Protein 9NV5 (pdb70)

Structure (mmCIF, N/CA/C/O backbone):
data_9NV5
#
_entry.id   9NV5
#
_cell.length_a   73.780
_cell.length_b   92.704
_cell.length_c   94.002
_cell.angle_alpha   90.00
_cell.angle_beta   94.09
_cell.angle_gamma   90.00
#
_symmetry.space_group_name_H-M   'P 1 21 1'
#
loop_
_entity.id
_entity.type
_entity.pdbx_description
1 polymer 'Phosphoglycerate mutase'
2 non-polymer 'SULFATE ION'
3 non-polymer GLYCEROL
4 non-polymer 3,6,9,12,15,18-HEXAOXAICOSANE-1,20-DIOL
5 non-polymer 'TETRAETHYLENE GLYCOL'
6 water water
#
loop_
_atom_site.group_PDB
_atom_site.id
_atom_site.type_symbol
_atom_site.label_atom_id
_atom_site.label_alt_id
_atom_site.label_comp_id
_atom_site.label_asym_id
_atom_site.label_entity_id
_atom_site.label_seq_id
_atom_site.pdbx_PDB_ins_code
_atom_site.Cartn_x
_atom_site.Cartn_y
_atom_site.Cartn_z
_atom_site.occupancy
_atom_site.B_iso_or_equiv
_atom_site.auth_seq_id
_atom_site.auth_comp_id
_atom_site.auth_asym_id
_atom_site.auth_atom_id
_atom_site.pdbx_PDB_model_num
ATOM 1 N N . ARG A 1 11 ? 39.937 -33.894 37.244 1.00 70.38 3 ARG A N 1
ATOM 2 C CA . ARG A 1 11 ? 38.996 -33.224 38.133 1.00 70.01 3 ARG A CA 1
ATOM 3 C C . ARG A 1 11 ? 38.455 -31.924 37.559 1.00 66.77 3 ARG A C 1
ATOM 4 O O . ARG A 1 11 ? 39.177 -30.940 37.421 1.00 74.09 3 ARG A O 1
ATOM 12 N N . LYS A 1 12 ? 37.163 -31.910 37.258 1.00 49.60 4 LYS A N 1
ATOM 13 C CA . LYS A 1 12 ? 36.489 -30.729 36.749 1.00 48.66 4 LYS A CA 1
ATOM 14 C C . LYS A 1 12 ? 35.488 -30.249 37.799 1.00 41.09 4 LYS A C 1
ATOM 15 O O . LYS A 1 12 ? 34.796 -31.048 38.425 1.00 36.95 4 LYS A O 1
ATOM 17 N N . LYS A 1 13 ? 35.422 -28.947 37.988 1.00 42.17 5 LYS A N 1
ATOM 18 C CA . LYS A 1 13 ? 34.490 -28.314 38.913 1.00 45.02 5 LYS A CA 1
ATOM 19 C C . LYS A 1 13 ? 33.286 -27.720 38.186 1.00 40.38 5 LYS A C 1
ATOM 20 O O . LYS A 1 13 ? 33.429 -27.086 37.137 1.00 38.02 5 LYS A O 1
ATOM 26 N N . ILE A 1 14 ? 32.097 -27.919 38.767 1.00 30.21 6 ILE A N 1
ATOM 27 C CA . ILE A 1 14 ? 30.876 -27.329 38.224 1.00 26.71 6 ILE A CA 1
ATOM 28 C C . ILE A 1 14 ? 31.002 -25.810 38.209 1.00 29.95 6 ILE A C 1
ATOM 29 O O . ILE A 1 14 ? 31.463 -25.210 39.179 1.00 27.88 6 ILE A O 1
ATOM 34 N N . GLU A 1 15 ? 30.658 -25.174 37.059 1.00 28.16 7 GLU A N 1
ATOM 35 C CA . GLU A 1 15 ? 30.796 -23.734 36.859 1.00 35.77 7 GLU A CA 1
ATOM 36 C C . GLU A 1 15 ? 29.604 -22.957 37.424 1.00 31.45 7 GLU A C 1
ATOM 37 O O . GLU A 1 15 ? 28.480 -23.452 37.455 1.00 29.77 7 GLU A O 1
ATOM 43 N N . PRO A 1 16 ? 29.812 -21.711 37.813 1.00 33.49 8 PRO A N 1
ATOM 44 C CA . PRO A 1 16 ? 28.688 -20.868 38.213 1.00 28.76 8 PRO A CA 1
ATOM 45 C C . PRO A 1 16 ? 27.910 -20.370 37.007 1.00 26.04 8 PRO A C 1
ATOM 46 O O . PRO A 1 16 ? 28.415 -20.317 35.889 1.00 27.80 8 PRO A O 1
ATOM 50 N N . PHE A 1 17 ? 26.681 -19.949 37.273 1.00 25.12 9 PHE A N 1
ATOM 51 C CA . PHE A 1 17 ? 25.866 -19.355 36.234 1.00 24.57 9 PHE A CA 1
ATOM 52 C C . PHE A 1 17 ? 26.524 -18.094 35.653 1.00 20.78 9 PHE A C 1
ATOM 53 O O . PHE A 1 17 ? 26.522 -17.895 34.430 1.00 19.07 9 PHE A O 1
ATOM 61 N N . SER A 1 18 ? 27.116 -17.256 36.500 1.00 21.58 10 SER A N 1
ATOM 62 C CA . SER A 1 18 ? 27.802 -16.067 36.027 1.00 21.33 10 SER A CA 1
ATOM 63 C C . SER A 1 18 ? 28.982 -15.787 36.960 1.00 20.78 10 SER A C 1
ATOM 64 O O . SER A 1 18 ? 29.049 -16.252 38.105 1.00 22.17 10 SER A O 1
ATOM 67 N N . THR A 1 19 ? 29.924 -15.003 36.461 1.00 17.59 11 THR A N 1
ATOM 68 C CA . THR A 1 19 ? 31.129 -14.667 37.214 1.00 18.62 11 THR A CA 1
ATOM 69 C C . THR A 1 19 ? 31.522 -13.215 36.990 1.00 19.99 11 THR A C 1
ATOM 70 O O . THR A 1 19 ? 31.515 -12.763 35.843 1.00 21.58 11 THR A O 1
ATOM 74 N N . LEU A 1 20 ? 31.910 -12.518 38.061 1.00 21.75 12 LEU A N 1
ATOM 75 C CA . LEU A 1 20 ? 32.490 -11.171 38.029 1.00 19.85 12 LEU A CA 1
ATOM 76 C C . LEU A 1 20 ? 33.907 -11.229 38.584 1.00 16.91 12 LEU A C 1
ATOM 77 O O . LEU A 1 20 ? 34.125 -11.680 39.715 1.00 20.54 12 LEU A O 1
ATOM 82 N N . VAL A 1 21 ? 34.866 -10.770 37.806 1.00 17.15 13 VAL A N 1
ATOM 83 C CA . VAL A 1 21 ? 36.232 -10.577 38.281 1.00 20.08 13 VAL A CA 1
ATOM 84 C C . VAL A 1 21 ? 36.512 -9.086 38.376 1.00 20.31 13 VAL A C 1
ATOM 85 O O . VAL A 1 21 ? 36.262 -8.333 37.422 1.00 19.45 13 VAL A O 1
ATOM 89 N N . ILE A 1 22 ? 37.077 -8.665 39.500 1.00 19.68 14 ILE A N 1
ATOM 90 C CA . ILE A 1 22 ? 37.470 -7.272 39.705 1.00 20.33 14 ILE A CA 1
ATOM 91 C C . ILE A 1 22 ? 38.975 -7.212 39.965 1.00 21.40 14 ILE A C 1
ATOM 92 O O . ILE A 1 22 ? 39.494 -7.866 40.886 1.00 23.95 14 ILE A O 1
ATOM 97 N N . LEU A 1 23 ? 39.682 -6.438 39.155 1.00 23.70 15 LEU A N 1
ATOM 98 C CA A LEU A 1 23 ? 41.110 -6.167 39.300 0.54 26.34 15 LEU A CA 1
ATOM 99 C CA B LEU A 1 23 ? 41.080 -6.183 39.467 0.46 26.32 15 LEU A CA 1
ATOM 100 C C . LEU A 1 23 ? 41.320 -4.683 39.600 1.00 26.27 15 LEU A C 1
ATOM 101 O O . LEU A 1 23 ? 40.553 -3.836 39.130 1.00 27.84 15 LEU A O 1
ATOM 110 N N . ARG A 1 24 ? 42.367 -4.353 40.333 1.00 25.15 16 ARG A N 1
ATOM 111 C CA . ARG A 1 24 ? 42.815 -2.980 40.534 1.00 28.50 16 ARG A CA 1
ATOM 112 C C . ARG A 1 24 ? 43.920 -2.614 39.542 1.00 27.35 16 ARG A C 1
ATOM 113 O O . ARG A 1 24 ? 44.704 -3.461 39.158 1.00 27.69 16 ARG A O 1
ATOM 121 N N . HIS A 1 25 ? 43.938 -1.386 39.047 1.00 25.77 17 HIS A N 1
ATOM 122 C CA . HIS A 1 25 ? 45.047 -0.981 38.207 1.00 29.03 17 HIS A CA 1
ATOM 123 C C . HIS A 1 25 ? 46.326 -0.904 39.049 1.00 27.02 17 HIS A C 1
ATOM 124 O O . HIS A 1 25 ? 46.304 -0.811 40.274 1.00 27.43 17 HIS A O 1
ATOM 131 N N . GLY A 1 26 ? 47.435 -0.987 38.394 1.00 32.88 18 GLY A N 1
ATOM 132 C CA . GLY A 1 26 ? 48.722 -0.868 39.044 1.00 32.81 18 GLY A CA 1
ATOM 133 C C . GLY A 1 26 ? 49.198 0.566 39.228 1.00 31.83 18 GLY A C 1
ATOM 134 O O . GLY A 1 26 ? 48.430 1.523 39.129 1.00 28.77 18 GLY A O 1
ATOM 135 N N . GLU A 1 27 ? 50.505 0.704 39.450 1.00 24.57 19 GLU A N 1
ATOM 136 C CA . GLU A 1 27 ? 51.086 1.969 39.856 1.00 25.51 19 GLU A CA 1
ATOM 137 C C . GLU A 1 27 ? 50.961 3.049 38.796 1.00 24.06 19 GLU A C 1
ATOM 138 O O . GLU A 1 27 ? 51.425 2.896 37.660 1.00 21.10 19 GLU A O 1
ATOM 144 N N . SER A 1 28 ? 50.439 4.189 39.230 1.00 22.93 20 SER A N 1
ATOM 145 C CA . SER A 1 28 ? 50.380 5.403 38.442 1.00 20.36 20 SER A CA 1
ATOM 146 C C . SER A 1 28 ? 51.526 6.332 38.834 1.00 21.83 20 SER A C 1
ATOM 147 O O . SER A 1 28 ? 52.150 6.194 39.904 1.00 22.22 20 SER A O 1
ATOM 150 N N . LEU A 1 29 ? 51.733 7.361 37.992 1.00 18.97 21 LEU A N 1
ATOM 151 C CA . LEU A 1 29 ? 52.805 8.318 38.270 1.00 27.59 21 LEU A CA 1
ATOM 152 C C . LEU A 1 29 ? 52.506 9.111 39.543 1.00 28.07 21 LEU A C 1
ATOM 153 O O . LEU A 1 29 ? 53.411 9.406 40.323 1.00 25.26 21 LEU A O 1
ATOM 158 N N . SER A 1 30 ? 51.243 9.479 39.775 1.00 22.21 22 SER A N 1
ATOM 159 C CA . SER A 1 30 ? 50.902 10.196 41.004 1.00 21.32 22 SER A CA 1
ATOM 160 C C . SER A 1 30 ? 51.153 9.318 42.223 1.00 20.91 22 SER A C 1
ATOM 161 O O . SER A 1 30 ? 51.582 9.780 43.282 1.00 24.69 22 SER A O 1
ATOM 164 N N . ASN A 1 31 ? 50.829 8.046 42.109 1.00 24.87 23 ASN A N 1
ATOM 165 C CA . ASN A 1 31 ? 51.105 7.105 43.187 1.00 26.08 23 ASN A CA 1
ATOM 166 C C . ASN A 1 31 ? 52.608 7.006 43.477 1.00 24.43 23 ASN A C 1
ATOM 167 O O . ASN A 1 31 ? 53.056 7.142 44.617 1.00 28.85 23 ASN A O 1
ATOM 172 N N . LEU A 1 32 ? 53.413 6.864 42.446 1.00 29.12 24 LEU A N 1
ATOM 173 C CA . LEU A 1 32 ? 54.850 6.861 42.658 1.00 25.14 24 LEU A CA 1
ATOM 174 C C . LEU A 1 32 ? 55.322 8.163 43.281 1.00 27.57 24 LEU A C 1
ATOM 175 O O . LEU A 1 32 ? 56.247 8.168 44.100 1.00 29.94 24 LEU A O 1
ATOM 180 N N . ASN A 1 33 ? 54.733 9.284 42.878 1.00 28.81 25 ASN A N 1
ATOM 181 C CA . ASN A 1 33 ? 55.120 10.579 43.435 1.00 34.39 25 ASN A CA 1
ATOM 182 C C . ASN A 1 33 ? 54.422 10.911 44.763 1.00 36.25 25 ASN A C 1
ATOM 183 O O . ASN A 1 33 ? 54.638 11.989 45.337 1.00 33.45 25 ASN A O 1
ATOM 188 N N . ARG A 1 34 ? 53.620 9.998 45.287 1.00 30.10 26 ARG A N 1
ATOM 189 C CA . ARG A 1 34 ? 53.017 10.148 46.612 1.00 30.32 26 ARG A CA 1
ATOM 190 C C . ARG A 1 34 ? 52.062 11.336 46.672 1.00 29.12 26 ARG A C 1
ATOM 191 O O . ARG A 1 34 ? 51.988 12.038 47.672 1.00 29.58 26 ARG A O 1
ATOM 199 N N . THR A 1 35 ? 51.307 11.557 45.603 1.00 29.70 27 THR A N 1
ATOM 200 C CA . THR A 1 35 ? 50.264 12.566 45.609 1.00 25.41 27 THR A CA 1
ATOM 201 C C . THR A 1 35 ? 48.935 11.936 45.265 1.00 28.15 27 THR A C 1
ATOM 202 O O . THR A 1 35 ? 48.894 10.952 44.538 1.00 26.39 27 THR A O 1
ATOM 206 N N . TYR A 1 36 ? 47.856 12.478 45.825 1.00 27.02 28 TYR A N 1
ATOM 207 C CA . TYR A 1 36 ? 46.532 11.954 45.521 1.00 31.79 28 TYR A CA 1
ATOM 208 C C . TYR A 1 36 ? 46.101 12.391 44.130 1.00 33.17 28 TYR A C 1
ATOM 209 O O . TYR A 1 36 ? 46.290 13.543 43.731 1.00 32.82 28 TYR A O 1
ATOM 218 N N . SER A 1 37 ? 45.516 11.471 43.388 1.00 22.72 29 SER A N 1
ATOM 219 C CA . SER A 1 37 ? 45.060 11.773 42.045 1.00 22.67 29 SER A CA 1
ATOM 220 C C . SER A 1 37 ? 43.551 11.973 41.952 1.00 23.57 29 SER A C 1
ATOM 221 O O . SER A 1 37 ? 43.101 12.978 41.413 1.00 21.51 29 SER A O 1
ATOM 224 N N . GLY A 1 38 ? 42.747 11.030 42.412 1.00 24.01 30 GLY A N 1
ATOM 225 C CA . GLY A 1 38 ? 41.302 11.135 42.161 1.00 24.01 30 GLY A CA 1
ATOM 226 C C . GLY A 1 38 ? 40.982 11.073 40.660 1.00 22.37 30 GLY A C 1
ATOM 227 O O . GLY A 1 38 ? 41.366 10.151 39.923 1.00 19.06 30 GLY A O 1
ATOM 228 N N . TRP A 1 39 ? 40.272 12.086 40.175 1.00 18.16 31 TRP A N 1
ATOM 229 C CA . TRP A 1 39 ? 40.006 12.171 38.742 1.00 17.35 31 TRP A CA 1
ATOM 230 C C . TRP A 1 39 ? 41.196 12.672 37.940 1.00 22.72 31 TRP A C 1
ATOM 231 O O . TRP A 1 39 ? 41.132 12.660 36.715 1.00 20.74 31 TRP A O 1
ATOM 242 N N . TYR A 1 40 ? 42.235 13.185 38.577 1.00 22.57 32 TYR A N 1
ATOM 243 C CA . TYR A 1 40 ? 43.423 13.601 37.846 1.00 18.16 32 TYR A CA 1
ATOM 244 C C . TYR A 1 40 ? 43.912 12.429 37.034 1.00 20.50 32 TYR A C 1
ATOM 245 O O . TYR A 1 40 ? 44.081 11.324 37.556 1.00 19.52 32 TYR A O 1
ATOM 254 N N . ASP A 1 41 ? 44.117 12.672 35.750 1.00 21.79 33 ASP A N 1
ATOM 255 C CA . ASP A 1 41 ? 44.186 11.585 34.794 1.00 17.55 33 ASP A CA 1
ATOM 256 C C . ASP A 1 41 ? 45.617 11.096 34.604 1.00 21.33 33 ASP A C 1
ATOM 257 O O . ASP A 1 41 ? 46.103 11.014 33.511 1.00 20.79 33 ASP A O 1
ATOM 262 N N . THR A 1 42 ? 46.220 10.661 35.704 1.00 19.33 34 THR A N 1
ATOM 263 C CA . THR A 1 42 ? 47.610 10.212 35.740 1.00 19.78 34 THR A CA 1
ATOM 264 C C . THR A 1 42 ? 47.707 8.850 35.064 1.00 21.10 34 THR A C 1
ATOM 265 O O . THR A 1 42 ? 46.838 7.981 35.238 1.00 21.60 34 THR A O 1
ATOM 269 N N . A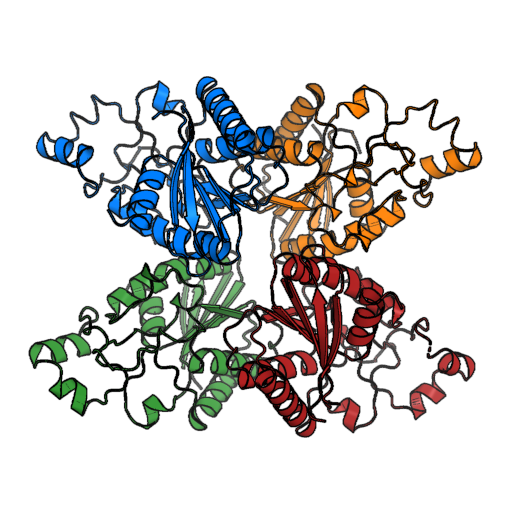SP A 1 43 ? 48.796 8.637 34.340 1.00 19.80 35 ASP A N 1
ATOM 270 C CA . ASP A 1 43 ? 48.973 7.403 33.586 1.00 19.02 35 ASP A CA 1
ATOM 271 C C . ASP A 1 43 ? 49.752 6.375 34.385 1.00 22.08 35 ASP A C 1
ATOM 272 O O . ASP A 1 43 ? 50.363 6.703 35.414 1.00 23.51 35 ASP A O 1
ATOM 277 N N . LEU A 1 44 ? 49.771 5.133 33.872 1.00 20.25 36 LEU A N 1
ATOM 278 C CA . LEU A 1 44 ? 50.633 4.131 34.452 1.00 18.06 36 LEU A CA 1
ATOM 279 C C . LEU A 1 44 ? 52.108 4.518 34.322 1.00 19.22 36 LEU A C 1
ATOM 280 O O . LEU A 1 44 ? 52.545 5.100 33.324 1.00 21.09 36 LEU A O 1
ATOM 285 N N . THR A 1 45 ? 52.902 4.127 35.331 1.00 21.43 37 THR A N 1
ATOM 286 C CA . THR A 1 45 ? 54.364 4.091 35.184 1.00 22.32 37 THR A CA 1
ATOM 287 C C . THR A 1 45 ? 54.781 2.798 34.474 1.00 25.47 37 THR A C 1
ATOM 288 O O . THR A 1 45 ? 53.960 1.915 34.209 1.00 21.96 37 THR A O 1
ATOM 292 N N . GLU A 1 46 ? 56.091 2.648 34.239 1.00 21.91 38 GLU A N 1
ATOM 293 C CA . GLU A 1 46 ? 56.574 1.415 33.628 1.00 25.27 38 GLU A CA 1
ATOM 294 C C . GLU A 1 46 ? 56.377 0.265 34.593 1.00 28.08 38 GLU A C 1
ATOM 295 O O . GLU A 1 46 ? 56.129 -0.865 34.172 1.00 23.62 38 GLU A O 1
ATOM 301 N N . LYS A 1 47 ? 56.393 0.557 35.892 1.00 26.53 39 LYS A N 1
ATOM 302 C CA . LYS A 1 47 ? 56.057 -0.455 36.876 1.00 26.58 39 LYS A CA 1
ATOM 303 C C . LYS A 1 47 ? 54.576 -0.807 36.827 1.00 24.70 39 LYS A C 1
ATOM 304 O O . LYS A 1 47 ? 54.214 -1.989 36.907 1.00 23.46 39 LYS A O 1
ATOM 310 N N . GLY A 1 48 ? 53.708 0.185 36.625 1.00 23.54 40 GLY A N 1
ATOM 311 C CA . GLY A 1 48 ? 52.286 -0.116 36.561 1.00 24.17 40 GLY A CA 1
ATOM 312 C C . GLY A 1 48 ? 51.922 -0.888 35.301 1.00 22.78 40 GLY A C 1
ATOM 313 O O . GLY A 1 48 ? 50.955 -1.641 35.289 1.00 22.46 40 GLY A O 1
ATOM 314 N N . ILE A 1 49 ? 52.669 -0.668 34.215 1.00 21.06 41 ILE A N 1
ATOM 315 C CA . ILE A 1 49 ? 52.523 -1.436 32.994 1.00 19.15 41 ILE A CA 1
ATOM 316 C C . ILE A 1 49 ? 52.897 -2.895 33.259 1.00 22.00 41 ILE A C 1
ATOM 317 O O . ILE A 1 49 ? 52.154 -3.807 32.905 1.00 19.00 41 ILE A O 1
ATOM 322 N N . GLU A 1 50 ? 54.008 -3.130 33.953 1.00 22.85 42 GLU A N 1
ATOM 323 C CA . GLU A 1 50 ? 54.362 -4.489 34.340 1.00 28.53 42 GLU A CA 1
ATOM 324 C C . GLU A 1 50 ? 53.331 -5.110 35.280 1.00 29.01 42 GLU A C 1
ATOM 325 O O . GLU A 1 50 ? 53.072 -6.321 35.195 1.00 23.92 42 GLU A O 1
ATOM 331 N N . ASP A 1 51 ? 52.811 -4.320 36.236 1.00 23.90 43 ASP A N 1
ATOM 332 C CA . ASP A 1 51 ? 51.710 -4.766 37.097 1.00 26.16 43 ASP A CA 1
ATOM 333 C C . ASP A 1 51 ? 50.547 -5.312 36.270 1.00 26.26 43 ASP A C 1
ATOM 334 O O . ASP A 1 51 ? 49.925 -6.319 36.637 1.00 20.79 43 ASP A O 1
ATOM 339 N N . ALA A 1 52 ? 50.204 -4.619 35.175 1.00 23.11 44 ALA A N 1
ATOM 340 C CA . ALA A 1 52 ? 49.079 -5.028 34.344 1.00 23.83 44 ALA A CA 1
ATOM 341 C C . ALA A 1 52 ? 49.396 -6.330 33.611 1.00 20.43 44 ALA A C 1
ATOM 342 O O . ALA A 1 52 ? 48.535 -7.217 33.501 1.00 21.14 44 ALA A O 1
ATOM 344 N N . TYR A 1 53 ? 50.625 -6.464 33.106 1.00 19.17 45 TYR A N 1
ATOM 345 C CA . TYR A 1 53 ? 51.017 -7.720 32.471 1.00 22.52 45 TYR A CA 1
ATOM 346 C C . TYR A 1 53 ? 50.906 -8.876 33.453 1.00 24.18 45 TYR A C 1
ATOM 347 O O . TYR A 1 53 ? 50.442 -9.948 33.085 1.00 23.23 45 TYR A O 1
ATOM 356 N N . ALA A 1 54 ? 51.339 -8.676 34.701 1.00 23.26 46 ALA A N 1
ATOM 357 C CA . ALA A 1 54 ? 51.267 -9.730 35.710 1.00 26.72 46 ALA A CA 1
ATOM 358 C C . ALA A 1 54 ? 49.823 -10.079 36.057 1.00 25.70 46 ALA A C 1
ATOM 359 O O . ALA A 1 54 ? 49.500 -11.263 36.284 1.00 26.22 46 ALA A O 1
ATOM 361 N N . ALA A 1 55 ? 48.961 -9.066 36.185 1.00 23.54 47 ALA A N 1
ATOM 362 C CA . ALA A 1 55 ? 47.541 -9.352 36.391 1.00 26.66 47 ALA A CA 1
ATOM 363 C C . ALA A 1 55 ? 46.941 -10.187 35.238 1.00 22.05 47 ALA A C 1
ATOM 364 O O . ALA A 1 55 ? 46.234 -11.197 35.465 1.00 23.49 47 ALA A O 1
ATOM 366 N N . GLY A 1 56 ? 47.274 -9.822 33.998 1.00 21.78 48 GLY A N 1
ATOM 367 C CA . GLY A 1 56 ? 46.877 -10.636 32.857 1.00 21.75 48 GLY A CA 1
ATOM 368 C C . GLY A 1 56 ? 47.363 -12.069 32.965 1.00 24.07 48 GLY A C 1
ATOM 369 O O . GLY A 1 56 ? 46.599 -13.020 32.738 1.00 25.31 48 GLY A O 1
ATOM 370 N N . ARG A 1 57 ? 48.643 -12.252 33.314 1.00 23.92 49 ARG A N 1
ATOM 371 C CA . ARG A 1 57 ? 49.164 -13.614 33.419 1.00 27.06 49 ARG A CA 1
ATOM 372 C C . ARG A 1 57 ? 48.463 -14.376 34.526 1.00 24.29 49 ARG A C 1
ATOM 373 O O . ARG A 1 57 ? 48.229 -15.578 34.401 1.00 25.00 49 ARG A O 1
ATOM 381 N N . LEU A 1 58 ? 48.162 -13.712 35.637 1.00 23.97 50 LEU A N 1
ATOM 382 C CA . LEU A 1 58 ? 47.418 -14.370 36.720 1.00 29.37 50 LEU A CA 1
ATOM 383 C C . LEU A 1 58 ? 46.047 -14.885 36.241 1.00 26.91 50 LEU A C 1
ATOM 384 O O . LEU A 1 58 ? 45.661 -16.036 36.480 1.00 29.32 50 LEU A O 1
ATOM 389 N N . LEU A 1 59 ? 45.282 -14.024 35.576 1.00 27.20 51 LEU A N 1
ATOM 390 C CA . LEU A 1 59 ? 43.969 -14.428 35.065 1.00 23.73 51 LEU A CA 1
ATOM 391 C C . LEU A 1 59 ? 44.099 -15.491 33.983 1.00 26.58 51 LEU A C 1
ATOM 392 O O . LEU A 1 59 ? 43.318 -16.462 33.958 1.00 28.91 51 LEU A O 1
ATOM 397 N N . LYS A 1 60 ? 45.127 -15.365 33.128 1.00 24.26 52 LYS A N 1
ATOM 398 C CA . LYS A 1 60 ? 45.368 -16.412 32.138 1.00 26.95 52 LYS A CA 1
ATOM 399 C C . LYS A 1 60 ? 45.598 -17.771 32.805 1.00 32.03 52 LYS A C 1
ATOM 400 O O . LYS A 1 60 ? 45.091 -18.796 32.331 1.00 32.28 52 LYS A O 1
ATOM 406 N N . SER A 1 61 ? 46.405 -17.807 33.878 1.00 34.09 53 SER A N 1
ATOM 407 C CA . SER A 1 61 ? 46.740 -19.071 34.522 1.00 37.18 53 SER A CA 1
ATOM 408 C C . SER A 1 61 ? 45.528 -19.699 35.199 1.00 34.87 53 SER A C 1
ATOM 409 O O . SER A 1 61 ? 45.513 -20.907 35.420 1.00 37.42 53 SER A O 1
ATOM 412 N N . HIS A 1 62 ? 44.508 -18.930 35.491 1.00 35.11 54 HIS A N 1
ATOM 413 C CA . HIS A 1 62 ? 43.280 -19.445 36.085 1.00 40.83 54 HIS A CA 1
ATOM 414 C C . HIS A 1 62 ? 42.213 -19.759 35.055 1.00 39.07 54 HIS A C 1
ATOM 415 O O . HIS A 1 62 ? 41.112 -20.135 35.433 1.00 41.62 54 HIS A O 1
ATOM 422 N N . GLY A 1 63 ? 42.512 -19.616 33.772 1.00 35.15 55 GLY A N 1
ATOM 423 C CA . GLY A 1 63 ? 41.594 -20.012 32.720 1.00 38.15 55 GLY A CA 1
ATOM 424 C C . GLY A 1 63 ? 40.443 -19.066 32.392 1.00 35.40 55 GLY A C 1
ATOM 425 O O . GLY A 1 63 ? 39.479 -19.504 31.751 1.00 35.99 55 GLY A O 1
ATOM 426 N N . PHE A 1 64 ? 40.501 -17.780 32.779 1.00 30.38 56 PHE A N 1
ATOM 427 C CA . PHE A 1 64 ? 39.344 -16.908 32.573 1.00 31.74 56 PHE A CA 1
ATOM 428 C C . PHE A 1 64 ? 39.170 -16.481 31.114 1.00 30.82 56 PHE A C 1
ATOM 429 O O . PHE A 1 64 ? 40.121 -16.059 30.452 1.00 30.79 56 PHE A O 1
ATOM 437 N N . HIS A 1 65 ? 37.944 -16.600 30.610 1.00 30.47 57 HIS A N 1
ATOM 438 C CA . HIS A 1 65 ? 37.545 -16.072 29.306 1.00 32.65 57 HIS A CA 1
ATOM 439 C C . HIS A 1 65 ? 36.344 -15.146 29.513 1.00 35.13 57 HIS A C 1
ATOM 440 O O . HIS A 1 65 ? 35.256 -15.597 29.905 1.00 31.52 57 HIS A O 1
ATOM 447 N N . PHE A 1 66 ? 36.502 -13.874 29.204 1.00 19.23 58 PHE A N 1
ATOM 448 C CA . PHE A 1 66 ? 35.451 -12.907 29.486 1.00 18.54 58 PHE A CA 1
ATOM 449 C C . PHE A 1 66 ? 34.613 -12.598 28.253 1.00 20.64 58 PHE A C 1
ATOM 450 O O . PHE A 1 66 ? 35.097 -12.654 27.113 1.00 20.46 58 PHE A O 1
ATOM 458 N N . ASP A 1 67 ? 33.348 -12.265 28.507 1.00 19.40 59 ASP A N 1
ATOM 459 C CA . ASP A 1 67 ? 32.433 -11.840 27.456 1.00 20.43 59 ASP A CA 1
ATOM 460 C C . ASP A 1 67 ? 32.430 -10.317 27.283 1.00 20.27 59 ASP A C 1
ATOM 461 O O . ASP A 1 67 ? 32.060 -9.806 26.220 1.00 20.44 59 ASP A O 1
ATOM 466 N N . VAL A 1 68 ? 32.889 -9.592 28.299 1.00 18.50 60 VAL A N 1
ATOM 467 C CA . VAL A 1 68 ? 32.813 -8.133 28.344 1.00 18.41 60 VAL A CA 1
ATOM 468 C C . VAL A 1 68 ? 33.751 -7.656 29.441 1.00 20.10 60 VAL A C 1
ATOM 469 O O . VAL A 1 68 ? 33.903 -8.308 30.479 1.00 19.78 60 VAL A O 1
ATOM 473 N N . CYS A 1 69 ? 34.323 -6.476 29.233 1.00 16.68 61 CYS A N 1
ATOM 474 C CA . CYS A 1 69 ? 35.200 -5.834 30.197 1.00 16.42 61 CYS A CA 1
ATOM 475 C C . CYS A 1 69 ? 34.776 -4.388 30.363 1.00 17.62 61 CYS A C 1
ATOM 476 O O . CYS A 1 69 ? 34.514 -3.702 29.367 1.00 17.14 61 CYS A O 1
ATOM 479 N N . PHE A 1 70 ? 34.778 -3.931 31.627 1.00 16.78 62 PHE A N 1
ATOM 480 C CA . PHE A 1 70 ? 34.475 -2.549 31.984 1.00 18.19 62 PHE A CA 1
ATOM 481 C C . PHE A 1 70 ? 35.703 -1.834 32.518 1.00 17.98 62 PHE A C 1
ATOM 482 O O . PHE A 1 70 ? 36.490 -2.420 33.260 1.00 19.82 62 PHE A O 1
ATOM 490 N N . SER A 1 71 ? 35.769 -0.522 32.280 1.00 17.07 63 SER A N 1
ATOM 491 C CA . SER A 1 71 ? 36.769 0.316 32.927 1.00 17.85 63 SER A CA 1
ATOM 492 C C . SER A 1 71 ? 36.132 1.637 33.305 1.00 19.02 63 SER A C 1
ATOM 493 O O . SER A 1 71 ? 35.012 1.933 32.885 1.00 15.75 63 SER A O 1
ATOM 496 N N . SER A 1 72 ? 36.886 2.456 34.051 1.00 17.29 64 SER A N 1
ATOM 497 C CA . SER A 1 72 ? 36.474 3.833 34.261 1.00 19.73 64 SER A CA 1
ATOM 498 C C . SER A 1 72 ? 36.863 4.671 33.034 1.00 19.65 64 SER A C 1
ATOM 499 O O . SER A 1 72 ? 37.364 4.164 32.027 1.00 16.96 64 SER A O 1
ATOM 502 N N . TYR A 1 73 ? 36.612 5.973 33.100 1.00 15.62 65 TYR A N 1
ATOM 503 C CA . TYR A 1 73 ? 37.090 6.885 32.084 1.00 17.97 65 TYR A CA 1
ATOM 504 C C . TYR A 1 73 ? 38.530 7.329 32.298 1.00 17.36 65 TYR A C 1
ATOM 505 O O . TYR A 1 73 ? 39.000 8.146 31.507 1.00 19.31 65 TYR A O 1
ATOM 514 N N . LEU A 1 74 ? 39.214 6.865 33.343 1.00 17.89 66 LEU A N 1
ATOM 515 C CA . LEU A 1 74 ? 40.582 7.276 33.654 1.00 17.66 66 LEU A CA 1
ATOM 516 C C . LEU A 1 74 ? 41.602 6.382 32.939 1.00 18.84 66 LEU A C 1
ATOM 517 O O . LEU A 1 74 ? 41.481 5.148 32.926 1.00 15.29 66 LEU A O 1
ATOM 522 N N . LYS A 1 75 ? 42.637 7.020 32.387 1.00 17.12 67 LYS A N 1
ATOM 523 C CA . LYS A 1 75 ? 43.600 6.329 31.529 1.00 21.21 67 LYS A CA 1
ATOM 524 C C . LYS A 1 75 ? 44.255 5.158 32.247 1.00 18.22 67 LYS A C 1
ATOM 525 O O . LYS A 1 75 ? 44.607 4.157 31.617 1.00 18.60 67 LYS A O 1
ATOM 531 N N . ARG A 1 76 ? 44.543 5.306 33.545 1.00 19.07 68 ARG A N 1
ATOM 532 C CA . ARG A 1 76 ? 45.266 4.248 34.242 1.00 18.44 68 ARG A CA 1
ATOM 533 C C . ARG A 1 76 ? 44.424 2.968 34.295 1.00 18.86 68 ARG A C 1
ATOM 534 O O . ARG A 1 76 ? 44.969 1.873 34.337 1.00 22.42 68 ARG A O 1
ATOM 542 N N . SER A 1 77 ? 43.095 3.085 34.296 1.00 18.89 69 SER A N 1
ATOM 543 C CA . SER A 1 77 ? 42.210 1.918 34.278 1.00 16.59 69 SER A CA 1
ATOM 544 C C . SER A 1 77 ? 42.073 1.379 32.865 1.00 14.89 69 SER A C 1
ATOM 545 O O . SER A 1 77 ? 42.207 0.179 32.635 1.00 16.44 69 SER A O 1
ATOM 548 N N . ILE A 1 78 ? 41.880 2.266 31.908 1.00 15.96 70 ILE A N 1
ATOM 549 C CA . ILE A 1 78 ? 41.717 1.835 30.524 1.00 16.19 70 ILE A CA 1
ATOM 550 C C . ILE A 1 78 ? 42.969 1.134 30.013 1.00 17.42 70 ILE A C 1
ATOM 551 O O . ILE A 1 78 ? 42.890 0.095 29.334 1.00 16.35 70 ILE A O 1
ATOM 556 N N . ARG A 1 79 ? 44.132 1.721 30.283 1.00 15.27 71 ARG A N 1
ATOM 557 C CA . ARG A 1 79 ? 45.355 1.097 29.823 1.00 17.00 71 ARG A CA 1
ATOM 558 C C . ARG A 1 79 ? 45.588 -0.266 30.479 1.00 19.19 71 ARG A C 1
ATOM 559 O O . ARG A 1 79 ? 46.117 -1.191 29.843 1.00 17.38 71 ARG A O 1
ATOM 567 N N . THR A 1 80 ? 45.255 -0.390 31.756 1.00 17.71 72 THR A N 1
ATOM 568 C CA . THR A 1 80 ? 45.360 -1.680 32.420 1.00 19.36 72 THR A CA 1
ATOM 569 C C . THR A 1 80 ? 44.452 -2.702 31.740 1.00 16.48 72 THR A C 1
ATOM 570 O O . THR A 1 80 ? 44.865 -3.830 31.479 1.00 18.83 72 THR A O 1
ATOM 574 N N . MET A 1 81 ? 43.226 -2.305 31.425 1.00 15.63 73 MET A N 1
ATOM 575 C CA . MET A 1 81 ? 42.309 -3.167 30.694 1.00 14.87 73 MET A CA 1
ATOM 576 C C . MET A 1 81 ? 42.912 -3.633 29.377 1.00 17.01 73 MET A C 1
ATOM 577 O O . MET A 1 81 ? 42.875 -4.832 29.051 1.00 17.18 73 MET A O 1
ATOM 582 N N . TRP A 1 82 ? 43.467 -2.704 28.601 1.00 17.65 74 TRP A N 1
ATOM 583 C CA . TRP A 1 82 ? 44.037 -3.085 27.307 1.00 16.28 74 TRP A CA 1
ATOM 584 C C . TRP A 1 82 ? 45.182 -4.098 27.446 1.00 18.72 74 TRP A C 1
ATOM 585 O O . TRP A 1 82 ? 45.229 -5.102 26.717 1.00 17.52 74 TRP A O 1
ATOM 596 N N . ILE A 1 83 ? 46.067 -3.884 28.412 1.00 18.80 75 ILE A N 1
ATOM 597 C CA . ILE A 1 83 ? 47.174 -4.816 28.643 1.00 16.76 75 ILE A CA 1
ATOM 598 C C . ILE A 1 83 ? 46.674 -6.196 29.081 1.00 20.65 75 ILE A C 1
ATOM 599 O O . ILE A 1 83 ? 47.115 -7.234 28.568 1.00 18.96 75 ILE A O 1
ATOM 604 N N . VAL A 1 84 ? 45.744 -6.226 30.017 1.00 17.39 76 VAL A N 1
ATOM 605 C CA . VAL A 1 84 ? 45.210 -7.496 30.501 1.00 16.99 76 VAL A CA 1
ATOM 606 C C . VAL A 1 84 ? 44.578 -8.300 29.369 1.00 17.57 76 VAL A C 1
ATOM 607 O O . VAL A 1 84 ? 44.821 -9.503 29.233 1.00 18.58 76 VAL A O 1
ATOM 611 N N . LEU A 1 85 ? 43.742 -7.657 28.566 1.00 19.40 77 LEU A N 1
ATOM 612 C CA . LEU A 1 85 ? 43.112 -8.332 27.435 1.00 21.57 77 LEU A CA 1
ATOM 613 C C . LEU A 1 85 ? 44.134 -8.828 26.398 1.00 21.33 77 LEU A C 1
ATOM 614 O O . LEU A 1 85 ? 43.906 -9.852 25.727 1.00 19.05 77 LEU A O 1
ATOM 619 N N . ASP A 1 86 ? 45.204 -8.050 26.173 1.00 16.94 78 ASP A N 1
ATOM 620 C CA . ASP A 1 86 ? 46.313 -8.491 25.320 1.00 19.16 78 ASP A CA 1
ATOM 621 C C . ASP A 1 86 ? 46.896 -9.800 25.836 1.00 21.56 78 ASP A C 1
ATOM 622 O O . ASP A 1 86 ? 47.070 -10.761 25.082 1.00 20.46 78 ASP A O 1
ATOM 627 N N . VAL A 1 87 ? 47.175 -9.869 27.140 1.00 20.84 79 VAL A N 1
ATOM 628 C CA . VAL A 1 87 ? 47.766 -11.083 27.702 1.00 22.38 79 VAL A CA 1
ATOM 629 C C . VAL A 1 87 ? 46.769 -12.231 27.596 1.00 23.43 79 VAL A C 1
ATOM 630 O O . VAL A 1 87 ? 47.131 -13.374 27.280 1.00 23.97 79 VAL A O 1
ATOM 634 N N . LEU A 1 88 ? 45.492 -11.937 27.849 1.00 20.52 80 LEU A N 1
ATOM 635 C CA . LEU A 1 88 ? 44.448 -12.950 27.750 1.00 21.43 80 LEU A CA 1
ATOM 636 C C . LEU A 1 88 ? 44.111 -13.390 26.317 1.00 25.44 80 LEU A C 1
ATOM 637 O O . LEU A 1 88 ? 43.211 -14.257 26.196 1.00 22.28 80 LEU A O 1
ATOM 642 N N . ASP A 1 89 ? 44.715 -12.795 25.274 1.00 22.59 81 ASP A N 1
ATOM 643 C CA . ASP A 1 89 ? 44.232 -12.965 23.888 1.00 25.72 81 ASP A CA 1
ATOM 644 C C . ASP A 1 89 ? 42.731 -12.695 23.708 1.00 23.29 81 ASP A C 1
ATOM 645 O O . ASP A 1 89 ? 42.002 -13.430 23.001 1.00 21.12 81 ASP A O 1
ATOM 650 N N . GLN A 1 90 ? 42.278 -11.625 24.339 1.00 20.61 82 GLN A N 1
ATOM 651 C CA . GLN A 1 90 ? 40.885 -11.224 24.332 1.00 18.81 82 GLN A CA 1
ATOM 652 C C . GLN A 1 90 ? 40.780 -9.749 23.944 1.00 17.34 82 GLN A C 1
ATOM 653 O O . GLN A 1 90 ? 39.825 -9.050 24.315 1.00 18.29 82 GLN A O 1
ATOM 659 N N . MET A 1 91 ? 41.690 -9.291 23.067 1.00 18.45 83 MET A N 1
ATOM 660 C CA . MET A 1 91 ? 41.640 -7.891 22.608 1.00 17.37 83 MET A CA 1
ATOM 661 C C . MET A 1 91 ? 40.371 -7.578 21.821 1.00 17.73 83 MET A C 1
ATOM 662 O O . MET A 1 91 ? 39.942 -6.411 21.768 1.00 17.89 83 MET A O 1
ATOM 667 N N . HIS A 1 92 ? 39.712 -8.606 21.301 1.00 17.62 84 HIS A N 1
ATOM 668 C CA . HIS A 1 92 ? 38.523 -8.417 20.476 1.00 20.09 84 HIS A CA 1
ATOM 669 C C . HIS A 1 92 ? 37.227 -8.243 21.260 1.00 18.30 84 HIS A C 1
ATOM 670 O O . HIS A 1 92 ? 36.195 -7.921 20.657 1.00 18.01 84 HIS A O 1
ATOM 677 N N . ILE A 1 93 ? 37.208 -8.575 22.545 1.00 15.77 85 ILE A N 1
ATOM 678 C CA . ILE A 1 93 ? 35.926 -8.608 23.248 1.00 17.26 85 ILE A CA 1
ATOM 679 C C . ILE A 1 93 ? 35.376 -7.198 23.480 1.00 18.70 85 ILE A C 1
ATOM 680 O O . ILE A 1 93 ? 36.055 -6.172 23.412 1.00 17.48 85 ILE A O 1
ATOM 685 N N . GLN A 1 94 ? 34.091 -7.150 23.728 1.00 19.52 86 GLN A N 1
ATOM 686 C CA . GLN A 1 94 ? 33.477 -5.865 24.015 1.00 18.86 86 GLN A CA 1
ATOM 687 C C . GLN A 1 94 ? 34.072 -5.215 25.274 1.00 19.13 86 GLN A C 1
ATOM 688 O O . GLN A 1 94 ? 34.172 -5.824 26.355 1.00 17.50 86 GLN A O 1
ATOM 694 N N . THR A 1 95 ? 34.365 -3.932 25.150 1.00 19.90 87 THR A N 1
ATOM 695 C CA . THR A 1 95 ? 34.908 -3.156 26.246 1.00 20.85 87 THR A CA 1
ATOM 696 C C . THR A 1 95 ? 34.040 -1.918 26.388 1.00 22.14 87 THR A C 1
ATOM 697 O O . THR A 1 95 ? 33.577 -1.361 25.388 1.00 20.18 87 THR A O 1
ATOM 701 N N . ILE A 1 96 ? 33.778 -1.529 27.633 1.00 20.93 88 ILE A N 1
ATOM 702 C CA . ILE A 1 96 ? 32.916 -0.399 27.973 1.00 20.97 88 ILE A CA 1
ATOM 703 C C . ILE A 1 96 ? 33.607 0.427 29.054 1.00 21.80 88 ILE A C 1
ATOM 704 O O . ILE A 1 96 ? 34.045 -0.126 30.069 1.00 18.21 88 ILE A O 1
ATOM 709 N N . SER A 1 97 ? 33.726 1.741 28.818 1.00 19.78 89 SER A N 1
ATOM 710 C CA . SER A 1 97 ? 34.271 2.705 29.763 1.00 20.45 89 SER A CA 1
ATOM 711 C C . SER A 1 97 ? 33.183 3.675 30.211 1.00 20.22 89 SER A C 1
ATOM 712 O O . SER A 1 97 ? 32.366 4.120 29.387 1.00 17.39 89 SER A O 1
ATOM 715 N N . ASN A 1 98 ? 33.194 4.028 31.507 1.00 17.48 90 ASN A N 1
ATOM 716 C CA . ASN A 1 98 ? 32.199 4.986 31.990 1.00 17.84 90 ASN A CA 1
ATOM 717 C C . ASN A 1 98 ? 32.662 5.747 33.221 1.00 16.83 90 ASN A C 1
ATOM 718 O O . ASN A 1 98 ? 33.361 5.204 34.073 1.00 16.23 90 ASN A O 1
ATOM 723 N N . TRP A 1 99 ? 32.276 7.026 33.275 1.00 16.76 91 TRP A N 1
ATOM 724 C CA . TRP A 1 99 ? 32.728 7.887 34.349 1.00 16.56 91 TRP A CA 1
ATOM 725 C C . TRP A 1 99 ? 32.205 7.443 35.690 1.00 17.71 91 TRP A C 1
ATOM 726 O O . TRP A 1 99 ? 32.838 7.742 36.686 1.00 16.64 91 TRP A O 1
ATOM 737 N N . ARG A 1 100 ? 31.089 6.718 35.731 1.00 18.06 92 ARG A N 1
ATOM 738 C CA . ARG A 1 100 ? 30.525 6.296 37.008 1.00 17.07 92 ARG A CA 1
ATOM 739 C C . ARG A 1 100 ? 31.422 5.299 37.741 1.00 15.66 92 ARG A C 1
ATOM 740 O O . ARG A 1 100 ? 31.231 5.109 38.942 1.00 18.56 92 ARG A O 1
ATOM 748 N N . LEU A 1 101 ? 32.376 4.663 37.064 1.00 16.79 93 LEU A N 1
ATOM 749 C CA . LEU A 1 101 ? 33.368 3.796 37.713 1.00 16.93 93 LEU A CA 1
ATOM 750 C C . LEU A 1 101 ? 34.658 4.547 38.070 1.00 16.52 93 LEU A C 1
ATOM 751 O O . LEU A 1 101 ? 35.557 3.966 38.662 1.00 17.32 93 LEU A O 1
ATOM 756 N N . ASN A 1 102 ? 34.705 5.857 37.861 1.00 17.17 94 ASN A N 1
ATOM 757 C CA . ASN A 1 102 ? 35.858 6.648 38.284 1.00 20.04 94 ASN A CA 1
ATOM 758 C C . ASN A 1 102 ? 36.106 6.586 39.801 1.00 20.37 94 ASN A C 1
ATOM 759 O O . ASN A 1 102 ? 35.202 6.416 40.638 1.00 18.09 94 ASN A O 1
ATOM 764 N N . GLU A 1 103 ? 37.388 6.669 40.138 1.00 19.92 95 GLU A N 1
ATOM 765 C CA . GLU A 1 103 ? 37.838 6.986 41.494 1.00 22.46 95 GLU A CA 1
ATOM 766 C C . GLU A 1 103 ? 37.051 8.169 42.082 1.00 17.95 95 GLU A C 1
ATOM 767 O O . GLU A 1 103 ? 36.525 8.988 41.315 1.00 17.64 95 GLU A O 1
ATOM 773 N N . CYS A 1 104 ? 37.047 8.336 43.414 1.00 18.96 96 CYS A N 1
ATOM 774 C CA . CYS A 1 104 ? 36.521 9.584 43.986 1.00 19.55 96 CYS A CA 1
ATOM 775 C C . CYS A 1 104 ? 37.138 10.797 43.295 1.00 18.89 96 CYS A C 1
ATOM 776 O O . CYS A 1 104 ? 38.342 10.854 43.077 1.00 19.21 96 CYS A O 1
ATOM 779 N N . HIS A 1 105 ? 36.349 11.831 43.070 1.00 21.24 97 HIS A N 1
ATOM 780 C CA . HIS A 1 105 ? 36.880 13.161 42.727 1.00 19.74 97 HIS A CA 1
ATOM 781 C C . HIS A 1 105 ? 37.314 13.849 44.023 1.00 22.89 97 HIS A C 1
ATOM 782 O O . HIS A 1 105 ? 36.503 14.124 44.912 1.00 21.55 97 HIS A O 1
ATOM 789 N N . PHE A 1 106 ? 38.592 14.111 44.152 1.00 19.71 98 PHE A N 1
ATOM 790 C CA . PHE A 1 106 ? 39.095 14.547 45.439 1.00 22.58 98 PHE A CA 1
ATOM 791 C C . PHE A 1 106 ? 39.020 16.060 45.633 1.00 22.29 98 PHE A C 1
ATOM 792 O O . PHE A 1 106 ? 39.533 16.554 46.648 1.00 19.58 98 PHE A O 1
ATOM 800 N N . GLY A 1 107 ? 38.434 16.794 44.681 1.00 21.66 99 GLY A N 1
ATOM 801 C CA . GLY A 1 107 ? 38.334 18.235 44.812 1.00 22.61 99 GLY A CA 1
ATOM 802 C C . GLY A 1 107 ? 39.648 18.933 45.136 1.00 20.79 99 GLY A C 1
ATOM 803 O O . GLY A 1 107 ? 40.710 18.744 44.479 1.00 21.08 99 GLY A O 1
ATOM 804 N N . LEU A 1 108 ? 39.561 19.754 46.185 1.00 20.71 100 LEU A N 1
ATOM 805 C CA . LEU A 1 108 ? 40.716 20.512 46.666 1.00 22.10 100 LEU A CA 1
ATOM 806 C C . LEU A 1 108 ? 41.943 19.634 46.916 1.00 24.50 100 LEU A C 1
ATOM 807 O O . LEU A 1 108 ? 43.083 20.098 46.758 1.00 22.41 100 LEU A O 1
ATOM 812 N N . LEU A 1 109 ? 41.728 18.407 47.411 1.00 21.81 101 LEU A N 1
ATOM 813 C CA . LEU A 1 109 ? 42.821 17.516 47.780 1.00 22.48 101 LEU A CA 1
ATOM 814 C C . LEU A 1 109 ? 43.510 16.892 46.581 1.00 24.44 101 LEU A C 1
ATOM 815 O O . LEU A 1 109 ? 44.577 16.296 46.742 1.00 26.58 101 LEU A O 1
ATOM 820 N N . THR A 1 110 ? 42.968 17.086 45.381 1.00 23.48 102 THR A N 1
ATOM 821 C CA . THR A 1 110 ? 43.620 16.625 44.164 1.00 22.71 102 THR A CA 1
ATOM 822 C C . THR A 1 110 ? 45.056 17.150 44.063 1.00 24.28 102 THR A C 1
ATOM 823 O O . THR A 1 110 ? 45.312 18.366 44.141 1.00 21.69 102 THR A O 1
ATOM 827 N N . GLY A 1 111 ? 46.004 16.227 43.856 1.00 27.12 103 GLY A N 1
ATOM 828 C CA . GLY A 1 111 ? 47.397 16.637 43.704 1.00 24.79 103 GLY A CA 1
ATOM 829 C C . GLY A 1 111 ? 48.182 16.863 44.987 1.00 29.51 103 GLY A C 1
ATOM 830 O O . GLY A 1 111 ? 49.395 17.123 44.921 1.00 27.37 103 GLY A O 1
ATOM 831 N N . MET A 1 112 ? 47.554 16.780 46.156 1.00 27.27 104 MET A N 1
ATOM 832 C CA . MET A 1 112 ? 48.269 17.009 47.413 1.00 28.40 104 MET A CA 1
ATOM 833 C C . MET A 1 112 ? 49.100 15.807 47.836 1.00 29.69 104 MET A C 1
ATOM 834 O O . MET A 1 112 ? 48.707 14.651 47.616 1.00 24.61 104 MET A O 1
ATOM 839 N N . ASN A 1 113 ? 50.200 16.085 48.545 1.00 29.17 105 ASN A N 1
ATOM 840 C CA . ASN A 1 113 ? 51.002 15.048 49.202 1.00 38.39 105 ASN A CA 1
ATOM 841 C C . ASN A 1 113 ? 50.584 14.908 50.678 1.00 42.58 105 ASN A C 1
ATOM 842 O O . ASN A 1 113 ? 49.733 15.642 51.167 1.00 36.96 105 ASN A O 1
ATOM 847 N N . LYS A 1 114 ? 51.189 13.952 51.401 1.00 42.91 106 LYS A N 1
ATOM 848 C CA . LYS A 1 114 ? 50.735 13.640 52.756 1.00 42.22 106 LYS A CA 1
ATOM 849 C C . LYS A 1 114 ? 50.890 14.850 53.681 1.00 43.79 106 LYS A C 1
ATOM 850 O O . LYS A 1 114 ? 50.070 15.072 54.570 1.00 40.79 106 LYS A O 1
ATOM 852 N N . GLU A 1 115 ? 51.954 15.626 53.500 1.00 45.31 107 GLU A N 1
ATOM 853 C CA . GLU A 1 115 ? 52.163 16.818 54.305 1.00 49.61 107 GLU A CA 1
ATOM 854 C C . GLU A 1 115 ? 51.038 17.830 54.091 1.00 46.76 107 GLU A C 1
ATOM 855 O O . GLU A 1 115 ? 50.510 18.411 55.051 1.00 43.57 107 GLU A O 1
ATOM 861 N N . GLN A 1 116 ? 50.647 18.045 52.841 1.00 39.61 108 GLN A N 1
ATOM 862 C CA . GLN A 1 116 ? 49.601 19.028 52.546 1.00 38.95 108 GLN A CA 1
ATOM 863 C C . GLN A 1 116 ? 48.247 18.564 53.057 1.00 35.32 108 GLN A C 1
ATOM 864 O O . GLN A 1 116 ? 47.448 19.371 53.542 1.00 32.21 108 GLN A O 1
ATOM 870 N N . ILE A 1 117 ? 47.987 17.260 52.975 1.00 33.94 109 ILE A N 1
ATOM 871 C CA . ILE A 1 117 ? 46.767 16.701 53.545 1.00 32.84 109 ILE A CA 1
ATOM 872 C C . ILE A 1 117 ? 46.731 16.907 55.054 1.00 33.80 109 ILE A C 1
ATOM 873 O O . ILE A 1 117 ? 45.679 17.206 55.639 1.00 35.90 109 ILE A O 1
ATOM 878 N N . CYS A 1 118 ? 47.863 16.681 55.714 1.00 36.87 110 CYS A N 1
ATOM 879 C CA A CYS A 1 118 ? 47.898 16.780 57.168 0.55 38.33 110 CYS A CA 1
ATOM 880 C CA B CYS A 1 118 ? 47.909 16.784 57.169 0.45 38.36 110 CYS A CA 1
ATOM 881 C C . CYS A 1 118 ? 47.656 18.216 57.625 1.00 40.14 110 CYS A C 1
ATOM 882 O O . CYS A 1 118 ? 46.993 18.448 58.647 1.00 38.74 110 CYS A O 1
ATOM 887 N N . THR A 1 119 ? 48.184 19.198 56.890 1.00 39.80 111 THR A N 1
ATOM 888 C CA . THR A 1 119 ? 47.918 20.581 57.278 1.00 39.96 111 THR A CA 1
ATOM 889 C C . THR A 1 119 ? 46.481 21.001 56.942 1.00 38.29 111 THR A C 1
ATOM 890 O O . THR A 1 119 ? 45.846 21.726 57.723 1.00 41.22 111 THR A O 1
ATOM 894 N N . THR A 1 120 ? 45.905 20.461 55.867 1.00 33.65 112 THR A N 1
ATOM 895 C CA . THR A 1 120 ? 44.546 20.842 55.454 1.00 31.77 112 THR A CA 1
ATOM 896 C C . THR A 1 120 ? 43.492 20.291 56.402 1.00 33.96 112 THR A C 1
ATOM 897 O O . THR A 1 120 ? 42.518 20.980 56.732 1.00 34.02 112 THR A O 1
ATOM 901 N N . LEU A 1 121 ? 43.680 19.060 56.880 1.00 33.04 113 LEU A N 1
ATOM 902 C CA . LEU A 1 121 ? 42.705 18.407 57.739 1.00 30.04 113 LEU A CA 1
ATOM 903 C C . LEU A 1 121 ? 43.119 18.549 59.191 1.00 37.61 113 LEU A C 1
ATOM 904 O O . LEU A 1 121 ? 44.308 18.544 59.511 1.00 36.56 113 LEU A O 1
ATOM 909 N N . THR A 1 122 ? 42.125 18.682 60.062 1.00 35.47 114 THR A N 1
ATOM 910 C CA . THR A 1 122 ? 42.365 18.547 61.484 1.00 41.02 114 THR A CA 1
ATOM 911 C C . THR A 1 122 ? 42.691 17.091 61.819 1.00 46.49 114 THR A C 1
ATOM 912 O O . THR A 1 122 ? 42.573 16.181 60.982 1.00 35.13 114 THR A O 1
ATOM 916 N N . GLU A 1 123 ? 43.088 16.875 63.080 1.00 42.95 115 GLU A N 1
ATOM 917 C CA . GLU A 1 123 ? 43.364 15.516 63.552 1.00 46.39 115 GLU A CA 1
ATOM 918 C C . GLU A 1 123 ? 42.104 14.643 63.547 1.00 42.43 115 GLU A C 1
ATOM 919 O O . GLU A 1 123 ? 42.150 13.484 63.125 1.00 45.02 115 GLU A O 1
ATOM 925 N N . GLU A 1 124 ? 40.974 15.171 64.020 1.00 41.91 116 GLU A N 1
ATOM 926 C CA . GLU A 1 124 ? 39.729 14.417 63.958 1.00 47.86 116 GLU A CA 1
ATOM 927 C C . GLU A 1 124 ? 39.347 14.121 62.509 1.00 45.48 116 GLU A C 1
ATOM 928 O O . GLU A 1 124 ? 38.976 12.987 62.184 1.00 41.45 116 GLU A O 1
ATOM 930 N N . GLU A 1 125 ? 39.451 15.120 61.620 1.00 38.44 117 GLU A N 1
ATOM 931 C CA . GLU A 1 125 ? 39.112 14.895 60.218 1.00 41.52 117 GLU A CA 1
ATOM 932 C C . GLU A 1 125 ? 39.993 13.816 59.626 1.00 39.43 117 GLU A C 1
ATOM 933 O O . GLU A 1 125 ? 39.510 12.956 58.887 1.00 32.85 117 GLU A O 1
ATOM 939 N N . LEU A 1 126 ? 41.294 13.853 59.932 1.00 35.93 118 LEU A N 1
ATOM 940 C CA . LEU A 1 126 ? 42.214 12.883 59.352 1.00 39.92 118 LEU A CA 1
ATOM 941 C C . LEU A 1 126 ? 41.859 11.474 59.790 1.00 44.19 118 LEU A C 1
ATOM 942 O O . LEU A 1 126 ? 41.898 10.540 58.979 1.00 45.21 118 LEU A O 1
ATOM 947 N N . ASN A 1 127 ? 41.509 11.306 61.072 1.00 43.50 119 ASN A N 1
ATOM 948 C CA . ASN A 1 127 ? 41.117 9.993 61.563 1.00 45.39 119 ASN A CA 1
ATOM 949 C C . ASN A 1 127 ? 39.886 9.469 60.829 1.00 44.00 119 ASN A C 1
ATOM 950 O O .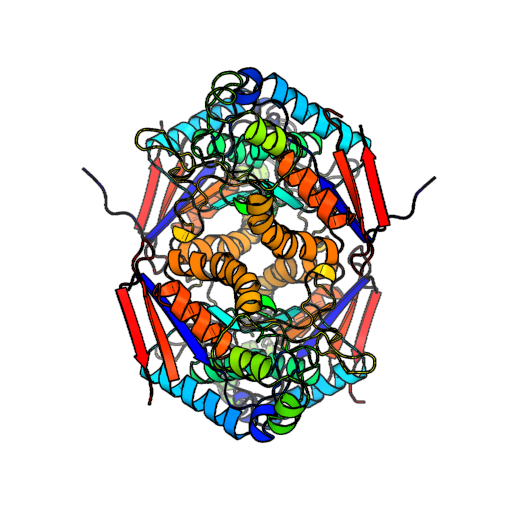 ASN A 1 127 ? 39.830 8.287 60.448 1.00 45.58 119 ASN A O 1
ATOM 955 N N . ILE A 1 128 ? 38.891 10.333 60.627 1.00 38.16 120 ILE A N 1
ATOM 956 C CA . ILE A 1 128 ? 37.695 9.934 59.896 1.00 43.07 120 ILE A CA 1
ATOM 957 C C . ILE A 1 128 ? 38.032 9.630 58.449 1.00 38.95 120 ILE A C 1
ATOM 958 O O . ILE A 1 128 ? 37.456 8.719 57.832 1.00 41.21 120 ILE A O 1
ATOM 963 N N . TRP A 1 129 ? 38.943 10.412 57.875 1.00 35.92 121 TRP A N 1
ATOM 964 C CA . TRP A 1 129 ? 39.337 10.196 56.481 1.00 39.54 121 TRP A CA 1
ATOM 965 C C . TRP A 1 129 ? 39.903 8.796 56.285 1.00 41.58 121 TRP A C 1
ATOM 966 O O . TRP A 1 129 ? 39.608 8.127 55.286 1.00 41.54 121 TRP A O 1
ATOM 977 N N . LYS A 1 130 ? 40.719 8.346 57.237 1.00 44.13 122 LYS A N 1
ATOM 978 C CA . LYS A 1 130 ? 41.383 7.049 57.149 1.00 51.89 122 LYS A CA 1
ATOM 979 C C . LYS A 1 130 ? 40.442 5.891 57.478 1.00 47.55 122 LYS A C 1
ATOM 980 O O . LYS A 1 130 ? 40.503 4.841 56.843 1.00 55.57 122 LYS A O 1
ATOM 986 N N . LYS A 1 131 ? 39.612 6.037 58.498 1.00 47.97 123 LYS A N 1
ATOM 987 C CA . LYS A 1 131 ? 38.903 4.909 59.077 1.00 49.61 123 LYS A CA 1
ATOM 988 C C . LYS A 1 131 ? 37.453 4.786 58.605 1.00 53.79 123 LYS A C 1
ATOM 989 O O . LYS A 1 131 ? 36.828 3.757 58.855 1.00 57.25 123 LYS A O 1
ATOM 991 N N . ASP A 1 132 ? 36.889 5.801 57.962 1.00 47.22 124 ASP A N 1
ATOM 992 C CA . ASP A 1 132 ? 35.482 5.809 57.580 1.00 43.49 124 ASP A CA 1
ATOM 993 C C . ASP A 1 132 ? 35.362 6.168 56.105 1.00 39.70 124 ASP A C 1
ATOM 994 O O . ASP A 1 132 ? 36.358 6.390 55.408 1.00 39.72 124 ASP A O 1
ATOM 999 N N . THR A 1 133 ? 34.115 6.256 55.631 1.00 36.48 125 THR A N 1
ATOM 1000 C CA . THR A 1 133 ? 33.849 6.567 54.227 1.00 32.99 125 THR A CA 1
ATOM 1001 C C . THR A 1 133 ? 32.939 7.788 54.016 1.00 33.20 125 THR A C 1
ATOM 1002 O O . THR A 1 133 ? 32.449 8.005 52.882 1.00 28.97 125 THR A O 1
ATOM 1006 N N . CYS A 1 134 ? 32.736 8.613 55.053 1.00 31.45 126 CYS A N 1
ATOM 1007 C CA . CYS A 1 134 ? 31.742 9.663 54.995 1.00 32.06 126 CYS A CA 1
ATOM 1008 C C . CYS A 1 134 ? 32.312 11.070 54.813 1.00 29.68 126 CYS A C 1
ATOM 1009 O O . CYS A 1 134 ? 31.542 11.997 54.531 1.00 36.01 126 CYS A O 1
ATOM 1012 N N . LEU A 1 135 ? 33.617 11.260 54.950 1.00 29.44 127 LEU A N 1
ATOM 1013 C CA . LEU A 1 135 ? 34.206 12.596 54.953 1.00 28.76 127 LEU A CA 1
ATOM 1014 C C . LEU A 1 135 ? 34.366 13.083 53.520 1.00 26.72 127 LEU A C 1
ATOM 1015 O O . LEU A 1 135 ? 34.989 12.404 52.697 1.00 25.86 127 LEU A O 1
ATOM 1020 N N . GLN A 1 136 ? 33.759 14.232 53.207 1.00 26.12 128 GLN A N 1
ATOM 1021 C CA . GLN A 1 136 ? 33.752 14.795 51.873 1.00 28.22 128 GLN A CA 1
ATOM 1022 C C . GLN A 1 136 ? 34.783 15.915 51.742 1.00 25.84 128 GLN A C 1
ATOM 1023 O O . GLN A 1 136 ? 34.794 16.857 52.560 1.00 27.26 128 GLN A O 1
ATOM 1029 N N . PRO A 1 137 ? 35.668 15.863 50.754 1.00 23.21 129 PRO A N 1
ATOM 1030 C CA . PRO A 1 137 ? 36.606 16.977 50.559 1.00 26.78 129 PRO A CA 1
ATOM 1031 C C . PRO A 1 137 ? 35.924 18.178 49.937 1.00 23.61 129 PRO A C 1
ATOM 1032 O O . PRO A 1 137 ? 34.880 18.036 49.264 1.00 22.89 129 PRO A O 1
ATOM 1036 N N . PRO A 1 138 ? 36.504 19.368 50.143 1.00 23.36 130 PRO A N 1
ATOM 1037 C CA . PRO A 1 138 ? 35.983 20.578 49.493 1.00 23.36 130 PRO A CA 1
ATOM 1038 C C . PRO A 1 138 ? 36.196 20.504 47.990 1.00 22.35 130 PRO A C 1
ATOM 1039 O O . PRO A 1 138 ? 36.990 19.683 47.497 1.00 21.96 130 PRO A O 1
ATOM 1043 N N . PRO A 1 139 ? 35.552 21.380 47.235 1.00 23.81 131 PRO A N 1
ATOM 1044 C CA . PRO A 1 139 ? 35.761 21.410 45.768 1.00 22.31 131 PRO A CA 1
ATOM 1045 C C . PRO A 1 139 ? 37.128 21.982 45.379 1.00 23.59 131 PRO A C 1
ATOM 1046 O O . PRO A 1 139 ? 37.863 22.581 46.187 1.00 22.99 131 PRO A O 1
ATOM 1050 N N . CYS A 1 140 ? 37.428 21.867 44.070 1.00 23.29 132 CYS A N 1
ATOM 1051 C CA . CYS A 1 140 ? 38.644 22.473 43.535 1.00 27.19 132 CYS A CA 1
ATOM 1052 C C . CYS A 1 140 ? 38.579 23.979 43.746 1.00 27.67 132 CYS A C 1
ATOM 1053 O O . CYS A 1 140 ? 37.517 24.590 43.652 1.00 26.48 132 CYS A O 1
ATOM 1056 N N . ALA A 1 141 ? 39.697 24.562 44.080 1.00 24.70 133 ALA A N 1
ATOM 1057 C CA . ALA A 1 141 ? 39.799 25.991 44.275 1.00 26.24 133 ALA A CA 1
ATOM 1058 C C . ALA A 1 141 ? 39.861 26.709 42.928 1.00 27.03 133 ALA A C 1
ATOM 1059 O O . ALA A 1 141 ? 40.315 26.137 41.913 1.00 27.47 133 ALA A O 1
ATOM 1061 N N . PRO A 1 142 ? 39.496 27.994 42.916 1.00 28.50 134 PRO A N 1
ATOM 1062 C CA . PRO A 1 142 ? 39.814 28.839 41.748 1.00 33.75 134 PRO A CA 1
ATOM 1063 C C . PRO A 1 142 ? 41.313 28.830 41.457 1.00 35.90 134 PRO A C 1
ATOM 1064 O O . PRO A 1 142 ? 42.165 29.017 42.335 1.00 35.46 134 PRO A O 1
ATOM 1068 N N . GLY A 1 143 ? 41.650 28.669 40.204 1.00 38.68 135 GLY A N 1
ATOM 1069 C CA . GLY A 1 143 ? 43.070 28.581 39.865 1.00 43.92 135 GLY A CA 1
ATOM 1070 C C . GLY A 1 143 ? 43.670 27.189 39.990 1.00 39.47 135 GLY A C 1
ATOM 1071 O O . GLY A 1 143 ? 44.775 26.955 39.501 1.00 40.54 135 GLY A O 1
ATOM 1072 N N . GLN A 1 144 ? 43.000 26.264 40.658 1.00 28.57 136 GLN A N 1
ATOM 1073 C CA . GLN A 1 144 ? 43.403 24.862 40.637 1.00 27.76 136 GLN A CA 1
ATOM 1074 C C . GLN A 1 144 ? 42.816 24.184 39.392 1.00 29.85 136 GLN A C 1
ATOM 1075 O O . GLN A 1 144 ? 41.638 24.328 39.098 1.00 30.70 136 GLN A O 1
ATOM 1081 N N . GLU A 1 145 ? 43.621 23.418 38.677 1.00 27.87 137 GLU A N 1
ATOM 1082 C CA . GLU A 1 145 ? 43.114 22.691 37.524 1.00 28.57 137 GLU A CA 1
ATOM 1083 C C . GLU A 1 145 ? 42.166 21.607 38.016 1.00 29.23 137 GLU A C 1
ATOM 1084 O O . GLU A 1 145 ? 42.551 20.738 38.807 1.00 24.65 137 GLU A O 1
ATOM 1090 N N . ASN A 1 146 ? 40.924 21.652 37.540 1.00 27.92 138 ASN A N 1
ATOM 1091 C CA . ASN A 1 146 ? 39.925 20.667 37.918 1.00 25.85 138 ASN A CA 1
ATOM 1092 C C . ASN A 1 146 ? 39.870 19.601 36.837 1.00 24.37 138 ASN A C 1
ATOM 1093 O O . ASN A 1 146 ? 39.599 19.938 35.669 1.00 22.21 138 ASN A O 1
ATOM 1098 N N . PRO A 1 147 ? 40.168 18.337 37.167 1.00 20.85 139 PRO A N 1
ATOM 1099 C CA . PRO A 1 147 ? 40.189 17.286 36.132 1.00 23.69 139 PRO A CA 1
ATOM 1100 C C . PRO A 1 147 ? 38.852 17.101 35.417 1.00 20.84 139 PRO A C 1
ATOM 1101 O O . PRO A 1 147 ? 38.834 16.571 34.307 1.00 23.37 139 PRO A O 1
ATOM 1105 N N . SER A 1 148 ? 37.735 17.536 35.975 1.00 21.77 140 SER A N 1
ATOM 1106 C CA . SER A 1 148 ? 36.472 17.361 35.250 1.00 25.93 140 SER A CA 1
ATOM 1107 C C . SER A 1 148 ? 36.262 18.363 34.117 1.00 24.62 140 SER A C 1
ATOM 1108 O O . SER A 1 148 ? 35.351 18.163 33.296 1.00 27.91 140 SER A O 1
ATOM 1111 N N . ASP A 1 149 ? 37.114 19.386 34.002 1.00 24.06 141 ASP A N 1
ATOM 1112 C CA . ASP A 1 149 ? 37.101 20.272 32.844 1.00 27.20 141 ASP A CA 1
ATOM 1113 C C . ASP A 1 149 ? 37.703 19.628 31.573 1.00 30.63 141 ASP A C 1
ATOM 1114 O O . ASP A 1 149 ? 37.819 20.274 30.556 1.00 38.06 141 ASP A O 1
ATOM 1119 N N . ASP A 1 150 ? 38.034 18.369 31.608 1.00 31.95 142 ASP A N 1
ATOM 1120 C CA . ASP A 1 150 ? 38.567 17.647 30.477 1.00 23.97 142 ASP A CA 1
ATOM 1121 C C . ASP A 1 150 ? 37.486 17.507 29.408 1.00 25.60 142 ASP A C 1
ATOM 1122 O O . ASP A 1 150 ? 36.335 17.228 29.725 1.00 24.12 142 ASP A O 1
ATOM 1127 N N . PRO A 1 151 ? 37.829 17.633 28.127 1.00 28.30 143 PRO A N 1
ATOM 1128 C CA . PRO A 1 151 ? 36.791 17.426 27.101 1.00 31.42 143 PRO A CA 1
ATOM 1129 C C . PRO A 1 151 ? 36.169 16.018 27.135 1.00 31.45 143 PRO A C 1
ATOM 1130 O O . PRO A 1 151 ? 35.057 15.827 26.615 1.00 26.83 143 PRO A O 1
ATOM 1134 N N . LYS A 1 152 ? 36.817 15.025 27.752 1.00 25.26 144 LYS A N 1
ATOM 1135 C CA . LYS A 1 152 ? 36.166 13.710 27.789 1.00 25.18 144 LYS A CA 1
ATOM 1136 C C . LYS A 1 152 ? 34.843 13.742 28.542 1.00 25.56 144 LYS A C 1
ATOM 1137 O O . LYS A 1 152 ? 34.002 12.856 28.343 1.00 23.83 144 LYS A O 1
ATOM 1143 N N . TYR A 1 153 ? 34.620 14.752 29.378 1.00 23.32 145 TYR A N 1
ATOM 1144 C CA . TYR A 1 153 ? 33.362 14.866 30.121 1.00 24.47 145 TYR A CA 1
ATOM 1145 C C . TYR A 1 153 ? 32.347 15.873 29.541 1.00 25.93 145 TYR A C 1
ATOM 1146 O O . TYR A 1 153 ? 31.334 16.187 30.204 1.00 24.64 145 TYR A O 1
ATOM 1155 N N . LYS A 1 154 ? 32.548 16.320 28.310 1.00 25.97 146 LYS A N 1
ATOM 1156 C CA . LYS A 1 154 ? 31.761 17.430 27.787 1.00 30.92 146 LYS A CA 1
ATOM 1157 C C . LYS A 1 154 ? 30.296 17.083 27.544 1.00 31.78 146 LYS A C 1
ATOM 1158 O O . LYS A 1 154 ? 29.465 17.985 27.444 1.00 35.32 146 LYS A O 1
ATOM 1164 N N . ASP A 1 155 ? 29.953 15.819 27.434 1.00 38.99 147 ASP A N 1
ATOM 1165 C CA . ASP A 1 155 ? 28.580 15.436 27.141 1.00 43.07 147 ASP A CA 1
ATOM 1166 C C . ASP A 1 155 ? 27.778 15.161 28.407 1.00 43.58 147 ASP A C 1
ATOM 1167 O O . ASP A 1 155 ? 26.568 14.968 28.325 1.00 50.47 147 ASP A O 1
ATOM 1172 N N . LEU A 1 156 ? 28.407 15.191 29.572 1.00 31.71 148 LEU A N 1
ATOM 1173 C CA . LEU A 1 156 ? 27.700 14.915 30.813 1.00 36.71 148 LEU A CA 1
ATOM 1174 C C . LEU A 1 156 ? 26.785 16.072 31.223 1.00 37.68 148 LEU A C 1
ATOM 1175 O O . LEU A 1 156 ? 27.104 17.249 31.038 1.00 34.54 148 LEU A O 1
ATOM 1180 N N . ASP A 1 157 ? 25.647 15.728 31.830 1.00 40.14 149 ASP A N 1
ATOM 1181 C CA . ASP A 1 157 ? 24.853 16.739 32.520 1.00 44.02 149 ASP A CA 1
ATOM 1182 C C . ASP A 1 157 ? 25.752 17.518 33.480 1.00 41.81 149 ASP A C 1
ATOM 1183 O O . ASP A 1 157 ? 26.343 16.915 34.377 1.00 37.03 149 ASP A O 1
ATOM 1188 N N . PRO A 1 158 ? 25.921 18.828 33.299 1.00 46.74 150 PRO A N 1
ATOM 1189 C CA . PRO A 1 158 ? 26.850 19.573 34.172 1.00 38.63 150 PRO A CA 1
ATOM 1190 C C . PRO A 1 158 ? 26.520 19.476 35.647 1.00 43.44 150 PRO A C 1
ATOM 1191 O O . PRO A 1 158 ? 27.408 19.600 36.500 1.00 43.20 150 PRO A O 1
ATOM 1195 N N . ARG A 1 159 ? 25.257 19.278 35.988 1.00 39.88 151 ARG A N 1
ATOM 1196 C CA . ARG A 1 159 ? 24.888 19.180 37.387 1.00 40.75 151 ARG A CA 1
ATOM 1197 C C . ARG A 1 159 ? 25.246 17.853 38.025 1.00 34.93 151 ARG A C 1
ATOM 1198 O O . ARG A 1 159 ? 25.278 17.781 39.249 1.00 34.92 151 ARG A O 1
ATOM 1206 N N . VAL A 1 160 ? 25.533 16.811 37.251 1.00 34.89 152 VAL A N 1
ATOM 1207 C CA . VAL A 1 160 ? 25.898 15.536 37.855 1.00 30.74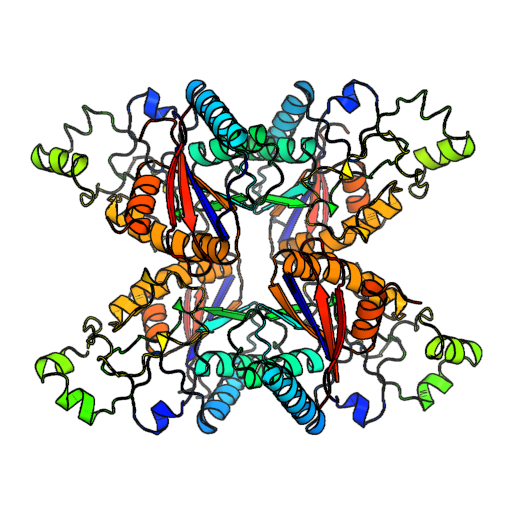 152 VAL A CA 1
ATOM 1208 C C . VAL A 1 160 ? 27.386 15.450 38.173 1.00 30.55 152 VAL A C 1
ATOM 1209 O O . VAL A 1 160 ? 27.792 14.554 38.913 1.00 24.22 152 VAL A O 1
ATOM 1213 N N . ILE A 1 161 ? 28.214 16.317 37.599 1.00 24.81 153 ILE A N 1
ATOM 1214 C CA . ILE A 1 161 ? 29.660 16.165 37.659 1.00 23.30 153 ILE A CA 1
ATOM 1215 C C . ILE A 1 161 ? 30.142 16.450 39.072 1.00 23.87 153 ILE A C 1
ATOM 1216 O O . ILE A 1 161 ? 29.845 17.512 39.596 1.00 23.62 153 ILE A O 1
ATOM 1221 N N . PRO A 1 162 ? 30.793 15.520 39.744 1.00 25.85 154 PRO A N 1
ATOM 1222 C CA . PRO A 1 162 ? 31.216 15.768 41.124 1.00 26.93 154 PRO A CA 1
ATOM 1223 C C . PRO A 1 162 ? 32.384 16.742 41.228 1.00 24.37 154 PRO A C 1
ATOM 1224 O O . PRO A 1 162 ? 33.169 16.957 40.297 1.00 23.15 154 PRO A O 1
ATOM 1228 N N . ASN A 1 163 ? 32.483 17.346 42.408 1.00 25.75 155 ASN A N 1
ATOM 1229 C CA . ASN A 1 163 ? 33.598 18.229 42.718 1.00 22.04 155 ASN A CA 1
ATOM 1230 C C . ASN A 1 163 ? 33.878 18.085 44.214 1.00 23.67 155 ASN A C 1
ATOM 1231 O O . ASN A 1 163 ? 33.356 18.860 45.040 1.00 23.34 155 ASN A O 1
ATOM 1236 N N . GLY A 1 164 ? 34.665 17.057 44.551 1.00 21.95 156 GLY A N 1
ATOM 1237 C CA . GLY A 1 164 ? 34.898 16.673 45.944 1.00 22.56 156 GLY A CA 1
ATOM 1238 C C . GLY A 1 164 ? 33.882 15.651 46.386 1.00 25.15 156 GLY A C 1
ATOM 1239 O O . GLY A 1 164 ? 32.728 16.008 46.618 1.00 24.14 156 GLY A O 1
ATOM 1240 N N . GLU A 1 165 ? 34.295 14.392 46.497 1.00 22.67 157 GLU A N 1
ATOM 1241 C CA . GLU A 1 165 ? 33.403 13.293 46.834 1.00 23.37 157 GLU A CA 1
ATOM 1242 C C . GLU A 1 165 ? 33.978 12.523 47.994 1.00 22.87 157 GLU A C 1
ATOM 1243 O O . GLU A 1 165 ? 35.172 12.224 47.988 1.00 22.28 157 GLU A O 1
ATOM 1249 N N . SER A 1 166 ? 33.153 12.217 48.986 1.00 23.11 158 SER A N 1
ATOM 1250 C CA . SER A 1 166 ? 33.538 11.156 49.894 1.00 23.51 158 SER A CA 1
ATOM 1251 C C . SER A 1 166 ? 33.488 9.803 49.174 1.00 23.42 158 SER A C 1
ATOM 1252 O O . SER A 1 166 ? 32.869 9.640 48.116 1.00 22.73 158 SER A O 1
ATOM 1255 N N . ILE A 1 167 ? 33.969 8.772 49.858 1.00 23.08 159 ILE A N 1
ATOM 1256 C CA . ILE A 1 167 ? 33.760 7.410 49.347 1.00 22.61 159 ILE A CA 1
ATOM 1257 C C . ILE A 1 167 ? 32.267 7.047 49.292 1.00 24.84 159 ILE A C 1
ATOM 1258 O O . ILE A 1 167 ? 31.790 6.507 48.292 1.00 21.90 159 ILE A O 1
ATOM 1263 N N . ASP A 1 168 ? 31.482 7.428 50.301 1.00 24.31 160 ASP A N 1
ATOM 1264 C CA . ASP A 1 168 ? 30.030 7.177 50.238 1.00 25.02 160 ASP A CA 1
ATOM 1265 C C . ASP A 1 168 ? 29.372 7.812 48.998 1.00 22.96 160 ASP A C 1
ATOM 1266 O O . ASP A 1 168 ? 28.513 7.190 48.345 1.00 22.47 160 ASP A O 1
ATOM 1271 N N . MET A 1 169 ? 29.727 9.069 48.684 1.00 22.40 161 MET A N 1
ATOM 1272 C CA . MET A 1 169 ? 29.185 9.741 47.499 1.00 22.78 161 MET A CA 1
ATOM 1273 C C . MET A 1 169 ? 29.656 9.079 46.201 1.00 21.71 161 MET A C 1
ATOM 1274 O O . MET A 1 169 ? 28.901 9.010 45.232 1.00 22.24 161 MET A O 1
ATOM 1279 N N . MET A 1 170 ? 30.919 8.678 46.155 1.00 19.20 162 MET A N 1
ATOM 1280 C CA . MET A 1 170 ? 31.444 7.954 44.980 1.00 18.43 162 MET A CA 1
ATOM 1281 C C . MET A 1 170 ? 30.547 6.736 44.768 1.00 23.48 162 MET A C 1
ATOM 1282 O O . MET A 1 170 ? 30.186 6.517 43.643 1.00 23.70 162 MET A O 1
ATOM 1287 N N . TRP A 1 171 ? 30.257 5.971 45.820 1.00 22.75 163 TRP A N 1
ATOM 1288 C CA . TRP A 1 171 ? 29.465 4.765 45.652 1.00 21.30 163 TRP A CA 1
ATOM 1289 C C . TRP A 1 171 ? 28.043 5.121 45.248 1.00 22.41 163 TRP A C 1
ATOM 1290 O O . TRP A 1 171 ? 27.439 4.401 44.455 1.00 21.50 163 TRP A O 1
ATOM 1301 N N . GLU A 1 172 ? 27.492 6.225 45.746 1.00 21.42 164 GLU A N 1
ATOM 1302 C CA . GLU A 1 172 ? 26.122 6.544 45.384 1.00 25.24 164 GLU A CA 1
ATOM 1303 C C . GLU A 1 172 ? 25.984 6.823 43.887 1.00 24.15 164 GLU A C 1
ATOM 1304 O O . GLU A 1 172 ? 24.896 6.650 43.313 1.00 23.95 164 GLU A O 1
ATOM 1310 N N . ARG A 1 173 ? 27.035 7.298 43.244 1.00 20.97 165 ARG A N 1
ATOM 1311 C CA . ARG A 1 173 ? 26.935 7.470 41.802 1.00 21.27 165 ARG A CA 1
ATOM 1312 C C . ARG A 1 173 ? 27.442 6.264 41.030 1.00 22.08 165 ARG A C 1
ATOM 1313 O O . ARG A 1 173 ? 27.075 6.111 39.864 1.00 18.56 165 ARG A O 1
ATOM 1321 N N . ALA A 1 174 ? 28.287 5.419 41.631 1.00 19.69 166 ALA A N 1
ATOM 1322 C CA . ALA A 1 174 ? 28.732 4.218 40.934 1.00 19.03 166 ALA A CA 1
ATOM 1323 C C . ALA A 1 174 ? 27.687 3.097 40.991 1.00 17.46 166 ALA A C 1
ATOM 1324 O O . ALA A 1 174 ? 27.540 2.319 40.034 1.00 16.99 166 ALA A O 1
ATOM 1326 N N . LYS A 1 175 ? 26.980 2.976 42.119 1.00 20.97 167 LYS A N 1
ATOM 1327 C CA . LYS A 1 175 ? 26.031 1.882 42.317 1.00 22.91 167 LYS A CA 1
ATOM 1328 C C . LYS A 1 175 ? 25.024 1.775 41.183 1.00 21.46 167 LYS A C 1
ATOM 1329 O O . LYS A 1 175 ? 24.807 0.658 40.685 1.00 22.64 167 LYS A O 1
ATOM 1335 N N . PRO A 1 176 ? 24.353 2.848 40.762 1.00 21.84 168 PRO A N 1
ATOM 1336 C CA . PRO A 1 176 ? 23.392 2.715 39.656 1.00 20.03 168 PRO A CA 1
ATOM 1337 C C . PRO A 1 176 ? 24.034 2.125 38.410 1.00 19.84 168 PRO A C 1
ATOM 1338 O O . PRO A 1 176 ? 23.397 1.335 37.704 1.00 22.76 168 PRO A O 1
ATOM 1342 N N . TYR A 1 177 ? 25.289 2.465 38.123 1.00 21.33 169 TYR A N 1
ATOM 1343 C CA . TYR A 1 177 ? 25.925 1.885 36.952 1.00 19.01 169 TYR A CA 1
ATOM 1344 C C . TYR A 1 177 ? 26.120 0.395 37.153 1.00 18.61 169 TYR A C 1
ATOM 1345 O O . TYR A 1 177 ? 25.932 -0.392 36.220 1.00 21.12 169 TYR A O 1
ATOM 1354 N N . PHE A 1 178 ? 26.545 -0.026 38.359 1.00 17.68 170 PHE A N 1
ATOM 1355 C CA . PHE A 1 178 ? 26.726 -1.456 38.616 1.00 20.30 170 PHE A CA 1
ATOM 1356 C C . PHE A 1 178 ? 25.405 -2.214 38.428 1.00 18.26 170 PHE A C 1
ATOM 1357 O O . PHE A 1 178 ? 25.329 -3.230 37.724 1.00 17.96 170 PHE A O 1
ATOM 1365 N N . ILE A 1 179 ? 24.330 -1.651 38.974 1.00 18.35 171 ILE A N 1
ATOM 1366 C CA . ILE A 1 179 ? 23.005 -2.255 38.934 1.00 19.97 171 ILE A CA 1
ATOM 1367 C C . ILE A 1 179 ? 22.451 -2.275 37.504 1.00 21.95 171 ILE A C 1
ATOM 1368 O O . ILE A 1 179 ? 21.766 -3.215 37.093 1.00 20.58 171 ILE A O 1
ATOM 1373 N N . ASP A 1 180 ? 22.679 -1.234 36.744 1.00 20.43 172 ASP A N 1
ATOM 1374 C CA . ASP A 1 180 ? 22.018 -1.080 35.450 1.00 18.44 172 ASP A CA 1
ATOM 1375 C C . ASP A 1 180 ? 22.812 -1.652 34.284 1.00 23.64 172 ASP A C 1
ATOM 1376 O O . ASP A 1 180 ? 22.231 -1.901 33.233 1.00 20.83 172 ASP A O 1
ATOM 1381 N N . GLN A 1 181 ? 24.124 -1.866 34.429 1.00 16.71 173 GLN A N 1
ATOM 1382 C CA . GLN A 1 181 ? 25.011 -2.313 33.337 1.00 18.62 173 GLN A CA 1
ATOM 1383 C C . GLN A 1 181 ? 25.742 -3.618 33.627 1.00 19.20 173 GLN A C 1
ATOM 1384 O O . GLN A 1 181 ? 25.896 -4.488 32.742 1.00 19.56 173 GLN A O 1
ATOM 1390 N N . ILE A 1 182 ? 26.172 -3.814 34.858 1.00 20.04 174 ILE A N 1
ATOM 1391 C CA . ILE A 1 182 ? 26.917 -5.016 35.181 1.00 21.62 174 ILE A CA 1
ATOM 1392 C C . ILE A 1 182 ? 25.983 -6.141 35.614 1.00 23.71 174 ILE A C 1
ATOM 1393 O O . ILE A 1 182 ? 26.058 -7.227 35.035 1.00 21.85 174 ILE A O 1
ATOM 1398 N N . VAL A 1 183 ? 25.002 -5.880 36.501 1.00 20.91 175 VAL A N 1
ATOM 1399 C CA . VAL A 1 183 ? 24.090 -6.949 36.899 1.00 19.32 175 VAL A CA 1
ATOM 1400 C C . VAL A 1 183 ? 23.315 -7.556 35.715 1.00 23.39 175 VAL A C 1
ATOM 1401 O O . VAL A 1 183 ? 23.164 -8.772 35.681 1.00 21.39 175 VAL A O 1
ATOM 1405 N N . PRO A 1 184 ? 22.773 -6.744 34.793 1.00 20.67 176 PRO A N 1
ATOM 1406 C CA . PRO A 1 184 ? 21.988 -7.351 33.696 1.00 24.72 176 PRO A CA 1
ATOM 1407 C C . PRO A 1 184 ? 22.805 -8.343 32.878 1.00 24.95 176 PRO A C 1
ATOM 1408 O O . PRO A 1 184 ? 22.297 -9.403 32.472 1.00 22.88 176 PRO A O 1
ATOM 1412 N N . ARG A 1 185 ? 24.098 -8.081 32.717 1.00 24.05 177 ARG A N 1
ATOM 1413 C CA . ARG A 1 185 ? 24.967 -9.020 32.007 1.00 24.47 177 ARG A CA 1
ATOM 1414 C C . ARG A 1 185 ? 25.247 -10.304 32.790 1.00 23.00 177 ARG A C 1
ATOM 1415 O O . ARG A 1 185 ? 25.315 -11.402 32.201 1.00 23.18 177 ARG A O 1
ATOM 1423 N N . LEU A 1 186 ? 25.489 -10.174 34.093 1.00 22.15 178 LEU A N 1
ATOM 1424 C CA . LEU A 1 186 ? 25.593 -11.357 34.953 1.00 20.74 178 LEU A CA 1
ATOM 1425 C C . LEU A 1 186 ? 24.316 -12.204 34.904 1.00 22.01 178 LEU A C 1
ATOM 1426 O O . LEU A 1 186 ? 24.366 -13.448 34.926 1.00 25.44 178 LEU A O 1
ATOM 1431 N N . MET A 1 187 ? 23.159 -11.550 34.864 1.00 22.65 179 MET A N 1
ATOM 1432 C CA . MET A 1 187 ? 21.845 -12.240 34.867 1.00 26.30 179 MET A CA 1
ATOM 1433 C C . MET A 1 187 ? 21.650 -12.934 33.514 1.00 27.04 179 MET A C 1
ATOM 1434 O O . MET A 1 187 ? 20.784 -13.799 33.445 1.00 26.22 179 MET A O 1
ATOM 1439 N N . GLU A 1 188 ? 22.398 -12.553 32.485 1.00 24.92 180 GLU A N 1
ATOM 1440 C CA . GLU A 1 188 ? 22.433 -13.265 31.218 1.00 26.85 180 GLU A CA 1
ATOM 1441 C C . GLU A 1 188 ? 23.416 -14.438 31.229 1.00 27.27 180 GLU A C 1
ATOM 1442 O O . GLU A 1 188 ? 23.542 -15.123 30.226 1.00 26.46 180 GLU A O 1
ATOM 1448 N N . GLY A 1 189 ? 24.147 -14.674 32.300 1.00 23.47 181 GLY A N 1
ATOM 1449 C CA . GLY A 1 189 ? 25.101 -15.760 32.304 1.00 27.41 181 GLY A CA 1
ATOM 1450 C C . GLY A 1 189 ? 26.476 -15.412 31.781 1.00 23.40 181 GLY A C 1
ATOM 1451 O O . GLY A 1 189 ? 27.227 -16.310 31.388 1.00 25.45 181 GLY A O 1
ATOM 1452 N N . LYS A 1 190 ? 26.823 -14.138 31.720 1.00 23.80 182 LYS A N 1
ATOM 1453 C CA . LYS A 1 190 ? 28.117 -13.714 31.199 1.00 23.55 182 LYS A CA 1
ATOM 1454 C C . LYS A 1 190 ? 29.219 -13.716 32.246 1.00 20.82 182 LYS A C 1
ATOM 1455 O O . LYS A 1 190 ? 28.967 -13.701 33.450 1.00 21.25 182 LYS A O 1
ATOM 1461 N N . LYS A 1 191 ? 30.453 -13.837 31.764 1.00 19.83 183 LYS A N 1
ATOM 1462 C CA . LYS A 1 191 ? 31.633 -13.600 32.567 1.00 19.24 183 LYS A CA 1
ATOM 1463 C C . LYS A 1 191 ? 32.079 -12.154 32.316 1.00 18.45 183 LYS A C 1
ATOM 1464 O O . LYS A 1 191 ? 32.354 -11.771 31.167 1.00 19.04 183 LYS A O 1
ATOM 1470 N N . VAL A 1 192 ? 32.201 -11.367 33.386 1.00 18.18 184 VAL A N 1
ATOM 1471 C CA . VAL A 1 192 ? 32.440 -9.930 33.302 1.00 17.22 184 VAL A CA 1
ATOM 1472 C C . VAL A 1 192 ? 33.724 -9.600 34.056 1.00 18.92 184 VAL A C 1
ATOM 1473 O O . VAL A 1 192 ? 33.914 -10.092 35.168 1.00 17.28 184 VAL A O 1
ATOM 1477 N N . LEU A 1 193 ? 34.631 -8.860 33.415 1.00 17.53 185 LEU A N 1
ATOM 1478 C CA . LEU A 1 193 ? 35.813 -8.297 34.036 1.00 16.68 185 LEU A CA 1
ATOM 1479 C C . LEU A 1 193 ? 35.547 -6.817 34.299 1.00 17.53 185 LEU A C 1
ATOM 1480 O O . LEU A 1 193 ? 35.023 -6.103 33.431 1.00 17.11 185 LEU A O 1
ATOM 1485 N N . ILE A 1 194 ? 35.927 -6.338 35.491 1.00 17.48 186 ILE A N 1
ATOM 1486 C CA . ILE A 1 194 ? 36.050 -4.908 35.771 1.00 17.11 186 ILE A CA 1
ATOM 1487 C C . ILE A 1 194 ? 37.494 -4.575 36.155 1.00 16.11 186 ILE A C 1
ATOM 1488 O O . ILE A 1 194 ? 38.070 -5.186 37.061 1.00 19.37 186 ILE A O 1
ATOM 1493 N N . VAL A 1 195 ? 38.073 -3.584 35.496 1.00 18.11 187 VAL A N 1
ATOM 1494 C CA . VAL A 1 195 ? 39.379 -3.056 35.892 1.00 24.02 187 VAL A CA 1
ATOM 1495 C C . VAL A 1 195 ? 39.089 -1.739 36.591 1.00 26.83 187 VAL A C 1
ATOM 1496 O O . VAL A 1 195 ? 38.621 -0.790 35.962 1.00 21.86 187 VAL A O 1
ATOM 1500 N N . ALA A 1 196 ? 39.369 -1.697 37.884 1.00 24.22 188 ALA A N 1
ATOM 1501 C CA . ALA A 1 196 ? 38.792 -0.720 38.780 1.00 34.63 188 ALA A CA 1
ATOM 1502 C C . ALA A 1 196 ? 39.858 -0.029 39.628 1.00 31.14 188 ALA A C 1
ATOM 1503 O O . ALA A 1 196 ? 41.053 -0.364 39.623 1.00 32.41 188 ALA A O 1
ATOM 1505 N N . HIS A 1 197 ? 39.402 0.978 40.333 1.00 19.03 189 HIS A N 1
ATOM 1506 C CA . HIS A 1 197 ? 40.160 1.658 41.375 1.00 20.72 189 HIS A CA 1
ATOM 1507 C C . HIS A 1 197 ? 39.872 0.994 42.716 1.00 21.57 189 HIS A C 1
ATOM 1508 O O . HIS A 1 197 ? 38.800 0.443 42.943 1.00 21.84 189 HIS A O 1
ATOM 1515 N N . GLY A 1 198 ? 40.830 1.099 43.618 1.00 22.77 190 GLY A N 1
ATOM 1516 C CA . GLY A 1 198 ? 40.741 0.381 44.876 1.00 27.62 190 GLY A CA 1
ATOM 1517 C C . GLY A 1 198 ? 39.501 0.733 45.672 1.00 26.66 190 GLY A C 1
ATOM 1518 O O . GLY A 1 198 ? 38.815 -0.164 46.161 1.00 22.99 190 GLY A O 1
ATOM 1519 N N . ASN A 1 199 ? 39.143 2.031 45.748 1.00 21.32 191 ASN A N 1
ATOM 1520 C CA . ASN A 1 199 ? 37.950 2.378 46.542 1.00 27.43 191 ASN A CA 1
ATOM 1521 C C . ASN A 1 199 ? 36.670 1.826 45.925 1.00 24.20 191 ASN A C 1
ATOM 1522 O O . ASN A 1 199 ? 35.707 1.472 46.626 1.00 21.63 191 ASN A O 1
ATOM 1527 N N . VAL A 1 200 ? 36.625 1.824 44.603 1.00 22.86 192 VAL A N 1
ATOM 1528 C CA . VAL A 1 200 ? 35.464 1.318 43.890 1.00 22.00 192 VAL A CA 1
ATOM 1529 C C . VAL A 1 200 ? 35.345 -0.190 44.081 1.00 24.89 192 VAL A C 1
ATOM 1530 O O . VAL A 1 200 ? 34.264 -0.716 44.363 1.00 21.32 192 VAL A O 1
ATOM 1534 N N . MET A 1 201 ? 36.470 -0.891 43.952 1.00 21.90 193 MET A N 1
ATOM 1535 C CA . MET A 1 201 ? 36.522 -2.355 44.147 1.00 24.34 193 MET A CA 1
ATOM 1536 C C . MET A 1 201 ? 36.039 -2.680 45.565 1.00 21.21 193 MET A C 1
ATOM 1537 O O . MET A 1 201 ? 35.244 -3.578 45.686 1.00 24.87 193 MET A O 1
ATOM 1542 N N . ARG A 1 202 ? 36.555 -1.993 46.584 1.00 23.58 194 ARG A N 1
ATOM 1543 C CA . ARG A 1 202 ? 36.141 -2.264 47.957 1.00 26.07 194 ARG A CA 1
ATOM 1544 C C . ARG A 1 202 ? 34.654 -1.997 48.168 1.00 25.83 194 ARG A C 1
ATOM 1545 O O . ARG A 1 202 ? 33.996 -2.719 48.918 1.00 22.19 194 ARG A O 1
ATOM 1553 N N . ALA A 1 203 ? 34.108 -0.944 47.559 1.00 28.08 195 ALA A N 1
ATOM 1554 C CA . ALA A 1 203 ? 32.678 -0.649 47.745 1.00 23.85 195 ALA A CA 1
ATOM 1555 C C . ALA A 1 203 ? 31.803 -1.725 47.108 1.00 23.81 195 ALA A C 1
ATOM 1556 O O . ALA A 1 203 ? 30.752 -2.102 47.645 1.00 26.14 195 ALA A O 1
ATOM 1558 N N . MET A 1 204 ? 32.216 -2.228 45.950 1.00 22.06 196 MET A N 1
ATOM 1559 C CA . MET A 1 204 ? 31.476 -3.305 45.299 1.00 24.02 196 MET A CA 1
ATOM 1560 C C . MET A 1 204 ? 31.503 -4.581 46.146 1.00 26.44 196 MET A C 1
ATOM 1561 O O . MET A 1 204 ? 30.492 -5.270 46.287 1.00 26.32 196 MET A O 1
ATOM 1566 N N . LYS A 1 205 ? 32.655 -4.900 46.720 1.00 23.15 197 LYS A N 1
ATOM 1567 C CA . LYS A 1 205 ? 32.761 -6.075 47.562 1.00 24.49 197 LYS A CA 1
ATOM 1568 C C . LYS A 1 205 ? 31.858 -5.951 48.781 1.00 26.33 197 LYS A C 1
ATOM 1569 O O . LYS A 1 205 ? 31.146 -6.891 49.153 1.00 27.61 197 LYS A O 1
ATOM 1575 N N . LYS A 1 206 ? 31.893 -4.797 49.420 1.00 25.76 198 LYS A N 1
ATOM 1576 C CA . LYS A 1 206 ? 31.009 -4.566 50.544 1.00 32.34 198 LYS A CA 1
ATOM 1577 C C . LYS A 1 206 ? 29.548 -4.702 50.136 1.00 33.12 198 LYS A C 1
ATOM 1578 O O . LYS A 1 206 ? 28.736 -5.302 50.864 1.00 29.87 198 LYS A O 1
ATOM 1584 N N . TYR A 1 207 ? 29.189 -4.121 48.989 1.00 26.75 199 TYR A N 1
ATOM 1585 C CA . TYR A 1 207 ? 27.808 -4.214 48.528 1.00 27.93 199 TYR A CA 1
ATOM 1586 C C . TYR A 1 207 ? 27.411 -5.671 48.285 1.00 27.74 199 TYR A C 1
ATOM 1587 O O . TYR A 1 207 ? 26.332 -6.123 48.699 1.00 32.91 199 TYR A O 1
ATOM 1596 N N . LEU A 1 208 ? 28.255 -6.410 47.577 1.00 24.88 200 LEU A N 1
ATOM 1597 C CA . LEU A 1 208 ? 27.883 -7.765 47.191 1.00 24.29 200 LEU A CA 1
ATOM 1598 C C . LEU A 1 208 ? 27.836 -8.703 48.392 1.00 33.67 200 LEU A C 1
ATOM 1599 O O . LEU A 1 208 ? 26.942 -9.550 48.491 1.00 29.97 200 LEU A O 1
ATOM 1604 N N . GLN A 1 209 ? 28.776 -8.571 49.309 1.00 27.15 201 GLN A N 1
ATOM 1605 C CA . GLN A 1 209 ? 28.834 -9.465 50.457 1.00 34.00 201 GLN A CA 1
ATOM 1606 C C . GLN A 1 209 ? 27.953 -9.060 51.644 1.00 39.00 201 GLN A C 1
ATOM 1607 O O . GLN A 1 209 ? 27.790 -9.865 52.569 1.00 38.27 201 GLN A O 1
ATOM 1613 N N . LYS A 1 210 ? 27.411 -7.842 51.656 1.00 41.89 202 LYS A N 1
ATOM 1614 C CA . LYS A 1 210 ? 26.653 -7.285 52.779 1.00 51.84 202 LYS A CA 1
ATOM 1615 C C . LYS A 1 210 ? 27.494 -7.234 54.057 1.00 64.01 202 LYS A C 1
ATOM 1616 O O . LYS A 1 210 ? 27.220 -7.940 55.040 1.00 63.77 202 LYS A O 1
ATOM 1622 N N . MET A 1 211 ? 28.526 -6.385 54.017 1.00 81.96 203 MET A N 1
ATOM 1623 C CA . MET A 1 211 ? 29.361 -6.130 55.199 1.00 91.25 203 MET A CA 1
ATOM 1624 C C . MET A 1 211 ? 29.059 -4.764 55.827 1.00 97.30 203 MET A C 1
ATOM 1625 O O . MET A 1 211 ? 28.323 -3.965 55.257 1.00 97.76 203 MET A O 1
ATOM 1630 N N . SER A 1 223 ? 45.832 -7.762 49.151 1.00 57.22 215 SER A N 1
ATOM 1631 C CA . SER A 1 223 ? 47.241 -7.845 48.748 1.00 68.42 215 SER A CA 1
ATOM 1632 C C . SER A 1 223 ? 47.430 -7.161 47.404 1.00 68.54 215 SER A C 1
ATOM 1633 O O . SER A 1 223 ? 46.471 -6.950 46.678 1.00 64.58 215 SER A O 1
ATOM 1635 N N . ASN A 1 224 ? 48.676 -6.827 47.081 1.00 69.14 216 ASN A N 1
ATOM 1636 C CA . ASN A 1 224 ? 48.986 -6.155 45.830 1.00 68.67 216 ASN A CA 1
ATOM 1637 C C . ASN A 1 224 ? 48.960 -7.178 44.708 1.00 68.47 216 ASN A C 1
ATOM 1638 O O . ASN A 1 224 ? 49.571 -8.248 44.811 1.00 69.05 216 ASN A O 1
ATOM 1640 N N . GLY A 1 225 ? 48.256 -6.843 43.633 1.00 58.81 217 GLY A N 1
ATOM 1641 C CA . GLY A 1 225 ? 48.132 -7.733 42.500 1.00 59.30 217 GLY A CA 1
ATOM 1642 C C . GLY A 1 225 ? 47.050 -8.789 42.626 1.00 52.88 217 GLY A C 1
ATOM 1643 O O . GLY A 1 225 ? 46.831 -9.537 41.662 1.00 50.84 217 GLY A O 1
ATOM 1644 N N . SER A 1 226 ? 46.379 -8.888 43.774 1.00 48.99 218 SER A N 1
ATOM 1645 C CA . SER A 1 226 ? 45.311 -9.866 43.930 1.00 43.55 218 SER A CA 1
ATOM 1646 C C . SER A 1 226 ? 44.070 -9.456 43.132 1.00 44.15 218 SER A C 1
ATOM 1647 O O . SER A 1 226 ? 43.850 -8.286 42.839 1.00 47.45 218 SER A O 1
ATOM 1650 N N . ALA A 1 227 ? 43.284 -10.442 42.719 1.00 33.18 219 ALA A N 1
ATOM 1651 C CA . ALA A 1 227 ? 42.002 -10.201 42.074 1.00 29.94 219 ALA A CA 1
ATOM 1652 C C . ALA A 1 227 ? 40.896 -10.830 42.928 1.00 29.25 219 ALA A C 1
ATOM 1653 O O . ALA A 1 227 ? 41.114 -11.805 43.671 1.00 29.38 219 ALA A O 1
ATOM 1655 N N . LEU A 1 228 ? 39.689 -10.309 42.767 1.00 24.90 220 LEU A N 1
ATOM 1656 C CA . LEU A 1 228 ? 38.507 -10.789 43.460 1.00 27.03 220 LEU A CA 1
ATOM 1657 C C . LEU A 1 228 ? 37.612 -11.461 42.446 1.00 25.13 220 LEU A C 1
ATOM 1658 O O . LEU A 1 228 ? 37.472 -10.953 41.337 1.00 23.23 220 LEU A O 1
ATOM 1663 N N . VAL A 1 229 ? 37.084 -12.629 42.775 1.00 23.15 221 VAL A N 1
ATOM 1664 C CA . VAL A 1 229 ? 36.231 -13.377 41.861 1.00 24.41 221 VAL A CA 1
ATOM 1665 C C . VAL A 1 229 ? 34.915 -13.622 42.585 1.00 25.62 221 VAL A C 1
ATOM 1666 O O . VAL A 1 229 ? 34.911 -14.245 43.652 1.00 24.06 221 VAL A O 1
ATOM 1670 N N . PHE A 1 230 ? 33.809 -13.151 42.035 1.00 21.53 222 PHE A N 1
ATOM 1671 C CA . PHE A 1 230 ? 32.484 -13.362 42.616 1.00 20.81 222 PHE A CA 1
ATOM 1672 C C . PHE A 1 230 ? 31.712 -14.277 41.682 1.00 21.39 222 PHE A C 1
ATOM 1673 O O . PHE A 1 230 ? 31.762 -14.074 40.470 1.00 23.62 222 PHE A O 1
ATOM 1681 N N . LYS A 1 231 ? 31.038 -15.287 42.214 1.00 23.05 223 LYS A N 1
ATOM 1682 C CA . LYS A 1 231 ? 30.300 -16.271 41.419 1.00 23.95 223 LYS A CA 1
ATOM 1683 C C . LYS A 1 231 ? 28.838 -16.213 41.856 1.00 24.46 223 LYS A C 1
ATOM 1684 O O . LYS A 1 231 ? 28.565 -16.095 43.055 1.00 21.23 223 LYS A O 1
ATOM 1690 N N . PHE A 1 232 ? 27.908 -16.312 40.893 1.00 24.06 224 PHE A N 1
ATOM 1691 C CA . PHE A 1 232 ? 26.476 -16.115 41.126 1.00 25.34 224 PHE A CA 1
ATOM 1692 C C . PHE A 1 232 ? 25.665 -17.238 40.490 1.00 27.35 224 PHE A C 1
ATOM 1693 O O . PHE A 1 232 ? 26.108 -17.879 39.521 1.00 25.55 224 PHE A O 1
ATOM 1701 N N . ASP A 1 233 ? 24.433 -17.427 41.012 1.00 23.76 225 ASP A N 1
ATOM 1702 C CA . ASP A 1 233 ? 23.472 -18.316 40.384 1.00 27.08 225 ASP A CA 1
ATOM 1703 C C . ASP A 1 233 ? 22.510 -17.485 39.545 1.00 26.05 225 ASP A C 1
ATOM 1704 O O . ASP A 1 233 ? 22.643 -16.261 39.452 1.00 25.34 225 ASP A O 1
ATOM 1709 N N . ASN A 1 234 ? 21.494 -18.141 38.954 1.00 27.21 226 ASN A N 1
ATOM 1710 C CA . ASN A 1 234 ? 20.624 -17.404 38.025 1.00 29.06 226 ASN A CA 1
ATOM 1711 C C . ASN A 1 234 ? 19.613 -16.501 38.732 1.00 30.87 226 ASN A C 1
ATOM 1712 O O . ASN A 1 234 ? 18.848 -15.799 38.059 1.00 29.87 226 ASN A O 1
ATOM 1717 N N . LYS A 1 235 ? 19.640 -16.433 40.058 1.00 30.40 227 LYS A N 1
ATOM 1718 C CA . LYS A 1 235 ? 18.804 -15.490 40.802 1.00 29.60 227 LYS A CA 1
ATOM 1719 C C . LYS A 1 235 ? 19.640 -14.365 41.413 1.00 30.42 227 LYS A C 1
ATOM 1720 O O . LYS A 1 235 ? 19.151 -13.613 42.255 1.00 33.17 227 LYS A O 1
ATOM 1726 N N . PHE A 1 236 ? 20.902 -14.265 41.013 1.00 28.69 228 PHE A N 1
ATOM 1727 C CA . PHE A 1 236 ? 21.861 -13.326 41.549 1.00 27.54 228 PHE A CA 1
ATOM 1728 C C . PHE A 1 236 ? 22.120 -13.538 43.051 1.00 26.64 228 PHE A C 1
ATOM 1729 O O . PHE A 1 236 ? 22.466 -12.588 43.763 1.00 28.98 228 PHE A O 1
ATOM 1737 N N . ASN A 1 237 ? 22.032 -14.774 43.544 1.00 29.48 229 ASN A N 1
ATOM 1738 C CA . ASN A 1 237 ? 22.599 -15.088 44.854 1.00 27.72 229 ASN A CA 1
ATOM 1739 C C . ASN A 1 237 ? 24.116 -15.147 44.695 1.00 26.57 229 ASN A C 1
ATOM 1740 O O . ASN A 1 237 ? 24.624 -15.789 43.766 1.00 25.58 229 ASN A O 1
ATOM 1745 N N . LEU A 1 238 ? 24.844 -14.495 45.598 1.00 27.00 230 LEU A N 1
ATOM 1746 C CA . LEU A 1 238 ? 26.288 -14.700 45.676 1.00 28.46 230 LEU A CA 1
ATOM 1747 C C . LEU A 1 238 ? 26.576 -16.117 46.193 1.00 25.46 230 LEU A C 1
ATOM 1748 O O . LEU A 1 238 ? 26.096 -16.515 47.268 1.00 27.04 230 LEU A O 1
ATOM 1753 N N . LEU A 1 239 ? 27.322 -16.893 45.405 1.00 24.23 231 LEU A N 1
ATOM 1754 C CA . LEU A 1 239 ? 27.687 -18.268 45.740 1.00 25.84 231 LEU A CA 1
ATOM 1755 C C . LEU A 1 239 ? 29.073 -18.414 46.351 1.00 26.23 231 LEU A C 1
ATOM 1756 O O . LEU A 1 239 ? 29.316 -19.359 47.122 1.00 28.45 231 LEU A O 1
ATOM 1761 N N . GLU A 1 240 ? 29.980 -17.485 46.049 1.00 24.65 232 GLU A N 1
ATOM 1762 C CA . GLU A 1 240 ? 31.367 -17.604 46.478 1.00 30.25 232 GLU A CA 1
ATOM 1763 C C . GLU A 1 240 ? 32.107 -16.305 46.169 1.00 26.19 232 GLU A C 1
ATOM 1764 O O . GLU A 1 240 ? 31.885 -15.705 45.133 1.00 22.52 232 GLU A O 1
ATOM 1770 N N . THR A 1 241 ? 32.994 -15.882 47.049 1.00 25.57 233 THR A N 1
ATOM 1771 C CA . THR A 1 241 ? 33.966 -14.829 46.753 1.00 26.46 233 THR A CA 1
ATOM 1772 C C . THR A 1 241 ? 35.329 -15.493 46.900 1.00 27.70 233 THR A C 1
ATOM 1773 O O . THR A 1 241 ? 35.653 -16.004 47.976 1.00 29.76 233 THR A O 1
ATOM 1777 N N . GLU A 1 242 ? 36.137 -15.465 45.874 1.00 30.61 234 GLU A N 1
ATOM 1778 C CA . GLU A 1 242 ? 37.468 -16.052 45.908 1.00 37.11 234 GLU A CA 1
ATOM 1779 C C . GLU A 1 242 ? 38.513 -14.966 45.692 1.00 37.01 234 GLU A C 1
ATOM 1780 O O . GLU A 1 242 ? 38.343 -14.087 44.852 1.00 31.12 234 GLU A O 1
ATOM 1786 N N . ILE A 1 243 ? 39.587 -14.997 46.458 1.00 34.04 235 ILE A N 1
ATOM 1787 C CA . ILE A 1 243 ? 40.725 -14.108 46.214 1.00 37.82 235 ILE A CA 1
ATOM 1788 C C . ILE A 1 243 ? 41.810 -14.913 45.510 1.00 40.93 235 ILE A C 1
ATOM 1789 O O . ILE A 1 243 ? 42.201 -15.981 45.995 1.00 43.19 235 ILE A O 1
ATOM 1794 N N . ILE A 1 244 ? 42.287 -14.427 44.371 1.00 32.85 236 ILE A N 1
ATOM 1795 C CA . ILE A 1 244 ? 43.335 -15.104 43.621 1.00 37.22 236 ILE A CA 1
ATOM 1796 C C . ILE A 1 244 ? 44.565 -14.221 43.565 1.00 39.95 236 ILE A C 1
ATOM 1797 O O . ILE A 1 244 ? 44.454 -12.988 43.549 1.00 35.18 236 ILE A O 1
ATOM 1802 N N . SER A 1 245 ? 45.735 -14.861 43.611 1.00 45.35 237 SER A N 1
ATOM 1803 C CA . SER A 1 245 ? 47.021 -14.160 43.551 1.00 50.85 237 SER A CA 1
ATOM 1804 C C . SER A 1 245 ? 48.160 -15.056 43.049 1.00 50.21 237 SER A C 1
ATOM 1805 O O . SER A 1 245 ? 47.984 -16.270 42.949 1.00 56.26 237 SER A O 1
ATOM 1808 N N . ARG B 1 11 ? 41.374 31.718 10.678 1.00 62.31 3 ARG B N 1
ATOM 1809 C CA . ARG B 1 11 ? 40.632 30.964 9.671 1.00 67.57 3 ARG B CA 1
ATOM 1810 C C . ARG B 1 11 ? 40.036 29.664 10.219 1.00 66.79 3 ARG B C 1
ATOM 1811 O O . ARG B 1 11 ? 40.728 28.876 10.867 1.00 70.53 3 ARG B O 1
ATOM 1819 N N . LYS B 1 12 ? 38.753 29.435 9.921 1.00 59.01 4 LYS B N 1
ATOM 1820 C CA . LYS B 1 12 ? 38.055 28.217 10.305 1.00 60.15 4 LYS B CA 1
ATOM 1821 C C . LYS B 1 12 ? 37.142 27.793 9.157 1.00 48.56 4 LYS B C 1
ATOM 1822 O O . LYS B 1 12 ? 36.682 28.625 8.369 1.00 43.79 4 LYS B O 1
ATOM 1828 N N . LYS B 1 13 ? 36.922 26.487 9.052 1.00 45.12 5 LYS B N 1
ATOM 1829 C CA . LYS B 1 13 ? 36.112 25.898 7.999 1.00 45.14 5 LYS B CA 1
ATOM 1830 C C . LYS B 1 13 ? 34.792 25.381 8.570 1.00 36.23 5 LYS B C 1
ATOM 1831 O O . LYS B 1 13 ? 34.729 24.911 9.689 1.00 36.94 5 LYS B O 1
ATOM 1837 N N . ILE B 1 14 ? 33.705 25.614 7.857 1.00 30.87 6 ILE B N 1
ATOM 1838 C CA . ILE B 1 14 ? 32.420 25.054 8.230 1.00 30.66 6 ILE B CA 1
ATOM 1839 C C . ILE B 1 14 ? 32.494 23.536 8.247 1.00 32.01 6 ILE B C 1
ATOM 1840 O O . ILE B 1 14 ? 32.987 22.909 7.304 1.00 32.96 6 ILE B O 1
ATOM 1845 N N . GLU B 1 15 ? 32.052 22.954 9.318 1.00 30.61 7 GLU B N 1
ATOM 1846 C CA . GLU B 1 15 ? 32.077 21.505 9.532 1.00 33.87 7 GLU B CA 1
ATOM 1847 C C . GLU B 1 15 ? 30.958 20.777 8.774 1.00 30.37 7 GLU B C 1
ATOM 1848 O O . GLU B 1 15 ? 29.865 21.319 8.561 1.00 34.34 7 GLU B O 1
ATOM 1854 N N . PRO B 1 16 ? 31.183 19.522 8.428 1.00 33.65 8 PRO B N 1
ATOM 1855 C CA . PRO B 1 16 ? 30.115 18.712 7.845 1.00 29.82 8 PRO B CA 1
ATOM 1856 C C . PRO B 1 16 ? 29.183 18.189 8.932 1.00 25.15 8 PRO B C 1
ATOM 1857 O O . PRO B 1 16 ? 29.527 18.104 10.110 1.00 24.70 8 PRO B O 1
ATOM 1861 N N . PHE B 1 17 ? 28.009 17.752 8.500 1.00 24.65 9 PHE B N 1
ATOM 1862 C CA . PHE B 1 17 ? 27.076 17.131 9.441 1.00 24.50 9 PHE B CA 1
ATOM 1863 C C . PHE B 1 17 ? 27.666 15.869 10.094 1.00 21.85 9 PHE B C 1
ATOM 1864 O O . PHE B 1 17 ? 27.460 15.608 11.302 1.00 21.93 9 PHE B O 1
ATOM 1872 N N . SER B 1 18 ? 28.340 15.038 9.299 1.00 22.32 10 SER B N 1
ATOM 1873 C CA . SER B 1 18 ? 28.964 13.840 9.844 1.00 21.52 10 SER B CA 1
ATOM 1874 C C . SER B 1 18 ? 30.262 13.590 9.087 1.00 22.07 10 SER B C 1
ATOM 1875 O O . SER B 1 18 ? 30.448 14.084 7.971 1.00 18.38 10 SER B O 1
ATOM 1878 N N . THR B 1 19 ? 31.164 12.808 9.704 1.00 18.86 11 THR B N 1
ATOM 1879 C CA . THR B 1 19 ? 32.469 12.491 9.120 1.00 19.09 11 THR B CA 1
ATOM 1880 C C . THR B 1 19 ? 32.856 11.033 9.362 1.00 15.53 11 THR B C 1
ATOM 1881 O O . THR B 1 19 ? 32.649 10.532 10.465 1.00 18.82 11 THR B O 1
ATOM 1885 N N . LEU B 1 20 ? 33.394 10.363 8.338 1.00 17.40 12 LEU B N 1
ATOM 1886 C CA . LEU B 1 20 ? 33.996 9.033 8.431 1.00 17.08 12 LEU B CA 1
ATOM 1887 C C . LEU B 1 20 ? 35.460 9.137 8.035 1.00 17.24 12 LEU B C 1
ATOM 1888 O O . LEU B 1 20 ? 35.785 9.614 6.930 1.00 18.92 12 LEU B O 1
ATOM 1893 N N . VAL B 1 21 ? 36.340 8.702 8.924 1.00 16.09 13 VAL B N 1
ATOM 1894 C CA . VAL B 1 21 ? 37.770 8.644 8.634 1.00 17.08 13 VAL B CA 1
ATOM 1895 C C . VAL B 1 21 ? 38.142 7.158 8.614 1.00 19.00 13 VAL B C 1
ATOM 1896 O O . VAL B 1 21 ? 37.763 6.389 9.515 1.00 18.56 13 VAL B O 1
ATOM 1900 N N . ILE B 1 22 ? 38.849 6.745 7.584 1.00 18.19 14 ILE B N 1
ATOM 1901 C CA . ILE B 1 22 ? 39.346 5.380 7.484 1.00 19.10 14 ILE B CA 1
ATOM 1902 C C . ILE B 1 22 ? 40.857 5.427 7.403 1.00 21.16 14 ILE B C 1
ATOM 1903 O O . ILE B 1 22 ? 41.413 6.104 6.522 1.00 21.21 14 ILE B O 1
ATOM 1908 N N . LEU B 1 23 ? 41.512 4.666 8.298 1.00 21.77 15 LEU B N 1
ATOM 1909 C CA . LEU B 1 23 ? 42.958 4.466 8.317 1.00 24.35 15 LEU B CA 1
ATOM 1910 C C . LEU B 1 23 ? 43.271 2.998 8.054 1.00 25.09 15 LEU B C 1
ATOM 1911 O O . LEU B 1 23 ? 42.517 2.132 8.459 1.00 23.73 15 LEU B O 1
ATOM 1916 N N . ARG B 1 24 ? 44.386 2.708 7.417 1.00 24.60 16 ARG B N 1
ATOM 1917 C CA . ARG B 1 24 ? 44.890 1.357 7.244 1.00 28.77 16 ARG B CA 1
ATOM 1918 C C . ARG B 1 24 ? 45.776 1.036 8.428 1.00 26.37 16 ARG B C 1
ATOM 1919 O O . ARG B 1 24 ? 46.507 1.888 8.892 1.00 29.14 16 ARG B O 1
ATOM 1927 N N . HIS B 1 25 ? 45.776 -0.197 8.882 1.00 22.78 17 HIS B N 1
ATOM 1928 C CA . HIS B 1 25 ? 46.763 -0.551 9.898 1.00 27.96 17 HIS B CA 1
ATOM 1929 C C . HIS B 1 25 ? 48.180 -0.602 9.294 1.00 24.63 17 HIS B C 1
ATOM 1930 O O . HIS B 1 25 ? 48.398 -0.629 8.075 1.00 22.83 17 HIS B O 1
ATOM 1937 N N . GLY B 1 26 ? 49.153 -0.590 10.166 1.00 31.30 18 GLY B N 1
ATOM 1938 C CA . GLY B 1 26 ? 50.533 -0.582 9.749 1.00 32.79 18 GLY B CA 1
ATOM 1939 C C . GLY B 1 26 ? 51.094 -1.979 9.548 1.00 36.96 18 GLY B C 1
ATOM 1940 O O . GLY B 1 26 ? 50.386 -2.987 9.594 1.00 28.61 18 GLY B O 1
ATOM 1941 N N . GLU B 1 27 ? 52.412 -2.027 9.350 1.00 28.57 19 GLU B N 1
ATOM 1942 C CA . GLU B 1 27 ? 53.085 -3.278 9.062 1.00 26.54 19 GLU B CA 1
ATOM 1943 C C . GLU B 1 27 ? 52.852 -4.350 10.130 1.00 21.93 19 GLU B C 1
ATOM 1944 O O . GLU B 1 27 ? 53.037 -4.134 11.338 1.00 23.03 19 GLU B O 1
ATOM 1950 N N . SER B 1 28 ? 52.505 -5.541 9.660 1.00 20.41 20 SER B N 1
ATOM 1951 C CA . SER B 1 28 ? 52.374 -6.734 10.480 1.00 20.53 20 SER B CA 1
ATOM 1952 C C . SER B 1 28 ? 53.566 -7.673 10.265 1.00 21.87 20 SER B C 1
ATOM 1953 O O . SER B 1 28 ? 54.343 -7.537 9.299 1.00 21.61 20 SER B O 1
ATOM 1956 N N . LEU B 1 29 ? 53.667 -8.676 11.153 1.00 23.76 21 LEU B N 1
ATOM 1957 C CA . LEU B 1 29 ? 54.797 -9.614 11.086 1.00 28.61 21 LEU B CA 1
ATOM 1958 C C . LEU B 1 29 ? 54.780 -10.440 9.794 1.00 30.19 21 LEU B C 1
ATOM 1959 O O . LEU B 1 29 ? 55.824 -10.728 9.204 1.00 28.64 21 LEU B O 1
ATOM 1964 N N . SER B 1 30 ? 53.600 -10.826 9.327 1.00 23.80 22 SER B N 1
ATOM 1965 C CA . SER B 1 30 ? 53.540 -11.532 8.054 1.00 27.96 22 SER B CA 1
ATOM 1966 C C . SER B 1 30 ? 54.042 -10.656 6.912 1.00 29.67 22 SER B C 1
ATOM 1967 O O . SER B 1 30 ? 54.657 -11.137 5.946 1.00 28.22 22 SER B O 1
ATOM 1970 N N . ASN B 1 31 ? 53.683 -9.371 6.968 1.00 28.45 23 ASN B N 1
ATOM 1971 C CA . ASN B 1 31 ? 53.983 -8.460 5.878 1.00 32.59 23 ASN B CA 1
ATOM 1972 C C . ASN B 1 31 ? 55.486 -8.336 5.768 1.00 33.31 23 ASN B C 1
ATOM 1973 O O . ASN B 1 31 ? 56.061 -8.389 4.672 1.00 37.15 23 ASN B O 1
ATOM 1978 N N . LEU B 1 32 ? 56.152 -8.293 6.917 1.00 34.81 24 LEU B N 1
ATOM 1979 C CA . LEU B 1 32 ? 57.609 -8.252 6.917 1.00 41.38 24 LEU B CA 1
ATOM 1980 C C . LEU B 1 32 ? 58.201 -9.574 6.444 1.00 37.15 24 LEU B C 1
ATOM 1981 O O . LEU B 1 32 ? 59.234 -9.592 5.764 1.00 43.42 24 LEU B O 1
ATOM 1986 N N . ASN B 1 33 ? 57.581 -10.693 6.818 1.00 40.97 25 ASN B N 1
ATOM 1987 C CA . ASN B 1 33 ? 58.007 -12.020 6.383 1.00 38.73 25 ASN B CA 1
ATOM 1988 C C . ASN B 1 33 ? 57.619 -12.344 4.929 1.00 38.24 25 ASN B C 1
ATOM 1989 O O . ASN B 1 33 ? 58.009 -13.397 4.398 1.00 35.78 25 ASN B O 1
ATOM 1994 N N . ARG B 1 34 ? 56.851 -11.462 4.299 1.00 31.62 26 ARG B N 1
ATOM 1995 C CA . ARG B 1 34 ? 56.420 -11.570 2.920 1.00 30.62 26 ARG B CA 1
ATOM 1996 C C . ARG B 1 34 ? 55.554 -12.809 2.691 1.00 30.37 26 ARG B C 1
ATOM 1997 O O . ARG B 1 34 ? 55.724 -13.513 1.692 1.00 32.09 26 ARG B O 1
ATOM 2005 N N . THR B 1 35 ? 54.643 -13.088 3.621 1.00 30.39 27 THR B N 1
ATOM 2006 C CA . THR B 1 35 ? 53.617 -14.111 3.448 1.00 29.86 27 THR B CA 1
ATOM 2007 C C . THR B 1 35 ? 52.227 -13.500 3.621 1.00 27.82 27 THR B C 1
ATOM 2008 O O . THR B 1 35 ? 52.079 -12.441 4.205 1.00 26.76 27 THR B O 1
ATOM 2012 N N . TYR B 1 36 ? 51.218 -14.113 3.005 1.00 28.11 28 TYR B N 1
ATOM 2013 C CA . TYR B 1 36 ? 49.852 -13.618 3.095 1.00 30.47 28 TYR B CA 1
ATOM 2014 C C . TYR B 1 36 ? 49.219 -14.058 4.405 1.00 30.73 28 TYR B C 1
ATOM 2015 O O . TYR B 1 36 ? 49.392 -15.194 4.847 1.00 31.15 28 TYR B O 1
ATOM 2024 N N . SER B 1 37 ? 48.565 -13.131 5.087 1.00 21.80 29 SER B N 1
ATOM 2025 C CA . SER B 1 37 ? 47.953 -13.485 6.346 1.00 22.01 29 SER B CA 1
ATOM 2026 C C . SER B 1 37 ? 46.456 -13.720 6.191 1.00 21.72 29 SER B C 1
ATOM 2027 O O . SER B 1 37 ? 45.999 -14.798 6.568 1.00 23.64 29 SER B O 1
ATOM 2030 N N . GLY B 1 38 ? 45.688 -12.741 5.674 1.00 22.31 30 GLY B N 1
ATOM 2031 C CA . GLY B 1 38 ? 44.221 -12.866 5.646 1.00 22.25 30 GLY B CA 1
ATOM 2032 C C . GLY B 1 38 ? 43.689 -12.847 7.081 1.00 20.88 30 GLY B C 1
ATOM 2033 O O . GLY B 1 38 ? 43.948 -11.906 7.838 1.00 18.29 30 GLY B O 1
ATOM 2034 N N . TRP B 1 39 ? 42.981 -13.908 7.504 1.00 16.97 31 TRP B N 1
ATOM 2035 C CA . TRP B 1 39 ? 42.514 -14.012 8.884 1.00 18.81 31 TRP B CA 1
ATOM 2036 C C . TRP B 1 39 ? 43.604 -14.473 9.848 1.00 20.36 31 TRP B C 1
ATOM 2037 O O . TRP B 1 39 ? 43.400 -14.447 11.068 1.00 18.90 31 TRP B O 1
ATOM 2048 N N . TYR B 1 40 ? 44.741 -14.931 9.348 1.00 21.69 32 TYR B N 1
ATOM 2049 C CA . TYR B 1 40 ? 45.809 -15.299 10.254 1.00 20.11 32 TYR B CA 1
ATOM 2050 C C . TYR B 1 40 ? 46.181 -14.077 11.069 1.00 20.82 32 TYR B C 1
ATOM 2051 O O . TYR B 1 40 ? 46.372 -12.980 10.526 1.00 19.53 32 TYR B O 1
ATOM 2060 N N . ASP B 1 41 ? 46.250 -14.270 12.384 1.00 20.78 33 ASP B N 1
ATOM 2061 C CA . ASP B 1 41 ? 46.132 -13.151 13.322 1.00 22.19 33 ASP B CA 1
ATOM 2062 C C . ASP B 1 41 ? 47.507 -12.590 13.697 1.00 21.70 33 ASP B C 1
ATOM 2063 O O . ASP B 1 41 ? 47.867 -12.461 14.847 1.00 21.38 33 ASP B O 1
ATOM 2068 N N . THR B 1 42 ? 48.236 -12.169 12.674 1.00 20.03 34 THR B N 1
ATOM 2069 C CA . THR B 1 42 ? 49.595 -11.655 12.833 1.00 21.52 34 THR B CA 1
ATOM 2070 C C . THR B 1 42 ? 49.553 -10.266 13.488 1.00 26.07 34 THR B C 1
ATOM 2071 O O . THR B 1 42 ? 48.709 -9.421 13.161 1.00 22.02 34 THR B O 1
ATOM 2075 N N . ASP B 1 43 ? 50.466 -10.037 14.410 1.00 19.39 35 ASP B N 1
ATOM 2076 C CA . ASP B 1 43 ? 50.498 -8.785 15.136 1.00 21.53 35 ASP B CA 1
ATOM 2077 C C . ASP B 1 43 ? 51.359 -7.736 14.413 1.00 21.02 35 ASP B C 1
ATOM 2078 O O . ASP B 1 43 ? 52.075 -8.026 13.438 1.00 21.34 35 ASP B O 1
ATOM 2083 N N . LEU B 1 44 ? 51.329 -6.509 14.954 1.00 20.22 36 LEU B N 1
ATOM 2084 C CA . LEU B 1 44 ? 52.184 -5.443 14.449 1.00 21.29 36 LEU B CA 1
ATOM 2085 C C . LEU B 1 44 ? 53.664 -5.712 14.737 1.00 22.81 36 LEU B C 1
ATOM 2086 O O . LEU B 1 44 ? 54.040 -6.218 15.795 1.00 20.35 36 LEU B O 1
ATOM 2091 N N . THR B 1 45 ? 54.518 -5.293 13.804 1.00 21.80 37 THR B N 1
ATOM 2092 C CA . THR B 1 45 ? 55.952 -5.188 14.057 1.00 22.09 37 THR B CA 1
ATOM 2093 C C . THR B 1 45 ? 56.245 -3.879 14.805 1.00 22.82 37 THR B C 1
ATOM 2094 O O . THR B 1 45 ? 55.371 -3.026 14.977 1.00 22.40 37 THR B O 1
ATOM 2098 N N . GLU B 1 46 ? 57.514 -3.662 15.150 1.00 20.38 38 GLU B N 1
ATOM 2099 C CA . GLU B 1 46 ? 57.899 -2.395 15.756 1.00 25.90 38 GLU B CA 1
ATOM 2100 C C . GLU B 1 46 ? 57.669 -1.241 14.790 1.00 25.14 38 GLU B C 1
ATOM 2101 O O . GLU B 1 46 ? 57.231 -0.161 15.189 1.00 24.98 38 GLU B O 1
ATOM 2107 N N . LYS B 1 47 ? 57.922 -1.462 13.508 1.00 24.65 39 LYS B N 1
ATOM 2108 C CA . LYS B 1 47 ? 57.582 -0.451 12.513 1.00 27.44 39 LYS B CA 1
ATOM 2109 C C . LYS B 1 47 ? 56.079 -0.200 12.452 1.00 22.92 39 LYS B C 1
ATOM 2110 O O . LYS B 1 47 ? 55.627 0.950 12.346 1.00 23.71 39 LYS B O 1
ATOM 2116 N N . GLY B 1 48 ? 55.297 -1.266 12.503 1.00 21.44 40 GLY B N 1
ATOM 2117 C CA . GLY B 1 48 ? 53.848 -1.145 12.483 1.00 21.57 40 GLY B CA 1
ATOM 2118 C C . GLY B 1 48 ? 53.295 -0.392 13.692 1.00 21.93 40 GLY B C 1
ATOM 2119 O O . GLY B 1 48 ? 52.342 0.391 13.567 1.00 21.09 40 GLY B O 1
ATOM 2120 N N . ILE B 1 49 ? 53.930 -0.545 14.856 1.00 19.51 41 ILE B N 1
ATOM 2121 C CA . ILE B 1 49 ? 53.582 0.279 16.025 1.00 21.55 41 ILE B CA 1
ATOM 2122 C C . ILE B 1 49 ? 53.924 1.774 15.799 1.00 21.31 41 ILE B C 1
ATOM 2123 O O . ILE B 1 49 ? 53.137 2.677 16.117 1.00 20.14 41 ILE B O 1
ATOM 2128 N N . GLU B 1 50 ? 55.084 2.041 15.212 1.00 22.62 42 GLU B N 1
ATOM 2129 C CA . GLU B 1 50 ? 55.457 3.439 14.863 1.00 28.27 42 GLU B CA 1
ATOM 2130 C C . GLU B 1 50 ? 54.479 3.990 13.810 1.00 24.22 42 GLU B C 1
ATOM 2131 O O . GLU B 1 50 ? 54.127 5.163 13.890 1.00 25.73 42 GLU B O 1
ATOM 2137 N N . ASP B 1 51 ? 54.072 3.146 12.866 1.00 24.20 43 ASP B N 1
ATOM 2138 C CA . ASP B 1 51 ? 53.093 3.567 11.856 1.00 25.74 43 ASP B CA 1
ATOM 2139 C C . ASP B 1 51 ? 51.797 4.046 12.532 1.00 24.30 43 ASP B C 1
ATOM 2140 O O . ASP B 1 51 ? 51.172 5.034 12.130 1.00 23.18 43 ASP B O 1
ATOM 2145 N N . ALA B 1 52 ? 51.350 3.307 13.537 1.00 20.48 44 ALA B N 1
ATOM 2146 C CA . ALA B 1 52 ? 50.150 3.679 14.257 1.00 19.81 44 ALA B CA 1
ATOM 2147 C C . ALA B 1 52 ? 50.329 4.970 15.028 1.00 20.51 44 ALA B C 1
ATOM 2148 O O . ALA B 1 52 ? 49.405 5.787 15.031 1.00 20.36 44 ALA B O 1
ATOM 2150 N N . TYR B 1 53 ? 51.486 5.179 15.686 1.00 18.24 45 TYR B N 1
ATOM 2151 C CA . TYR B 1 53 ? 51.728 6.462 16.336 1.00 20.86 45 TYR B CA 1
ATOM 2152 C C . TYR B 1 53 ? 51.717 7.600 15.308 1.00 25.44 45 TYR B C 1
ATOM 2153 O O . TYR B 1 53 ? 51.180 8.687 15.568 1.00 20.58 45 TYR B O 1
ATOM 2162 N N . ALA B 1 54 ? 52.322 7.380 14.136 1.00 24.19 46 ALA B N 1
ATOM 2163 C CA . ALA B 1 54 ? 52.354 8.449 13.129 1.00 29.24 46 ALA B CA 1
ATOM 2164 C C . ALA B 1 54 ? 50.929 8.759 12.650 1.00 20.95 46 ALA B C 1
ATOM 2165 O O . ALA B 1 54 ? 50.588 9.915 12.418 1.00 24.14 46 ALA B O 1
ATOM 2167 N N . ALA B 1 55 ? 50.097 7.735 12.456 1.00 23.14 47 ALA B N 1
ATOM 2168 C CA . ALA B 1 55 ? 48.722 7.981 12.036 1.00 24.21 47 ALA B CA 1
ATOM 2169 C C . ALA B 1 55 ? 47.927 8.732 13.107 1.00 22.58 47 ALA B C 1
ATOM 2170 O O . ALA B 1 55 ? 47.107 9.606 12.789 1.00 26.79 47 ALA B O 1
ATOM 2172 N N . GLY B 1 56 ? 48.128 8.393 14.382 1.00 19.96 48 GLY B N 1
ATOM 2173 C CA . GLY B 1 56 ? 47.517 9.177 15.451 1.00 23.07 48 GLY B CA 1
ATOM 2174 C C . GLY B 1 56 ? 47.953 10.629 15.417 1.00 23.74 48 GLY B C 1
ATOM 2175 O O . GLY B 1 56 ? 47.150 11.544 15.630 1.00 22.26 48 GLY B O 1
ATOM 2176 N N . ARG B 1 57 ? 49.243 10.864 15.175 1.00 21.61 49 ARG B N 1
ATOM 2177 C CA . ARG B 1 57 ? 49.722 12.240 15.156 1.00 24.00 49 ARG B CA 1
ATOM 2178 C C . ARG B 1 57 ? 49.159 12.984 13.943 1.00 24.62 49 ARG B C 1
ATOM 2179 O O . ARG B 1 57 ? 48.884 14.186 14.008 1.00 26.09 49 ARG B O 1
ATOM 2187 N N . LEU B 1 58 ? 48.967 12.274 12.837 1.00 23.64 50 LEU B N 1
ATOM 2188 C CA . LEU B 1 58 ? 48.361 12.873 11.658 1.00 27.60 50 LEU B CA 1
ATOM 2189 C C . LEU B 1 58 ? 46.936 13.299 11.955 1.00 27.80 50 LEU B C 1
ATOM 2190 O O . LEU B 1 58 ? 46.532 14.420 11.640 1.00 27.15 50 LEU B O 1
ATOM 2195 N N . LEU B 1 59 ? 46.172 12.437 12.627 1.00 23.75 51 LEU B N 1
ATOM 2196 C CA . LEU B 1 59 ? 44.791 12.807 12.943 1.00 26.96 51 LEU B CA 1
ATOM 2197 C C . LEU B 1 59 ? 44.720 13.911 13.996 1.00 23.64 51 LEU B C 1
ATOM 2198 O O . LEU B 1 59 ? 43.886 14.823 13.903 1.00 26.56 51 LEU B O 1
ATOM 2203 N N . LYS B 1 60 ? 45.625 13.873 14.966 1.00 23.56 52 LYS B N 1
ATOM 2204 C CA . LYS B 1 60 ? 45.674 14.920 15.977 1.00 24.68 52 LYS B CA 1
ATOM 2205 C C . LYS B 1 60 ? 45.960 16.290 15.357 1.00 27.45 52 LYS B C 1
ATOM 2206 O O . LYS B 1 60 ? 45.314 17.285 15.698 1.00 30.17 52 LYS B O 1
ATOM 2212 N N . SER B 1 61 ? 46.870 16.354 14.393 1.00 28.54 53 SER B N 1
ATOM 2213 C CA . SER B 1 61 ? 47.204 17.631 13.793 1.00 30.99 53 SER B CA 1
ATOM 2214 C C . SER B 1 61 ? 46.041 18.183 12.993 1.00 34.21 53 SER B C 1
ATOM 2215 O O . SER B 1 61 ? 45.983 19.385 12.785 1.00 35.87 53 SER B O 1
ATOM 2218 N N . HIS B 1 62 ? 45.124 17.353 12.529 1.00 29.04 54 HIS B N 1
ATOM 2219 C CA . HIS B 1 62 ? 43.926 17.837 11.862 1.00 34.05 54 HIS B CA 1
ATOM 2220 C C . HIS B 1 62 ? 42.761 18.068 12.811 1.00 35.16 54 HIS B C 1
ATOM 2221 O O . HIS B 1 62 ? 41.678 18.385 12.335 1.00 36.84 54 HIS B O 1
ATOM 2228 N N . GLY B 1 63 ? 42.940 17.885 14.120 1.00 30.76 55 GLY B N 1
ATOM 2229 C CA . GLY B 1 63 ? 41.910 18.224 15.086 1.00 36.81 55 GLY B CA 1
ATOM 2230 C C . GLY B 1 63 ? 40.715 17.265 15.153 1.00 35.17 55 GLY B C 1
ATOM 2231 O O . GLY B 1 63 ? 39.625 17.682 15.544 1.00 34.96 55 GLY B O 1
ATOM 2232 N N . PHE B 1 64 ? 40.868 15.995 14.771 1.00 27.19 56 PHE B N 1
ATOM 2233 C CA . PHE B 1 64 ? 39.730 15.080 14.791 1.00 29.53 56 PHE B CA 1
ATOM 2234 C C . PHE B 1 64 ? 39.384 14.678 16.228 1.00 27.38 56 PHE B C 1
ATOM 2235 O O . PHE B 1 64 ? 40.272 14.380 17.034 1.00 29.82 56 PHE B O 1
ATOM 2243 N N . HIS B 1 65 ? 38.097 14.730 16.563 1.00 29.52 57 HIS B N 1
ATOM 2244 C CA . HIS B 1 65 ? 37.557 14.194 17.813 1.00 29.61 57 HIS B CA 1
ATOM 2245 C C . HIS B 1 65 ? 36.462 13.198 17.454 1.00 26.71 57 HIS B C 1
ATOM 2246 O O . HIS B 1 65 ? 35.435 13.586 16.893 1.00 26.51 57 HIS B O 1
ATOM 2253 N N . PHE B 1 66 ? 36.662 11.923 17.736 1.00 18.45 58 PHE B N 1
ATOM 2254 C CA . PHE B 1 66 ? 35.715 10.907 17.288 1.00 19.14 58 PHE B CA 1
ATOM 2255 C C . PHE B 1 66 ? 34.717 10.540 18.395 1.00 21.97 58 PHE B C 1
ATOM 2256 O O . PHE B 1 66 ? 35.046 10.557 19.585 1.00 19.88 58 PHE B O 1
ATOM 2264 N N . ASP B 1 67 ? 33.520 10.152 17.975 1.00 17.49 59 ASP B N 1
ATOM 2265 C CA . ASP B 1 67 ? 32.491 9.681 18.873 1.00 20.96 59 ASP B CA 1
ATOM 2266 C C . ASP B 1 67 ? 32.522 8.181 19.038 1.00 20.56 59 ASP B C 1
ATOM 2267 O O . ASP B 1 67 ? 32.071 7.686 20.073 1.00 20.60 59 ASP B O 1
ATOM 2272 N N . VAL B 1 68 ? 33.093 7.468 18.070 1.00 16.76 60 VAL B N 1
ATOM 2273 C CA . VAL B 1 68 ? 33.148 6.017 18.096 1.00 19.54 60 VAL B CA 1
ATOM 2274 C C . VAL B 1 68 ? 34.234 5.571 17.111 1.00 18.90 60 VAL B C 1
ATOM 2275 O O . VAL B 1 68 ? 34.551 6.285 16.140 1.00 17.86 60 VAL B O 1
ATOM 2279 N N . CYS B 1 69 ? 34.881 4.427 17.418 1.00 18.07 61 CYS B N 1
ATOM 2280 C CA . CYS B 1 69 ? 35.894 3.826 16.557 1.00 16.35 61 CYS B CA 1
ATOM 2281 C C . CYS B 1 69 ? 35.581 2.344 16.366 1.00 16.83 61 CYS B C 1
ATOM 2282 O O . CYS B 1 69 ? 35.234 1.645 17.330 1.00 17.10 61 CYS B O 1
ATOM 2285 N N . PHE B 1 70 ? 35.742 1.878 15.133 1.00 15.38 62 PHE B N 1
ATOM 2286 C CA . PHE B 1 70 ? 35.471 0.506 14.733 1.00 14.60 62 PHE B CA 1
ATOM 2287 C C . PHE B 1 70 ? 36.785 -0.152 14.349 1.00 18.79 62 PHE B C 1
ATOM 2288 O O . PHE B 1 70 ? 37.641 0.498 13.738 1.00 17.58 62 PHE B O 1
ATOM 2296 N N . SER B 1 71 ? 36.928 -1.458 14.645 1.00 16.29 63 SER B N 1
ATOM 2297 C CA . SER B 1 71 ? 38.033 -2.246 14.111 1.00 19.05 63 SER B CA 1
ATOM 2298 C C . SER B 1 71 ? 37.495 -3.593 13.656 1.00 17.83 63 SER B C 1
ATOM 2299 O O . SER B 1 71 ? 36.372 -3.973 13.977 1.00 16.00 63 SER B O 1
ATOM 2302 N N . SER B 1 72 ? 38.352 -4.372 13.013 1.00 16.95 64 SER B N 1
ATOM 2303 C CA . SER B 1 72 ? 38.049 -5.781 12.762 1.00 15.70 64 SER B CA 1
ATOM 2304 C C . SER B 1 72 ? 38.312 -6.630 14.028 1.00 20.10 64 SER B C 1
ATOM 2305 O O . SER B 1 72 ? 38.669 -6.128 15.101 1.00 18.32 64 SER B O 1
ATOM 2308 N N . TYR B 1 73 ? 38.142 -7.944 13.892 1.00 14.57 65 TYR B N 1
ATOM 2309 C CA . TYR B 1 73 ? 38.533 -8.831 14.959 1.00 17.13 65 TYR B CA 1
ATOM 2310 C C . TYR B 1 73 ? 40.018 -9.165 14.955 1.00 15.04 65 TYR B C 1
ATOM 2311 O O . TYR B 1 73 ? 40.451 -9.979 15.764 1.00 16.66 65 TYR B O 1
ATOM 2320 N N . LEU B 1 74 ? 40.801 -8.635 14.042 1.00 16.75 66 LEU B N 1
ATOM 2321 C CA . LEU B 1 74 ? 42.216 -8.993 13.943 1.00 16.15 66 LEU B CA 1
ATOM 2322 C C . LEU B 1 74 ? 43.098 -8.051 14.762 1.00 18.01 66 LEU B C 1
ATOM 2323 O O . LEU B 1 74 ? 42.921 -6.826 14.773 1.00 17.73 66 LEU B O 1
ATOM 2328 N N . LYS B 1 75 ? 44.072 -8.653 15.446 1.00 17.02 67 LYS B N 1
ATOM 2329 C CA . LYS B 1 75 ? 44.892 -7.921 16.412 1.00 17.79 67 LYS B CA 1
ATOM 2330 C C . LYS B 1 75 ? 45.609 -6.750 15.769 1.00 20.56 67 LYS B C 1
ATOM 2331 O O . LYS B 1 75 ? 45.793 -5.716 16.408 1.00 18.51 67 LYS B O 1
ATOM 2337 N N . ARG B 1 76 ? 46.053 -6.879 14.525 1.00 19.54 68 ARG B N 1
ATOM 2338 C CA . ARG B 1 76 ? 46.801 -5.784 13.848 1.00 18.77 68 ARG B CA 1
ATOM 2339 C C . ARG B 1 76 ? 45.921 -4.516 13.763 1.00 18.90 68 ARG B C 1
ATOM 2340 O O . ARG B 1 76 ? 46.457 -3.420 13.867 1.00 17.96 68 ARG B O 1
ATOM 2348 N N . SER B 1 77 ? 44.630 -4.686 13.542 1.00 16.04 69 SER B N 1
ATOM 2349 C CA . SER B 1 77 ? 43.695 -3.574 13.503 1.00 17.17 69 SER B CA 1
ATOM 2350 C C . SER B 1 77 ? 43.349 -3.064 14.895 1.00 15.85 69 SER B C 1
ATOM 2351 O O . SER B 1 77 ? 43.371 -1.856 15.144 1.00 15.39 69 SER B O 1
ATOM 2354 N N . ILE B 1 78 ? 43.080 -3.979 15.823 1.00 15.29 70 ILE B N 1
ATOM 2355 C CA . ILE B 1 78 ? 42.701 -3.567 17.165 1.00 16.68 70 ILE B CA 1
ATOM 2356 C C . ILE B 1 78 ? 43.850 -2.811 17.825 1.00 17.18 70 ILE B C 1
ATOM 2357 O O . ILE B 1 78 ? 43.643 -1.744 18.434 1.00 16.95 70 ILE B O 1
ATOM 2362 N N . ARG B 1 79 ? 45.085 -3.310 17.671 1.00 14.28 71 ARG B N 1
ATOM 2363 C CA . ARG B 1 79 ? 46.192 -2.638 18.325 1.00 15.32 71 ARG B CA 1
ATOM 2364 C C . ARG B 1 79 ? 46.441 -1.262 17.729 1.00 17.73 71 ARG B C 1
ATOM 2365 O O . ARG B 1 79 ? 46.813 -0.322 18.455 1.00 19.57 71 ARG B O 1
ATOM 2373 N N . THR B 1 80 ? 46.256 -1.142 16.404 1.00 16.50 72 THR B N 1
ATOM 2374 C CA . THR B 1 80 ? 46.396 0.146 15.750 1.00 16.99 72 THR B CA 1
ATOM 2375 C C . THR B 1 80 ? 45.392 1.124 16.315 1.00 16.79 72 THR B C 1
ATOM 2376 O O . THR B 1 80 ? 45.744 2.273 16.619 1.00 17.37 72 THR B O 1
ATOM 2380 N N . MET B 1 81 ? 44.142 0.676 16.446 1.00 16.55 73 MET B N 1
ATOM 2381 C CA . MET B 1 81 ? 43.111 1.513 17.018 1.00 16.84 73 MET B CA 1
ATOM 2382 C C . MET B 1 81 ? 43.508 1.987 18.406 1.00 17.78 73 MET B C 1
ATOM 2383 O O . MET B 1 81 ? 43.384 3.178 18.714 1.00 16.37 73 MET B O 1
ATOM 2388 N N . TRP B 1 82 ? 43.960 1.070 19.269 1.00 16.62 74 TRP B N 1
ATOM 2389 C CA . TRP B 1 82 ? 44.345 1.479 20.612 1.00 19.33 74 TRP B CA 1
ATOM 2390 C C . TRP B 1 82 ? 45.448 2.536 20.588 1.00 20.31 74 TRP B C 1
ATOM 2391 O O . TRP B 1 82 ? 45.364 3.550 21.310 1.00 18.14 74 TRP B O 1
ATOM 2402 N N . ILE B 1 83 ? 46.482 2.328 19.761 1.00 19.34 75 ILE B N 1
ATOM 2403 C CA . ILE B 1 83 ? 47.563 3.304 19.713 1.00 15.60 75 ILE B CA 1
ATOM 2404 C C . ILE B 1 83 ? 47.051 4.669 19.232 1.00 17.95 75 ILE B C 1
ATOM 2405 O O . ILE B 1 83 ? 47.380 5.719 19.799 1.00 19.88 75 ILE B O 1
ATOM 2410 N N . VAL B 1 84 ? 46.260 4.677 18.167 1.00 16.51 76 VAL B N 1
ATOM 2411 C CA . VAL B 1 84 ? 45.755 5.933 17.613 1.00 17.03 76 VAL B CA 1
ATOM 2412 C C . VAL B 1 84 ? 44.919 6.673 18.655 1.00 16.68 76 VAL B C 1
ATOM 2413 O O . VAL B 1 84 ? 45.018 7.894 18.817 1.00 17.06 76 VAL B O 1
ATOM 2417 N N . LEU B 1 85 ? 44.078 5.952 19.378 1.00 18.12 77 LEU B N 1
ATOM 2418 C CA . LEU B 1 85 ? 43.253 6.622 20.382 1.00 17.69 77 LEU B CA 1
ATOM 2419 C C . LEU B 1 85 ? 44.111 7.148 21.527 1.00 18.60 77 LEU B C 1
ATOM 2420 O O . LEU B 1 85 ? 43.812 8.185 22.119 1.00 18.15 77 LEU B O 1
ATOM 2425 N N . ASP B 1 86 ? 45.178 6.427 21.875 1.00 17.78 78 ASP B N 1
ATOM 2426 C CA . ASP B 1 86 ? 46.137 6.942 22.870 1.00 19.83 78 ASP B CA 1
ATOM 2427 C C . ASP B 1 86 ? 46.718 8.311 22.437 1.00 21.23 78 ASP B C 1
ATOM 2428 O O . ASP B 1 86 ? 46.721 9.289 23.203 1.00 20.16 78 ASP B O 1
ATOM 2433 N N . VAL B 1 87 ? 47.187 8.399 21.193 1.00 17.93 79 VAL B N 1
ATOM 2434 C CA . VAL B 1 87 ? 47.760 9.648 20.684 1.00 17.09 79 VAL B CA 1
ATOM 2435 C C . VAL B 1 87 ? 46.714 10.751 20.695 1.00 20.88 79 VAL B C 1
ATOM 2436 O O . VAL B 1 87 ? 46.996 11.898 21.048 1.00 21.05 79 VAL B O 1
ATOM 2440 N N . LEU B 1 88 ? 45.503 10.427 20.307 1.00 18.99 80 LEU B N 1
ATOM 2441 C CA . LEU B 1 88 ? 44.443 11.396 20.244 1.00 20.85 80 LEU B CA 1
ATOM 2442 C C . LEU B 1 88 ? 43.885 11.803 21.609 1.00 22.45 80 LEU B C 1
ATOM 2443 O O . LEU B 1 88 ? 42.901 12.544 21.630 1.00 21.03 80 LEU B O 1
ATOM 2448 N N . ASP B 1 89 ? 44.336 11.217 22.715 1.00 22.93 81 ASP B N 1
ATOM 2449 C CA . ASP B 1 89 ? 43.681 11.376 24.021 1.00 21.47 81 ASP B CA 1
ATOM 2450 C C . ASP B 1 89 ? 42.204 11.020 23.987 1.00 24.93 81 ASP B C 1
ATOM 2451 O O . ASP B 1 89 ? 41.370 11.690 24.588 1.00 20.76 81 ASP B O 1
ATOM 2456 N N . GLN B 1 90 ? 41.891 9.922 23.328 1.00 20.74 82 GLN B N 1
ATOM 2457 C CA . GLN B 1 90 ? 40.529 9.449 23.173 1.00 20.00 82 GLN B CA 1
ATOM 2458 C C . GLN B 1 90 ? 40.424 7.972 23.535 1.00 19.42 82 GLN B C 1
ATOM 2459 O O . GLN B 1 90 ? 39.541 7.264 23.051 1.00 16.55 82 GLN B O 1
ATOM 2465 N N . MET B 1 91 ? 41.223 7.531 24.507 1.00 15.99 83 MET B N 1
ATOM 2466 C CA . MET B 1 91 ? 41.143 6.137 24.959 1.00 19.28 83 MET B CA 1
ATOM 2467 C C . MET B 1 91 ? 39.800 5.769 25.584 1.00 16.89 83 MET B C 1
ATOM 2468 O O . MET B 1 91 ? 39.450 4.601 25.605 1.00 16.61 83 MET B O 1
ATOM 2473 N N . HIS B 1 92 ? 39.050 6.728 26.065 1.00 17.26 84 HIS B N 1
ATOM 2474 C CA . HIS B 1 92 ? 37.746 6.523 26.676 1.00 17.81 84 HIS B CA 1
ATOM 2475 C C . HIS B 1 92 ? 36.595 6.308 25.695 1.00 17.78 84 HIS B C 1
ATOM 2476 O O . HIS B 1 92 ? 35.481 6.014 26.161 1.00 18.98 84 HIS B O 1
ATOM 2483 N N . ILE B 1 93 ? 36.747 6.673 24.407 1.00 17.41 85 ILE B N 1
ATOM 2484 C CA . ILE B 1 93 ? 35.551 6.644 23.532 1.00 17.88 85 ILE B CA 1
ATOM 2485 C C . ILE B 1 93 ? 35.095 5.207 23.239 1.00 17.84 85 ILE B C 1
ATOM 2486 O O . ILE B 1 93 ? 35.799 4.226 23.432 1.00 17.87 85 ILE B O 1
ATOM 2491 N N . GLN B 1 94 ? 33.864 5.090 22.781 1.00 18.90 86 GLN B N 1
ATOM 2492 C CA . GLN B 1 94 ? 33.306 3.786 22.471 1.00 18.69 86 GLN B CA 1
ATOM 2493 C C . GLN B 1 94 ? 34.058 3.171 21.307 1.00 22.37 86 GLN B C 1
ATOM 2494 O O . GLN B 1 94 ? 34.284 3.823 20.279 1.00 15.50 86 GLN B O 1
ATOM 2500 N N . THR B 1 95 ? 34.511 1.940 21.507 1.00 19.61 87 THR B N 1
ATOM 2501 C CA . THR B 1 95 ? 35.143 1.155 20.450 1.00 22.95 87 THR B CA 1
ATOM 2502 C C . THR B 1 95 ? 34.335 -0.112 20.189 1.00 21.41 87 THR B C 1
ATOM 2503 O O . THR B 1 95 ? 33.804 -0.728 21.134 1.00 16.95 87 THR B O 1
ATOM 2507 N N . ILE B 1 96 ? 34.286 -0.526 18.915 1.00 17.29 88 ILE B N 1
ATOM 2508 C CA . ILE B 1 96 ? 33.493 -1.664 18.489 1.00 17.51 88 ILE B CA 1
ATOM 2509 C C . ILE B 1 96 ? 34.348 -2.483 17.516 1.00 18.19 88 ILE B C 1
ATOM 2510 O O . ILE B 1 96 ? 34.909 -1.933 16.554 1.00 16.88 88 ILE B O 1
ATOM 2515 N N . SER B 1 97 ? 34.486 -3.784 17.790 1.00 16.23 89 SER B N 1
ATOM 2516 C CA . SER B 1 97 ? 35.241 -4.692 16.918 1.00 20.04 89 SER B CA 1
ATOM 2517 C C . SER B 1 97 ? 34.289 -5.726 16.329 1.00 16.69 89 SER B C 1
ATOM 2518 O O . SER B 1 97 ? 33.394 -6.216 17.026 1.00 18.70 89 SER B O 1
ATOM 2521 N N . ASN B 1 98 ? 34.452 -6.073 15.050 1.00 16.77 90 ASN B N 1
ATOM 2522 C CA . ASN B 1 98 ? 33.581 -7.095 14.480 1.00 17.39 90 ASN B CA 1
ATOM 2523 C C . ASN B 1 98 ? 34.268 -7.845 13.345 1.00 16.32 90 ASN B C 1
ATOM 2524 O O . ASN B 1 98 ? 35.013 -7.240 12.548 1.00 18.48 90 ASN B O 1
ATOM 2529 N N . TRP B 1 99 ? 33.959 -9.151 13.257 1.00 16.75 91 TRP B N 1
ATOM 2530 C CA . TRP B 1 99 ? 34.561 -9.981 12.224 1.00 15.58 91 TRP B CA 1
ATOM 2531 C C . TRP B 1 99 ? 34.176 -9.555 10.826 1.00 17.00 91 TRP B C 1
ATOM 2532 O O . TRP B 1 99 ? 34.943 -9.836 9.902 1.00 16.64 91 TRP B O 1
ATOM 2543 N N . ARG B 1 100 ? 33.028 -8.880 10.634 1.00 16.83 92 ARG B N 1
ATOM 2544 C CA . ARG B 1 100 ? 32.677 -8.506 9.276 1.00 18.59 92 ARG B CA 1
ATOM 2545 C C . ARG B 1 100 ? 33.652 -7.507 8.684 1.00 17.71 92 ARG B C 1
ATOM 2546 O O . ARG B 1 100 ? 33.619 -7.328 7.491 1.00 17.10 92 ARG B O 1
ATOM 2554 N N . LEU B 1 101 ? 34.444 -6.798 9.464 1.00 17.51 93 LEU B N 1
ATOM 2555 C CA . LEU B 1 101 ? 35.450 -5.913 8.937 1.00 15.99 93 LEU B CA 1
ATOM 2556 C C . LEU B 1 101 ? 36.784 -6.633 8.720 1.00 19.68 93 LEU B C 1
ATOM 2557 O O . LEU B 1 101 ? 37.750 -5.978 8.344 1.00 15.80 93 LEU B O 1
ATOM 2562 N N . ASN B 1 102 ? 36.887 -7.941 8.960 1.00 19.98 94 ASN B N 1
ATOM 2563 C CA . ASN B 1 102 ? 38.151 -8.648 8.726 1.00 19.25 94 ASN B CA 1
ATOM 2564 C C . ASN B 1 102 ? 38.579 -8.551 7.257 1.00 14.81 94 ASN B C 1
ATOM 2565 O O . ASN B 1 102 ? 37.752 -8.515 6.313 1.00 16.30 94 ASN B O 1
ATOM 2570 N N . GLU B 1 103 ? 39.892 -8.609 7.069 1.00 19.44 95 GLU B N 1
ATOM 2571 C CA . GLU B 1 103 ? 40.506 -8.891 5.767 1.00 18.08 95 GLU B CA 1
ATOM 2572 C C . GLU B 1 103 ? 39.886 -10.163 5.164 1.00 16.34 95 GLU B C 1
ATOM 2573 O O . GLU B 1 103 ? 39.282 -10.980 5.885 1.00 16.13 95 GLU B O 1
ATOM 2579 N N . CYS B 1 104 ? 40.003 -10.337 3.842 1.00 17.23 96 CYS B N 1
ATOM 2580 C CA . CYS B 1 104 ? 39.663 -11.614 3.215 1.00 19.60 96 CYS B CA 1
ATOM 2581 C C . CYS B 1 104 ? 40.287 -12.785 3.970 1.00 18.36 96 CYS B C 1
ATOM 2582 O O . CYS B 1 104 ? 41.434 -12.737 4.413 1.00 17.20 96 CYS B O 1
ATOM 2585 N N . HIS B 1 105 ? 39.531 -13.853 4.091 1.00 17.68 97 HIS B N 1
ATOM 2586 C CA . HIS B 1 105 ? 40.031 -15.155 4.522 1.00 17.17 97 HIS B CA 1
ATOM 2587 C C . HIS B 1 105 ? 40.653 -15.834 3.298 1.00 19.41 97 HIS B C 1
ATOM 2588 O O . HIS B 1 105 ? 39.963 -16.100 2.315 1.00 20.07 97 HIS B O 1
ATOM 2595 N N . PHE B 1 106 ? 41.969 -16.021 3.302 1.00 18.07 98 PHE B N 1
ATOM 2596 C CA . PHE B 1 106 ? 42.675 -16.519 2.123 1.00 18.84 98 PHE B CA 1
ATOM 2597 C C . PHE B 1 106 ? 42.682 -18.050 1.995 1.00 19.44 98 PHE B C 1
ATOM 2598 O O . PHE B 1 106 ? 43.274 -18.566 1.041 1.00 20.18 98 PHE B O 1
ATOM 2606 N N . GLY B 1 107 ? 42.019 -18.778 2.896 1.00 19.27 99 GLY B N 1
ATOM 2607 C CA . GLY B 1 107 ? 41.881 -20.233 2.729 1.00 19.97 99 GLY B CA 1
ATOM 2608 C C . GLY B 1 107 ? 43.244 -20.924 2.612 1.00 20.57 99 GLY B C 1
ATOM 2609 O O . GLY B 1 107 ? 44.169 -20.723 3.415 1.00 20.40 99 GLY B O 1
ATOM 2610 N N . LEU B 1 108 ? 43.366 -21.707 1.542 1.00 21.39 100 LEU B N 1
ATOM 2611 C CA . LEU B 1 108 ? 44.585 -22.456 1.262 1.00 22.19 100 LEU B CA 1
ATOM 2612 C C . LEU B 1 108 ? 45.804 -21.550 1.178 1.00 22.37 100 LEU B C 1
ATOM 2613 O O . LEU B 1 108 ? 46.931 -21.977 1.526 1.00 22.75 100 LEU B O 1
ATOM 2618 N N . LEU B 1 109 ? 45.614 -20.332 0.647 1.00 21.72 101 LEU B N 1
ATOM 2619 C CA . LEU B 1 109 ? 46.745 -19.412 0.443 1.00 26.71 101 LEU B CA 1
ATOM 2620 C C . LEU B 1 109 ? 47.261 -18.775 1.744 1.00 26.00 101 LEU B C 1
ATOM 2621 O O . LEU B 1 109 ? 48.356 -18.180 1.748 1.00 24.30 101 LEU B O 1
ATOM 2626 N N . THR B 1 110 ? 46.517 -18.907 2.837 1.00 20.82 102 THR B N 1
ATOM 2627 C CA . THR B 1 110 ? 46.972 -18.404 4.134 1.00 20.01 102 THR B CA 1
ATOM 2628 C C . THR B 1 110 ? 48.390 -18.891 4.424 1.00 22.56 102 THR B C 1
ATOM 2629 O O . THR B 1 110 ? 48.671 -20.099 4.376 1.00 23.45 102 THR B O 1
ATOM 2633 N N . GLY B 1 111 ? 49.281 -17.929 4.718 1.00 23.21 103 GLY B N 1
ATOM 2634 C CA . GLY B 1 111 ? 50.662 -18.211 5.064 1.00 27.43 103 GLY B CA 1
ATOM 2635 C C . GLY B 1 111 ? 51.602 -18.448 3.905 1.00 30.15 103 GLY B C 1
ATOM 2636 O O . GLY B 1 111 ? 52.785 -18.710 4.151 1.00 29.88 103 GLY B O 1
ATOM 2637 N N . MET B 1 112 ? 51.128 -18.393 2.654 1.00 27.18 104 MET B N 1
ATOM 2638 C CA . MET B 1 112 ? 52.022 -18.611 1.507 1.00 29.36 104 MET B CA 1
ATOM 2639 C C . MET B 1 112 ? 52.866 -17.371 1.170 1.00 31.92 104 MET B C 1
ATOM 2640 O O . MET B 1 112 ? 52.415 -16.226 1.328 1.00 27.20 104 MET B O 1
ATOM 2645 N N . ASN B 1 113 ? 54.079 -17.615 0.629 1.00 36.23 105 ASN B N 1
ATOM 2646 C CA . ASN B 1 113 ? 54.910 -16.576 0.034 1.00 39.61 105 ASN B CA 1
ATOM 2647 C C . ASN B 1 113 ? 54.702 -16.542 -1.486 1.00 42.95 105 ASN B C 1
ATOM 2648 O O . ASN B 1 113 ? 53.859 -17.247 -2.030 1.00 33.88 105 ASN B O 1
ATOM 2653 N N . LYS B 1 114 ? 55.494 -15.701 -2.169 1.00 40.06 106 LYS B N 1
ATOM 2654 C CA . LYS B 1 114 ? 55.334 -15.466 -3.606 1.00 41.38 106 LYS B CA 1
ATOM 2655 C C . LYS B 1 114 ? 55.560 -16.741 -4.398 1.00 41.14 106 LYS B C 1
ATOM 2656 O O . LYS B 1 114 ? 54.788 -17.048 -5.312 1.00 40.49 106 LYS B O 1
ATOM 2658 N N . GLU B 1 115 ? 56.627 -17.487 -4.077 1.00 36.15 107 GLU B N 1
ATOM 2659 C CA . GLU B 1 115 ? 56.908 -18.710 -4.820 1.00 43.10 107 GLU B CA 1
ATOM 2660 C C . GLU B 1 115 ? 55.744 -19.687 -4.714 1.00 42.71 107 GLU B C 1
ATOM 2661 O O . GLU B 1 115 ? 55.343 -20.299 -5.711 1.00 39.69 107 GLU B O 1
ATOM 2663 N N . GLN B 1 116 ? 55.202 -19.868 -3.504 1.00 36.26 108 GLN B N 1
ATOM 2664 C CA . GLN B 1 116 ? 54.117 -20.835 -3.299 1.00 35.98 108 GLN B CA 1
ATOM 2665 C C . GLN B 1 116 ? 52.850 -20.408 -4.046 1.00 30.96 108 GLN B C 1
ATOM 2666 O O . GLN B 1 116 ? 52.179 -21.227 -4.675 1.00 33.12 108 GLN B O 1
ATOM 2672 N N . ILE B 1 117 ? 52.517 -19.120 -3.994 1.00 31.66 109 ILE B N 1
ATOM 2673 C CA . ILE B 1 117 ? 51.401 -18.586 -4.771 1.00 33.55 109 ILE B CA 1
ATOM 2674 C C . ILE B 1 117 ? 51.601 -18.853 -6.248 1.00 35.46 109 ILE B C 1
ATOM 2675 O O . ILE B 1 117 ? 50.685 -19.339 -6.929 1.00 34.01 109 ILE B O 1
ATOM 2680 N N . CYS B 1 118 ? 52.822 -18.577 -6.752 1.00 37.46 110 CYS B N 1
ATOM 2681 C CA A CYS B 1 118 ? 53.114 -18.803 -8.162 0.53 39.94 110 CYS B CA 1
ATOM 2682 C CA B CYS B 1 118 ? 53.121 -18.805 -8.161 0.47 39.94 110 CYS B CA 1
ATOM 2683 C C . CYS B 1 118 ? 53.019 -20.285 -8.534 1.00 40.37 110 CYS B C 1
ATOM 2684 O O . CYS B 1 118 ? 52.655 -20.623 -9.669 1.00 39.33 110 CYS B O 1
ATOM 2689 N N . THR B 1 119 ? 53.398 -21.187 -7.632 1.00 36.17 111 THR B N 1
ATOM 2690 C CA . THR B 1 119 ? 53.221 -22.602 -7.942 1.00 37.85 111 THR B CA 1
ATOM 2691 C C . THR B 1 119 ? 51.740 -22.996 -7.962 1.00 34.08 111 THR B C 1
ATOM 2692 O O . THR B 1 119 ? 51.312 -23.778 -8.807 1.00 33.72 111 THR B O 1
ATOM 2696 N N . THR B 1 120 ? 50.946 -22.461 -7.036 1.00 31.95 112 THR B N 1
ATOM 2697 C CA . THR B 1 120 ? 49.553 -22.885 -6.864 1.00 32.40 112 THR B CA 1
ATOM 2698 C C . THR B 1 120 ? 48.652 -22.351 -7.970 1.00 30.10 112 THR B C 1
ATOM 2699 O O . THR B 1 120 ? 47.777 -23.064 -8.465 1.00 32.16 112 THR B O 1
ATOM 2703 N N . LEU B 1 121 ? 48.813 -21.101 -8.345 1.00 27.99 113 LEU B N 1
ATOM 2704 C CA . LEU B 1 121 ? 47.970 -20.511 -9.368 1.00 27.54 113 LEU B CA 1
ATOM 2705 C C . LEU B 1 121 ? 48.585 -20.647 -10.753 1.00 33.35 113 LEU B C 1
ATOM 2706 O O . LEU B 1 121 ? 49.799 -20.618 -10.909 1.00 36.34 113 LEU B O 1
ATOM 2711 N N . THR B 1 122 ? 47.740 -20.788 -11.766 1.00 34.12 114 THR B N 1
ATOM 2712 C CA . THR B 1 122 ? 48.235 -20.685 -13.143 1.00 41.57 114 THR B CA 1
ATOM 2713 C C . THR B 1 122 ? 48.594 -19.242 -13.464 1.00 42.67 114 THR B C 1
ATOM 2714 O O . THR B 1 122 ? 48.329 -18.327 -12.682 1.00 38.16 114 THR B O 1
ATOM 2718 N N . GLU B 1 123 ? 49.232 -19.036 -14.624 1.00 46.28 115 GLU B N 1
ATOM 2719 C CA . GLU B 1 123 ? 49.585 -17.673 -15.013 1.00 45.64 115 GLU B CA 1
ATOM 2720 C C . GLU B 1 123 ? 48.339 -16.802 -15.168 1.00 42.81 115 GLU B C 1
ATOM 2721 O O . GLU B 1 123 ? 48.322 -15.647 -14.727 1.00 48.44 115 GLU B O 1
ATOM 2727 N N . GLU B 1 124 ? 47.275 -17.337 -15.772 1.00 39.38 116 GLU B N 1
ATOM 2728 C CA . GLU B 1 124 ? 46.071 -16.532 -15.945 1.00 49.83 116 GLU B CA 1
ATOM 2729 C C . GLU B 1 124 ? 45.397 -16.256 -14.603 1.00 45.02 116 GLU B C 1
ATOM 2730 O O . GLU B 1 124 ? 44.895 -15.156 -14.389 1.00 42.46 116 GLU B O 1
ATOM 2736 N N . GLU B 1 125 ? 45.358 -17.244 -13.694 1.00 38.40 117 GLU B N 1
ATOM 2737 C CA . GLU B 1 125 ? 44.769 -17.025 -12.372 1.00 37.43 117 GLU B CA 1
ATOM 2738 C C . GLU B 1 125 ? 45.513 -15.935 -11.618 1.00 38.15 117 GLU B C 1
ATOM 2739 O O . GLU B 1 125 ? 44.900 -15.068 -10.971 1.00 33.49 117 GLU B O 1
ATOM 2745 N N . LEU B 1 126 ? 46.847 -15.969 -11.682 1.00 39.74 118 LEU B N 1
ATOM 2746 C CA . LEU B 1 126 ? 47.634 -14.986 -10.943 1.00 42.37 118 LEU B CA 1
ATOM 2747 C C . LEU B 1 126 ? 47.406 -13.586 -11.500 1.00 45.02 118 LEU B C 1
ATOM 2748 O O . LEU B 1 126 ? 47.363 -12.603 -10.745 1.00 42.44 118 LEU B O 1
ATOM 2753 N N . ASN B 1 127 ? 47.245 -13.474 -12.820 1.00 43.63 119 ASN B N 1
ATOM 2754 C CA . ASN B 1 127 ? 46.889 -12.180 -13.395 1.00 46.14 119 ASN B CA 1
ATOM 2755 C C . ASN B 1 127 ? 45.548 -11.684 -12.853 1.00 45.62 119 ASN B C 1
ATOM 2756 O O . ASN B 1 127 ? 45.403 -10.517 -12.475 1.00 44.28 119 ASN B O 1
ATOM 2761 N N . ILE B 1 128 ? 44.547 -12.560 -12.822 1.00 37.48 120 ILE B N 1
ATOM 2762 C CA . ILE B 1 128 ? 43.231 -12.168 -12.325 1.00 39.71 120 ILE B CA 1
ATOM 2763 C C . ILE B 1 128 ? 43.270 -11.822 -10.842 1.00 35.36 120 ILE B C 1
ATOM 2764 O O . ILE B 1 128 ? 42.623 -10.862 -10.395 1.00 36.48 120 ILE B O 1
ATOM 2769 N N . TRP B 1 129 ? 44.036 -12.567 -10.064 1.00 33.18 121 TRP B N 1
ATOM 2770 C CA . TRP B 1 129 ? 44.121 -12.296 -8.630 1.00 39.84 121 TRP B CA 1
ATOM 2771 C C . TRP B 1 129 ? 44.758 -10.934 -8.355 1.00 40.74 121 TRP B C 1
ATOM 2772 O O . TRP B 1 129 ? 44.410 -10.244 -7.380 1.00 39.35 121 TRP B O 1
ATOM 2783 N N . LYS B 1 130 ? 45.674 -10.516 -9.218 1.00 44.55 122 LYS B N 1
ATOM 2784 C CA . LYS B 1 130 ? 46.292 -9.207 -9.033 1.00 49.11 122 LYS B CA 1
ATOM 2785 C C . LYS B 1 130 ? 45.417 -8.066 -9.539 1.00 46.32 122 LYS B C 1
ATOM 2786 O O . LYS B 1 130 ? 45.392 -6.983 -8.935 1.00 47.69 122 LYS B O 1
ATOM 2792 N N . LYS B 1 131 ? 44.708 -8.271 -10.645 1.00 43.85 123 LYS B N 1
ATOM 2793 C CA . LYS B 1 131 ? 44.061 -7.154 -11.331 1.00 49.10 123 LYS B CA 1
ATOM 2794 C C . LYS B 1 131 ? 42.564 -7.031 -11.066 1.00 47.44 123 LYS B C 1
ATOM 2795 O O . LYS B 1 131 ? 42.002 -5.957 -11.317 1.00 49.35 123 LYS B O 1
ATOM 2801 N N . ASP B 1 132 ? 41.923 -8.073 -10.540 1.00 37.96 124 ASP B N 1
ATOM 2802 C CA . ASP B 1 132 ? 40.484 -8.109 -10.380 1.00 39.38 124 ASP B CA 1
ATOM 2803 C C . ASP B 1 132 ? 40.163 -8.409 -8.927 1.00 32.63 124 ASP B C 1
ATOM 2804 O O . ASP B 1 132 ? 41.046 -8.471 -8.051 1.00 36.09 124 ASP B O 1
ATOM 2809 N N . THR B 1 133 ? 38.873 -8.594 -8.663 1.00 31.73 125 THR B N 1
ATOM 2810 C CA . THR B 1 133 ? 38.437 -8.859 -7.303 1.00 28.86 125 THR B CA 1
ATOM 2811 C C . THR B 1 133 ? 37.554 -10.094 -7.194 1.00 28.16 125 THR B C 1
ATOM 2812 O O . THR B 1 133 ? 36.954 -10.314 -6.129 1.00 27.77 125 THR B O 1
ATOM 2816 N N . CYS B 1 134 ? 37.493 -10.917 -8.246 1.00 29.19 126 CYS B N 1
ATOM 2817 C CA . CYS B 1 134 ? 36.513 -11.969 -8.337 1.00 29.11 126 CYS B CA 1
ATOM 2818 C C . CYS B 1 134 ? 37.087 -13.348 -8.081 1.00 28.11 126 CYS B C 1
ATOM 2819 O O . CYS B 1 134 ? 36.314 -14.297 -7.988 1.00 31.17 126 CYS B O 1
ATOM 2822 N N . LEU B 1 135 ? 38.404 -13.493 -7.968 1.00 28.48 127 LEU B N 1
ATOM 2823 C CA . LEU B 1 135 ? 39.025 -14.821 -7.881 1.00 29.04 127 LEU B CA 1
ATOM 2824 C C . LEU B 1 135 ? 38.998 -15.302 -6.426 1.00 26.02 127 LEU B C 1
ATOM 2825 O O . LEU B 1 135 ? 39.518 -14.622 -5.526 1.00 24.74 127 LEU B O 1
ATOM 2830 N N . GLN B 1 136 ? 38.412 -16.498 -6.202 1.00 24.85 128 GLN B N 1
ATOM 2831 C CA . GLN B 1 136 ? 38.236 -17.044 -4.876 1.00 24.37 128 GLN B CA 1
ATOM 2832 C C . GLN B 1 136 ? 39.272 -18.116 -4.611 1.00 23.79 128 GLN B C 1
ATOM 2833 O O . GLN B 1 136 ? 39.395 -19.062 -5.402 1.00 24.31 128 GLN B O 1
ATOM 2839 N N . PRO B 1 137 ? 39.983 -18.045 -3.499 1.00 22.16 129 PRO B N 1
ATOM 2840 C CA . PRO B 1 137 ? 40.942 -19.082 -3.178 1.00 23.57 129 PRO B CA 1
ATOM 2841 C C . PRO B 1 137 ? 40.247 -20.330 -2.672 1.00 21.56 129 PRO B C 1
ATOM 2842 O O . PRO B 1 137 ? 39.104 -20.265 -2.196 1.00 22.41 129 PRO B O 1
ATOM 2846 N N . PRO B 1 138 ? 40.893 -21.491 -2.759 1.00 23.50 130 PRO B N 1
ATOM 2847 C CA . PRO B 1 138 ? 40.307 -22.715 -2.157 1.00 22.05 130 PRO B CA 1
ATOM 2848 C C . PRO B 1 138 ? 40.286 -22.603 -0.644 1.00 20.90 130 PRO B C 1
ATOM 2849 O O . PRO B 1 138 ? 40.994 -21.751 -0.082 1.00 20.22 130 PRO B O 1
ATOM 2853 N N . PRO B 1 139 ? 39.532 -23.479 0.036 1.00 20.93 131 PRO B N 1
ATOM 2854 C CA . PRO B 1 139 ? 39.535 -23.506 1.509 1.00 22.29 131 PRO B CA 1
ATOM 2855 C C . PRO B 1 139 ? 40.856 -24.040 2.066 1.00 22.61 131 PRO B C 1
ATOM 2856 O O . PRO B 1 139 ? 41.721 -24.563 1.343 1.00 21.07 131 PRO B O 1
ATOM 2860 N N . CYS B 1 140 ? 41.033 -23.844 3.382 1.00 21.44 132 CYS B N 1
ATOM 2861 C CA . CYS B 1 140 ? 42.190 -24.416 4.071 1.00 20.51 132 CYS B CA 1
ATOM 2862 C C . CYS B 1 140 ? 42.214 -25.933 3.915 1.00 22.67 132 CYS B C 1
ATOM 2863 O O . CYS B 1 140 ? 41.168 -26.592 3.912 1.00 22.95 132 CYS B O 1
ATOM 2866 N N . ALA B 1 141 ? 43.417 -26.481 3.755 1.00 22.16 133 ALA B N 1
ATOM 2867 C CA . ALA B 1 141 ? 43.574 -27.920 3.577 1.00 24.82 133 ALA B CA 1
ATOM 2868 C C . ALA B 1 141 ? 43.414 -28.660 4.915 1.00 28.44 133 ALA B C 1
ATOM 2869 O O . ALA B 1 141 ? 43.669 -28.106 5.995 1.00 27.58 133 ALA B O 1
ATOM 2871 N N . PRO B 1 142 ? 43.011 -29.924 4.886 1.00 26.98 134 PRO B N 1
ATOM 2872 C CA . PRO B 1 142 ? 43.199 -30.763 6.081 1.00 35.64 134 PRO B CA 1
ATOM 2873 C C . PRO B 1 142 ? 44.662 -30.701 6.540 1.00 38.80 134 PRO B C 1
ATOM 2874 O O . PRO B 1 142 ? 45.614 -30.871 5.753 1.00 36.73 134 PRO B O 1
ATOM 2878 N N . GLY B 1 143 ? 44.853 -30.515 7.829 1.00 35.06 135 GLY B N 1
ATOM 2879 C CA . GLY B 1 143 ? 46.187 -30.417 8.386 1.00 38.17 135 GLY B CA 1
ATOM 2880 C C . GLY B 1 143 ? 46.744 -29.010 8.388 1.00 36.15 135 GLY B C 1
ATOM 2881 O O . GLY B 1 143 ? 47.713 -28.737 9.098 1.00 36.53 135 GLY B O 1
ATOM 2882 N N . GLN B 1 144 ? 46.154 -28.111 7.616 1.00 26.63 136 GLN B N 1
ATOM 2883 C CA . GLN B 1 144 ? 46.533 -26.709 7.668 1.00 26.92 136 GLN B CA 1
ATOM 2884 C C . GLN B 1 144 ? 45.795 -26.013 8.816 1.00 26.96 136 GLN B C 1
ATOM 2885 O O . GLN B 1 144 ? 44.588 -26.158 8.952 1.00 25.59 136 GLN B O 1
ATOM 2891 N N . GLU B 1 145 ? 46.502 -25.176 9.571 1.00 23.26 137 GLU B N 1
ATOM 2892 C CA . GLU B 1 145 ? 45.879 -24.404 10.643 1.00 25.72 137 GLU B CA 1
ATOM 2893 C C . GLU B 1 145 ? 44.963 -23.334 10.033 1.00 26.11 137 GLU B C 1
ATOM 2894 O O . GLU B 1 145 ? 45.405 -22.498 9.248 1.00 24.28 137 GLU B O 1
ATOM 2900 N N . ASN B 1 146 ? 43.695 -23.399 10.329 1.00 23.33 138 ASN B N 1
ATOM 2901 C CA . ASN B 1 146 ? 42.713 -22.479 9.787 1.00 22.60 138 ASN B CA 1
ATOM 2902 C C . ASN B 1 146 ? 42.452 -21.398 10.829 1.00 21.64 138 ASN B C 1
ATOM 2903 O O . ASN B 1 146 ? 41.979 -21.710 11.942 1.00 19.69 138 ASN B O 1
ATOM 2908 N N . PRO B 1 147 ? 42.747 -20.135 10.529 1.00 22.26 139 PRO B N 1
ATOM 2909 C CA . PRO B 1 147 ? 42.558 -19.047 11.531 1.00 22.39 139 PRO B CA 1
ATOM 2910 C C . PRO B 1 147 ? 41.160 -18.944 12.110 1.00 20.34 139 PRO B C 1
ATOM 2911 O O . PRO B 1 147 ? 40.988 -18.366 13.198 1.00 22.20 139 PRO B O 1
ATOM 2915 N N . SER B 1 148 ? 40.135 -19.378 11.379 1.00 20.07 140 SER B N 1
ATOM 2916 C CA . SER B 1 148 ? 38.777 -19.299 11.922 1.00 23.31 140 SER B CA 1
ATOM 2917 C C . SER B 1 148 ? 38.501 -20.300 13.064 1.00 24.43 140 SER B C 1
ATOM 2918 O O . SER B 1 148 ? 37.455 -20.191 13.740 1.00 25.10 140 SER B O 1
ATOM 2921 N N . ASP B 1 149 ? 39.371 -21.281 13.275 1.00 21.31 141 ASP B N 1
ATOM 2922 C CA . ASP B 1 149 ? 39.224 -22.176 14.412 1.00 22.82 141 ASP B CA 1
ATOM 2923 C C . ASP B 1 149 ? 39.593 -21.508 15.769 1.00 27.19 141 ASP B C 1
ATOM 2924 O O . ASP B 1 149 ? 39.537 -22.117 16.802 1.00 37.30 141 ASP B O 1
ATOM 2929 N N . ASP B 1 150 ? 39.851 -20.242 15.754 1.00 31.44 142 ASP B N 1
ATOM 2930 C CA . ASP B 1 150 ? 40.201 -19.488 16.925 1.00 25.81 142 ASP B CA 1
ATOM 2931 C C . ASP B 1 150 ? 38.983 -19.358 17.833 1.00 26.10 142 ASP B C 1
ATOM 2932 O O . ASP B 1 150 ? 37.876 -19.150 17.354 1.00 24.63 142 ASP B O 1
ATOM 2937 N N . PRO B 1 151 ? 39.156 -19.474 19.140 1.00 29.33 143 PRO B N 1
ATOM 2938 C CA . PRO B 1 151 ? 38.024 -19.251 20.057 1.00 29.17 143 PRO B CA 1
ATOM 2939 C C . PRO B 1 151 ? 37.296 -17.912 19.910 1.00 26.01 143 PRO B C 1
ATOM 2940 O O . PRO B 1 151 ? 36.093 -17.799 20.242 1.00 24.94 143 PRO B O 1
ATOM 2944 N N . LYS B 1 152 ? 37.960 -16.868 19.417 1.00 23.35 144 LYS B N 1
ATOM 2945 C CA . LYS B 1 152 ? 37.243 -15.604 19.257 1.00 22.98 144 LY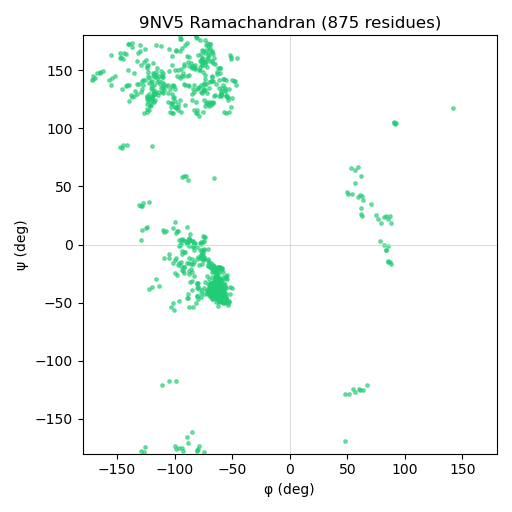S B CA 1
ATOM 2946 C C . LYS B 1 152 ? 36.058 -15.728 18.299 1.00 24.37 144 LYS B C 1
ATOM 2947 O O . LYS B 1 152 ? 35.141 -14.901 18.382 1.00 22.52 144 LYS B O 1
ATOM 2953 N N . TYR B 1 153 ? 36.020 -16.755 17.427 1.00 21.66 145 TYR B N 1
ATOM 2954 C CA . TYR B 1 153 ? 34.883 -16.937 16.536 1.00 23.54 145 TYR B CA 1
ATOM 2955 C C . TYR B 1 153 ? 33.855 -17.962 17.030 1.00 25.64 145 TYR B C 1
ATOM 2956 O O . TYR B 1 153 ? 32.974 -18.323 16.257 1.00 22.62 145 TYR B O 1
ATOM 2965 N N . LYS B 1 154 ? 33.923 -18.417 18.294 1.00 27.15 146 LYS B N 1
ATOM 2966 C CA . LYS B 1 154 ? 33.139 -19.587 18.715 1.00 33.75 146 LYS B CA 1
ATOM 2967 C C . LYS B 1 154 ? 31.637 -19.317 18.737 1.00 34.46 146 LYS B C 1
ATOM 2968 O O . LYS B 1 154 ? 30.847 -20.263 18.697 1.00 36.83 146 LYS B O 1
ATOM 2974 N N . ASP B 1 155 ? 31.228 -18.054 18.805 1.00 32.96 147 ASP B N 1
ATOM 2975 C CA . ASP B 1 155 ? 29.816 -17.700 18.867 1.00 43.79 147 ASP B CA 1
ATOM 2976 C C . ASP B 1 155 ? 29.159 -17.447 17.504 1.00 45.18 147 ASP B C 1
ATOM 2977 O O . ASP B 1 155 ? 27.929 -17.243 17.457 1.00 44.52 147 ASP B O 1
ATOM 2982 N N . LEU B 1 156 ? 29.927 -17.434 16.411 1.00 30.49 148 LEU B N 1
ATOM 2983 C CA . LEU B 1 156 ? 29.375 -17.138 15.093 1.00 32.72 148 LEU B CA 1
ATOM 2984 C C . LEU B 1 156 ? 28.589 -18.336 14.553 1.00 37.31 148 LEU B C 1
ATOM 2985 O O . LEU B 1 156 ? 28.902 -19.501 14.839 1.00 31.28 148 LEU B O 1
ATOM 2990 N N . ASP B 1 157 ? 27.536 -18.042 13.756 1.00 38.28 149 ASP B N 1
ATOM 2991 C CA . ASP B 1 157 ? 26.867 -19.099 12.987 1.00 34.17 149 ASP B CA 1
ATOM 2992 C C . ASP B 1 157 ? 27.939 -19.852 12.190 1.00 35.77 149 ASP B C 1
ATOM 2993 O O . ASP B 1 157 ? 28.577 -19.276 11.295 1.00 32.64 149 ASP B O 1
ATOM 2998 N N . PRO B 1 158 ? 28.189 -21.122 12.480 1.00 35.05 150 PRO B N 1
ATOM 2999 C CA . PRO B 1 158 ? 29.247 -21.824 11.738 1.00 35.86 150 PRO B CA 1
ATOM 3000 C C . PRO B 1 158 ? 29.065 -21.778 10.228 1.00 38.69 150 PRO B C 1
ATOM 3001 O O . PRO B 1 158 ? 30.053 -21.836 9.489 1.00 39.07 150 PRO B O 1
ATOM 3005 N N . ARG B 1 159 ? 27.824 -21.704 9.744 1.00 36.95 151 ARG B N 1
ATOM 3006 C CA . ARG B 1 159 ? 27.580 -21.602 8.315 1.00 38.51 151 ARG B CA 1
ATOM 3007 C C . ARG B 1 159 ? 28.041 -20.297 7.699 1.00 33.19 151 ARG B C 1
ATOM 3008 O O . ARG B 1 159 ? 28.273 -20.280 6.489 1.00 39.97 151 ARG B O 1
ATOM 3016 N N . VAL B 1 160 ? 28.225 -19.229 8.482 1.00 28.52 152 VAL B N 1
ATOM 3017 C CA . VAL B 1 160 ? 28.583 -17.939 7.896 1.00 28.84 152 VAL B CA 1
ATOM 3018 C C . VAL B 1 160 ? 30.099 -17.784 7.777 1.00 25.67 152 VAL B C 1
ATOM 3019 O O . VAL B 1 160 ? 30.564 -16.913 7.042 1.00 24.61 152 VAL B O 1
ATOM 3023 N N . ILE B 1 161 ? 30.880 -18.607 8.463 1.00 23.82 153 ILE B N 1
ATOM 3024 C CA . ILE B 1 161 ? 32.311 -18.371 8.623 1.00 21.39 153 ILE B CA 1
ATOM 3025 C C . ILE B 1 161 ? 32.979 -18.644 7.292 1.00 21.53 153 ILE B C 1
ATOM 3026 O O . ILE B 1 161 ? 32.768 -19.707 6.703 1.00 21.73 153 ILE B O 1
ATOM 3031 N N . PRO B 1 162 ? 33.686 -17.686 6.724 1.00 20.59 154 PRO B N 1
ATOM 3032 C CA . PRO B 1 162 ? 34.290 -17.931 5.419 1.00 24.36 154 PRO B CA 1
ATOM 3033 C C . PRO B 1 162 ? 35.491 -18.848 5.483 1.00 21.37 154 PRO B C 1
ATOM 3034 O O . PRO B 1 162 ? 36.162 -18.999 6.507 1.00 22.63 154 PRO B O 1
ATOM 3038 N N . ASN B 1 163 ? 35.761 -19.474 4.340 1.00 21.85 155 ASN B N 1
ATOM 3039 C CA . ASN B 1 163 ? 36.927 -20.384 4.198 1.00 22.27 155 ASN B CA 1
ATOM 3040 C C . ASN B 1 163 ? 37.414 -20.216 2.755 1.00 18.73 155 ASN B C 1
ATOM 3041 O O . ASN B 1 163 ? 37.037 -21.022 1.907 1.00 20.31 155 ASN B O 1
ATOM 3046 N N . GLY B 1 164 ? 38.223 -19.193 2.508 1.00 20.94 156 GLY B N 1
ATOM 3047 C CA . GLY B 1 164 ? 38.616 -18.887 1.130 1.00 19.90 156 GLY B CA 1
ATOM 3048 C C . GLY B 1 164 ? 37.638 -17.890 0.551 1.00 22.90 156 GLY B C 1
ATOM 3049 O O . GLY B 1 164 ? 36.533 -18.299 0.175 1.00 22.76 156 GLY B O 1
ATOM 3050 N N . GLU B 1 165 ? 38.054 -16.622 0.467 1.00 20.73 157 GLU B N 1
ATOM 3051 C CA . GLU B 1 165 ? 37.122 -15.552 0.043 1.00 21.43 157 GLU B CA 1
ATOM 3052 C C . GLU B 1 165 ? 37.746 -14.614 -0.989 1.00 22.79 157 GLU B C 1
ATOM 3053 O O . GLU B 1 165 ? 38.883 -14.151 -0.749 1.00 19.67 157 GLU B O 1
ATOM 3059 N N . SER B 1 166 ? 37.035 -14.329 -2.084 1.00 21.24 158 SER B N 1
ATOM 3060 C CA . SER B 1 166 ? 37.506 -13.319 -3.046 1.00 21.88 158 SER B CA 1
ATOM 3061 C C . SER B 1 166 ? 37.286 -11.950 -2.396 1.00 23.48 158 SER B C 1
ATOM 3062 O O . SER B 1 166 ? 36.529 -11.865 -1.425 1.00 21.03 158 SER B O 1
ATOM 3065 N N . ILE B 1 167 ? 37.908 -10.922 -2.943 1.00 21.89 159 ILE B N 1
ATOM 3066 C CA . ILE B 1 167 ? 37.604 -9.573 -2.470 1.00 21.29 159 ILE B CA 1
ATOM 3067 C C . ILE B 1 167 ? 36.107 -9.271 -2.584 1.00 21.35 159 ILE B C 1
ATOM 3068 O O . ILE B 1 167 ? 35.501 -8.674 -1.670 1.00 21.98 159 ILE B O 1
ATOM 3073 N N . ASP B 1 168 ? 35.487 -9.682 -3.692 1.00 22.65 160 ASP B N 1
ATOM 3074 C CA . ASP B 1 168 ? 34.043 -9.481 -3.863 1.00 28.07 160 ASP B CA 1
ATOM 3075 C C . ASP B 1 168 ? 33.241 -10.167 -2.757 1.00 25.67 160 ASP B C 1
ATOM 3076 O O . ASP B 1 168 ? 32.326 -9.560 -2.159 1.00 23.25 160 ASP B O 1
ATOM 3081 N N . MET B 1 169 ? 33.624 -11.412 -2.410 1.00 22.10 161 MET B N 1
ATOM 3082 C CA . MET B 1 169 ? 32.938 -12.084 -1.309 1.00 22.17 161 MET B CA 1
ATOM 3083 C C . MET B 1 169 ? 33.175 -11.369 0.021 1.00 22.21 161 MET B C 1
ATOM 3084 O O . MET B 1 169 ? 32.261 -11.249 0.856 1.00 20.63 161 MET B O 1
ATOM 3089 N N . MET B 1 170 ? 34.404 -10.903 0.254 1.00 20.31 162 MET B N 1
ATOM 3090 C CA . MET B 1 170 ? 34.657 -10.166 1.483 1.00 19.97 162 MET B CA 1
ATOM 3091 C C . MET B 1 170 ? 33.745 -8.949 1.575 1.00 21.56 162 MET B C 1
ATOM 3092 O O . MET B 1 170 ? 33.137 -8.679 2.623 1.00 19.37 162 MET B O 1
ATOM 3097 N N . TRP B 1 171 ? 33.601 -8.219 0.481 1.00 21.90 163 TRP B N 1
ATOM 3098 C CA . TRP B 1 171 ? 32.761 -7.027 0.544 1.00 22.50 163 TRP B CA 1
ATOM 3099 C C . TRP B 1 171 ? 31.287 -7.393 0.702 1.00 22.48 163 TRP B C 1
ATOM 3100 O O . TRP B 1 171 ? 30.543 -6.690 1.371 1.00 19.41 163 TRP B O 1
ATOM 3111 N N . GLU B 1 172 ? 30.839 -8.502 0.132 1.00 20.53 164 GLU B N 1
ATOM 3112 C CA . GLU B 1 172 ? 29.446 -8.882 0.348 1.00 25.15 164 GLU B CA 1
ATOM 3113 C C . GLU B 1 172 ? 29.142 -9.173 1.830 1.00 25.02 164 GLU B C 1
ATOM 3114 O O . GLU B 1 172 ? 27.979 -9.054 2.254 1.00 22.52 164 GLU B O 1
ATOM 3120 N N . ARG B 1 173 ? 30.126 -9.620 2.626 1.00 20.40 165 ARG B N 1
ATOM 3121 C CA . ARG B 1 173 ? 29.802 -9.780 4.035 1.00 19.70 165 ARG B CA 1
ATOM 3122 C C . ARG B 1 173 ? 30.209 -8.589 4.900 1.00 19.23 165 ARG B C 1
ATOM 3123 O O . ARG B 1 173 ? 29.710 -8.483 6.019 1.00 18.73 165 ARG B O 1
ATOM 3131 N N . ALA B 1 174 ? 31.079 -7.693 4.420 1.00 19.22 166 ALA B N 1
ATOM 3132 C CA . ALA B 1 174 ? 31.362 -6.445 5.128 1.00 18.54 166 ALA B CA 1
ATOM 3133 C C . ALA B 1 174 ? 30.269 -5.391 4.909 1.00 18.06 166 ALA B C 1
ATOM 3134 O O . ALA B 1 174 ? 29.940 -4.604 5.821 1.00 17.77 166 ALA B O 1
ATOM 3136 N N . LYS B 1 175 ? 29.733 -5.331 3.688 1.00 19.79 167 LYS B N 1
ATOM 3137 C CA . LYS B 1 175 ? 28.778 -4.291 3.334 1.00 18.42 167 LYS B CA 1
ATOM 3138 C C . LYS B 1 175 ? 27.608 -4.210 4.307 1.00 19.04 167 LYS B C 1
ATOM 3139 O O . LYS B 1 175 ? 27.276 -3.096 4.732 1.00 17.92 167 LYS B O 1
ATOM 3145 N N . PRO B 1 176 ? 26.929 -5.299 4.689 1.00 20.37 168 PRO B N 1
ATOM 3146 C CA . PRO B 1 176 ? 25.787 -5.155 5.647 1.00 20.79 168 PRO B CA 1
ATOM 3147 C C . PRO B 1 176 ? 26.187 -4.593 7.002 1.00 22.41 168 PRO B C 1
ATOM 3148 O O . PRO B 1 176 ? 25.396 -3.863 7.629 1.00 19.70 168 PRO B O 1
ATOM 3152 N N . TYR B 1 177 ? 27.439 -4.841 7.435 1.00 17.83 169 TYR B N 1
ATOM 3153 C CA . TYR B 1 177 ? 27.945 -4.214 8.664 1.00 19.75 169 TYR B CA 1
ATOM 3154 C C . TYR B 1 177 ? 28.111 -2.694 8.486 1.00 17.79 169 TYR B C 1
ATOM 3155 O O . TYR B 1 177 ? 27.707 -1.892 9.336 1.00 19.22 169 TYR B O 1
ATOM 3164 N N . PHE B 1 178 ? 28.679 -2.272 7.358 1.00 19.73 170 PHE B N 1
ATOM 3165 C CA . PHE B 1 178 ? 28.782 -0.843 7.088 1.00 17.99 170 PHE B CA 1
ATOM 3166 C C . PHE B 1 178 ? 27.393 -0.183 7.089 1.00 22.40 170 PHE B C 1
ATOM 3167 O O . PHE B 1 178 ? 27.164 0.858 7.733 1.00 20.25 170 PHE B O 1
ATOM 3175 N N . ILE B 1 179 ? 26.451 -0.787 6.374 1.00 17.02 171 ILE B N 1
ATOM 3176 C CA . ILE B 1 179 ? 25.102 -0.231 6.254 1.00 19.03 171 ILE B CA 1
ATOM 3177 C C . ILE B 1 179 ? 24.356 -0.214 7.603 1.00 20.88 171 ILE B C 1
ATOM 3178 O O . ILE B 1 179 ? 23.622 0.718 7.904 1.00 20.51 171 ILE B O 1
ATOM 3183 N N . ASP B 1 180 ? 24.450 -1.267 8.385 1.00 18.08 172 ASP B N 1
ATOM 3184 C CA . ASP B 1 180 ? 23.700 -1.407 9.629 1.00 19.77 172 ASP B CA 1
ATOM 3185 C C . ASP B 1 180 ? 24.346 -0.762 10.850 1.00 19.19 172 ASP B C 1
ATOM 3186 O O . ASP B 1 180 ? 23.644 -0.447 11.799 1.00 20.53 172 ASP B O 1
ATOM 3191 N N . GLN B 1 181 ? 25.626 -0.552 10.878 1.00 17.23 173 GLN B N 1
ATOM 3192 C CA . GLN B 1 181 ? 26.313 -0.007 12.050 1.00 18.61 173 GLN B CA 1
ATOM 3193 C C . GLN B 1 181 ? 27.024 1.318 11.797 1.00 20.24 173 GLN B C 1
ATOM 3194 O O . GLN B 1 181 ? 27.093 2.176 12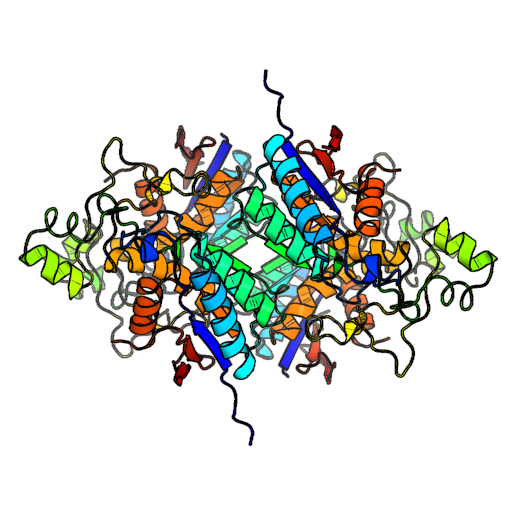.672 1.00 22.35 173 GLN B O 1
ATOM 3200 N N . ILE B 1 182 ? 27.610 1.512 10.638 1.00 20.34 174 ILE B N 1
ATOM 3201 C CA . ILE B 1 182 ? 28.353 2.749 10.434 1.00 22.42 174 ILE B CA 1
ATOM 3202 C C . ILE B 1 182 ? 27.421 3.833 9.903 1.00 21.58 174 ILE B C 1
ATOM 3203 O O . ILE B 1 182 ? 27.415 4.961 10.432 1.00 21.08 174 ILE B O 1
ATOM 3208 N N . VAL B 1 183 ? 26.585 3.500 8.893 1.00 18.22 175 VAL B N 1
ATOM 3209 C CA . VAL B 1 183 ? 25.693 4.501 8.321 1.00 20.12 175 VAL B CA 1
ATOM 3210 C C . VAL B 1 183 ? 24.768 5.113 9.385 1.00 21.44 175 VAL B C 1
ATOM 3211 O O . VAL B 1 183 ? 24.568 6.320 9.361 1.00 21.51 175 VAL B O 1
ATOM 3215 N N . PRO B 1 184 ? 24.124 4.316 10.250 1.00 20.13 176 PRO B N 1
ATOM 3216 C CA . PRO B 1 184 ? 23.159 4.938 11.195 1.00 21.35 176 PRO B CA 1
ATOM 3217 C C . PRO B 1 184 ? 23.828 5.942 12.109 1.00 24.39 176 PRO B C 1
ATOM 3218 O O . PRO B 1 184 ? 23.215 6.938 12.507 1.00 24.00 176 PRO B O 1
ATOM 3222 N N . ARG B 1 185 ? 25.089 5.695 12.450 1.00 20.99 177 ARG B N 1
ATOM 3223 C CA . ARG B 1 185 ? 25.836 6.626 13.292 1.00 19.00 177 ARG B CA 1
ATOM 3224 C C . ARG B 1 185 ? 26.193 7.925 12.556 1.00 21.54 177 ARG B C 1
ATOM 3225 O O . ARG B 1 185 ? 26.107 9.026 13.136 1.00 22.82 177 ARG B O 1
ATOM 3233 N N . LEU B 1 186 ? 26.568 7.812 11.275 1.00 20.68 178 LEU B N 1
ATOM 3234 C CA . LEU B 1 186 ? 26.760 8.993 10.441 1.00 20.80 178 LEU B CA 1
ATOM 3235 C C . LEU B 1 186 ? 25.456 9.756 10.293 1.00 24.90 178 LEU B C 1
ATOM 3236 O O . LEU B 1 186 ? 25.448 10.996 10.333 1.00 24.72 178 LEU B O 1
ATOM 3241 N N . MET B 1 187 ? 24.324 9.040 10.223 1.00 21.70 179 MET B N 1
ATOM 3242 C CA . MET B 1 187 ? 23.050 9.748 10.105 1.00 21.85 179 MET B CA 1
ATOM 3243 C C . MET B 1 187 ? 22.643 10.466 11.401 1.00 23.89 179 MET B C 1
ATOM 3244 O O . MET B 1 187 ? 21.780 11.330 11.379 1.00 22.76 179 MET B O 1
ATOM 3249 N N . GLU B 1 188 ? 23.225 10.116 12.524 1.00 25.11 180 GLU B N 1
ATOM 3250 C CA . GLU B 1 188 ? 23.055 10.799 13.803 1.00 26.79 180 GLU B CA 1
ATOM 3251 C C . GLU B 1 188 ? 23.980 12.017 13.929 1.00 28.17 180 GLU B C 1
ATOM 3252 O O . GLU B 1 188 ? 23.888 12.732 14.932 1.00 29.44 180 GLU B O 1
ATOM 3258 N N . GLY B 1 189 ? 24.869 12.265 12.960 1.00 22.64 181 GLY B N 1
ATOM 3259 C CA . GLY B 1 189 ? 25.779 13.403 13.050 1.00 23.93 181 GLY B CA 1
ATOM 3260 C C . GLY B 1 189 ? 27.070 13.106 13.799 1.00 21.94 181 GLY B C 1
ATOM 3261 O O . GLY B 1 189 ? 27.703 14.018 14.338 1.00 24.94 181 GLY B O 1
ATOM 3262 N N . LYS B 1 190 ? 27.483 11.861 13.854 1.00 23.66 182 LYS B N 1
ATOM 3263 C CA . LYS B 1 190 ? 28.680 11.475 14.578 1.00 21.26 182 LYS B CA 1
ATOM 3264 C C . LYS B 1 190 ? 29.898 11.575 13.667 1.00 23.67 182 LYS B C 1
ATOM 3265 O O . LYS B 1 190 ? 29.775 11.547 12.444 1.00 20.92 182 LYS B O 1
ATOM 3271 N N . LYS B 1 191 ? 31.077 11.718 14.292 1.00 18.43 183 LYS B N 1
ATOM 3272 C CA . LYS B 1 191 ? 32.369 11.468 13.667 1.00 19.14 183 LYS B CA 1
ATOM 3273 C C . LYS B 1 191 ? 32.852 10.063 14.009 1.00 20.24 183 LYS B C 1
ATOM 3274 O O . LYS B 1 191 ? 32.997 9.736 15.187 1.00 19.36 183 LYS B O 1
ATOM 3280 N N . VAL B 1 192 ? 33.072 9.252 12.979 1.00 16.71 184 VAL B N 1
ATOM 3281 C CA . VAL B 1 192 ? 33.375 7.836 13.080 1.00 16.78 184 VAL B CA 1
ATOM 3282 C C . VAL B 1 192 ? 34.766 7.574 12.533 1.00 16.84 184 VAL B C 1
ATOM 3283 O O . VAL B 1 192 ? 35.106 8.044 11.451 1.00 17.09 184 VAL B O 1
ATOM 3287 N N . LEU B 1 193 ? 35.560 6.842 13.288 1.00 17.99 185 LEU B N 1
ATOM 3288 C CA . LEU B 1 193 ? 36.841 6.327 12.854 1.00 14.86 185 LEU B CA 1
ATOM 3289 C C . LEU B 1 193 ? 36.726 4.830 12.598 1.00 16.13 185 LEU B C 1
ATOM 3290 O O . LEU B 1 193 ? 36.142 4.102 13.396 1.00 16.27 185 LEU B O 1
ATOM 3295 N N . ILE B 1 194 ? 37.321 4.365 11.503 1.00 16.00 186 ILE B N 1
ATOM 3296 C CA . ILE B 1 194 ? 37.487 2.941 11.210 1.00 16.34 186 ILE B CA 1
ATOM 3297 C C . ILE B 1 194 ? 38.967 2.669 10.993 1.00 16.43 186 ILE B C 1
ATOM 3298 O O . ILE B 1 194 ? 39.598 3.320 10.151 1.00 17.41 186 ILE B O 1
ATOM 3303 N N . VAL B 1 195 ? 39.520 1.695 11.725 1.00 17.01 187 VAL B N 1
ATOM 3304 C CA . VAL B 1 195 ? 40.883 1.237 11.466 1.00 17.65 187 VAL B CA 1
ATOM 3305 C C . VAL B 1 195 ? 40.747 -0.052 10.694 1.00 19.31 187 VAL B C 1
ATOM 3306 O O . VAL B 1 195 ? 40.282 -1.040 11.262 1.00 22.22 187 VAL B O 1
ATOM 3310 N N . ALA B 1 196 ? 41.172 -0.049 9.423 1.00 22.46 188 ALA B N 1
ATOM 3311 C CA . ALA B 1 196 ? 40.753 -1.067 8.461 1.00 30.18 188 ALA B CA 1
ATOM 3312 C C . ALA B 1 196 ? 41.943 -1.756 7.804 1.00 22.72 188 ALA B C 1
ATOM 3313 O O . ALA B 1 196 ? 43.065 -1.274 7.859 1.00 27.30 188 ALA B O 1
ATOM 3315 N N . HIS B 1 197 ? 41.650 -2.848 7.107 1.00 19.34 189 HIS B N 1
ATOM 3316 C CA . HIS B 1 197 ? 42.540 -3.499 6.166 1.00 20.01 189 HIS B CA 1
ATOM 3317 C C . HIS B 1 197 ? 42.406 -2.825 4.813 1.00 24.25 189 HIS B C 1
ATOM 3318 O O . HIS B 1 197 ? 41.352 -2.302 4.435 1.00 19.73 189 HIS B O 1
ATOM 3325 N N . GLY B 1 198 ? 43.488 -2.882 4.062 1.00 23.61 190 GLY B N 1
ATOM 3326 C CA . GLY B 1 198 ? 43.524 -2.175 2.783 1.00 25.54 190 GLY B CA 1
ATOM 3327 C C . GLY B 1 198 ? 42.400 -2.553 1.827 1.00 24.01 190 GLY B C 1
ATOM 3328 O O . GLY B 1 198 ? 41.757 -1.684 1.274 1.00 21.14 190 GLY B O 1
ATOM 3329 N N . ASN B 1 199 ? 42.106 -3.855 1.665 1.00 22.05 191 ASN B N 1
ATOM 3330 C CA . ASN B 1 199 ? 41.064 -4.275 0.730 1.00 21.54 191 ASN B CA 1
ATOM 3331 C C . ASN B 1 199 ? 39.695 -3.780 1.192 1.00 20.71 191 ASN B C 1
ATOM 3332 O O . ASN B 1 199 ? 38.821 -3.450 0.383 1.00 20.23 191 ASN B O 1
ATOM 3337 N N . VAL B 1 200 ? 39.474 -3.767 2.505 1.00 21.83 192 VAL B N 1
ATOM 3338 C CA . VAL B 1 200 ? 38.204 -3.284 3.075 1.00 19.84 192 VAL B CA 1
ATOM 3339 C C . VAL B 1 200 ? 38.046 -1.789 2.842 1.00 23.50 192 VAL B C 1
ATOM 3340 O O . VAL B 1 200 ? 36.978 -1.317 2.429 1.00 18.20 192 VAL B O 1
ATOM 3344 N N . MET B 1 201 ? 39.131 -1.049 3.077 1.00 21.71 193 MET B N 1
ATOM 3345 C CA . MET B 1 201 ? 39.149 0.415 2.901 1.00 23.17 193 MET B CA 1
ATOM 3346 C C . MET B 1 201 ? 38.857 0.728 1.428 1.00 23.90 193 MET B C 1
ATOM 3347 O O . MET B 1 201 ? 38.059 1.594 1.195 1.00 22.03 193 MET B O 1
ATOM 3352 N N . ARG B 1 202 ? 39.534 0.066 0.493 1.00 22.63 194 ARG B N 1
ATOM 3353 C CA . ARG B 1 202 ? 39.292 0.358 -0.917 1.00 19.88 194 ARG B CA 1
ATOM 3354 C C . ARG B 1 202 ? 37.851 0.041 -1.308 1.00 20.60 194 ARG B C 1
ATOM 3355 O O . ARG B 1 202 ? 37.239 0.755 -2.124 1.00 23.19 194 ARG B O 1
ATOM 3363 N N . ALA B 1 203 ? 37.312 -1.076 -0.794 1.00 21.02 195 ALA B N 1
ATOM 3364 C CA . ALA B 1 203 ? 35.920 -1.441 -1.112 1.00 26.89 195 ALA B CA 1
ATOM 3365 C C . ALA B 1 203 ? 34.941 -0.383 -0.594 1.00 22.93 195 ALA B C 1
ATOM 3366 O O . ALA B 1 203 ? 33.967 -0.013 -1.276 1.00 20.96 195 ALA B O 1
ATOM 3368 N N . MET B 1 204 ? 35.175 0.102 0.628 1.00 22.15 196 MET B N 1
ATOM 3369 C CA . MET B 1 204 ? 34.313 1.154 1.180 1.00 23.05 196 MET B CA 1
ATOM 3370 C C . MET B 1 204 ? 34.381 2.435 0.361 1.00 21.64 196 MET B C 1
ATOM 3371 O O . MET B 1 204 ? 33.367 3.093 0.123 1.00 20.81 196 MET B O 1
ATOM 3376 N N . LYS B 1 205 ? 35.575 2.810 -0.064 1.00 19.46 197 LYS B N 1
ATOM 3377 C CA . LYS B 1 205 ? 35.747 4.014 -0.867 1.00 21.22 197 LYS B CA 1
ATOM 3378 C C . LYS B 1 205 ? 34.993 3.894 -2.190 1.00 25.53 197 LYS B C 1
ATOM 3379 O O . LYS B 1 205 ? 34.323 4.839 -2.629 1.00 26.35 197 LYS B O 1
ATOM 3385 N N . LYS B 1 206 ? 35.091 2.730 -2.832 1.00 21.94 198 LYS B N 1
ATOM 3386 C CA . LYS B 1 206 ? 34.414 2.521 -4.099 1.00 25.70 198 LYS B CA 1
ATOM 3387 C C . LYS B 1 206 ? 32.916 2.573 -3.912 1.00 25.24 198 LYS B C 1
ATOM 3388 O O . LYS B 1 206 ? 32.200 3.144 -4.740 1.00 25.87 198 LYS B O 1
ATOM 3394 N N . TYR B 1 207 ? 32.424 1.933 -2.846 1.00 23.70 199 TYR B N 1
ATOM 3395 C CA . TYR B 1 207 ? 30.999 1.990 -2.521 1.00 24.60 199 TYR B CA 1
ATOM 3396 C C . TYR B 1 207 ? 30.502 3.422 -2.315 1.00 28.74 199 TYR B C 1
ATOM 3397 O O . TYR B 1 207 ? 29.460 3.816 -2.862 1.00 30.56 199 TYR B O 1
ATOM 3406 N N . LEU B 1 208 ? 31.210 4.204 -1.484 1.00 25.97 200 LEU B N 1
ATOM 3407 C CA . LEU B 1 208 ? 30.757 5.564 -1.162 1.00 25.12 200 LEU B CA 1
ATOM 3408 C C . LEU B 1 208 ? 30.813 6.495 -2.376 1.00 30.59 200 LEU B C 1
ATOM 3409 O O . LEU B 1 208 ? 29.927 7.341 -2.556 1.00 29.51 200 LEU B O 1
ATOM 3414 N N . GLN B 1 209 ? 31.845 6.368 -3.219 1.00 26.17 201 GLN B N 1
ATOM 3415 C CA . GLN B 1 209 ? 32.015 7.297 -4.321 1.00 30.73 201 GLN B CA 1
ATOM 3416 C C . GLN B 1 209 ? 31.193 6.915 -5.518 1.00 38.24 201 GLN B C 1
ATOM 3417 O O . GLN B 1 209 ? 30.981 7.766 -6.370 1.00 42.55 201 GLN B O 1
ATOM 3423 N N . LYS B 1 210 ? 30.714 5.681 -5.588 1.00 44.69 202 LYS B N 1
ATOM 3424 C CA . LYS B 1 210 ? 30.047 5.150 -6.771 1.00 49.78 202 LYS B CA 1
ATOM 3425 C C . LYS B 1 210 ? 31.015 5.139 -7.951 1.00 61.65 202 LYS B C 1
ATOM 3426 O O . LYS B 1 210 ? 30.782 5.767 -8.988 1.00 61.31 202 LYS B O 1
ATOM 3432 N N . MET B 1 211 ? 32.123 4.415 -7.750 1.00 70.06 203 MET B N 1
ATOM 3433 C CA . MET B 1 211 ? 33.163 4.256 -8.760 1.00 80.11 203 MET B CA 1
ATOM 3434 C C . MET B 1 211 ? 33.193 2.828 -9.287 1.00 82.49 203 MET B C 1
ATOM 3435 O O . MET B 1 211 ? 32.675 1.917 -8.648 1.00 78.73 203 MET B O 1
ATOM 3437 N N . LEU B 1 222 ? 46.849 6.569 -3.120 1.00 80.91 214 LEU B N 1
ATOM 3438 C CA . LEU B 1 222 ? 46.802 6.445 -1.665 1.00 80.14 214 LEU B CA 1
ATOM 3439 C C . LEU B 1 222 ? 48.113 5.884 -1.124 1.00 90.98 214 LEU B C 1
ATOM 3440 O O . LEU B 1 222 ? 48.493 4.757 -1.435 1.00 91.10 214 LEU B O 1
ATOM 3445 N N . SER B 1 223 ? 48.803 6.678 -0.311 1.00 93.51 215 SER B N 1
ATOM 3446 C CA . SER B 1 223 ? 50.071 6.274 0.273 1.00 90.60 215 SER B CA 1
ATOM 3447 C C . SER B 1 223 ? 49.837 5.292 1.414 1.00 90.01 215 SER B C 1
ATOM 3448 O O . SER B 1 223 ? 48.719 5.116 1.895 1.00 90.81 215 SER B O 1
ATOM 3451 N N . ASN B 1 224 ? 50.922 4.656 1.857 1.00 94.80 216 ASN B N 1
ATOM 3452 C CA . ASN B 1 224 ? 50.817 3.686 2.941 1.00 97.42 216 ASN B CA 1
ATOM 3453 C C . ASN B 1 224 ? 50.297 4.342 4.216 1.00 95.84 216 ASN B C 1
ATOM 3454 O O . ASN B 1 224 ? 49.481 3.750 4.939 1.00 94.63 216 ASN B O 1
ATOM 3456 N N . GLY B 1 225 ? 50.751 5.565 4.505 1.00 74.94 217 GLY B N 1
ATOM 3457 C CA . GLY B 1 225 ? 50.354 6.246 5.722 1.00 65.98 217 GLY B CA 1
ATOM 3458 C C . GLY B 1 225 ? 49.244 7.286 5.568 1.00 61.84 217 GLY B C 1
ATOM 3459 O O . GLY B 1 225 ? 49.055 8.159 6.431 1.00 50.72 217 GLY B O 1
ATOM 3460 N N . SER B 1 226 ? 48.479 7.212 4.490 1.00 52.95 218 SER B N 1
ATOM 3461 C CA . SER B 1 226 ? 47.456 8.216 4.280 1.00 49.37 218 SER B CA 1
ATOM 3462 C C . SER B 1 226 ? 46.123 7.772 4.881 1.00 48.26 218 SER B C 1
ATOM 3463 O O . SER B 1 226 ? 45.849 6.588 5.067 1.00 48.23 218 SER B O 1
ATOM 3466 N N . ALA B 1 227 ? 45.293 8.750 5.195 1.00 32.01 219 ALA B N 1
ATOM 3467 C CA . ALA B 1 227 ? 43.965 8.503 5.702 1.00 30.72 219 ALA B CA 1
ATOM 3468 C C . ALA B 1 227 ? 42.960 9.086 4.725 1.00 25.39 219 ALA B C 1
ATOM 3469 O O . ALA B 1 227 ? 43.207 10.108 4.063 1.00 29.46 219 ALA B O 1
ATOM 3471 N N . LEU B 1 228 ? 41.829 8.423 4.632 1.00 21.49 220 LEU B N 1
ATOM 3472 C CA . LEU B 1 228 ? 40.698 8.908 3.847 1.00 25.05 220 LEU B CA 1
ATOM 3473 C C . LEU B 1 228 ? 39.669 9.579 4.758 1.00 23.19 220 LEU B C 1
ATOM 3474 O O . LEU B 1 228 ? 39.333 9.024 5.811 1.00 21.52 220 LEU B O 1
ATOM 3479 N N . VAL B 1 229 ? 39.170 10.753 4.369 1.00 20.27 221 VAL B N 1
ATOM 3480 C CA . VAL B 1 229 ? 38.173 11.506 5.134 1.00 21.55 221 VAL B CA 1
ATOM 3481 C C . VAL B 1 229 ? 36.965 11.700 4.234 1.00 24.83 221 VAL B C 1
ATOM 3482 O O . VAL B 1 229 ? 37.065 12.335 3.183 1.00 25.15 221 VAL B O 1
ATOM 3486 N N . PHE B 1 230 ? 35.834 11.188 4.644 1.00 17.91 222 PHE B N 1
ATOM 3487 C CA . PHE B 1 230 ? 34.581 11.332 3.912 1.00 19.57 222 PHE B CA 1
ATOM 3488 C C . PHE B 1 230 ? 33.650 12.235 4.708 1.00 20.75 222 PHE B C 1
ATOM 3489 O O . PHE B 1 230 ? 33.513 12.043 5.913 1.00 19.88 222 PHE B O 1
ATOM 3497 N N . LYS B 1 231 ? 33.044 13.241 4.060 1.00 22.44 223 LYS B N 1
ATOM 3498 C CA . LYS B 1 231 ? 32.178 14.195 4.746 1.00 19.94 223 LYS B CA 1
ATOM 3499 C C . LYS B 1 231 ? 30.785 14.126 4.146 1.00 21.93 223 LYS B C 1
ATOM 3500 O O . LYS B 1 231 ? 30.661 14.044 2.924 1.00 20.69 223 LYS B O 1
ATOM 3506 N N . PHE B 1 232 ? 29.744 14.137 5.005 1.00 19.55 224 PHE B N 1
ATOM 3507 C CA . PHE B 1 232 ? 28.354 13.949 4.587 1.00 21.94 224 PHE B CA 1
ATOM 3508 C C . PHE B 1 232 ? 27.442 15.037 5.131 1.00 23.88 224 PHE B C 1
ATOM 3509 O O . PHE B 1 232 ? 27.742 15.643 6.163 1.00 21.89 224 PHE B O 1
ATOM 3517 N N . ASP B 1 233 ? 26.316 15.283 4.412 1.00 22.27 225 ASP B N 1
ATOM 3518 C CA . ASP B 1 233 ? 25.261 16.154 4.929 1.00 26.02 225 ASP B CA 1
ATOM 3519 C C . ASP B 1 233 ? 24.205 15.306 5.646 1.00 25.88 225 ASP B C 1
ATOM 3520 O O . ASP B 1 233 ? 24.369 14.094 5.848 1.00 24.00 225 ASP B O 1
ATOM 3525 N N . ASN B 1 234 ? 23.120 15.940 6.088 1.00 27.28 226 ASN B N 1
ATOM 3526 C CA . ASN B 1 234 ? 22.180 15.224 6.950 1.00 28.57 226 ASN B CA 1
ATOM 3527 C C . ASN B 1 234 ? 21.280 14.271 6.174 1.00 31.51 226 ASN B C 1
ATOM 3528 O O . ASN B 1 234 ? 20.423 13.603 6.773 1.00 33.31 226 ASN B O 1
ATOM 3533 N N . LYS B 1 235 ? 21.454 14.185 4.861 1.00 33.19 227 LYS B N 1
ATOM 3534 C CA . LYS B 1 235 ? 20.738 13.224 4.028 1.00 38.85 227 LYS B CA 1
ATOM 3535 C C . LYS B 1 235 ? 21.665 12.130 3.505 1.00 34.35 227 LYS B C 1
ATOM 3536 O O . LYS B 1 235 ? 21.248 11.316 2.686 1.00 31.74 227 LYS B O 1
ATOM 3542 N N . PHE B 1 236 ? 22.871 12.037 4.059 1.00 26.92 228 PHE B N 1
ATOM 3543 C CA . PHE B 1 236 ? 23.899 11.102 3.637 1.00 28.02 228 PHE B CA 1
ATOM 3544 C C . PHE B 1 236 ? 24.341 11.329 2.191 1.00 28.29 228 PHE B C 1
ATOM 3545 O O . PHE B 1 236 ? 24.842 10.410 1.551 1.00 24.96 228 PHE B O 1
ATOM 3553 N N . ASN B 1 237 ? 24.214 12.545 1.669 1.00 25.69 229 ASN B N 1
ATOM 3554 C CA . ASN B 1 237 ? 24.954 12.892 0.458 1.00 29.50 229 ASN B CA 1
ATOM 3555 C C . ASN B 1 237 ? 26.445 13.038 0.789 1.00 25.69 229 ASN B C 1
ATOM 3556 O O . ASN B 1 237 ? 26.813 13.731 1.735 1.00 23.52 229 ASN B O 1
ATOM 3561 N N . LEU B 1 238 ? 27.297 12.398 0.010 1.00 23.53 230 LEU B N 1
ATOM 3562 C CA . LEU B 1 238 ? 28.737 12.587 0.110 1.00 26.85 230 LEU B CA 1
ATOM 3563 C C . LEU B 1 238 ? 29.109 14.010 -0.344 1.00 23.83 230 LEU B C 1
ATOM 3564 O O . LEU B 1 238 ? 28.838 14.424 -1.474 1.00 23.36 230 LEU B O 1
ATOM 3569 N N . LEU B 1 239 ? 29.734 14.774 0.526 1.00 20.47 231 LEU B N 1
ATOM 3570 C CA . LEU B 1 239 ? 30.113 16.144 0.187 1.00 21.69 231 LEU B CA 1
ATOM 3571 C C . LEU B 1 239 ? 31.562 16.303 -0.220 1.00 22.62 231 LEU B C 1
ATOM 3572 O O . LEU B 1 239 ? 31.895 17.261 -0.924 1.00 24.44 231 LEU B O 1
ATOM 3577 N N . GLU B 1 240 ? 32.421 15.390 0.226 1.00 24.28 232 GLU B N 1
ATOM 3578 C CA . GLU B 1 240 ? 33.851 15.507 -0.009 1.00 25.95 232 GLU B CA 1
ATOM 3579 C C . GLU B 1 240 ? 34.526 14.203 0.385 1.00 24.07 232 GLU B C 1
ATOM 3580 O O . GLU B 1 240 ? 34.187 13.562 1.401 1.00 22.99 232 GLU B O 1
ATOM 3586 N N . THR B 1 241 ? 35.533 13.861 -0.393 1.00 24.21 233 THR B N 1
ATOM 3587 C CA . THR B 1 241 ? 36.518 12.839 -0.025 1.00 26.81 233 THR B CA 1
ATOM 3588 C C . THR B 1 241 ? 37.879 13.516 -0.026 1.00 31.13 233 THR B C 1
ATOM 3589 O O . THR B 1 241 ? 38.284 14.081 -1.060 1.00 29.17 233 THR B O 1
ATOM 3593 N N . GLU B 1 242 ? 38.558 13.519 1.117 1.00 30.99 234 GLU B N 1
ATOM 3594 C CA . GLU B 1 242 ? 39.851 14.183 1.252 1.00 31.30 234 GLU B CA 1
ATOM 3595 C C . GLU B 1 242 ? 40.880 13.141 1.664 1.00 32.65 234 GLU B C 1
ATOM 3596 O O . GLU B 1 242 ? 40.604 12.289 2.519 1.00 28.52 234 GLU B O 1
ATOM 3602 N N . ILE B 1 243 ? 42.039 13.156 1.023 1.00 27.41 235 ILE B N 1
ATOM 3603 C CA . ILE B 1 243 ? 43.143 12.303 1.433 1.00 34.67 235 ILE B CA 1
ATOM 3604 C C . ILE B 1 243 ? 44.089 13.162 2.248 1.00 36.77 235 ILE B C 1
ATOM 3605 O O . ILE B 1 243 ? 44.548 14.197 1.757 1.00 34.43 235 ILE B O 1
ATOM 3610 N N . ILE B 1 244 ? 44.378 12.768 3.488 1.00 30.54 236 ILE B N 1
ATOM 3611 C CA . ILE B 1 244 ? 45.312 13.514 4.322 1.00 33.43 236 ILE B CA 1
ATOM 3612 C C . ILE B 1 244 ? 46.580 12.697 4.492 1.00 38.55 236 ILE B C 1
ATOM 3613 O O . ILE B 1 244 ? 46.512 11.464 4.586 1.00 33.61 236 ILE B O 1
ATOM 3618 N N . SER B 1 245 ? 47.736 13.392 4.527 1.00 45.39 237 SER B N 1
ATOM 3619 C CA . SER B 1 245 ? 49.063 12.777 4.616 1.00 49.23 237 SER B CA 1
ATOM 3620 C C . SER B 1 245 ? 49.973 13.634 5.484 1.00 49.88 237 SER B C 1
ATOM 3621 O O . SER B 1 245 ? 49.689 14.804 5.750 1.00 51.95 237 SER B O 1
ATOM 3624 N N . GLU B 1 246 ? 51.089 13.044 5.906 1.00 68.03 238 GLU B N 1
ATOM 3625 C CA . GLU B 1 246 ? 52.076 13.762 6.731 1.00 79.83 238 GLU B CA 1
ATOM 3626 C C . GLU B 1 246 ? 52.688 14.934 5.959 1.00 87.24 238 GLU B C 1
ATOM 3627 O O . GLU B 1 246 ? 52.561 16.093 6.356 1.00 91.11 238 GLU B O 1
ATOM 3629 N N . PRO C 1 16 ? 15.041 24.658 18.270 1.00 49.80 8 PRO C N 1
ATOM 3630 C CA . PRO C 1 16 ? 15.806 24.045 19.367 1.00 41.14 8 PRO C CA 1
ATOM 3631 C C . PRO C 1 16 ? 16.737 22.933 18.909 1.00 39.06 8 PRO C C 1
ATOM 3632 O O . PRO C 1 16 ? 16.412 22.149 18.017 1.00 45.28 8 PRO C O 1
ATOM 3636 N N . PHE C 1 17 ? 17.895 22.850 19.556 1.00 34.98 9 PHE C N 1
ATOM 3637 C CA . PHE C 1 17 ? 18.827 21.759 19.265 1.00 34.47 9 PHE C CA 1
ATOM 3638 C C . PHE C 1 17 ? 18.214 20.388 19.624 1.00 36.81 9 PHE C C 1
ATOM 3639 O O . PHE C 1 17 ? 18.431 19.374 18.921 1.00 29.84 9 PHE C O 1
ATOM 3647 N N . SER C 1 18 ? 17.493 20.323 20.744 1.00 31.51 10 SER C N 1
ATOM 3648 C CA . SER C 1 18 ? 16.874 19.070 21.160 1.00 31.37 10 SER C CA 1
ATOM 3649 C C . SER C 1 18 ? 15.557 19.390 21.869 1.00 28.02 10 SER C C 1
ATOM 3650 O O . SER C 1 18 ? 15.297 20.529 22.287 1.00 29.01 10 SER C O 1
ATOM 3653 N N . THR C 1 19 ? 14.711 18.369 21.964 1.00 25.77 11 THR C N 1
ATOM 3654 C CA . THR C 1 19 ? 13.380 18.523 22.525 1.00 24.66 11 THR C CA 1
ATOM 3655 C C . THR C 1 19 ? 13.024 17.291 23.342 1.00 23.05 11 THR C C 1
ATOM 3656 O O . THR C 1 19 ? 13.171 16.174 22.848 1.00 23.24 11 THR C O 1
ATOM 3660 N N . LEU C 1 20 ? 12.445 17.508 24.519 1.00 25.33 12 LEU C N 1
ATOM 3661 C CA . LEU C 1 20 ? 11.943 16.463 25.407 1.00 26.31 12 LEU C CA 1
ATOM 3662 C C . LEU C 1 20 ? 10.463 16.724 25.642 1.00 21.75 12 LEU C C 1
ATOM 3663 O O . LEU C 1 20 ? 10.077 17.844 26.021 1.00 25.86 12 LEU C O 1
ATOM 3668 N N . VAL C 1 21 ? 9.630 15.712 25.393 1.00 21.41 13 VAL C N 1
ATOM 3669 C CA . VAL C 1 21 ? 8.194 15.809 25.653 1.00 23.88 13 VAL C CA 1
ATOM 3670 C C . VAL C 1 21 ? 7.843 14.759 26.688 1.00 22.70 13 VAL C C 1
ATOM 3671 O O . VAL C 1 21 ? 8.276 13.602 26.578 1.00 24.05 13 VAL C O 1
ATOM 3675 N N . ILE C 1 22 ? 7.148 15.210 27.729 1.00 24.25 14 ILE C N 1
ATOM 3676 C CA . ILE C 1 22 ? 6.713 14.297 28.817 1.00 28.62 14 ILE C CA 1
ATOM 3677 C C . ILE C 1 22 ? 5.182 14.307 28.847 1.00 29.39 14 ILE C C 1
ATOM 3678 O O . ILE C 1 22 ? 4.590 15.390 28.821 1.00 27.67 14 ILE C O 1
ATOM 3683 N N . LEU C 1 23 ? 4.599 13.124 28.851 1.00 28.28 15 LEU C N 1
ATOM 3684 C CA . LEU C 1 23 ? 3.134 12.985 28.832 1.00 35.87 15 LEU C CA 1
ATOM 3685 C C . LEU C 1 23 ? 2.740 12.074 29.991 1.00 33.81 15 LEU C C 1
ATOM 3686 O O . LEU C 1 23 ? 3.474 11.127 30.266 1.00 29.87 15 LEU C O 1
ATOM 3691 N N . ARG C 1 24 ? 1.629 12.379 30.649 1.00 30.90 16 ARG C N 1
ATOM 3692 C CA . ARG C 1 24 ? 1.145 11.469 31.707 1.00 33.23 16 ARG C CA 1
ATOM 3693 C C . ARG C 1 24 ? 0.257 10.398 31.052 1.00 33.20 16 ARG C C 1
ATOM 3694 O O . ARG C 1 24 ? -0.413 10.700 30.065 1.00 34.79 16 ARG C O 1
ATOM 3702 N N . HIS C 1 25 ? 0.296 9.185 31.582 1.00 28.98 17 HIS C N 1
ATOM 3703 C CA . HIS C 1 25 ? -0.555 8.117 31.080 1.00 32.98 17 HIS C CA 1
ATOM 3704 C C . HIS C 1 25 ? -2.010 8.387 31.419 1.00 32.56 17 HIS C C 1
ATOM 3705 O O . HIS C 1 25 ? -2.321 9.174 32.294 1.00 30.05 17 HIS C O 1
ATOM 3712 N N . GLY C 1 26 ? -2.906 7.767 30.668 1.00 39.55 18 GLY C N 1
ATOM 3713 C CA . GLY C 1 26 ? -4.320 7.947 30.886 1.00 38.01 18 GLY C CA 1
ATOM 3714 C C . GLY C 1 26 ? -4.845 7.223 32.120 1.00 39.05 18 GLY C C 1
ATOM 3715 O O . GLY C 1 26 ? -4.127 6.533 32.835 1.00 37.09 18 GLY C O 1
ATOM 3716 N N . GLU C 1 27 ? -6.152 7.346 32.325 1.00 31.22 19 GLU C N 1
ATOM 3717 C CA . GLU C 1 27 ? -6.804 6.752 33.485 1.00 31.23 19 GLU C CA 1
ATOM 3718 C C . GLU C 1 27 ? -6.585 5.242 33.539 1.00 31.07 19 GLU C C 1
ATOM 3719 O O . GLU C 1 27 ? -6.752 4.543 32.532 1.00 31.15 19 GLU C O 1
ATOM 3725 N N . SER C 1 28 ? -6.296 4.737 34.746 1.00 31.56 20 SER C N 1
ATOM 3726 C CA . SER C 1 28 ? -6.204 3.302 35.004 1.00 31.34 20 SER C CA 1
ATOM 3727 C C . SER C 1 28 ? -7.345 2.834 35.903 1.00 34.74 20 SER C C 1
ATOM 3728 O O . SER C 1 28 ? -8.072 3.646 36.489 1.00 35.08 20 SER C O 1
ATOM 3731 N N . LEU C 1 29 ? -7.458 1.499 36.037 1.00 34.20 21 LEU C N 1
ATOM 3732 C CA . LEU C 1 29 ? -8.582 0.905 36.778 1.00 41.46 21 LEU C CA 1
ATOM 3733 C C . LEU C 1 29 ? -8.576 1.310 38.246 1.00 44.61 21 LEU C C 1
ATOM 3734 O O . LEU C 1 29 ? -9.635 1.438 38.885 1.00 41.66 21 LEU C O 1
ATOM 3739 N N . SER C 1 30 ? -7.386 1.450 38.810 1.00 39.17 22 SER C N 1
ATOM 3740 C CA . SER C 1 30 ? -7.260 1.841 40.203 1.00 47.04 22 SER C CA 1
ATOM 3741 C C . SER C 1 30 ? -7.679 3.286 40.411 1.00 50.72 22 SER C C 1
ATOM 3742 O O . SER C 1 30 ? -8.273 3.624 41.432 1.00 52.27 22 SER C O 1
ATOM 3745 N N . ASN C 1 31 ? -7.374 4.156 39.465 1.00 61.72 23 ASN C N 1
ATOM 3746 C CA . ASN C 1 31 ? -7.803 5.537 39.586 1.00 67.17 23 ASN C CA 1
ATOM 3747 C C . ASN C 1 31 ? -9.317 5.634 39.521 1.00 72.83 23 ASN C C 1
ATOM 3748 O O . ASN C 1 31 ? -9.918 6.501 40.161 1.00 81.96 23 ASN C O 1
ATOM 3753 N N . LEU C 1 32 ? -9.955 4.719 38.797 1.00 70.98 24 LEU C N 1
ATOM 3754 C CA . LEU C 1 32 ? -11.407 4.748 38.687 1.00 73.51 24 LEU C CA 1
ATOM 3755 C C . LEU C 1 32 ? -12.083 4.233 39.955 1.00 74.36 24 LEU C C 1
ATOM 3756 O O . LEU C 1 32 ? -13.128 4.762 40.361 1.00 76.12 24 LEU C O 1
ATOM 3761 N N . ASN C 1 33 ? -11.534 3.181 40.573 1.00 60.31 25 ASN C N 1
ATOM 3762 C CA . ASN C 1 33 ? -12.044 2.676 41.844 1.00 54.90 25 ASN C CA 1
ATOM 3763 C C . ASN C 1 33 ? -11.422 3.394 43.054 1.00 54.33 25 ASN C C 1
ATOM 3764 O O . ASN C 1 33 ? -11.633 2.971 44.204 1.00 49.96 25 ASN C O 1
ATOM 3769 N N . ARG C 1 34 ? -10.670 4.469 42.800 1.00 48.03 26 ARG C N 1
ATOM 3770 C CA . ARG C 1 34 ? -10.134 5.382 43.814 1.00 50.17 26 ARG C CA 1
ATOM 3771 C C . ARG C 1 34 ? -9.275 4.669 44.869 1.00 50.81 26 ARG C C 1
ATOM 3772 O O . ARG C 1 34 ? -9.486 4.804 46.078 1.00 48.76 26 ARG C O 1
ATOM 3780 N N . THR C 1 35 ? -8.286 3.909 44.395 1.00 52.59 27 THR C N 1
ATOM 3781 C CA . THR C 1 35 ? -7.249 3.300 45.220 1.00 51.47 27 THR C CA 1
ATOM 3782 C C . THR C 1 35 ? -5.890 3.694 44.653 1.00 53.13 27 THR C C 1
ATOM 3783 O O . THR C 1 35 ? -5.763 4.038 43.466 1.00 49.69 27 THR C O 1
ATOM 3787 N N . TYR C 1 36 ? -4.873 3.639 45.519 1.00 45.49 28 TYR C N 1
ATOM 3788 C CA . TYR C 1 36 ? -3.513 4.000 45.146 1.00 47.90 28 TYR C CA 1
ATOM 3789 C C . TYR C 1 36 ? -2.771 2.764 44.654 1.00 44.09 28 TYR C C 1
ATOM 3790 O O . TYR C 1 36 ? -2.620 1.785 45.386 1.00 43.54 28 TYR C O 1
ATOM 3799 N N . SER C 1 37 ? -2.308 2.815 43.417 1.00 35.44 29 SER C N 1
ATOM 3800 C CA . SER C 1 37 ? -1.683 1.672 42.760 1.00 39.09 29 SER C CA 1
ATOM 3801 C C . SER C 1 37 ? -0.191 1.517 43.087 1.00 37.73 29 SER C C 1
ATOM 3802 O O . SER C 1 37 ? 0.269 0.434 43.501 1.00 31.26 29 SER C O 1
ATOM 3805 N N . GLY C 1 38 ? 0.580 2.587 42.870 1.00 29.30 30 GLY C N 1
ATOM 3806 C CA . GLY C 1 38 ? 2.029 2.451 42.955 1.00 29.20 30 GLY C CA 1
ATOM 3807 C C . GLY C 1 38 ? 2.514 1.436 41.913 1.00 29.30 30 GLY C C 1
ATOM 3808 O O . GLY C 1 38 ? 2.215 1.538 40.716 1.00 27.37 30 GLY C O 1
ATOM 3809 N N . TRP C 1 39 ? 3.247 0.407 42.366 1.00 29.51 31 TRP C N 1
ATOM 3810 C CA . TRP C 1 39 ? 3.684 -0.630 41.437 1.00 29.22 31 TRP C CA 1
ATOM 3811 C C . TRP C 1 39 ? 2.594 -1.627 41.053 1.00 28.12 31 TRP C C 1
ATOM 3812 O O . TRP C 1 39 ? 2.801 -2.435 40.140 1.00 26.23 31 TRP C O 1
ATOM 3823 N N . TYR C 1 40 ? 1.437 -1.599 41.692 1.00 31.00 32 TYR C N 1
ATOM 3824 C CA . TYR C 1 40 ? 0.366 -2.506 41.290 1.00 29.16 32 TYR C CA 1
ATOM 3825 C C . TYR C 1 40 ? 0.001 -2.235 39.839 1.00 27.78 32 TYR C C 1
ATOM 3826 O O . TYR C 1 40 ? -0.254 -1.093 39.450 1.00 29.82 32 TYR C O 1
ATOM 3835 N N . ASP C 1 41 ? -0.025 -3.287 39.039 1.00 28.80 33 ASP C N 1
ATOM 3836 C CA . ASP C 1 41 ? 0.057 -3.154 37.589 1.00 26.25 33 ASP C CA 1
ATOM 3837 C C . ASP C 1 41 ? -1.328 -3.025 36.960 1.00 31.04 33 ASP C C 1
ATOM 3838 O O . ASP C 1 41 ? -1.717 -3.816 36.101 1.00 30.09 33 ASP C O 1
ATOM 3843 N N . THR C 1 42 ? -2.051 -1.989 37.382 1.00 26.71 34 THR C N 1
ATOM 3844 C CA . THR C 1 42 ? -3.406 -1.751 36.891 1.00 33.67 34 THR C CA 1
ATOM 3845 C C . THR C 1 42 ? -3.344 -1.211 35.455 1.00 33.27 34 THR C C 1
ATOM 3846 O O . THR C 1 42 ? -2.497 -0.387 35.111 1.00 29.01 34 THR C O 1
ATOM 3850 N N . ASP C 1 43 ? -4.237 -1.689 34.614 1.00 30.08 35 ASP C N 1
ATOM 3851 C CA . ASP C 1 43 ? -4.257 -1.341 33.207 1.00 33.18 35 ASP C CA 1
ATOM 3852 C C . ASP C 1 43 ? -5.143 -0.131 32.960 1.00 28.46 35 ASP C C 1
ATOM 3853 O O . ASP C 1 43 ? -5.835 0.354 33.852 1.00 29.66 35 ASP C O 1
ATOM 3858 N N . LEU C 1 44 ? -5.097 0.375 31.734 1.00 29.62 36 LEU C N 1
ATOM 3859 C CA . LEU C 1 44 ? -5.949 1.495 31.324 1.00 28.01 36 LEU C CA 1
ATOM 3860 C C . LEU C 1 44 ? -7.429 1.094 31.282 1.00 28.47 36 LEU C C 1
ATOM 3861 O O . LEU C 1 44 ? -7.769 0.001 30.842 1.00 29.73 36 LEU C O 1
ATOM 3866 N N . THR C 1 45 ? -8.307 2.023 31.661 1.00 27.65 37 THR C N 1
ATOM 3867 C CA . THR C 1 45 ? -9.727 1.899 31.398 1.00 29.72 37 THR C CA 1
ATOM 3868 C C . THR C 1 45 ? -10.032 2.245 29.938 1.00 26.98 37 THR C C 1
ATOM 3869 O O . THR C 1 45 ? -9.172 2.712 29.198 1.00 28.76 37 THR C O 1
ATOM 3873 N N . GLU C 1 46 ? -11.298 2.099 29.540 1.00 28.37 38 GLU C N 1
ATOM 3874 C CA . GLU C 1 46 ? -11.674 2.551 28.212 1.00 30.83 38 GLU C CA 1
ATOM 3875 C C . GLU C 1 46 ? -11.452 4.053 28.095 1.00 32.22 38 GLU C C 1
ATOM 3876 O O . GLU C 1 46 ? -10.974 4.544 27.064 1.00 31.55 38 GLU C O 1
ATOM 3882 N N . LYS C 1 47 ? -11.767 4.796 29.157 1.00 29.41 39 LYS C N 1
ATOM 3883 C CA . LYS C 1 47 ? -11.466 6.226 29.177 1.00 31.06 39 LYS C CA 1
ATOM 3884 C C . LYS C 1 47 ? -9.959 6.477 29.069 1.00 27.68 39 LYS C C 1
ATOM 3885 O O . LYS C 1 47 ? -9.515 7.389 28.359 1.00 29.16 39 LYS C O 1
ATOM 3891 N N . GLY C 1 48 ? -9.158 5.677 29.770 1.00 28.17 40 GLY C N 1
ATOM 3892 C CA . GLY C 1 48 ? -7.716 5.803 29.646 1.00 25.98 40 GLY C CA 1
ATOM 3893 C C . GLY C 1 48 ? -7.198 5.559 28.232 1.00 27.86 40 GLY C C 1
ATOM 3894 O O . GLY C 1 48 ? -6.229 6.198 27.789 1.00 24.63 40 GLY C O 1
ATOM 3895 N N . ILE C 1 49 ? -7.798 4.593 27.527 1.00 29.59 41 ILE C N 1
ATOM 3896 C CA . ILE C 1 49 ? -7.474 4.369 26.115 1.00 29.10 41 ILE C CA 1
ATOM 3897 C C . ILE C 1 49 ? -7.804 5.605 25.279 1.00 27.49 41 ILE C C 1
ATOM 3898 O O . ILE C 1 49 ? -6.982 6.079 24.475 1.00 28.14 41 ILE C O 1
ATOM 3903 N N . GLU C 1 50 ? -8.993 6.165 25.467 1.00 27.10 42 GLU C N 1
ATOM 3904 C CA . GLU C 1 50 ? -9.333 7.416 24.779 1.00 32.88 42 GLU C CA 1
ATOM 3905 C C . GLU C 1 50 ? -8.406 8.566 25.177 1.00 31.87 42 GLU C C 1
ATOM 3906 O O . GLU C 1 50 ? -8.095 9.427 24.348 1.00 31.82 42 GLU C O 1
ATOM 3912 N N . ASP C 1 51 ? -8.016 8.642 26.451 1.00 27.42 43 ASP C N 1
ATOM 3913 C CA . ASP C 1 51 ? -7.033 9.640 26.868 1.00 32.48 43 ASP C CA 1
ATOM 3914 C C . ASP C 1 51 ? -5.732 9.529 26.046 1.00 26.80 43 ASP C C 1
ATOM 3915 O O . ASP C 1 51 ? -5.147 10.528 25.618 1.00 28.17 43 ASP C O 1
ATOM 3920 N N . ALA C 1 52 ? -5.241 8.317 25.865 1.00 24.58 44 ALA C N 1
ATOM 3921 C CA . ALA C 1 52 ? -4.037 8.096 25.077 1.00 24.86 44 ALA C CA 1
ATOM 3922 C C . ALA C 1 52 ? -4.232 8.479 23.601 1.00 28.96 44 ALA C C 1
ATOM 3923 O O . ALA C 1 52 ? -3.347 9.097 23.005 1.00 23.79 44 ALA C O 1
ATOM 3925 N N . TYR C 1 53 ? -5.382 8.145 22.986 1.00 27.83 45 TYR C N 1
ATOM 3926 C CA . TYR C 1 53 ? -5.630 8.593 21.605 1.00 27.81 45 TYR C CA 1
ATOM 3927 C C . TYR C 1 53 ? -5.659 10.120 21.525 1.00 32.16 45 TYR C C 1
ATOM 3928 O O . TYR C 1 53 ? -5.099 10.723 20.593 1.00 28.65 45 TYR C O 1
ATOM 3937 N N . ALA C 1 54 ? -6.284 10.775 22.512 1.00 30.78 46 ALA C N 1
ATOM 3938 C CA . ALA C 1 54 ? -6.313 12.242 22.486 1.00 27.00 46 ALA C CA 1
ATOM 3939 C C . ALA C 1 54 ? -4.913 12.840 22.658 1.00 30.66 46 ALA C C 1
ATOM 3940 O O . ALA C 1 54 ? -4.563 13.848 22.019 1.00 26.99 46 ALA C O 1
ATOM 3942 N N . ALA C 1 55 ? -4.106 12.267 23.547 1.00 31.26 47 ALA C N 1
ATOM 3943 C CA . ALA C 1 55 ? -2.732 12.751 23.670 1.00 31.75 47 ALA C CA 1
ATOM 3944 C C . ALA C 1 55 ? -1.966 12.612 22.338 1.00 30.42 47 ALA C C 1
ATOM 3945 O O . ALA C 1 55 ? -1.231 13.524 21.925 1.00 29.45 47 ALA C O 1
ATOM 3947 N N . GLY C 1 56 ? -2.127 11.475 21.651 1.00 31.04 48 GLY C N 1
ATOM 3948 C CA . GLY C 1 56 ? -1.450 11.297 20.372 1.00 33.35 48 GLY C CA 1
ATOM 3949 C C . GLY C 1 56 ? -1.912 12.315 19.343 1.00 32.62 48 GLY C C 1
ATOM 3950 O O . GLY C 1 56 ? -1.098 12.875 18.596 1.00 27.87 48 GLY C O 1
ATOM 3951 N N . ARG C 1 57 ? -3.233 12.558 19.279 1.00 27.24 49 ARG C N 1
ATOM 3952 C CA . ARG C 1 57 ? -3.768 13.558 18.353 1.00 30.96 49 ARG C CA 1
ATOM 3953 C C . ARG C 1 57 ? -3.228 14.946 18.664 1.00 29.79 49 ARG C C 1
ATOM 3954 O O . ARG C 1 57 ? -2.959 15.741 17.755 1.00 34.75 49 ARG C O 1
ATOM 3962 N N . LEU C 1 58 ? -3.046 15.255 19.936 1.00 29.69 50 LEU C N 1
ATOM 3963 C CA . LEU C 1 58 ? -2.443 16.532 20.323 1.00 36.66 50 LEU C CA 1
ATOM 3964 C C . LEU C 1 58 ? -0.983 16.652 19.852 1.00 35.01 50 LEU C C 1
ATOM 3965 O O . LEU C 1 58 ? -0.553 17.694 19.332 1.00 32.66 50 LEU C O 1
ATOM 3970 N N . LEU C 1 59 ? -0.183 15.607 20.066 1.00 30.08 51 LEU C N 1
ATOM 3971 C CA . LEU C 1 59 ? 1.215 15.685 19.639 1.00 33.44 51 LEU C CA 1
ATOM 3972 C C . LEU C 1 59 ? 1.319 15.732 18.112 1.00 30.44 51 LEU C C 1
ATOM 3973 O O . LEU C 1 59 ? 2.160 16.445 17.554 1.00 34.59 51 LEU C O 1
ATOM 3978 N N . LYS C 1 60 ? 0.452 14.994 17.423 1.00 33.72 52 LYS C N 1
ATOM 3979 C CA . LYS C 1 60 ? 0.416 15.023 15.962 1.00 35.75 52 LYS C CA 1
ATOM 3980 C C . LYS C 1 60 ? 0.072 16.422 15.442 1.00 40.73 52 LYS C C 1
ATOM 3981 O O . LYS C 1 60 ? 0.726 16.944 14.527 1.00 41.23 52 LYS C O 1
ATOM 3987 N N . SER C 1 61 ? -0.932 17.065 16.038 1.00 33.04 53 SER C N 1
ATOM 3988 C CA . SER C 1 61 ? -1.323 18.399 15.578 1.00 39.98 53 SER C CA 1
ATOM 3989 C C . SER C 1 61 ? -0.214 19.424 15.812 1.00 40.55 53 SER C C 1
ATOM 3990 O O . SER C 1 61 ? -0.189 20.468 15.142 1.00 41.40 53 SER C O 1
ATOM 3993 N N . HIS C 1 62 ? 0.725 19.137 16.715 1.00 38.78 54 HIS C N 1
ATOM 3994 C CA . HIS C 1 62 ? 1.875 20.010 16.915 1.00 40.76 54 HIS C CA 1
ATOM 3995 C C . HIS C 1 62 ? 3.098 19.564 16.124 1.00 42.91 54 HIS C C 1
ATOM 3996 O O . HIS C 1 62 ? 4.140 20.206 16.227 1.00 43.63 54 HIS C O 1
ATOM 4003 N N . GLY C 1 63 ? 3.010 18.472 15.370 1.00 42.67 55 GLY C N 1
ATOM 4004 C CA . GLY C 1 63 ? 4.040 18.125 14.423 1.00 41.68 55 GLY C CA 1
ATOM 4005 C C . GLY C 1 63 ? 5.236 17.418 14.992 1.00 42.47 55 GLY C C 1
ATOM 4006 O O . GLY C 1 63 ? 6.331 17.477 14.406 1.00 43.17 55 GLY C O 1
ATOM 4007 N N . PHE C 1 64 ? 5.076 16.753 16.121 1.00 35.78 56 PHE C N 1
ATOM 4008 C CA . PHE C 1 64 ? 6.202 16.057 16.730 1.00 34.20 56 PHE C CA 1
ATOM 4009 C C . PHE C 1 64 ? 6.565 14.753 16.016 1.00 32.54 56 PHE C C 1
ATOM 4010 O O . PHE C 1 64 ? 5.696 13.949 15.688 1.00 34.56 56 PHE C O 1
ATOM 4018 N N . HIS C 1 65 ? 7.866 14.558 15.775 1.00 40.76 57 HIS C N 1
ATOM 4019 C CA . HIS C 1 65 ? 8.443 13.314 15.257 1.00 41.64 57 HIS C CA 1
ATOM 4020 C C . HIS C 1 65 ? 9.555 12.909 16.221 1.00 34.46 57 HIS C C 1
ATOM 4021 O O . HIS C 1 65 ? 10.545 13.630 16.377 1.00 34.71 57 HIS C O 1
ATOM 4028 N N . PHE C 1 66 ? 9.381 11.808 16.931 1.00 28.73 58 PHE C N 1
ATOM 4029 C CA . PHE C 1 66 ? 10.369 11.406 17.934 1.00 27.53 58 PHE C CA 1
ATOM 4030 C C . PHE C 1 66 ? 11.375 10.425 17.382 1.00 27.07 58 PHE C C 1
ATOM 4031 O O . PHE C 1 66 ? 11.042 9.653 16.507 1.00 26.98 58 PHE C O 1
ATOM 4039 N N . ASP C 1 67 ? 12.589 10.443 17.924 1.00 24.59 59 ASP C N 1
ATOM 4040 C CA . ASP C 1 67 ? 13.618 9.457 17.638 1.00 25.79 59 ASP C CA 1
ATOM 4041 C C . ASP C 1 67 ? 13.528 8.239 18.540 1.00 26.94 59 ASP C C 1
ATOM 4042 O O . ASP C 1 67 ? 14.054 7.175 18.197 1.00 24.73 59 ASP C O 1
ATOM 4047 N N . VAL C 1 68 ? 12.901 8.388 19.703 1.00 21.40 60 VAL C N 1
ATOM 4048 C CA . VAL C 1 68 ? 12.851 7.315 20.699 1.00 23.60 60 VAL C CA 1
ATOM 4049 C C . VAL C 1 68 ? 11.763 7.664 21.699 1.00 22.17 60 VAL C C 1
ATOM 4050 O O . VAL C 1 68 ? 11.468 8.853 21.926 1.00 25.31 60 VAL C O 1
ATOM 4054 N N . CYS C 1 69 ? 11.115 6.636 22.252 1.00 20.91 61 CYS C N 1
ATOM 4055 C CA . CYS C 1 69 ? 10.154 6.829 23.331 1.00 19.74 61 CYS C CA 1
ATOM 4056 C C . CYS C 1 69 ? 10.526 5.950 24.521 1.00 21.04 61 CYS C C 1
ATOM 4057 O O . CYS C 1 69 ? 10.935 4.782 24.343 1.00 23.70 61 CYS C O 1
ATOM 4060 N N . PHE C 1 70 ? 10.339 6.516 25.726 1.00 19.09 62 PHE C N 1
ATOM 4061 C CA . PHE C 1 70 ? 10.543 5.823 26.995 1.00 19.39 62 PHE C CA 1
ATOM 4062 C C . PHE C 1 70 ? 9.237 5.586 27.735 1.00 23.16 62 PHE C C 1
ATOM 4063 O O . PHE C 1 70 ? 8.367 6.446 27.735 1.00 20.81 62 PHE C O 1
ATOM 4071 N N . SER C 1 71 ? 9.127 4.436 28.415 1.00 24.17 63 SER C N 1
ATOM 4072 C CA . SER C 1 71 ? 8.043 4.200 29.359 1.00 26.64 63 SER C CA 1
ATOM 4073 C C . SER C 1 71 ? 8.606 3.526 30.609 1.00 22.61 63 SER C C 1
ATOM 4074 O O . SER C 1 71 ? 9.775 3.100 30.658 1.00 20.08 63 SER C O 1
ATOM 4077 N N . SER C 1 72 ? 7.753 3.442 31.633 1.00 21.17 64 SER C N 1
ATOM 4078 C CA . SER C 1 72 ? 8.055 2.610 32.790 1.00 21.48 64 SER C CA 1
ATOM 4079 C C . SER C 1 72 ? 7.776 1.133 32.475 1.00 22.62 64 SER C C 1
ATOM 4080 O O . SER C 1 72 ? 7.416 0.742 31.354 1.00 20.60 64 SER C O 1
ATOM 4083 N N . TYR C 1 73 ? 7.878 0.274 33.490 1.00 22.60 65 TYR C N 1
ATOM 4084 C CA . TYR C 1 73 ? 7.584 -1.145 33.286 1.00 21.51 65 TYR C CA 1
ATOM 4085 C C . TYR C 1 73 ? 6.121 -1.465 33.513 1.00 22.39 65 TYR C C 1
ATOM 4086 O O . TYR C 1 73 ? 5.727 -2.627 33.423 1.00 24.25 65 TYR C O 1
ATOM 4095 N N . LEU C 1 74 ? 5.339 -0.469 33.846 1.00 24.21 66 LEU C N 1
ATOM 4096 C CA . LEU C 1 74 ? 3.951 -0.667 34.230 1.00 24.51 66 LEU C CA 1
ATOM 4097 C C . LEU C 1 74 ? 3.041 -0.576 32.999 1.00 25.37 66 LEU C C 1
ATOM 4098 O O . LEU C 1 74 ? 3.211 0.310 32.147 1.00 23.77 66 LEU C O 1
ATOM 4103 N N . LYS C 1 75 ? 2.059 -1.496 32.918 1.00 24.09 67 LYS C N 1
ATOM 4104 C CA . LYS C 1 75 ? 1.234 -1.607 31.713 1.00 22.80 67 LYS C CA 1
ATOM 4105 C C . LYS C 1 75 ? 0.567 -0.290 31.346 1.00 25.29 67 LYS C C 1
ATOM 4106 O O . LYS C 1 75 ? 0.472 0.049 30.168 1.00 28.45 67 LYS C O 1
ATOM 4112 N N . ARG C 1 76 ? 0.038 0.444 32.321 1.00 28.11 68 ARG C N 1
ATOM 4113 C CA . ARG C 1 76 ? -0.677 1.674 31.973 1.00 26.66 68 ARG C CA 1
ATOM 4114 C C . ARG C 1 76 ? 0.199 2.675 31.208 1.00 26.60 68 ARG C C 1
ATOM 4115 O O . ARG C 1 76 ? -0.310 3.452 30.391 1.00 27.64 68 ARG C O 1
ATOM 4123 N N . SER C 1 77 ? 1.509 2.675 31.466 1.00 25.17 69 SER C N 1
ATOM 4124 C CA . SER C 1 77 ? 2.469 3.512 30.755 1.00 22.21 69 SER C CA 1
ATOM 4125 C C . SER C 1 77 ? 2.841 2.903 29.407 1.00 23.40 69 SER C C 1
ATOM 4126 O O . SER C 1 77 ? 2.814 3.601 28.392 1.00 21.67 69 SER C O 1
ATOM 4129 N N . ILE C 1 78 ? 3.092 1.595 29.349 1.00 22.71 70 ILE C N 1
ATOM 4130 C CA . ILE C 1 78 ? 3.457 0.962 28.081 1.00 23.30 70 ILE C CA 1
ATOM 4131 C C . ILE C 1 78 ? 2.318 1.064 27.065 1.00 24.95 70 ILE C C 1
ATOM 4132 O O . ILE C 1 78 ? 2.535 1.385 25.881 1.00 19.72 70 ILE C O 1
ATOM 4137 N N . ARG C 1 79 ? 1.090 0.752 27.501 1.00 21.83 71 ARG C N 1
ATOM 4138 C CA . ARG C 1 79 ? -0.031 0.789 26.587 1.00 23.07 71 ARG C CA 1
ATOM 4139 C C . ARG C 1 79 ? -0.296 2.207 26.089 1.00 24.28 71 ARG C C 1
ATOM 4140 O O . ARG C 1 79 ? -0.708 2.376 24.936 1.00 23.27 71 ARG C O 1
ATOM 4148 N N . THR C 1 80 ? -0.154 3.226 26.957 1.00 24.77 72 THR C N 1
ATOM 4149 C CA . THR C 1 80 ? -0.269 4.608 26.491 1.00 23.55 72 THR C CA 1
ATOM 4150 C C . THR C 1 80 ? 0.766 4.924 25.412 1.00 23.04 72 THR C C 1
ATOM 4151 O O . THR C 1 80 ? 0.432 5.518 24.387 1.00 22.02 72 THR C O 1
ATOM 4155 N N . MET C 1 81 ? 2.025 4.551 25.640 1.00 19.24 73 MET C N 1
ATOM 4156 C CA . MET C 1 81 ? 3.073 4.726 24.643 1.00 22.32 73 MET C CA 1
ATOM 4157 C C . MET C 1 81 ? 2.694 4.099 23.305 1.00 24.78 73 MET C C 1
ATOM 4158 O O . MET C 1 81 ? 2.742 4.763 22.263 1.00 22.98 73 MET C O 1
ATOM 4163 N N . TRP C 1 82 ? 2.289 2.823 23.308 1.00 24.78 74 TRP C N 1
ATOM 4164 C CA . TRP C 1 82 ? 1.887 2.179 22.055 1.00 26.02 74 TRP C CA 1
ATOM 4165 C C . TRP C 1 82 ? 0.751 2.914 21.341 1.00 23.67 74 TRP C C 1
ATOM 4166 O O . TRP C 1 82 ? 0.805 3.086 20.124 1.00 21.87 74 TRP C O 1
ATOM 4177 N N . ILE C 1 83 ? -0.288 3.350 22.056 1.00 24.82 75 ILE C N 1
ATOM 4178 C CA . ILE C 1 83 ? -1.378 4.069 21.397 1.00 22.72 75 ILE C CA 1
ATOM 4179 C C . ILE C 1 83 ? -0.887 5.400 20.809 1.00 22.80 75 ILE C C 1
ATOM 4180 O O . ILE C 1 83 ? -1.257 5.804 19.697 1.00 24.82 75 ILE C O 1
ATOM 4185 N N . VAL C 1 84 ? -0.114 6.144 21.581 1.00 22.60 76 VAL C N 1
ATOM 4186 C CA . VAL C 1 84 ? 0.400 7.434 21.103 1.00 25.74 76 VAL C CA 1
ATOM 4187 C C . VAL C 1 84 ? 1.199 7.245 19.819 1.00 27.32 76 VAL C C 1
ATOM 4188 O O . VAL C 1 84 ? 1.025 7.991 18.841 1.00 23.87 76 VAL C O 1
ATOM 4192 N N . LEU C 1 85 ? 2.103 6.245 19.813 1.00 21.86 77 LEU C N 1
ATOM 4193 C CA . LEU C 1 85 ? 2.923 5.991 18.625 1.00 28.21 77 LEU C CA 1
ATOM 4194 C C . LEU C 1 85 ? 2.074 5.566 17.425 1.00 24.59 77 LEU C C 1
ATOM 4195 O O . LEU C 1 85 ? 2.381 5.921 16.283 1.00 27.23 77 LEU C O 1
ATOM 4200 N N . ASP C 1 86 ? 1.025 4.787 17.662 1.00 24.22 78 ASP C N 1
ATOM 4201 C CA . ASP C 1 86 ? 0.070 4.449 16.610 1.00 27.61 78 ASP C CA 1
ATOM 4202 C C . ASP C 1 86 ? -0.521 5.714 15.974 1.00 32.02 78 ASP C C 1
ATOM 4203 O O . ASP C 1 86 ? -0.490 5.888 14.739 1.00 26.14 78 ASP C O 1
ATOM 4208 N N . VAL C 1 87 ? -1.018 6.638 16.814 1.00 28.79 79 VAL C N 1
ATOM 4209 C CA . VAL C 1 87 ? -1.613 7.864 16.289 1.00 30.34 79 VAL C CA 1
ATOM 4210 C C . VAL C 1 87 ? -0.571 8.678 15.528 1.00 29.77 79 VAL C C 1
ATOM 4211 O O . VAL C 1 87 ? -0.871 9.263 14.473 1.00 27.85 79 VAL C O 1
ATOM 4215 N N . LEU C 1 88 ? 0.677 8.693 16.024 1.00 25.00 80 LEU C N 1
ATOM 4216 C CA . LEU C 1 88 ? 1.736 9.465 15.399 1.00 28.11 80 LEU C CA 1
ATOM 4217 C C . LEU C 1 88 ? 2.309 8.811 14.155 1.00 27.40 80 LEU C C 1
ATOM 4218 O O . LEU C 1 88 ? 3.231 9.383 13.576 1.00 28.19 80 LEU C O 1
ATOM 4223 N N . ASP C 1 89 ? 1.889 7.599 13.801 1.00 28.18 81 ASP C N 1
ATOM 4224 C CA . ASP C 1 89 ? 2.503 6.864 12.697 1.00 33.75 81 ASP C CA 1
ATOM 4225 C C . ASP C 1 89 ? 3.982 6.648 12.949 1.00 28.92 81 ASP C C 1
ATOM 4226 O O . ASP C 1 89 ? 4.793 6.771 12.031 1.00 28.17 81 ASP C O 1
ATOM 4231 N N . GLN C 1 90 ? 4.330 6.329 14.198 1.00 25.45 82 GLN C N 1
ATOM 4232 C CA . GLN C 1 90 ? 5.711 6.099 14.609 1.00 24.36 82 GLN C CA 1
ATOM 4233 C C . GLN C 1 90 ? 5.848 4.775 15.342 1.00 23.01 82 GLN C C 1
ATOM 4234 O O . GLN C 1 90 ? 6.654 4.646 16.256 1.00 22.37 82 GLN C O 1
ATOM 4240 N N . MET C 1 91 ? 5.043 3.779 14.955 1.00 24.04 83 MET C N 1
ATOM 4241 C CA . MET C 1 91 ? 5.082 2.478 15.628 1.00 25.76 83 MET C CA 1
ATOM 4242 C C . MET C 1 91 ? 6.411 1.785 15.449 1.00 23.20 83 MET C C 1
ATOM 4243 O O . MET C 1 91 ? 6.742 0.895 16.234 1.00 20.09 83 MET C O 1
ATOM 4248 N N . HIS C 1 92 ? 7.165 2.157 14.432 1.00 21.50 84 HIS C N 1
ATOM 4249 C CA . HIS C 1 92 ? 8.460 1.542 14.181 1.00 22.04 84 HIS C CA 1
ATOM 4250 C C . HIS C 1 92 ? 9.594 2.090 15.044 1.00 24.84 84 HIS C C 1
ATOM 4251 O O . HIS C 1 92 ? 10.699 1.567 14.931 1.00 22.10 84 HIS C O 1
ATOM 4258 N N . ILE C 1 93 ? 9.432 3.216 15.769 1.00 22.64 85 ILE C N 1
ATOM 4259 C CA . ILE C 1 93 ? 10.615 3.825 16.373 1.00 26.46 85 ILE C CA 1
ATOM 4260 C C . ILE C 1 93 ? 11.045 3.023 17.600 1.00 25.35 85 ILE C C 1
ATOM 4261 O O . ILE C 1 93 ? 10.297 2.256 18.187 1.00 21.13 85 ILE C O 1
ATOM 4266 N N . GLN C 1 94 ? 12.295 3.221 17.991 1.00 22.23 86 GLN C N 1
ATOM 4267 C CA . GLN C 1 94 ? 12.815 2.598 19.196 1.00 25.18 86 GLN C CA 1
ATOM 4268 C C . GLN C 1 94 ? 12.024 3.012 20.434 1.00 27.53 86 GLN C C 1
ATOM 4269 O O . GLN C 1 94 ? 11.762 4.199 20.660 1.00 22.73 86 GLN C O 1
ATOM 4275 N N . THR C 1 95 ? 11.573 2.013 21.182 1.00 23.36 87 THR C N 1
ATOM 4276 C CA . THR C 1 95 ? 10.973 2.210 22.483 1.00 23.31 87 THR C CA 1
ATOM 4277 C C . THR C 1 95 ? 11.812 1.477 23.528 1.00 26.85 87 THR C C 1
ATOM 4278 O O . THR C 1 95 ? 12.400 0.416 23.271 1.00 24.49 87 THR C O 1
ATOM 4282 N N . ILE C 1 96 ? 11.853 2.044 24.723 1.00 22.26 88 ILE C N 1
ATOM 4283 C CA . ILE C 1 96 ? 12.646 1.537 25.833 1.00 20.59 88 ILE C CA 1
ATOM 4284 C C . ILE C 1 96 ? 11.750 1.647 27.056 1.00 25.30 88 ILE C C 1
ATOM 4285 O O . ILE C 1 96 ? 11.209 2.723 27.321 1.00 22.41 88 ILE C O 1
ATOM 4290 N N . SER C 1 97 ? 11.608 0.565 27.811 1.00 22.16 89 SER C N 1
ATOM 4291 C CA . SER C 1 97 ? 10.826 0.544 29.039 1.00 24.28 89 SER C CA 1
ATOM 4292 C C . SER C 1 97 ? 11.763 0.176 30.171 1.00 22.66 89 SER C C 1
ATOM 4293 O O . SER C 1 97 ? 12.612 -0.703 29.993 1.00 21.49 89 SER C O 1
ATOM 4296 N N . ASN C 1 98 ? 11.603 0.798 31.336 1.00 19.60 90 ASN C N 1
ATOM 4297 C CA . ASN C 1 98 ? 12.540 0.508 32.414 1.00 22.23 90 ASN C CA 1
ATOM 4298 C C . ASN C 1 98 ? 11.908 0.775 33.772 1.00 19.37 90 ASN C C 1
ATOM 4299 O O . ASN C 1 98 ? 11.122 1.706 33.908 1.00 19.10 90 ASN C O 1
ATOM 4304 N N . TRP C 1 99 ? 12.156 -0.142 34.722 1.00 20.51 91 TRP C N 1
ATOM 4305 C CA . TRP C 1 99 ? 11.587 -0.046 36.068 1.00 20.81 91 TRP C CA 1
ATOM 4306 C C . TRP C 1 99 ? 11.953 1.250 36.781 1.00 22.75 91 TRP C C 1
ATOM 4307 O O . TRP C 1 99 ? 11.186 1.672 37.683 1.00 22.65 91 TRP C O 1
ATOM 4318 N N . ARG C 1 100 ? 13.072 1.903 36.396 1.00 21.75 92 ARG C N 1
ATOM 4319 C CA . ARG C 1 100 ? 13.454 3.104 37.137 1.00 21.54 92 ARG C CA 1
ATOM 4320 C C . ARG C 1 100 ? 12.490 4.270 36.915 1.00 21.67 92 ARG C C 1
ATOM 4321 O O . ARG C 1 100 ? 12.517 5.241 37.686 1.00 23.14 92 ARG C O 1
ATOM 4329 N N . LEU C 1 101 ? 11.649 4.206 35.884 1.00 20.06 93 LEU C N 1
ATOM 4330 C CA . LEU C 1 101 ? 10.613 5.211 35.639 1.00 22.81 93 LEU C CA 1
ATOM 4331 C C . LEU C 1 101 ? 9.265 4.860 36.272 1.00 23.54 93 LEU C C 1
ATOM 4332 O O . LEU C 1 101 ? 8.296 5.598 36.078 1.00 20.18 93 LEU C O 1
ATOM 4337 N N . ASN C 1 102 ? 9.195 3.761 37.023 1.00 21.34 94 ASN C N 1
ATOM 4338 C CA . ASN C 1 102 ? 7.959 3.359 37.687 1.00 22.91 94 ASN C CA 1
ATOM 4339 C C . ASN C 1 102 ? 7.511 4.411 38.702 1.00 24.71 94 ASN C C 1
ATOM 4340 O O . ASN C 1 102 ? 8.327 5.107 39.304 1.00 21.74 94 ASN C O 1
ATOM 4345 N N . GLU C 1 103 ? 6.195 4.477 38.935 1.00 24.55 95 GLU C N 1
ATOM 4346 C CA . GLU C 1 103 ? 5.609 5.194 40.060 1.00 28.19 95 GLU C CA 1
ATOM 4347 C C . GLU C 1 103 ? 6.287 4.756 41.355 1.00 28.38 95 GLU C C 1
ATOM 4348 O O . GLU C 1 103 ? 6.889 3.667 41.390 1.00 24.74 95 GLU C O 1
ATOM 4354 N N . CYS C 1 104 ? 6.151 5.566 42.426 1.00 26.67 96 CYS C N 1
ATOM 4355 C CA . CYS C 1 104 ? 6.461 5.095 43.779 1.00 30.18 96 CYS C CA 1
ATOM 4356 C C . CYS C 1 104 ? 5.854 3.724 44.056 1.00 28.21 96 CYS C C 1
ATOM 4357 O O . CYS C 1 104 ? 4.689 3.452 43.748 1.00 27.35 96 CYS C O 1
ATOM 4360 N N . HIS C 1 105 ? 6.650 2.876 44.689 1.00 26.02 97 HIS C N 1
ATOM 4361 C CA . HIS C 1 105 ? 6.162 1.648 45.308 1.00 29.76 97 HIS C CA 1
ATOM 4362 C C . HIS C 1 105 ? 5.548 2.006 46.667 1.00 30.13 97 HIS C C 1
ATOM 4363 O O . HIS C 1 105 ? 6.241 2.449 47.580 1.00 31.69 97 HIS C O 1
ATOM 4370 N N . PHE C 1 106 ? 4.243 1.858 46.817 1.00 33.03 98 PHE C N 1
ATOM 4371 C CA . PHE C 1 106 ? 3.577 2.383 48.013 1.00 38.77 98 PHE C CA 1
ATOM 4372 C C . PHE C 1 106 ? 3.593 1.420 49.189 1.00 37.57 98 PHE C C 1
ATOM 4373 O O . PHE C 1 106 ? 2.984 1.722 50.219 1.00 38.17 98 PHE C O 1
ATOM 4381 N N . GLY C 1 107 ? 4.249 0.272 49.047 1.00 36.49 99 GLY C N 1
ATOM 4382 C CA . GLY C 1 107 ? 4.375 -0.675 50.154 1.00 37.63 99 GLY C CA 1
ATOM 4383 C C . GLY C 1 107 ? 3.044 -1.098 50.763 1.00 37.57 99 GLY C C 1
ATOM 4384 O O . GLY C 1 107 ? 2.158 -1.625 50.088 1.00 39.63 99 GLY C O 1
ATOM 4385 N N . LEU C 1 108 ? 2.936 -0.896 52.076 1.00 40.70 100 LEU C N 1
ATOM 4386 C CA . LEU C 1 108 ? 1.721 -1.224 52.807 1.00 42.91 100 LEU C CA 1
ATOM 4387 C C . LEU C 1 108 ? 0.497 -0.538 52.214 1.00 41.42 100 LEU C C 1
ATOM 4388 O O . LEU C 1 108 ? -0.596 -1.101 52.220 1.00 46.96 100 LEU C O 1
ATOM 4393 N N . LEU C 1 109 ? 0.641 0.692 51.751 1.00 40.34 101 LEU C N 1
ATOM 4394 C CA . LEU C 1 109 ? -0.499 1.456 51.263 1.00 45.13 101 LEU C CA 1
ATOM 4395 C C . LEU C 1 109 ? -0.950 1.016 49.881 1.00 42.83 101 LEU C C 1
ATOM 4396 O O . LEU C 1 109 ? -1.997 1.476 49.412 1.00 45.99 101 LEU C O 1
ATOM 4401 N N . THR C 1 110 ? -0.228 0.097 49.255 1.00 37.95 102 THR C N 1
ATOM 4402 C CA . THR C 1 110 ? -0.602 -0.384 47.933 1.00 41.89 102 THR C CA 1
ATOM 4403 C C . THR C 1 110 ? -2.041 -0.920 47.913 1.00 42.98 102 THR C C 1
ATOM 4404 O O . THR C 1 110 ? -2.412 -1.784 48.705 1.00 40.50 102 THR C O 1
ATOM 4408 N N . GLY C 1 111 ? -2.855 -0.423 46.975 1.00 39.14 103 GLY C N 1
ATOM 4409 C CA . GLY C 1 111 ? -4.222 -0.888 46.856 1.00 45.05 103 GLY C CA 1
ATOM 4410 C C . GLY C 1 111 ? -5.187 -0.316 47.856 1.00 51.66 103 GLY C C 1
ATOM 4411 O O . GLY C 1 111 ? -6.362 -0.723 47.857 1.00 55.66 103 GLY C O 1
ATOM 4412 N N . MET C 1 112 ? -4.743 0.595 48.718 1.00 52.65 104 MET C N 1
ATOM 4413 C CA . MET C 1 112 ? -5.654 1.219 49.673 1.00 56.56 104 MET C CA 1
ATOM 4414 C C . MET C 1 112 ? -6.388 2.388 49.023 1.00 57.28 104 MET C C 1
ATOM 4415 O O . MET C 1 112 ? -5.890 3.020 48.090 1.00 54.63 104 MET C O 1
ATOM 4420 N N . ASN C 1 113 ? -7.571 2.684 49.537 1.00 63.19 105 ASN C N 1
ATOM 4421 C CA . ASN C 1 113 ? -8.284 3.894 49.166 1.00 63.84 105 ASN C CA 1
ATOM 4422 C C . ASN C 1 113 ? -7.976 4.986 50.192 1.00 66.32 105 ASN C C 1
ATOM 4423 O O . ASN C 1 113 ? -7.255 4.760 51.166 1.00 62.80 105 ASN C O 1
ATOM 4428 N N . LYS C 1 114 ? -8.547 6.180 49.985 1.00 73.02 106 LYS C N 1
ATOM 4429 C CA . LYS C 1 114 ? -8.240 7.315 50.856 1.00 72.12 106 LYS C CA 1
ATOM 4430 C C . LYS C 1 114 ? -8.706 7.055 52.293 1.00 76.43 106 LYS C C 1
ATOM 4431 O O . LYS C 1 114 ? -8.039 7.449 53.259 1.00 67.62 106 LYS C O 1
ATOM 4433 N N . GLU C 1 115 ? -9.845 6.382 52.456 1.00 77.04 107 GLU C N 1
ATOM 4434 C CA . GLU C 1 115 ? -10.330 6.082 53.800 1.00 77.17 107 GLU C CA 1
ATOM 4435 C C . GLU C 1 115 ? -9.367 5.172 54.549 1.00 74.97 107 GLU C C 1
ATOM 4436 O O . GLU C 1 115 ? -9.112 5.367 55.739 1.00 78.67 107 GLU C O 1
ATOM 4438 N N . GLN C 1 116 ? -8.840 4.157 53.882 1.00 78.70 108 GLN C N 1
ATOM 4439 C CA . GLN C 1 116 ? -7.950 3.211 54.549 1.00 80.26 108 GLN C CA 1
ATOM 4440 C C . GLN C 1 116 ? -6.613 3.846 54.928 1.00 76.10 108 GLN C C 1
ATOM 4441 O O . GLN C 1 116 ? -6.071 3.568 56.005 1.00 73.12 108 GLN C O 1
ATOM 4447 N N . ILE C 1 117 ? -6.050 4.679 54.049 1.00 67.45 109 ILE C N 1
ATOM 4448 C CA . ILE C 1 117 ? -4.792 5.348 54.384 1.00 69.29 109 ILE C CA 1
ATOM 4449 C C . ILE C 1 117 ? -4.978 6.283 55.580 1.00 69.66 109 ILE C C 1
ATOM 4450 O O . ILE C 1 117 ? -4.079 6.422 56.420 1.00 64.68 109 ILE C O 1
ATOM 4455 N N . CYS C 1 118 ? -6.123 6.969 55.651 1.00 77.09 110 CYS C N 1
ATOM 4456 C CA . CYS C 1 118 ? -6.411 7.801 56.812 1.00 76.24 110 CYS C CA 1
ATOM 4457 C C . CYS C 1 118 ? -6.451 6.956 58.083 1.00 82.63 110 CYS C C 1
ATOM 4458 O O . CYS C 1 118 ? -6.108 7.439 59.168 1.00 81.43 110 CYS C O 1
ATOM 4460 N N . THR C 1 119 ? -6.852 5.688 57.957 1.00 78.73 111 THR C N 1
ATOM 4461 C CA . THR C 1 119 ? -6.904 4.774 59.090 1.00 77.11 111 THR C CA 1
ATOM 4462 C C . THR C 1 119 ? -5.553 4.141 59.401 1.00 76.09 111 THR C C 1
ATOM 4463 O O . THR C 1 119 ? -5.293 3.776 60.550 1.00 78.90 111 THR C O 1
ATOM 4467 N N . THR C 1 120 ? -4.684 3.998 58.413 1.00 76.28 112 THR C N 1
ATOM 4468 C CA . THR C 1 120 ? -3.397 3.351 58.631 1.00 76.26 112 THR C CA 1
ATOM 4469 C C . THR C 1 120 ? -2.318 4.315 59.126 1.00 77.22 112 THR C C 1
ATOM 4470 O O . THR C 1 120 ? -1.444 3.903 59.901 1.00 72.26 112 THR C O 1
ATOM 4474 N N . LEU C 1 121 ? -2.370 5.582 58.712 1.00 69.50 113 LEU C N 1
ATOM 4475 C CA . LEU C 1 121 ? -1.377 6.582 59.072 1.00 68.57 113 LEU C CA 1
ATOM 4476 C C . LEU C 1 121 ? -1.923 7.494 60.167 1.00 80.04 113 LEU C C 1
ATOM 4477 O O . LEU C 1 121 ? -3.143 7.680 60.307 1.00 74.94 113 LEU C O 1
ATOM 4482 N N . THR C 1 122 ? -0.999 8.067 60.943 1.00 91.48 114 THR C N 1
ATOM 4483 C CA . THR C 1 122 ? -1.384 8.996 61.994 1.00 96.45 114 THR C CA 1
ATOM 4484 C C . THR C 1 122 ? -1.821 10.322 61.372 1.00 94.47 114 THR C C 1
ATOM 4485 O O . THR C 1 122 ? -1.752 10.532 60.152 1.00 87.44 114 THR C O 1
ATOM 4489 N N . GLU C 1 123 ? -2.284 11.231 62.235 1.00 79.15 115 GLU C N 1
ATOM 4490 C CA . GLU C 1 123 ? -2.682 12.555 61.768 1.00 80.54 115 GLU C CA 1
ATOM 4491 C C . GLU C 1 123 ? -1.487 13.305 61.191 1.00 82.60 115 GLU C C 1
ATOM 4492 O O . GLU C 1 123 ? -1.591 13.936 60.128 1.00 77.61 115 GLU C O 1
ATOM 4494 N N . GLU C 1 124 ? -0.344 13.248 61.889 1.00 86.32 116 GLU C N 1
ATOM 4495 C CA . GLU C 1 124 ? 0.860 13.923 61.426 1.00 85.00 116 GLU C CA 1
ATOM 4496 C C . GLU C 1 124 ? 1.386 13.262 60.160 1.00 82.36 116 GLU C C 1
ATOM 4497 O O . GLU C 1 124 ? 1.700 13.945 59.181 1.00 84.45 116 GLU C O 1
ATOM 4499 N N . GLU C 1 125 ? 1.462 11.928 60.158 1.00 85.67 117 GLU C N 1
ATOM 4500 C CA . GLU C 1 125 ? 1.987 11.204 59.007 1.00 86.89 117 GLU C CA 1
ATOM 4501 C C . GLU C 1 125 ? 1.146 11.438 57.759 1.00 85.54 117 GLU C C 1
ATOM 4502 O O . GLU C 1 125 ? 1.694 11.658 56.669 1.00 80.70 117 GLU C O 1
ATOM 4508 N N . LEU C 1 126 ? -0.188 11.383 57.893 1.00 84.69 118 LEU C N 1
ATOM 4509 C CA . LEU C 1 126 ? -1.062 11.657 56.756 1.00 82.38 118 LEU C CA 1
ATOM 4510 C C . LEU C 1 126 ? -0.856 13.072 56.224 1.00 84.24 118 LEU C C 1
ATOM 4511 O O . LEU C 1 126 ? -0.982 13.302 55.015 1.00 79.45 118 LEU C O 1
ATOM 4513 N N . ASN C 1 127 ? -0.541 14.030 57.107 1.00 87.26 119 ASN C N 1
ATOM 4514 C CA . ASN C 1 127 ? -0.296 15.401 56.671 1.00 84.29 119 ASN C CA 1
ATOM 4515 C C . ASN C 1 127 ? 0.998 15.516 55.869 1.00 87.20 119 ASN C C 1
ATOM 4516 O O . ASN C 1 127 ? 1.026 16.184 54.829 1.00 87.04 119 ASN C O 1
ATOM 4521 N N . ILE C 1 128 ? 2.078 14.877 56.338 1.00 89.24 120 ILE C N 1
ATOM 4522 C CA . ILE C 1 128 ? 3.359 14.959 55.646 1.00 76.68 120 ILE C CA 1
ATOM 4523 C C . ILE C 1 128 ? 3.289 14.260 54.298 1.00 79.20 120 ILE C C 1
ATOM 4524 O O . ILE C 1 128 ? 3.949 14.673 53.343 1.00 80.33 120 ILE C O 1
ATOM 4526 N N . TRP C 1 129 ? 2.500 13.192 54.198 1.00 75.16 121 TRP C N 1
ATOM 4527 C CA . TRP C 1 129 ? 2.379 12.458 52.942 1.00 71.39 121 TRP C CA 1
ATOM 4528 C C . TRP C 1 129 ? 1.699 13.293 51.865 1.00 75.53 121 TRP C C 1
ATOM 4529 O O . TRP C 1 129 ? 2.042 13.180 50.680 1.00 67.98 121 TRP C O 1
ATOM 4540 N N . LYS C 1 130 ? 0.745 14.144 52.259 1.00 83.07 122 LYS C N 1
ATOM 4541 C CA . LYS C 1 130 ? 0.018 14.959 51.288 1.00 85.65 122 LYS C CA 1
ATOM 4542 C C . LYS C 1 130 ? 0.766 16.245 50.939 1.00 87.48 122 LYS C C 1
ATOM 4543 O O . LYS C 1 130 ? 0.774 16.659 49.771 1.00 87.08 122 LYS C O 1
ATOM 4545 N N . LYS C 1 131 ? 1.405 16.884 51.929 1.00 91.21 123 LYS C N 1
ATOM 4546 C CA . LYS C 1 131 ? 2.058 18.172 51.729 1.00 91.34 123 LYS C CA 1
ATOM 4547 C C . LYS C 1 131 ? 3.545 18.075 51.404 1.00 90.60 123 LYS C C 1
ATOM 4548 O O . LYS C 1 131 ? 4.114 19.069 50.942 1.00 93.29 123 LYS C O 1
ATOM 4550 N N . ASP C 1 132 ? 4.183 16.924 51.617 1.00 69.99 124 ASP C N 1
ATOM 4551 C CA . ASP C 1 132 ? 5.622 16.795 51.485 1.00 62.27 124 ASP C CA 1
ATOM 4552 C C . ASP C 1 132 ? 5.940 15.643 50.526 1.00 59.76 124 ASP C C 1
ATOM 4553 O O . ASP C 1 132 ? 5.064 14.997 49.938 1.00 60.09 124 ASP C O 1
ATOM 4555 N N . THR C 1 133 ? 7.224 15.398 50.336 1.00 59.72 125 THR C N 1
ATOM 4556 C CA . THR C 1 133 ? 7.669 14.319 49.462 1.00 51.04 125 THR C CA 1
ATOM 4557 C C . THR C 1 133 ? 8.601 13.353 50.183 1.00 49.18 125 THR C C 1
ATOM 4558 O O . THR C 1 133 ? 9.236 12.520 49.530 1.00 43.46 125 THR C O 1
ATOM 4562 N N . CYS C 1 134 ? 8.667 13.422 51.511 1.00 51.34 126 CYS C N 1
ATOM 4563 C CA . CYS C 1 134 ? 9.658 12.711 52.307 1.00 51.03 126 CYS C CA 1
ATOM 4564 C C . CYS C 1 134 ? 9.108 11.548 53.124 1.00 49.34 126 CYS C C 1
ATOM 4565 O O . CYS C 1 134 ? 9.90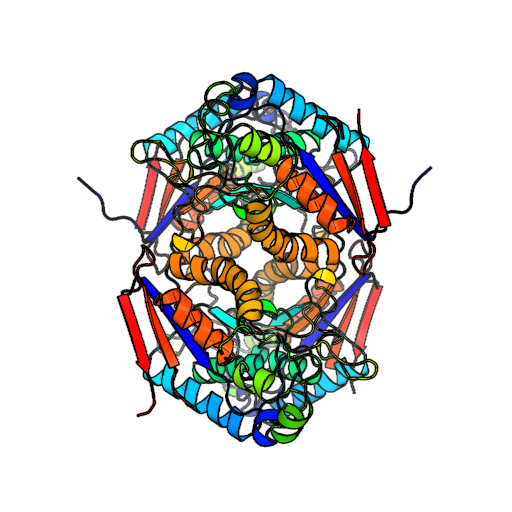8 10.741 53.628 1.00 47.84 126 CYS C O 1
ATOM 4568 N N . LEU C 1 135 ? 7.784 11.408 53.251 1.00 51.17 127 LEU C N 1
ATOM 4569 C CA . LEU C 1 135 ? 7.239 10.311 54.045 1.00 47.14 127 LEU C CA 1
ATOM 4570 C C . LEU C 1 135 ? 7.370 8.995 53.292 1.00 48.80 127 LEU C C 1
ATOM 4571 O O . LEU C 1 135 ? 6.876 8.858 52.161 1.00 46.20 127 LEU C O 1
ATOM 4576 N N . GLN C 1 136 ? 8.014 8.019 53.942 1.00 44.65 128 GLN C N 1
ATOM 4577 C CA . GLN C 1 136 ? 8.217 6.708 53.362 1.00 45.96 128 GLN C CA 1
ATOM 4578 C C . GLN C 1 136 ? 7.158 5.759 53.902 1.00 47.02 128 GLN C C 1
ATOM 4579 O O . GLN C 1 136 ? 7.092 5.548 55.127 1.00 45.07 128 GLN C O 1
ATOM 4585 N N . PRO C 1 137 ? 6.301 5.181 53.070 1.00 46.93 129 PRO C N 1
ATOM 4586 C CA . PRO C 1 137 ? 5.289 4.248 53.605 1.00 45.65 129 PRO C CA 1
ATOM 4587 C C . PRO C 1 137 ? 5.973 3.011 54.147 1.00 43.55 129 PRO C C 1
ATOM 4588 O O . PRO C 1 137 ? 7.101 2.686 53.724 1.00 44.63 129 PRO C O 1
ATOM 4592 N N . PRO C 1 138 ? 5.335 2.302 55.072 1.00 41.21 130 PRO C N 1
ATOM 4593 C CA . PRO C 1 138 ? 5.896 1.035 55.536 1.00 41.69 130 PRO C CA 1
ATOM 4594 C C . PRO C 1 138 ? 5.909 0.009 54.418 1.00 42.48 130 PRO C C 1
ATOM 4595 O O . PRO C 1 138 ? 5.198 0.160 53.415 1.00 40.76 130 PRO C O 1
ATOM 4599 N N . PRO C 1 139 ? 6.717 -1.037 54.539 1.00 41.80 131 PRO C N 1
ATOM 4600 C CA . PRO C 1 139 ? 6.721 -2.091 53.519 1.00 39.83 131 PRO C CA 1
ATOM 4601 C C . PRO C 1 139 ? 5.430 -2.896 53.543 1.00 47.16 131 PRO C C 1
ATOM 4602 O O . PRO C 1 139 ? 4.614 -2.867 54.487 1.00 41.25 131 PRO C O 1
ATOM 4606 N N . CYS C 1 140 ? 5.292 -3.702 52.502 1.00 44.59 132 CYS C N 1
ATOM 4607 C CA . CYS C 1 140 ? 4.111 -4.548 52.399 1.00 40.83 132 CYS C CA 1
ATOM 4608 C C . CYS C 1 140 ? 3.990 -5.436 53.637 1.00 48.67 132 CYS C C 1
ATOM 4609 O O . CYS C 1 140 ? 4.994 -5.899 54.201 1.00 42.10 132 CYS C O 1
ATOM 4612 N N . ALA C 1 141 ? 2.749 -5.636 54.079 1.00 50.40 133 ALA C N 1
ATOM 4613 C CA . ALA C 1 141 ? 2.497 -6.460 55.241 1.00 49.76 133 ALA C CA 1
ATOM 4614 C C . ALA C 1 141 ? 2.690 -7.927 54.875 1.00 57.85 133 ALA C C 1
ATOM 4615 O O . ALA C 1 141 ? 2.534 -8.303 53.707 1.00 53.59 133 ALA C O 1
ATOM 4617 N N . PRO C 1 142 ? 3.018 -8.779 55.853 1.00 66.88 134 PRO C N 1
ATOM 4618 C CA . PRO C 1 142 ? 3.053 -10.224 55.579 1.00 63.05 134 PRO C CA 1
ATOM 4619 C C . PRO C 1 142 ? 1.692 -10.706 55.095 1.00 66.04 134 PRO C C 1
ATOM 4620 O O . PRO C 1 142 ? 0.644 -10.353 55.647 1.00 62.66 134 PRO C O 1
ATOM 4624 N N . GLY C 1 143 ? 1.706 -11.513 54.044 1.00 66.00 135 GLY C N 1
ATOM 4625 C CA . GLY C 1 143 ? 0.472 -11.951 53.422 1.00 64.21 135 GLY C CA 1
ATOM 4626 C C . GLY C 1 143 ? -0.084 -10.998 52.386 1.00 63.16 135 GLY C C 1
ATOM 4627 O O . GLY C 1 143 ? -0.977 -11.389 51.617 1.00 60.19 135 GLY C O 1
ATOM 4628 N N . GLN C 1 144 ? 0.410 -9.763 52.338 1.00 56.14 136 GLN C N 1
ATOM 4629 C CA . GLN C 1 144 ? -0.044 -8.808 51.339 1.00 55.16 136 GLN C CA 1
ATOM 4630 C C . GLN C 1 144 ? 0.632 -9.094 50.013 1.00 50.27 136 GLN C C 1
ATOM 4631 O O . GLN C 1 144 ? 1.843 -9.324 49.965 1.00 45.35 136 GLN C O 1
ATOM 4637 N N . GLU C 1 145 ? -0.151 -9.071 48.936 1.00 43.22 137 GLU C N 1
ATOM 4638 C CA . GLU C 1 145 ? 0.428 -9.262 47.613 1.00 49.03 137 GLU C CA 1
ATOM 4639 C C . GLU C 1 145 ? 1.327 -8.078 47.268 1.00 43.59 137 GLU C C 1
ATOM 4640 O O . GLU C 1 145 ? 0.877 -6.931 47.270 1.00 45.17 137 GLU C O 1
ATOM 4646 N N . ASN C 1 146 ? 2.591 -8.357 46.969 1.00 41.11 138 ASN C N 1
ATOM 4647 C CA . ASN C 1 146 ? 3.562 -7.317 46.716 1.00 37.02 138 ASN C CA 1
ATOM 4648 C C . ASN C 1 146 ? 3.776 -7.227 45.216 1.00 34.89 138 ASN C C 1
ATOM 4649 O O . ASN C 1 146 ? 4.214 -8.214 44.619 1.00 33.27 138 ASN C O 1
ATOM 4654 N N . PRO C 1 147 ? 3.477 -6.103 44.563 1.00 36.50 139 PRO C N 1
ATOM 4655 C CA . PRO C 1 147 ? 3.609 -6.046 43.085 1.00 33.73 139 PRO C CA 1
ATOM 4656 C C . PRO C 1 147 ? 5.004 -6.342 42.558 1.00 33.79 139 PRO C C 1
ATOM 4657 O O . PRO C 1 147 ? 5.146 -6.700 41.370 1.00 34.20 139 PRO C O 1
ATOM 4661 N N . SER C 1 148 ? 6.045 -6.212 43.385 1.00 30.95 140 SER C N 1
ATOM 4662 C CA . SER C 1 148 ? 7.412 -6.500 42.922 1.00 35.47 140 SER C CA 1
ATOM 4663 C C . SER C 1 148 ? 7.736 -8.001 42.776 1.00 37.33 140 SER C C 1
ATOM 4664 O O . SER C 1 148 ? 8.760 -8.355 42.165 1.00 33.92 140 SER C O 1
ATOM 4667 N N . ASP C 1 149 ? 6.919 -8.900 43.313 1.00 34.23 141 ASP C N 1
ATOM 4668 C CA . ASP C 1 149 ? 7.108 -10.335 43.074 1.00 34.86 141 ASP C CA 1
ATOM 4669 C C . ASP C 1 149 ? 6.676 -10.792 41.673 1.00 39.48 141 ASP C C 1
ATOM 4670 O O . ASP C 1 149 ? 6.689 -11.975 41.378 1.00 51.75 141 ASP C O 1
ATOM 4675 N N . ASP C 1 150 ? 6.340 -9.877 40.803 1.00 42.10 142 ASP C N 1
ATOM 4676 C CA . ASP C 1 150 ? 5.983 -10.167 39.430 1.00 38.74 142 ASP C CA 1
ATOM 4677 C C . ASP C 1 150 ? 7.201 -10.706 38.680 1.00 36.40 142 ASP C C 1
ATOM 4678 O O . ASP C 1 150 ? 8.301 -10.183 38.830 1.00 33.35 142 ASP C O 1
ATOM 4683 N N . PRO C 1 151 ? 7.026 -11.702 37.817 1.00 35.89 143 PRO C N 1
ATOM 4684 C CA . PRO C 1 151 ? 8.187 -12.217 37.060 1.00 34.89 143 PRO C CA 1
ATOM 4685 C C . PRO C 1 151 ? 8.832 -11.192 36.161 1.00 33.82 143 PRO C C 1
ATOM 4686 O O . PRO C 1 151 ? 10.010 -11.374 35.800 1.00 29.31 143 PRO C O 1
ATOM 4690 N N . LYS C 1 152 ? 8.126 -10.105 35.821 1.00 29.52 144 LYS C N 1
ATOM 4691 C CA . LYS C 1 152 ? 8.744 -9.085 34.995 1.00 29.11 144 LYS C CA 1
ATOM 4692 C C . LYS C 1 152 ? 9.947 -8.448 35.678 1.00 28.89 144 LYS C C 1
ATOM 4693 O O . LYS C 1 152 ? 10.764 -7.829 34.976 1.00 25.41 144 LYS C O 1
ATOM 4699 N N . TYR C 1 153 ? 10.065 -8.557 37.012 1.00 25.98 145 TYR C N 1
ATOM 4700 C CA . TYR C 1 153 ? 11.221 -8.032 37.745 1.00 25.37 145 TYR C CA 1
ATOM 4701 C C . TYR C 1 153 ? 12.271 -9.099 38.074 1.00 26.72 145 TYR C C 1
ATOM 4702 O O . TYR C 1 153 ? 13.176 -8.824 38.874 1.00 26.99 145 TYR C O 1
ATOM 4711 N N . LYS C 1 154 ? 12.155 -10.308 37.504 1.00 27.91 146 LYS C N 1
ATOM 4712 C CA . LYS C 1 154 ? 12.998 -11.420 37.921 1.00 36.02 146 LYS C CA 1
ATOM 4713 C C . LYS C 1 154 ? 14.474 -11.186 37.630 1.00 36.72 146 LYS C C 1
ATOM 4714 O O . LYS C 1 154 ? 15.310 -11.837 38.237 1.00 35.69 146 LYS C O 1
ATOM 4720 N N . ASP C 1 155 ? 14.826 -10.310 36.702 1.00 33.76 147 ASP C N 1
ATOM 4721 C CA . ASP C 1 155 ? 16.223 -10.088 36.317 1.00 37.27 147 ASP C CA 1
ATOM 4722 C C . ASP C 1 155 ? 16.903 -8.925 37.050 1.00 37.85 147 ASP C C 1
ATOM 4723 O O . ASP C 1 155 ? 18.082 -8.652 36.795 1.00 35.52 147 ASP C O 1
ATOM 4728 N N . LEU C 1 156 ? 16.201 -8.249 37.946 1.00 31.52 148 LEU C N 1
ATOM 4729 C CA . LEU C 1 156 ? 16.760 -7.138 38.694 1.00 28.22 148 LEU C CA 1
ATOM 4730 C C . LEU C 1 156 ? 17.568 -7.635 39.890 1.00 31.59 148 LEU C C 1
ATOM 4731 O O . LEU C 1 156 ? 17.350 -8.737 40.406 1.00 35.04 148 LEU C O 1
ATOM 4736 N N . ASP C 1 157 ? 18.568 -6.845 40.277 1.00 30.09 149 ASP C N 1
ATOM 4737 C CA . ASP C 1 157 ? 19.277 -7.034 41.539 1.00 33.88 149 ASP C CA 1
ATOM 4738 C C . ASP C 1 157 ? 18.193 -7.022 42.613 1.00 28.44 149 ASP C C 1
ATOM 4739 O O . ASP C 1 157 ? 17.562 -5.980 42.812 1.00 31.65 149 ASP C O 1
ATOM 4744 N N . PRO C 1 158 ? 17.931 -8.137 43.311 1.00 37.47 150 PRO C N 1
ATOM 4745 C CA . PRO C 1 158 ? 16.895 -8.115 44.367 1.00 33.68 150 PRO C CA 1
ATOM 4746 C C . PRO C 1 158 ? 17.144 -7.054 45.428 1.00 37.00 150 PRO C C 1
ATOM 4747 O O . PRO C 1 158 ? 16.170 -6.501 45.947 1.00 36.76 150 PRO C O 1
ATOM 4751 N N . ARG C 1 159 ? 18.406 -6.681 45.694 1.00 39.08 151 ARG C N 1
ATOM 4752 C CA . ARG C 1 159 ? 18.675 -5.671 46.711 1.00 41.13 151 ARG C CA 1
ATOM 4753 C C . ARG C 1 159 ? 18.093 -4.298 46.337 1.00 37.93 151 ARG C C 1
ATOM 4754 O O . ARG C 1 159 ? 17.864 -3.464 47.219 1.00 39.56 151 ARG C O 1
ATOM 4762 N N . VAL C 1 160 ? 17.927 -3.998 45.040 1.00 29.52 152 VAL C N 1
ATOM 4763 C CA . VAL C 1 160 ? 17.557 -2.638 44.643 1.00 29.74 152 VAL C CA 1
ATOM 4764 C C . VAL C 1 160 ? 16.052 -2.433 44.643 1.00 29.96 152 VAL C C 1
ATOM 4765 O O . VAL C 1 160 ? 15.586 -1.284 44.543 1.00 28.68 152 VAL C O 1
ATOM 4769 N N . ILE C 1 161 ? 15.277 -3.514 44.668 1.00 29.89 153 ILE C N 1
ATOM 4770 C CA . ILE C 1 161 ? 13.833 -3.433 44.497 1.00 30.13 153 ILE C CA 1
ATOM 4771 C C . ILE C 1 161 ? 13.203 -2.713 45.688 1.00 31.15 153 ILE C C 1
ATOM 4772 O O . ILE C 1 161 ? 13.350 -3.177 46.816 1.0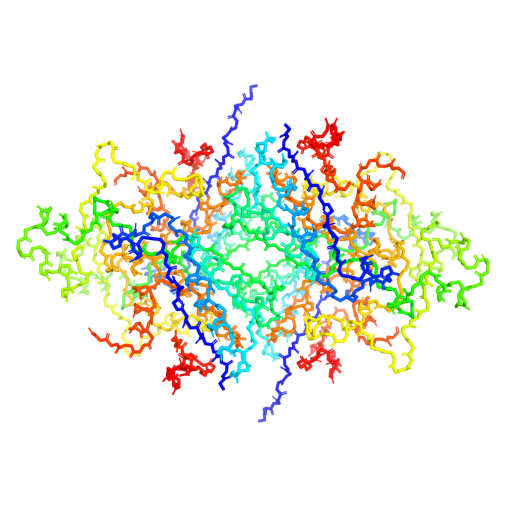0 29.17 153 ILE C O 1
ATOM 4777 N N . PRO C 1 162 ? 12.481 -1.609 45.508 1.00 28.54 154 PRO C N 1
ATOM 4778 C CA . PRO C 1 162 ? 11.922 -0.901 46.684 1.00 29.76 154 PRO C CA 1
ATOM 4779 C C . PRO C 1 162 ? 10.723 -1.630 47.301 1.00 32.67 154 PRO C C 1
ATOM 4780 O O . PRO C 1 162 ? 10.027 -2.466 46.694 1.00 32.24 154 PRO C O 1
ATOM 4784 N N . ASN C 1 163 ? 10.493 -1.303 48.560 1.00 30.70 155 ASN C N 1
ATOM 4785 C CA . ASN C 1 163 ? 9.319 -1.799 49.278 1.00 33.37 155 ASN C CA 1
ATOM 4786 C C . ASN C 1 163 ? 8.886 -0.658 50.205 1.00 37.45 155 ASN C C 1
ATOM 4787 O O . ASN C 1 163 ? 9.283 -0.611 51.372 1.00 35.36 155 ASN C O 1
ATOM 4792 N N . GLY C 1 164 ? 8.082 0.272 49.674 1.00 38.47 156 GLY C N 1
ATOM 4793 C CA . GLY C 1 164 ? 7.696 1.459 50.422 1.00 39.60 156 GLY C CA 1
ATOM 4794 C C . GLY C 1 164 ? 8.673 2.568 50.107 1.00 40.04 156 GLY C C 1
ATOM 4795 O O . GLY C 1 164 ? 9.806 2.557 50.611 1.00 35.84 156 GLY C O 1
ATOM 4796 N N . GLU C 1 165 ? 8.226 3.521 49.282 1.00 36.23 157 GLU C N 1
ATOM 4797 C CA . GLU C 1 165 ? 9.056 4.585 48.734 1.00 37.64 157 GLU C CA 1
ATOM 4798 C C . GLU C 1 165 ? 8.365 5.924 48.886 1.00 37.96 157 GLU C C 1
ATOM 4799 O O . GLU C 1 165 ? 7.204 6.065 48.492 1.00 36.89 157 GLU C O 1
ATOM 4805 N N . SER C 1 166 ? 9.077 6.899 49.440 1.00 34.75 158 SER C N 1
ATOM 4806 C CA . SER C 1 166 ? 8.617 8.269 49.372 1.00 35.51 158 SER C CA 1
ATOM 4807 C C . SER C 1 166 ? 8.871 8.791 47.961 1.00 37.46 158 SER C C 1
ATOM 4808 O O . SER C 1 166 ? 9.649 8.213 47.180 1.00 30.96 158 SER C O 1
ATOM 4811 N N . ILE C 1 167 ? 8.254 9.930 47.647 1.00 36.88 159 ILE C N 1
ATOM 4812 C CA . ILE C 1 167 ? 8.518 10.560 46.357 1.00 38.97 159 ILE C CA 1
ATOM 4813 C C . ILE C 1 167 ? 9.999 10.883 46.220 1.00 36.67 159 ILE C C 1
ATOM 4814 O O . ILE C 1 167 ? 10.583 10.717 45.139 1.00 32.42 159 ILE C O 1
ATOM 4819 N N . ASP C 1 168 ? 10.634 11.335 47.314 1.00 33.70 160 ASP C N 1
ATOM 4820 C CA . ASP C 1 168 ? 12.062 11.638 47.263 1.00 35.24 160 ASP C CA 1
ATOM 4821 C C . ASP C 1 168 ? 12.859 10.396 46.924 1.00 32.76 160 ASP C C 1
ATOM 4822 O O . ASP C 1 168 ? 13.791 10.454 46.118 1.00 31.27 160 ASP C O 1
ATOM 4827 N N . MET C 1 169 ? 12.532 9.261 47.557 1.00 30.33 161 MET C N 1
ATOM 4828 C CA . MET C 1 169 ? 13.228 8.006 47.235 1.00 31.81 161 MET C CA 1
ATOM 4829 C C . MET C 1 169 ? 13.016 7.569 45.786 1.00 28.83 161 MET C C 1
ATOM 4830 O O . MET C 1 169 ? 13.947 7.040 45.139 1.00 28.13 161 MET C O 1
ATOM 4835 N N . MET C 1 170 ? 11.802 7.782 45.253 1.00 29.00 162 MET C N 1
ATOM 4836 C CA . MET C 1 170 ? 11.535 7.447 43.850 1.00 27.68 162 MET C CA 1
ATOM 4837 C C . MET C 1 170 ? 12.450 8.249 42.933 1.00 30.23 162 MET C C 1
ATOM 4838 O O . MET C 1 170 ? 13.054 7.714 42.006 1.00 25.95 162 MET C O 1
ATOM 4843 N N . TRP C 1 171 ? 12.549 9.547 43.176 1.00 26.37 163 TRP C N 1
ATOM 4844 C CA . TRP C 1 171 ? 13.397 10.382 42.343 1.00 28.57 163 TRP C CA 1
ATOM 4845 C C . TRP C 1 171 ? 14.858 9.960 42.454 1.00 26.92 163 TRP C C 1
ATOM 4846 O O . TRP C 1 171 ? 15.578 9.960 41.462 1.00 25.53 163 TRP C O 1
ATOM 4857 N N . GLU C 1 172 ? 15.317 9.588 43.646 1.00 29.95 164 GLU C N 1
ATOM 4858 C CA . GLU C 1 172 ? 16.716 9.182 43.792 1.00 30.63 164 GLU C CA 1
ATOM 4859 C C . GLU C 1 172 ? 17.032 7.946 42.938 1.00 29.89 164 GLU C C 1
ATOM 4860 O O . GLU C 1 172 ? 18.169 7.762 42.497 1.00 27.40 164 GLU C O 1
ATOM 4866 N N . ARG C 1 173 ? 16.061 7.074 42.695 1.00 23.17 165 ARG C N 1
ATOM 4867 C CA . ARG C 1 173 ? 16.345 5.955 41.789 1.00 28.98 165 ARG C CA 1
ATOM 4868 C C . ARG C 1 173 ? 15.942 6.212 40.341 1.00 21.34 165 ARG C C 1
ATOM 4869 O O . ARG C 1 173 ? 16.463 5.532 39.457 1.00 23.41 165 ARG C O 1
ATOM 4877 N N . ALA C 1 174 ? 15.069 7.190 40.071 1.00 23.86 166 ALA C N 1
ATOM 4878 C CA . ALA C 1 174 ? 14.765 7.548 38.697 1.00 22.37 166 ALA C CA 1
ATOM 4879 C C . ALA C 1 174 ? 15.846 8.462 38.130 1.00 23.51 166 ALA C C 1
ATOM 4880 O O . ALA C 1 174 ? 16.106 8.440 36.929 1.00 22.31 166 ALA C O 1
ATOM 4882 N N . LYS C 1 175 ? 16.436 9.305 38.966 1.00 24.31 167 LYS C N 1
ATOM 4883 C CA . LYS C 1 175 ? 17.363 10.323 38.478 1.00 29.48 167 LYS C CA 1
ATOM 4884 C C . LYS C 1 175 ? 18.561 9.754 37.717 1.00 23.86 167 LYS C C 1
ATOM 4885 O O . LYS C 1 175 ? 18.928 10.327 36.675 1.00 23.80 167 LYS C O 1
ATOM 4891 N N . PRO C 1 176 ? 19.245 8.693 38.180 1.00 24.83 168 PRO C N 1
ATOM 4892 C CA . PRO C 1 176 ? 20.380 8.166 37.373 1.00 25.98 168 PRO C CA 1
ATOM 4893 C C . PRO C 1 176 ? 19.948 7.689 35.990 1.00 22.30 168 PRO C C 1
ATOM 4894 O O . PRO C 1 176 ? 20.707 7.833 35.020 1.00 21.66 168 PRO C O 1
ATOM 4898 N N . TYR C 1 177 ? 18.715 7.166 35.878 1.00 24.20 169 TYR C N 1
ATOM 4899 C CA . TYR C 1 177 ? 18.201 6.740 34.585 1.00 21.06 169 TYR C CA 1
ATOM 4900 C C . TYR C 1 177 ? 18.002 7.939 33.641 1.00 22.88 169 TYR C C 1
ATOM 4901 O O . TYR C 1 177 ? 18.420 7.903 32.468 1.00 20.84 169 TYR C O 1
ATOM 4910 N N . PHE C 1 178 ? 17.371 9.013 34.151 1.00 21.65 170 PHE C N 1
ATOM 4911 C CA . PHE C 1 178 ? 17.238 10.272 33.407 1.00 21.71 170 PHE C CA 1
ATOM 4912 C C . PHE C 1 178 ? 18.599 10.767 32.921 1.00 20.08 170 PHE C C 1
ATOM 4913 O O . PHE C 1 178 ? 18.800 11.038 31.729 1.00 22.05 170 PHE C O 1
ATOM 4921 N N . ILE C 1 179 ? 19.563 10.832 33.834 1.00 20.39 171 ILE C N 1
ATOM 4922 C CA . ILE C 1 179 ? 20.902 11.353 33.522 1.00 21.10 171 ILE C CA 1
ATOM 4923 C C . ILE C 1 179 ? 21.639 10.460 32.506 1.00 21.08 171 ILE C C 1
ATOM 4924 O O . ILE C 1 179 ? 22.414 10.930 31.658 1.00 26.21 171 ILE C O 1
ATOM 4929 N N . ASP C 1 180 ? 21.479 9.170 32.618 1.00 23.61 172 ASP C N 1
ATOM 4930 C CA . ASP C 1 180 ? 22.295 8.242 31.841 1.00 24.26 172 ASP C CA 1
ATOM 4931 C C . ASP C 1 180 ? 21.660 7.849 30.510 1.00 25.62 172 ASP C C 1
ATOM 4932 O O . ASP C 1 180 ? 22.376 7.540 29.573 1.00 23.50 172 ASP C O 1
ATOM 4937 N N . GLN C 1 181 ? 20.347 7.915 30.375 1.00 23.72 173 GLN C N 1
ATOM 4938 C CA . GLN C 1 181 ? 19.670 7.508 29.158 1.00 24.15 173 GLN C CA 1
ATOM 4939 C C . GLN C 1 181 ? 18.946 8.626 28.433 1.00 25.90 173 GLN C C 1
ATOM 4940 O O . GLN C 1 181 ? 18.845 8.582 27.214 1.00 25.79 173 GLN C O 1
ATOM 4946 N N . ILE C 1 182 ? 18.465 9.646 29.125 1.00 23.95 174 ILE C N 1
ATOM 4947 C CA . ILE C 1 182 ? 17.700 10.697 28.442 1.00 28.20 174 ILE C CA 1
ATOM 4948 C C . ILE C 1 182 ? 18.598 11.886 28.097 1.00 29.32 174 ILE C C 1
ATOM 4949 O O . ILE C 1 182 ? 18.718 12.280 26.935 1.00 28.08 174 ILE C O 1
ATOM 4954 N N . VAL C 1 183 ? 19.381 12.371 29.044 1.00 29.10 175 VAL C N 1
ATOM 4955 C CA . VAL C 1 183 ? 20.246 13.513 28.755 1.00 30.83 175 VAL C CA 1
ATOM 4956 C C . VAL C 1 183 ? 21.216 13.255 27.605 1.00 30.24 175 VAL C C 1
ATOM 4957 O O . VAL C 1 183 ? 21.418 14.169 26.786 1.00 31.07 175 VAL C O 1
ATOM 4961 N N . PRO C 1 184 ? 21.923 12.125 27.531 1.00 29.69 176 PRO C N 1
ATOM 4962 C CA . PRO C 1 184 ? 22.862 11.944 26.397 1.00 31.71 176 PRO C CA 1
ATOM 4963 C C . PRO C 1 184 ? 22.157 11.959 25.049 1.00 33.91 176 PRO C C 1
ATOM 4964 O O . PRO C 1 184 ? 22.740 12.389 24.043 1.00 32.37 176 PRO C O 1
ATOM 4968 N N . ARG C 1 185 ? 20.902 11.513 24.975 1.00 27.09 177 ARG C N 1
ATOM 4969 C CA . ARG C 1 185 ? 20.189 11.599 23.686 1.00 30.45 177 ARG C CA 1
ATOM 4970 C C . ARG C 1 185 ? 19.820 13.041 23.331 1.00 32.94 177 ARG C C 1
ATOM 4971 O O . ARG C 1 185 ? 19.911 13.449 22.162 1.00 28.78 177 ARG C O 1
ATOM 4979 N N . LEU C 1 186 ? 19.399 13.832 24.323 1.00 26.03 178 LEU C N 1
ATOM 4980 C CA . LEU C 1 186 ? 19.176 15.257 24.076 1.00 31.08 178 LEU C CA 1
ATOM 4981 C C . LEU C 1 186 ? 20.471 15.974 23.692 1.00 30.48 178 LEU C C 1
ATOM 4982 O O . LEU C 1 186 ? 20.454 16.908 22.884 1.00 31.29 178 LEU C O 1
ATOM 4987 N N . MET C 1 187 ? 21.602 15.580 24.281 1.00 31.23 179 MET C N 1
ATOM 4988 C CA . MET C 1 187 ? 22.859 16.203 23.877 1.00 34.63 179 MET C CA 1
ATOM 4989 C C . MET C 1 187 ? 23.312 15.797 22.482 1.00 36.93 179 MET C C 1
ATOM 4990 O O . MET C 1 187 ? 24.188 16.466 21.926 1.00 32.73 179 MET C O 1
ATOM 4995 N N . GLU C 1 188 ? 22.727 14.750 21.915 1.00 32.50 180 GLU C N 1
ATOM 4996 C CA . GLU C 1 188 ? 22.945 14.328 20.539 1.00 39.77 180 GLU C CA 1
ATOM 4997 C C . GLU C 1 188 ? 22.009 15.026 19.562 1.00 37.18 180 GLU C C 1
ATOM 4998 O O . GLU C 1 188 ? 22.070 14.743 18.349 1.00 32.88 180 GLU C O 1
ATOM 5004 N N . GLY C 1 189 ? 21.118 15.882 20.064 1.00 29.58 181 GLY C N 1
ATOM 5005 C CA . GLY C 1 189 ? 20.159 16.561 19.220 1.00 30.81 181 GLY C CA 1
ATOM 5006 C C . GLY C 1 189 ? 18.900 15.783 18.898 1.00 30.88 181 GLY C C 1
ATOM 5007 O O . GLY C 1 189 ? 18.211 16.103 17.925 1.00 31.10 181 GLY C O 1
ATOM 5008 N N . LYS C 1 190 ? 18.520 14.826 19.727 1.00 30.18 182 LYS C N 1
ATOM 5009 C CA . LYS C 1 190 ? 17.328 14.042 19.449 1.00 29.22 182 LYS C CA 1
ATOM 5010 C C . LYS C 1 190 ? 16.064 14.662 20.036 1.00 28.06 182 LYS C C 1
ATOM 5011 O O . LYS C 1 190 ? 16.106 15.516 20.924 1.00 27.96 182 LYS C O 1
ATOM 5017 N N . LYS C 1 191 ? 14.931 14.210 19.508 1.00 24.22 183 LYS C N 1
ATOM 5018 C CA . LYS C 1 191 ? 13.625 14.485 20.069 1.00 23.74 183 LYS C CA 1
ATOM 5019 C C . LYS C 1 191 ? 13.157 13.240 20.834 1.00 25.50 183 LYS C C 1
ATOM 5020 O O . LYS C 1 191 ? 13.035 12.147 20.271 1.00 24.50 183 LYS C O 1
ATOM 5026 N N . VAL C 1 192 ? 12.885 13.409 22.114 1.00 21.86 184 VAL C N 1
ATOM 5027 C CA . VAL C 1 192 ? 12.635 12.305 23.035 1.00 22.06 184 VAL C CA 1
ATOM 5028 C C . VAL C 1 192 ? 11.237 12.462 23.608 1.00 22.48 184 VAL C C 1
ATOM 5029 O O . VAL C 1 192 ? 10.852 13.565 24.011 1.00 21.58 184 VAL C O 1
ATOM 5033 N N . LEU C 1 193 ? 10.477 11.370 23.615 1.00 22.72 185 LEU C N 1
ATOM 5034 C CA . LEU C 1 193 ? 9.182 11.295 24.277 1.00 23.15 185 LEU C CA 1
ATOM 5035 C C . LEU C 1 193 ? 9.301 10.384 25.500 1.00 23.18 185 LEU C C 1
ATOM 5036 O O . LEU C 1 193 ? 9.961 9.346 25.444 1.00 19.21 185 LEU C O 1
ATOM 5041 N N . ILE C 1 194 ? 8.712 10.794 26.618 1.00 23.20 186 ILE C N 1
ATOM 5042 C CA . ILE C 1 194 ? 8.581 9.966 27.816 1.00 19.45 186 ILE C CA 1
ATOM 5043 C C . ILE C 1 194 ? 7.100 9.916 28.149 1.00 22.74 186 ILE C C 1
ATOM 5044 O O . ILE C 1 194 ? 6.489 10.968 28.353 1.00 24.84 186 ILE C O 1
ATOM 5049 N N . VAL C 1 195 ? 6.539 8.704 28.262 1.00 23.06 187 VAL C N 1
ATOM 5050 C CA . VAL C 1 195 ? 5.197 8.489 28.799 1.00 25.15 187 VAL C CA 1
ATOM 5051 C C . VAL C 1 195 ? 5.366 8.109 30.253 1.00 28.30 187 VAL C C 1
ATOM 5052 O O . VAL C 1 195 ? 5.889 7.034 30.550 1.00 30.33 187 VAL C O 1
ATOM 5056 N N . ALA C 1 196 ? 4.865 8.940 31.149 1.00 27.70 188 ALA C N 1
ATOM 5057 C CA . ALA C 1 196 ? 5.286 8.912 32.533 1.00 30.16 188 ALA C CA 1
ATOM 5058 C C . ALA C 1 196 ? 4.124 8.912 33.510 1.00 28.69 188 ALA C C 1
ATOM 5059 O O . ALA C 1 196 ? 2.994 9.263 33.177 1.00 31.91 188 ALA C O 1
ATOM 5061 N N . HIS C 1 197 ? 4.447 8.568 34.745 1.00 24.61 189 HIS C N 1
ATOM 5062 C CA . HIS C 1 197 ? 3.533 8.733 35.865 1.00 28.55 189 HIS C CA 1
ATOM 5063 C C . HIS C 1 197 ? 3.679 10.124 36.453 1.00 31.14 189 HIS C C 1
ATOM 5064 O O . HIS C 1 197 ? 4.764 10.706 36.412 1.00 26.97 189 HIS C O 1
ATOM 5071 N N . GLY C 1 198 ? 2.599 10.612 37.069 1.00 29.63 190 GLY C N 1
ATOM 5072 C CA . GLY C 1 198 ? 2.543 12.017 37.467 1.00 32.02 190 GLY C CA 1
ATOM 5073 C C . GLY C 1 198 ? 3.696 12.431 38.373 1.00 29.77 190 GLY C C 1
ATOM 5074 O O . GLY C 1 198 ? 4.327 13.467 38.164 1.00 28.65 190 GLY C O 1
ATOM 5075 N N . ASN C 1 199 ? 4.004 11.622 39.391 1.00 30.62 191 ASN C N 1
ATOM 5076 C CA . ASN C 1 199 ? 5.036 12.028 40.341 1.00 29.61 191 ASN C CA 1
ATOM 5077 C C . ASN C 1 199 ? 6.386 12.107 39.660 1.00 27.80 191 ASN C C 1
ATOM 5078 O O . ASN C 1 199 ? 7.216 12.956 40.030 1.00 27.77 191 ASN C O 1
ATOM 5083 N N . VAL C 1 200 ? 6.608 11.224 38.671 1.00 29.29 192 VAL C N 1
ATOM 5084 C CA . VAL C 1 200 ? 7.874 11.152 37.938 1.00 25.28 192 VAL C CA 1
ATOM 5085 C C . VAL C 1 200 ? 8.010 12.358 37.023 1.00 27.83 192 VAL C C 1
ATOM 5086 O O . VAL C 1 200 ? 9.034 13.051 37.022 1.00 27.76 192 VAL C O 1
ATOM 5090 N N . MET C 1 201 ? 6.912 12.703 36.354 1.00 28.80 193 MET C N 1
ATOM 5091 C CA . MET C 1 201 ? 6.848 13.888 35.474 1.00 31.71 193 MET C CA 1
ATOM 5092 C C . MET C 1 201 ? 7.104 15.152 36.303 1.00 33.87 193 MET C C 1
ATOM 5093 O O . MET C 1 201 ? 7.789 16.007 35.797 1.00 29.78 193 MET C O 1
ATOM 5098 N N . ARG C 1 202 ? 6.518 15.267 37.494 1.00 27.38 194 ARG C N 1
ATOM 5099 C CA . ARG C 1 202 ? 6.763 16.421 38.350 1.00 30.52 194 ARG C CA 1
ATOM 5100 C C . ARG C 1 202 ? 8.221 16.490 38.813 1.00 30.76 194 ARG C C 1
ATOM 5101 O O . ARG C 1 202 ? 8.822 17.575 38.879 1.00 29.88 194 ARG C O 1
ATOM 5109 N N . ALA C 1 203 ? 8.803 15.352 39.154 1.00 29.80 195 ALA C N 1
ATOM 5110 C CA . ALA C 1 203 ? 10.179 15.370 39.629 1.00 30.73 195 ALA C CA 1
ATOM 5111 C C . ALA C 1 203 ? 11.135 15.798 38.519 1.00 31.01 195 ALA C C 1
ATOM 5112 O O . ALA C 1 203 ? 12.102 16.532 38.758 1.00 31.67 195 ALA C O 1
ATOM 5114 N N . MET C 1 204 ? 10.889 15.325 37.296 1.00 25.34 196 MET C N 1
ATOM 5115 C CA . MET C 1 204 ? 11.719 15.713 36.170 1.00 25.72 196 MET C CA 1
ATOM 5116 C C . MET C 1 204 ? 11.571 17.189 35.858 1.00 31.36 196 MET C C 1
ATOM 5117 O O . MET C 1 204 ? 12.572 17.860 35.578 1.00 30.29 196 MET C O 1
ATOM 5122 N N . LYS C 1 205 ? 10.334 17.707 35.902 1.00 29.25 197 LYS C N 1
ATOM 5123 C CA . LYS C 1 205 ? 10.130 19.133 35.700 1.00 27.21 197 LYS C CA 1
ATOM 5124 C C . LYS C 1 205 ? 10.911 19.935 36.725 1.00 33.11 197 LYS C C 1
ATOM 5125 O O . LYS C 1 205 ? 11.502 20.962 36.383 1.00 34.39 197 LYS C O 1
ATOM 5131 N N . LYS C 1 206 ? 10.837 19.538 38.005 1.00 31.74 198 LYS C N 1
ATOM 5132 C CA . LYS C 1 206 ? 11.510 20.288 39.059 1.00 32.17 198 LYS C CA 1
ATOM 5133 C C . LYS C 1 206 ? 13.027 20.236 38.886 1.00 32.63 198 LYS C C 1
ATOM 5134 O O . LYS C 1 206 ? 13.731 21.227 39.130 1.00 34.90 198 LYS C O 1
ATOM 5140 N N . TYR C 1 207 ? 13.553 19.072 38.494 1.00 28.97 199 TYR C N 1
ATOM 5141 C CA . TYR C 1 207 ? 14.984 18.944 38.248 1.00 35.35 199 TYR C CA 1
ATOM 5142 C C . TYR C 1 207 ? 15.425 19.868 37.111 1.00 36.34 199 TYR C C 1
ATOM 5143 O O . TYR C 1 207 ? 16.408 20.591 37.226 1.00 37.75 199 TYR C O 1
ATOM 5152 N N . LEU C 1 208 ? 14.696 19.869 36.005 1.00 31.77 200 LEU C N 1
ATOM 5153 C CA . LEU C 1 208 ? 15.142 20.611 34.833 1.00 32.80 200 LEU C CA 1
ATOM 5154 C C . LEU C 1 208 ? 15.029 22.110 35.031 1.00 38.99 200 LEU C C 1
ATOM 5155 O O . LEU C 1 208 ? 15.843 22.871 34.496 1.00 38.82 200 LEU C O 1
ATOM 5160 N N . GLN C 1 209 ? 14.019 22.552 35.768 1.00 39.08 201 GLN C N 1
ATOM 5161 C CA . GLN C 1 209 ? 13.783 23.973 35.956 1.00 45.00 201 GLN C CA 1
ATOM 5162 C C . GLN C 1 209 ? 14.430 24.525 37.220 1.00 51.91 201 GLN C C 1
ATOM 5163 O O . GLN C 1 209 ? 14.404 25.746 37.428 1.00 51.97 201 GLN C O 1
ATOM 5169 N N . LYS C 1 210 ? 14.976 23.665 38.081 1.00 55.93 202 LYS C N 1
ATOM 5170 C CA . LYS C 1 210 ? 15.494 24.090 39.383 1.00 69.54 202 LYS C CA 1
ATOM 5171 C C . LYS C 1 210 ? 14.447 24.880 40.178 1.00 72.83 202 LYS C C 1
ATOM 5172 O O . LYS C 1 210 ? 14.584 26.085 40.425 1.00 81.15 202 LYS C O 1
ATOM 5178 N N . MET C 1 211 ? 13.370 24.187 40.545 1.00 71.69 203 MET C N 1
ATOM 5179 C CA . MET C 1 211 ? 12.327 24.756 41.402 1.00 78.53 203 MET C CA 1
ATOM 5180 C C . MET C 1 211 ? 12.263 23.987 42.718 1.00 79.09 203 MET C C 1
ATOM 5181 O O . MET C 1 211 ? 12.912 22.948 42.875 1.00 70.75 203 MET C O 1
ATOM 5186 N N . THR C 1 212 ? 11.476 24.513 43.670 1.00 83.49 204 THR C N 1
ATOM 5187 C CA . THR C 1 212 ? 11.300 23.870 44.970 1.00 78.54 204 THR C CA 1
ATOM 5188 C C . THR C 1 212 ? 9.827 23.572 45.249 1.00 83.00 204 THR C C 1
ATOM 5189 O O . THR C 1 212 ? 9.489 22.875 46.216 1.00 82.92 204 THR C O 1
ATOM 5191 N N . SER C 1 226 ? -2.481 17.266 27.844 1.00 62.54 218 SER C N 1
ATOM 5192 C CA . SER C 1 226 ? -1.660 17.590 29.001 1.00 62.65 218 SER C CA 1
ATOM 5193 C C . SER C 1 226 ? -0.222 17.062 28.834 1.00 55.06 218 SER C C 1
ATOM 5194 O O . SER C 1 226 ? 0.123 15.946 29.290 1.00 55.79 218 SER C O 1
ATOM 5197 N N . ALA C 1 227 ? 0.619 17.850 28.159 1.00 45.25 219 ALA C N 1
ATOM 5198 C CA . ALA C 1 227 ? 2.014 17.466 27.953 1.00 40.39 219 ALA C CA 1
ATOM 5199 C C . ALA C 1 227 ? 2.951 18.638 28.223 1.00 36.55 219 ALA C C 1
ATOM 5200 O O . ALA C 1 227 ? 2.609 19.798 27.979 1.00 39.54 219 ALA C O 1
ATOM 5202 N N . LEU C 1 228 ? 4.146 18.317 28.713 1.00 34.83 220 LEU C N 1
ATOM 5203 C CA . LEU C 1 228 ? 5.223 19.276 28.907 1.00 39.67 220 LEU C CA 1
ATOM 5204 C C . LEU C 1 228 ? 6.206 19.157 27.758 1.00 37.22 220 LEU C C 1
ATOM 5205 O O . LEU C 1 228 ? 6.571 18.051 27.378 1.00 29.63 220 LEU C O 1
ATOM 5210 N N . VAL C 1 229 ? 6.652 20.291 27.231 1.00 29.69 221 VAL C N 1
ATOM 5211 C CA . VAL C 1 229 ? 7.643 20.360 26.164 1.00 29.75 221 VAL C CA 1
ATOM 5212 C C . VAL C 1 229 ? 8.832 21.185 26.675 1.00 35.27 221 VAL C C 1
ATOM 5213 O O . VAL C 1 229 ? 8.678 22.374 26.981 1.00 36.76 221 VAL C O 1
ATOM 5217 N N . PHE C 1 230 ? 10.017 20.579 26.706 1.00 29.79 222 PHE C N 1
ATOM 5218 C CA . PHE C 1 230 ? 11.264 21.236 27.070 1.00 28.76 222 PHE C CA 1
ATOM 5219 C C . PHE C 1 230 ? 12.140 21.359 25.828 1.00 31.14 222 PHE C C 1
ATOM 5220 O O . PHE C 1 230 ? 12.407 20.364 25.145 1.00 28.51 222 PHE C O 1
ATOM 5228 N N . LYS C 1 231 ? 12.655 22.555 25.588 1.00 30.25 223 LYS C N 1
ATOM 5229 C CA . LYS C 1 231 ? 13.504 22.863 24.439 1.00 33.54 223 LYS C CA 1
ATOM 5230 C C . LYS C 1 231 ? 14.885 23.292 24.915 1.00 33.98 223 LYS C C 1
ATOM 5231 O O . LYS C 1 231 ? 14.999 24.168 25.777 1.00 35.04 223 LYS C O 1
ATOM 5237 N N . PHE C 1 232 ? 15.921 22.683 24.343 1.00 32.19 224 PHE C N 1
ATOM 5238 C CA . PHE C 1 232 ? 17.299 22.889 24.762 1.00 32.16 224 PHE C CA 1
ATOM 5239 C C . PHE C 1 232 ? 18.202 23.333 23.614 1.00 34.10 224 PHE C C 1
ATOM 5240 O O . PHE C 1 232 ? 17.914 23.091 22.444 1.00 34.51 224 PHE C O 1
ATOM 5248 N N . ASP C 1 233 ? 19.341 23.965 23.974 1.00 36.26 225 ASP C N 1
ATOM 5249 C CA . ASP C 1 233 ? 20.381 24.292 23.014 1.00 39.55 225 ASP C CA 1
ATOM 5250 C C . ASP C 1 233 ? 21.488 23.236 23.119 1.00 46.47 225 ASP C C 1
ATOM 5251 O O . ASP C 1 233 ? 21.398 22.274 23.902 1.00 42.64 225 ASP C O 1
ATOM 5256 N N . ASN C 1 234 ? 22.594 23.456 22.404 1.00 48.55 226 ASN C N 1
ATOM 5257 C CA . ASN C 1 234 ? 23.583 22.400 22.250 1.00 46.08 226 ASN C CA 1
ATOM 5258 C C . ASN C 1 234 ? 24.519 22.258 23.445 1.00 52.88 226 ASN C C 1
ATOM 5259 O O . ASN C 1 234 ? 25.351 21.343 23.447 1.00 56.93 226 ASN C O 1
ATOM 5264 N N . LYS C 1 235 ? 24.396 23.100 24.469 1.00 53.08 227 LYS C N 1
ATOM 5265 C CA . LYS C 1 235 ? 25.070 22.860 25.742 1.00 62.25 227 LYS C CA 1
ATOM 5266 C C . LYS C 1 235 ? 24.104 22.425 26.847 1.00 58.41 227 LYS C C 1
ATOM 5267 O O . LYS C 1 235 ? 24.486 22.363 28.019 1.00 59.97 227 LYS C O 1
ATOM 5273 N N . PHE C 1 236 ? 22.870 22.091 26.492 1.00 45.85 228 PHE C N 1
ATOM 5274 C CA . PHE C 1 236 ? 21.865 21.591 27.425 1.00 40.24 228 PHE C CA 1
ATOM 5275 C C . PHE C 1 236 ? 21.388 22.697 28.370 1.00 44.02 228 PHE C C 1
ATOM 5276 O O . PHE C 1 236 ? 21.046 22.431 29.531 1.00 41.01 228 PHE C O 1
ATOM 5284 N N . ASN C 1 237 ? 21.312 23.930 27.853 1.00 47.25 229 ASN C N 1
ATOM 5285 C CA . ASN C 1 237 ? 20.587 25.020 28.504 1.00 46.95 229 ASN C CA 1
ATOM 5286 C C . ASN C 1 237 ? 19.111 24.918 28.139 1.00 43.74 229 ASN C C 1
ATOM 5287 O O . ASN C 1 237 ? 18.760 24.755 26.964 1.00 41.15 229 ASN C O 1
ATOM 5292 N N . LEU C 1 238 ? 18.248 24.992 29.140 1.00 36.73 230 LEU C N 1
ATOM 5293 C CA . LEU C 1 238 ? 16.803 24.996 28.908 1.00 39.41 230 LEU C CA 1
ATOM 5294 C C . LEU C 1 238 ? 16.371 26.357 28.374 1.00 41.45 230 LEU C C 1
ATOM 5295 O O . LEU C 1 238 ? 16.463 27.359 29.067 1.00 43.03 230 LEU C O 1
ATOM 5300 N N . LEU C 1 239 ? 15.913 26.401 27.135 1.00 42.44 231 LEU C N 1
ATOM 5301 C CA . LEU C 1 239 ? 15.503 27.649 26.527 1.00 47.66 231 LEU C CA 1
ATOM 5302 C C . LEU C 1 239 ? 14.071 28.002 26.867 1.00 50.48 231 LEU C C 1
ATOM 5303 O O . LEU C 1 239 ? 13.737 29.181 26.923 1.00 51.14 231 LEU C O 1
ATOM 5308 N N . GLU C 1 240 ? 13.209 27.013 27.061 1.00 45.45 232 GLU C N 1
ATOM 5309 C CA . GLU C 1 240 ? 11.784 27.263 27.193 1.00 48.15 232 GLU C CA 1
ATOM 5310 C C . GLU C 1 240 ? 11.111 25.980 27.634 1.00 48.50 232 GLU C C 1
ATOM 5311 O O . GLU C 1 240 ? 11.502 24.899 27.187 1.00 41.51 232 GLU C O 1
ATOM 5317 N N . THR C 1 241 ? 10.105 26.117 28.493 1.00 40.89 233 THR C N 1
ATOM 5318 C CA . THR C 1 241 ? 9.179 25.055 28.862 1.00 41.49 233 THR C CA 1
ATOM 5319 C C . THR C 1 241 ? 7.775 25.488 28.486 1.00 42.71 233 THR C C 1
ATOM 5320 O O . THR C 1 241 ? 7.331 26.568 28.876 1.00 42.63 233 THR C O 1
ATOM 5324 N N . GLU C 1 242 ? 7.095 24.659 27.722 1.00 42.38 234 GLU C N 1
ATOM 5325 C CA . GLU C 1 242 ? 5.770 24.941 27.200 1.00 48.13 234 GLU C CA 1
ATOM 5326 C C . GLU C 1 242 ? 4.796 23.858 27.646 1.00 50.73 234 GLU C C 1
ATOM 5327 O O . GLU C 1 242 ? 5.148 22.683 27.680 1.00 42.80 234 GLU C O 1
ATOM 5333 N N . ILE C 1 243 ? 3.584 24.249 28.026 1.00 46.25 235 ILE C N 1
ATOM 5334 C CA . ILE C 1 243 ? 2.526 23.294 28.343 1.00 49.29 235 ILE C CA 1
ATOM 5335 C C . ILE C 1 243 ? 1.537 23.304 27.183 1.00 56.97 235 ILE C C 1
ATOM 5336 O O . ILE C 1 243 ? 0.964 24.350 26.843 1.00 52.92 235 ILE C O 1
ATOM 5341 N N . ILE C 1 244 ? 1.316 22.141 26.580 1.00 48.42 236 ILE C N 1
ATOM 5342 C CA . ILE C 1 244 ? 0.404 22.028 25.448 1.00 51.94 236 ILE C CA 1
ATOM 5343 C C . ILE C 1 244 ? -0.812 21.251 25.906 1.00 50.86 236 ILE C C 1
ATOM 5344 O O . ILE C 1 244 ? -0.687 20.298 26.687 1.00 46.90 236 ILE C O 1
ATOM 5349 N N . SER C 1 245 ? -1.986 21.694 25.447 1.00 53.59 237 SER C N 1
ATOM 5350 C CA . SER C 1 245 ? -3.259 21.033 25.693 1.00 58.09 237 SER C CA 1
ATOM 5351 C C . SER C 1 245 ? -4.162 21.260 24.492 1.00 60.70 237 SER C C 1
ATOM 5352 O O . SER C 1 245 ? -3.892 22.115 23.645 1.00 65.42 237 SER C O 1
ATOM 5355 N N . GLU C 1 246 ? -5.237 20.478 24.415 1.00 76.54 238 GLU C N 1
ATOM 5356 C CA . GLU C 1 246 ? -6.214 20.632 23.330 1.00 82.53 238 GLU C CA 1
ATOM 5357 C C . GLU C 1 246 ? -7.319 21.610 23.709 1.00 83.77 238 GLU C C 1
ATOM 5358 O O . GLU C 1 246 ? -7.233 22.298 24.726 1.00 84.01 238 GLU C O 1
ATOM 5360 N N . PRO D 1 16 ? 15.619 -27.290 25.998 1.00 49.01 8 PRO D N 1
ATOM 5361 C CA . PRO D 1 16 ? 16.699 -26.890 25.051 1.00 44.22 8 PRO D CA 1
ATOM 5362 C C . PRO D 1 16 ? 17.484 -25.663 25.518 1.00 35.31 8 PRO D C 1
ATOM 5363 O O . PRO D 1 16 ? 16.943 -24.843 26.236 1.00 36.81 8 PRO D O 1
ATOM 5367 N N . PHE D 1 17 ? 18.742 -25.546 25.094 1.00 31.94 9 PHE D N 1
ATOM 5368 C CA . PHE D 1 17 ? 19.567 -24.412 25.492 1.00 33.14 9 PHE D CA 1
ATOM 5369 C C . PHE D 1 17 ? 18.981 -23.087 25.000 1.00 34.05 9 PHE D C 1
ATOM 5370 O O . PHE D 1 17 ? 19.011 -22.063 25.726 1.00 29.59 9 PHE D O 1
ATOM 5378 N N . SER D 1 18 ? 18.478 -23.073 23.748 1.00 30.18 10 SER D N 1
ATOM 5379 C CA . SER D 1 18 ? 17.813 -21.878 23.229 1.00 28.12 10 SER D CA 1
ATOM 5380 C C . SER D 1 18 ? 16.614 -22.264 22.367 1.00 30.92 10 SER D C 1
ATOM 5381 O O . SER D 1 18 ? 16.479 -23.410 21.939 1.00 28.48 10 SER D O 1
ATOM 5384 N N . THR D 1 19 ? 15.736 -21.280 22.108 1.00 27.26 11 THR D N 1
ATOM 5385 C CA . THR D 1 19 ? 14.467 -21.519 21.415 1.00 26.47 11 THR D CA 1
ATOM 5386 C C . THR D 1 19 ? 14.123 -20.325 20.551 1.00 23.59 11 THR D C 1
ATOM 5387 O O . THR D 1 19 ? 14.205 -19.187 21.013 1.00 23.21 11 THR D O 1
ATOM 5391 N N . LEU D 1 20 ? 13.724 -20.587 19.318 1.00 26.18 12 LEU D N 1
ATOM 5392 C CA . LEU D 1 20 ? 13.278 -19.558 18.392 1.00 23.35 12 LEU D CA 1
ATOM 5393 C C . LEU D 1 20 ? 11.869 -19.911 17.962 1.00 26.16 12 LEU D C 1
ATOM 5394 O O . LEU D 1 20 ? 11.644 -20.998 17.415 1.00 25.11 12 LEU D O 1
ATOM 5399 N N . VAL D 1 21 ? 10.947 -18.975 18.135 1.00 23.39 13 VAL D N 1
ATOM 5400 C CA . VAL D 1 21 ? 9.562 -19.132 17.700 1.00 24.14 13 VAL D CA 1
ATOM 5401 C C . VAL D 1 21 ? 9.276 -18.127 16.592 1.00 25.50 13 VAL D C 1
ATOM 5402 O O . VAL D 1 21 ? 9.568 -16.937 16.745 1.00 23.06 13 VAL D O 1
ATOM 5406 N N . ILE D 1 22 ? 8.730 -18.582 15.465 1.00 25.74 14 ILE D N 1
ATOM 5407 C CA . ILE D 1 22 ? 8.387 -17.679 14.372 1.00 27.82 14 ILE D CA 1
ATOM 5408 C C . ILE D 1 22 ? 6.870 -17.762 14.163 1.00 28.52 14 ILE D C 1
ATOM 5409 O O . ILE D 1 22 ? 6.296 -18.857 14.076 1.00 30.02 14 ILE D O 1
ATOM 5414 N N . LEU D 1 23 ? 6.255 -16.589 14.120 1.00 25.74 15 LEU D N 1
ATOM 5415 C CA . LEU D 1 23 ? 4.795 -16.475 13.934 1.00 35.52 15 LEU D CA 1
ATOM 5416 C C . LEU D 1 23 ? 4.547 -15.623 12.692 1.00 34.18 15 LEU D C 1
ATOM 5417 O O . LEU D 1 23 ? 5.324 -14.699 12.438 1.00 31.14 15 LEU D O 1
ATOM 5422 N N . ARG D 1 24 ? 3.528 -15.954 11.927 1.00 32.88 16 ARG D N 1
ATOM 5423 C CA . ARG D 1 24 ? 3.139 -15.108 10.790 1.00 35.54 16 ARG D CA 1
ATOM 5424 C C . ARG D 1 24 ? 2.066 -14.111 11.252 1.00 34.44 16 ARG D C 1
ATOM 5425 O O . ARG D 1 24 ? 1.266 -14.432 12.116 1.00 33.72 16 ARG D O 1
ATOM 5433 N N . HIS D 1 25 ? 2.074 -12.892 10.725 1.00 30.52 17 HIS D N 1
ATOM 5434 C CA . HIS D 1 25 ? 1.004 -11.957 11.039 1.00 31.52 17 HIS D CA 1
ATOM 5435 C C . HIS D 1 25 ? -0.272 -12.407 10.353 1.00 30.75 17 HIS D C 1
ATOM 5436 O O . HIS D 1 25 ? -0.251 -13.176 9.393 1.00 36.61 17 HIS D O 1
ATOM 5443 N N . GLY D 1 26 ? -1.397 -11.904 10.848 1.00 40.90 18 GLY D N 1
ATOM 5444 C CA . GLY D 1 26 ? -2.697 -12.259 10.322 1.00 42.83 18 GLY D CA 1
ATOM 5445 C C . GLY D 1 26 ? -3.130 -11.351 9.190 1.00 37.19 18 GLY D C 1
ATOM 5446 O O . GLY D 1 26 ? -2.346 -10.589 8.621 1.00 34.45 18 GLY D O 1
ATOM 5447 N N . GLU D 1 27 ? -4.420 -11.435 8.885 1.00 35.60 19 GLU D N 1
ATOM 5448 C CA . GLU D 1 27 ? -4.968 -10.793 7.706 1.00 36.05 19 GLU D CA 1
ATOM 5449 C C . GLU D 1 27 ? -4.807 -9.287 7.746 1.00 34.55 19 GLU D C 1
ATOM 5450 O O . GLU D 1 27 ? -5.256 -8.637 8.683 1.00 35.18 19 GLU D O 1
ATOM 5456 N N . SER D 1 28 ? -4.242 -8.740 6.677 1.00 33.25 20 SER D N 1
ATOM 5457 C CA . SER D 1 28 ? -4.153 -7.313 6.400 1.00 32.42 20 SER D CA 1
ATOM 5458 C C . SER D 1 28 ? -5.250 -6.908 5.435 1.00 34.01 20 SER D C 1
ATOM 5459 O O . SER D 1 28 ? -5.912 -7.763 4.825 1.00 35.68 20 SER D O 1
ATOM 5462 N N . LEU D 1 29 ? -5.458 -5.585 5.319 1.00 33.86 21 LEU D N 1
ATOM 5463 C CA . LEU D 1 29 ? -6.531 -5.094 4.450 1.00 37.59 21 LEU D CA 1
ATOM 5464 C C . LEU D 1 29 ? -6.230 -5.378 2.975 1.00 39.51 21 LEU D C 1
ATOM 5465 O O . LEU D 1 29 ? -7.130 -5.687 2.198 1.00 37.37 21 LEU D O 1
ATOM 5470 N N . SER D 1 30 ? -4.981 -5.237 2.542 1.00 33.74 22 SER D N 1
ATOM 5471 C CA . SER D 1 30 ? -4.640 -5.627 1.162 1.00 34.32 22 SER D CA 1
ATOM 5472 C C . SER D 1 30 ? -4.921 -7.114 0.906 1.00 35.89 22 SER D C 1
ATOM 5473 O O . SER D 1 30 ? -5.365 -7.519 -0.183 1.00 41.46 22 SER D O 1
ATOM 5476 N N . ASN D 1 31 ? -4.592 -7.958 1.877 1.00 37.38 23 ASN D N 1
ATOM 5477 C CA . ASN D 1 31 ? -4.871 -9.378 1.733 1.00 41.70 23 ASN D CA 1
ATOM 5478 C C . ASN D 1 31 ? -6.373 -9.642 1.597 1.00 43.41 23 ASN D C 1
ATOM 5479 O O . ASN D 1 31 ? -6.801 -10.420 0.740 1.00 45.16 23 ASN D O 1
ATOM 5484 N N . LEU D 1 32 ? -7.193 -8.967 2.409 1.00 44.93 24 LEU D N 1
ATOM 5485 C CA . LEU D 1 32 ? -8.640 -9.084 2.282 1.00 45.66 24 LEU D CA 1
ATOM 5486 C C . LEU D 1 32 ? -9.111 -8.605 0.918 1.00 49.56 24 LEU D C 1
ATOM 5487 O O . LEU D 1 32 ? -9.955 -9.248 0.290 1.00 50.77 24 LEU D O 1
ATOM 5492 N N . ASN D 1 33 ? -8.602 -7.467 0.453 1.00 49.66 25 ASN D N 1
ATOM 5493 C CA . ASN D 1 33 ? -8.943 -6.947 -0.869 1.00 53.30 25 ASN D CA 1
ATOM 5494 C C . ASN D 1 33 ? -8.265 -7.694 -2.004 1.00 45.14 25 ASN D C 1
ATOM 5495 O O . ASN D 1 33 ? -8.444 -7.311 -3.157 1.00 51.30 25 ASN D O 1
ATOM 5500 N N . ARG D 1 34 ? -7.490 -8.732 -1.719 1.00 45.66 26 ARG D N 1
ATOM 5501 C CA . ARG D 1 34 ? -6.850 -9.556 -2.757 1.00 46.99 26 ARG D CA 1
ATOM 5502 C C . ARG D 1 34 ? -5.881 -8.748 -3.637 1.00 48.51 26 ARG D C 1
ATOM 5503 O O . ARG D 1 34 ? -5.803 -8.935 -4.852 1.00 48.94 26 ARG D O 1
ATOM 5505 N N . THR D 1 35 ? -5.082 -7.892 -3.018 1.00 50.57 27 THR D N 1
ATOM 5506 C CA . THR D 1 35 ? -4.034 -7.167 -3.718 1.00 46.28 27 THR D CA 1
ATOM 5507 C C . THR D 1 35 ? -2.702 -7.442 -3.046 1.00 49.84 27 THR D C 1
ATOM 5508 O O . THR D 1 35 ? -2.645 -7.723 -1.845 1.00 46.08 27 THR D O 1
ATOM 5512 N N . TYR D 1 36 ? -1.634 -7.357 -3.837 1.00 47.92 28 TYR D N 1
ATOM 5513 C CA . TYR D 1 36 ? -0.297 -7.604 -3.327 1.00 51.02 28 TYR D CA 1
ATOM 5514 C C . TYR D 1 36 ? 0.267 -6.329 -2.709 1.00 49.11 28 TYR D C 1
ATOM 5515 O O . TYR D 1 36 ? 0.228 -5.264 -3.317 1.00 53.96 28 TYR D O 1
ATOM 5524 N N . SER D 1 37 ? 0.765 -6.425 -1.490 1.00 38.85 29 SER D N 1
ATOM 5525 C CA . SER D 1 37 ? 1.229 -5.240 -0.772 1.00 39.23 29 SER D CA 1
ATOM 5526 C C . SER D 1 37 ? 2.754 -5.102 -0.805 1.00 35.26 29 SER D C 1
ATOM 5527 O O . SER D 1 37 ? 3.283 -4.042 -1.181 1.00 36.31 29 SER D O 1
ATOM 5530 N N . GLY D 1 38 ? 3.480 -6.165 -0.463 1.00 31.51 30 GLY D N 1
ATOM 5531 C CA . GLY D 1 38 ? 4.935 -6.056 -0.311 1.00 26.96 30 GLY D CA 1
ATOM 5532 C C . GLY D 1 38 ? 5.259 -5.028 0.774 1.00 26.77 30 GLY D C 1
ATOM 5533 O O . GLY D 1 38 ? 4.810 -5.131 1.932 1.00 29.44 30 GLY D O 1
ATOM 5534 N N . TRP D 1 39 ? 6.057 -4.015 0.436 1.00 27.58 31 TRP D N 1
ATOM 5535 C CA . TRP D 1 39 ? 6.312 -2.949 1.401 1.00 27.99 31 TRP D CA 1
ATOM 5536 C C . TRP D 1 39 ? 5.130 -1.977 1.605 1.00 29.40 31 TRP D C 1
ATOM 5537 O O . TRP D 1 39 ? 5.207 -1.096 2.486 1.00 26.73 31 TRP D O 1
ATOM 5548 N N . TYR D 1 40 ? 4.086 -2.026 0.767 1.00 29.67 32 TYR D N 1
ATOM 5549 C CA . TYR D 1 40 ? 2.925 -1.181 1.038 1.00 29.67 32 TYR D CA 1
ATOM 5550 C C . TYR D 1 40 ? 2.415 -1.452 2.458 1.00 30.43 32 TYR D C 1
ATOM 5551 O O . TYR D 1 40 ? 2.175 -2.604 2.840 1.00 28.48 32 TYR D O 1
ATOM 5560 N N . ASP D 1 41 ? 2.277 -0.388 3.255 1.00 28.37 33 ASP D N 1
ATOM 5561 C CA . ASP D 1 41 ? 2.184 -0.534 4.707 1.00 24.90 33 ASP D CA 1
ATOM 5562 C C . ASP D 1 41 ? 0.723 -0.749 5.154 1.00 31.58 33 ASP D C 1
ATOM 5563 O O . ASP D 1 41 ? 0.195 -0.005 5.965 1.00 27.11 33 ASP D O 1
ATOM 5568 N N . THR D 1 42 ? 0.061 -1.777 4.589 1.00 29.17 34 THR D N 1
ATOM 5569 C CA . THR D 1 42 ? -1.330 -2.107 4.908 1.00 30.73 34 THR D CA 1
ATOM 5570 C C . THR D 1 42 ? -1.428 -2.629 6.349 1.00 31.65 34 THR D C 1
ATOM 5571 O O . THR D 1 42 ? -0.570 -3.373 6.830 1.00 30.39 34 THR D O 1
ATOM 5575 N N . ASP D 1 43 ? -2.487 -2.239 7.044 1.00 30.92 35 ASP D N 1
ATOM 5576 C CA . ASP D 1 43 ? -2.672 -2.588 8.449 1.00 29.98 35 ASP D CA 1
ATOM 5577 C C . ASP D 1 43 ? -3.548 -3.836 8.568 1.00 31.18 35 ASP D C 1
ATOM 5578 O O . ASP D 1 43 ? -4.135 -4.293 7.591 1.00 33.50 35 ASP D O 1
ATOM 5583 N N . LEU D 1 44 ? -3.577 -4.425 9.761 1.00 27.79 36 LEU D N 1
ATOM 5584 C CA . LEU D 1 44 ? -4.446 -5.571 10.021 1.00 33.33 36 LEU D CA 1
ATOM 5585 C C . LEU D 1 44 ? -5.919 -5.181 9.876 1.00 28.08 36 LEU D C 1
ATOM 5586 O O . LEU D 1 44 ? -6.323 -4.059 10.207 1.00 31.09 36 LEU D O 1
ATOM 5591 N N . THR D 1 45 ? -6.737 -6.139 9.441 1.00 29.11 37 THR D N 1
ATOM 5592 C CA . THR D 1 45 ? -8.178 -6.011 9.572 1.00 28.98 37 THR D CA 1
ATOM 5593 C C . THR D 1 45 ? -8.561 -6.417 10.986 1.00 30.85 37 THR D C 1
ATOM 5594 O O . THR D 1 45 ? -7.709 -6.842 11.774 1.00 30.55 37 THR D O 1
ATOM 5598 N N . GLU D 1 46 ? -9.862 -6.342 11.288 1.00 31.53 38 GLU D N 1
ATOM 5599 C CA . GLU D 1 46 ? -10.327 -6.814 12.580 1.00 34.60 38 GLU D CA 1
ATOM 5600 C C . GLU D 1 46 ? -10.129 -8.316 12.690 1.00 35.35 38 GLU D C 1
ATOM 5601 O O . GLU D 1 46 ? -9.925 -8.843 13.789 1.00 32.82 38 GLU D O 1
ATOM 5607 N N . LYS D 1 47 ? -10.224 -9.015 11.560 1.00 34.10 39 LYS D N 1
ATOM 5608 C CA . LYS D 1 47 ? -9.901 -10.432 11.526 1.00 34.77 39 LYS D CA 1
ATOM 5609 C C . LYS D 1 47 ? -8.418 -10.644 11.817 1.00 34.00 39 LYS D C 1
ATOM 5610 O O . LYS D 1 47 ? -8.061 -11.514 12.618 1.00 35.02 39 LYS D O 1
ATOM 5616 N N . GLY D 1 48 ? -7.533 -9.852 11.203 1.00 32.73 40 GLY D N 1
ATOM 5617 C CA . GLY D 1 48 ? -6.106 -9.979 11.534 1.00 29.52 40 GLY D CA 1
ATOM 5618 C C . GLY D 1 48 ? -5.797 -9.710 13.005 1.00 27.87 40 GLY D C 1
ATOM 5619 O O . GLY D 1 48 ? -4.933 -10.371 13.612 1.00 26.38 40 GLY D O 1
ATOM 5620 N N . ILE D 1 49 ? -6.501 -8.739 13.606 1.00 28.81 41 ILE D N 1
ATOM 5621 C CA . ILE D 1 49 ? -6.355 -8.487 15.043 1.00 26.23 41 ILE D CA 1
ATOM 5622 C C . ILE D 1 49 ? -6.768 -9.708 15.866 1.00 27.59 41 ILE D C 1
ATOM 5623 O O . ILE D 1 49 ? -6.083 -10.107 16.823 1.00 27.19 41 ILE D O 1
ATOM 5628 N N . GLU D 1 50 ? -7.916 -10.293 15.543 1.00 31.93 42 GLU D N 1
ATOM 5629 C CA . GLU D 1 50 ? -8.287 -11.547 16.189 1.00 36.17 42 GLU D CA 1
ATOM 5630 C C . GLU D 1 50 ? -7.263 -12.661 15.919 1.00 35.50 42 GLU D C 1
ATOM 5631 O O . GLU D 1 50 ? -6.985 -13.470 16.814 1.00 34.67 42 GLU D O 1
ATOM 5637 N N . ASP D 1 51 ? -6.654 -12.700 14.725 1.00 30.56 43 ASP D N 1
ATOM 5638 C CA . ASP D 1 51 ? -5.610 -13.703 14.460 1.00 34.20 43 ASP D CA 1
ATOM 5639 C C . ASP D 1 51 ? -4.448 -13.560 15.430 1.00 33.44 43 ASP D C 1
ATOM 5640 O O . ASP D 1 51 ? -3.869 -14.554 15.890 1.00 32.22 43 ASP D O 1
ATOM 5645 N N . ALA D 1 52 ? -4.074 -12.322 15.722 1.00 31.31 44 ALA D N 1
ATOM 5646 C CA . ALA D 1 52 ? -3.004 -12.063 16.671 1.00 28.34 44 ALA D CA 1
ATOM 5647 C C . ALA D 1 52 ? -3.404 -12.477 18.091 1.00 28.25 44 ALA D C 1
ATOM 5648 O O . ALA D 1 52 ? -2.616 -13.095 18.813 1.00 28.95 44 ALA D O 1
ATOM 5650 N N . TYR D 1 53 ? -4.621 -12.163 18.516 1.00 28.64 45 TYR D N 1
ATOM 5651 C CA . TYR D 1 53 ? -5.021 -12.603 19.841 1.00 28.35 45 TYR D CA 1
ATOM 5652 C C . TYR D 1 53 ? -4.963 -14.127 19.922 1.00 34.88 45 TYR D C 1
ATOM 5653 O O . TYR D 1 53 ? -4.434 -14.691 20.893 1.00 33.97 45 TYR D O 1
ATOM 5662 N N . ALA D 1 54 ? -5.471 -14.813 18.884 1.00 34.71 46 ALA D N 1
ATOM 5663 C CA . ALA D 1 54 ? -5.441 -16.283 18.862 1.00 33.01 46 ALA D CA 1
ATOM 5664 C C . ALA D 1 54 ? -4.005 -16.814 18.931 1.00 31.69 46 ALA D C 1
ATOM 5665 O O . ALA D 1 54 ? -3.723 -17.802 19.633 1.00 34.69 46 ALA D O 1
ATOM 5667 N N . ALA D 1 55 ? -3.088 -16.195 18.181 1.00 29.39 47 ALA D N 1
ATOM 5668 C CA . ALA D 1 55 ? -1.696 -16.622 18.228 1.00 33.65 47 ALA D CA 1
ATOM 5669 C C . ALA D 1 55 ? -1.093 -16.414 19.616 1.00 35.48 47 ALA D C 1
ATOM 5670 O O . ALA D 1 55 ? -0.324 -17.259 20.112 1.00 34.81 47 ALA D O 1
ATOM 5672 N N . GLY D 1 56 ? -1.408 -15.290 20.255 1.00 29.69 48 GLY D N 1
ATOM 5673 C CA . GLY D 1 56 ? -0.927 -15.083 21.612 1.00 30.79 48 GLY D CA 1
ATOM 5674 C C . GLY D 1 56 ? -1.453 -16.108 22.599 1.00 29.87 48 GLY D C 1
ATOM 5675 O O . GLY D 1 56 ? -0.704 -16.634 23.427 1.00 29.30 48 GLY D O 1
ATOM 5676 N N . ARG D 1 57 ? -2.741 -16.428 22.514 1.00 30.24 49 ARG D N 1
ATOM 5677 C CA . ARG D 1 57 ? -3.278 -17.467 23.380 1.00 36.74 49 ARG D CA 1
ATOM 5678 C C . ARG D 1 57 ? -2.644 -18.828 23.118 1.00 34.85 49 ARG D C 1
ATOM 5679 O O . ARG D 1 57 ? -2.478 -19.631 24.043 1.00 35.85 49 ARG D O 1
ATOM 5687 N N . LEU D 1 58 ? -2.302 -19.115 21.870 1.00 34.40 50 LEU D N 1
ATOM 5688 C CA . LEU D 1 58 ? -1.650 -20.378 21.558 1.00 37.27 50 LEU D CA 1
ATOM 5689 C C . LEU D 1 58 ? -0.285 -20.460 22.238 1.00 37.27 50 LEU D C 1
ATOM 5690 O O . LEU D 1 58 ? 0.037 -21.440 22.917 1.00 38.14 50 LEU D O 1
ATOM 5695 N N . LEU D 1 59 ? 0.522 -19.415 22.096 1.00 35.74 51 LEU D N 1
ATOM 5696 C CA . LEU D 1 59 ? 1.830 -19.399 22.738 1.00 34.80 51 LEU D CA 1
ATOM 5697 C C . LEU D 1 59 ? 1.710 -19.392 24.254 1.00 35.68 51 LEU D C 1
ATOM 5698 O O . LEU D 1 59 ? 2.542 -19.998 24.945 1.00 40.54 51 LEU D O 1
ATOM 5703 N N . LYS D 1 60 ? 0.692 -18.706 24.790 1.00 35.31 52 LYS D N 1
ATOM 5704 C CA . LYS D 1 60 ? 0.508 -18.676 26.237 1.00 39.62 52 LYS D CA 1
ATOM 5705 C C . LYS D 1 60 ? 0.192 -20.070 26.769 1.00 44.90 52 LYS D C 1
ATOM 5706 O O . LYS D 1 60 ? 0.742 -20.491 27.795 1.00 42.66 52 LYS D O 1
ATOM 5712 N N . SER D 1 61 ? -0.667 -20.815 26.055 1.00 42.30 53 SER D N 1
ATOM 5713 C CA . SER D 1 61 ? -1.031 -22.164 26.467 1.00 48.94 53 SER D CA 1
ATOM 5714 C C . SER D 1 61 ? 0.162 -23.112 26.450 1.00 46.34 53 SER D C 1
ATOM 5715 O O . SER D 1 61 ? 0.183 -24.077 27.221 1.00 48.61 53 SER D O 1
ATOM 5718 N N . HIS D 1 62 ? 1.156 -22.852 25.602 1.00 47.10 54 HIS D N 1
ATOM 5719 C CA . HIS D 1 62 ? 2.395 -23.619 25.598 1.00 50.38 54 HIS D CA 1
ATOM 5720 C C . HIS D 1 62 ? 3.450 -23.075 26.559 1.00 49.99 54 HIS D C 1
ATOM 5721 O O . HIS D 1 62 ? 4.545 -23.646 26.629 1.00 48.42 54 HIS D O 1
ATOM 5728 N N . GLY D 1 63 ? 3.142 -22.029 27.324 1.00 44.68 55 GLY D N 1
ATOM 5729 C CA . GLY D 1 63 ? 4.033 -21.574 28.375 1.00 45.07 55 GLY D CA 1
ATOM 5730 C C . GLY D 1 63 ? 5.252 -20.776 27.929 1.00 44.08 55 GLY D C 1
ATOM 5731 O O . GLY D 1 63 ? 6.247 -20.703 28.665 1.00 42.69 55 GLY D O 1
ATOM 5732 N N . PHE D 1 64 ? 5.225 -20.162 26.750 1.00 38.71 56 PHE D N 1
ATOM 5733 C CA . PHE D 1 64 ? 6.407 -19.453 26.258 1.00 35.89 56 PHE D CA 1
ATOM 5734 C C . PHE D 1 64 ? 6.587 -18.116 26.954 1.00 36.06 56 PHE D C 1
ATOM 5735 O O . PHE D 1 64 ? 5.638 -17.363 27.079 1.00 35.20 56 PHE D O 1
ATOM 5743 N N . HIS D 1 65 ? 7.789 -17.848 27.439 1.00 34.93 57 HIS D N 1
ATOM 5744 C CA . HIS D 1 65 ? 8.209 -16.553 27.963 1.00 36.61 57 HIS D CA 1
ATOM 5745 C C . HIS D 1 65 ? 9.432 -16.139 27.151 1.00 31.99 57 HIS D C 1
ATOM 5746 O O . HIS D 1 65 ? 10.439 -16.843 27.138 1.00 35.30 57 HIS D O 1
ATOM 5753 N N . PHE D 1 66 ? 9.386 -14.991 26.527 1.00 28.28 58 PHE D N 1
ATOM 5754 C CA . PHE D 1 66 ? 10.457 -14.580 25.630 1.00 27.00 58 PHE D CA 1
ATOM 5755 C C . PHE D 1 66 ? 11.335 -13.523 26.261 1.00 29.13 58 PHE D C 1
ATOM 5756 O O . PHE D 1 66 ? 10.852 -12.735 27.064 1.00 27.02 58 PHE D O 1
ATOM 5764 N N . ASP D 1 67 ? 12.621 -13.520 25.881 1.00 26.51 59 ASP D N 1
ATOM 5765 C CA . ASP D 1 67 ? 13.551 -12.487 26.284 1.00 30.24 59 ASP D CA 1
ATOM 5766 C C . ASP D 1 67 ? 13.517 -11.274 25.362 1.00 30.64 59 ASP D C 1
ATOM 5767 O O . ASP D 1 67 ? 13.950 -10.182 25.784 1.00 27.66 59 ASP D O 1
ATOM 5772 N N . VAL D 1 68 ? 13.026 -11.441 24.128 1.00 21.33 60 VAL D N 1
ATOM 5773 C CA . VAL D 1 68 ? 13.086 -10.387 23.110 1.00 22.15 60 VAL D CA 1
ATOM 5774 C C . VAL D 1 68 ? 12.167 -10.798 21.959 1.00 22.49 60 VAL D C 1
ATOM 5775 O O . VAL D 1 68 ? 11.946 -11.995 21.672 1.00 20.76 60 VAL D O 1
ATOM 5779 N N . CYS D 1 69 ? 11.583 -9.791 21.333 1.00 20.32 61 CYS D N 1
ATOM 5780 C CA . CYS D 1 69 ? 10.732 -9.992 20.173 1.00 22.40 61 CYS D CA 1
ATOM 5781 C C . CYS D 1 69 ? 11.215 -9.087 19.037 1.00 24.55 61 CYS D C 1
ATOM 5782 O O . CYS D 1 69 ? 11.580 -7.919 19.252 1.00 21.87 61 CYS D O 1
ATOM 5785 N N . PHE D 1 70 ? 11.248 -9.652 17.834 1.00 21.35 62 PHE D N 1
ATOM 5786 C CA . PHE D 1 70 ? 11.603 -8.950 16.605 1.00 20.61 62 PHE D CA 1
ATOM 5787 C C . PHE D 1 70 ? 10.377 -8.812 15.707 1.00 22.08 62 PHE D C 1
ATOM 5788 O O . PHE D 1 70 ? 9.545 -9.712 15.644 1.00 23.94 62 PHE D O 1
ATOM 5796 N N . SER D 1 71 ? 10.294 -7.702 14.971 1.00 24.37 63 SER D N 1
ATOM 5797 C CA . SER D 1 71 ? 9.321 -7.546 13.895 1.00 24.40 63 SER D CA 1
ATOM 5798 C C . SER D 1 71 ? 9.990 -6.833 12.724 1.00 21.75 63 SER D C 1
ATOM 5799 O O . SER D 1 71 ? 11.102 -6.344 12.829 1.00 20.80 63 SER D O 1
ATOM 5802 N N . SER D 1 72 ? 9.299 -6.739 11.610 1.00 23.74 64 SER D N 1
ATOM 5803 C CA . SER D 1 72 ? 9.708 -5.878 10.519 1.00 21.95 64 SER D CA 1
ATOM 5804 C C . SER D 1 72 ? 9.305 -4.429 10.799 1.00 24.11 64 SER D C 1
ATOM 5805 O O . SER D 1 72 ? 8.783 -4.089 11.874 1.00 19.20 64 SER D O 1
ATOM 5808 N N . TYR D 1 73 ? 9.584 -3.534 9.828 1.00 19.63 65 TYR D N 1
ATOM 5809 C CA . TYR D 1 73 ? 9.137 -2.151 9.930 1.00 22.66 65 TYR D CA 1
ATOM 5810 C C . TYR D 1 73 ? 7.699 -1.979 9.462 1.00 21.49 65 TYR D C 1
ATOM 5811 O O . TYR D 1 73 ? 7.208 -0.856 9.462 1.00 25.49 65 TYR D O 1
ATOM 5820 N N . LEU D 1 74 ? 7.016 -3.041 9.035 1.00 21.22 66 LEU D N 1
ATOM 5821 C CA . LEU D 1 74 ? 5.660 -2.905 8.507 1.00 24.56 66 LEU D CA 1
ATOM 5822 C C . LEU D 1 74 ? 4.634 -2.982 9.637 1.00 26.26 66 LEU D C 1
ATOM 5823 O O . LEU D 1 74 ? 4.724 -3.825 10.531 1.00 25.07 66 LEU D O 1
ATOM 5828 N N . LYS D 1 75 ? 3.648 -2.103 9.593 1.00 23.37 67 LYS D N 1
ATOM 5829 C CA . LYS D 1 75 ? 2.700 -2.004 10.711 1.00 28.14 67 LYS D CA 1
ATOM 5830 C C . LYS D 1 75 ? 1.981 -3.318 11.001 1.00 25.02 67 LYS D C 1
ATOM 5831 O O . LYS D 1 75 ? 1.644 -3.616 12.164 1.00 28.36 67 LYS D O 1
ATOM 5837 N N . ARG D 1 76 ? 1.691 -4.097 9.960 1.00 25.74 68 ARG D N 1
ATOM 5838 C CA . ARG D 1 76 ? 0.932 -5.331 10.173 1.00 25.74 68 ARG D CA 1
ATOM 5839 C C . ARG D 1 76 ? 1.721 -6.321 11.022 1.00 26.32 68 ARG D C 1
ATOM 5840 O O . ARG D 1 76 ? 1.136 -7.096 11.795 1.00 27.11 68 ARG D O 1
ATOM 5848 N N . SER D 1 77 ? 3.051 -6.261 10.942 1.00 26.35 69 SER D N 1
ATOM 5849 C CA . SER D 1 77 ? 3.926 -7.064 11.788 1.00 24.90 69 SER D CA 1
ATOM 5850 C C . SER D 1 77 ? 4.071 -6.452 13.177 1.00 21.42 69 SER D C 1
ATOM 5851 O O . SER D 1 77 ? 3.997 -7.164 14.172 1.00 21.44 69 SER D O 1
ATOM 5854 N N . ILE D 1 78 ? 4.317 -5.144 13.260 1.00 22.86 70 ILE D N 1
ATOM 5855 C CA . ILE D 1 78 ? 4.484 -4.486 14.551 1.00 22.02 70 ILE D CA 1
ATOM 5856 C C . ILE D 1 78 ? 3.223 -4.669 15.416 1.00 27.46 70 ILE D C 1
ATOM 5857 O O . ILE D 1 78 ? 3.295 -4.992 16.612 1.00 22.33 70 ILE D O 1
ATOM 5862 N N . ARG D 1 79 ? 2.051 -4.429 14.820 1.00 19.99 71 ARG D N 1
ATOM 5863 C CA . ARG D 1 79 ? 0.804 -4.551 15.541 1.00 23.51 71 ARG D CA 1
ATOM 5864 C C . ARG D 1 79 ? 0.569 -5.971 16.017 1.00 23.22 71 ARG D C 1
ATOM 5865 O O . ARG D 1 79 ? 0.084 -6.174 17.141 1.00 23.59 71 ARG D O 1
ATOM 5873 N N . THR D 1 80 ? 0.900 -6.960 15.186 1.00 23.54 72 THR D N 1
ATOM 5874 C CA . THR D 1 80 ? 0.751 -8.332 15.630 1.00 24.75 72 THR D CA 1
ATOM 5875 C C . THR D 1 80 ? 1.601 -8.573 16.852 1.00 25.93 72 THR D C 1
ATOM 5876 O O . THR D 1 80 ? 1.135 -9.196 17.811 1.00 22.91 72 THR D O 1
ATOM 5880 N N . MET D 1 81 ? 2.860 -8.115 16.808 1.00 24.62 73 MET D N 1
ATOM 5881 C CA . MET D 1 81 ? 3.775 -8.284 17.922 1.00 25.05 73 MET D CA 1
ATOM 5882 C C . MET D 1 81 ? 3.195 -7.683 19.197 1.00 22.83 73 MET D C 1
ATOM 5883 O O . MET D 1 81 ? 3.252 -8.307 20.275 1.00 22.16 73 MET D O 1
ATOM 5888 N N . TRP D 1 82 ? 2.690 -6.440 19.106 1.00 23.54 74 TRP D N 1
ATOM 5889 C CA . TRP D 1 82 ? 2.135 -5.773 20.289 1.00 21.78 74 TRP D CA 1
ATOM 5890 C C . TRP D 1 82 ? 0.979 -6.586 20.891 1.00 24.97 74 TRP D C 1
ATOM 5891 O O . TRP D 1 82 ? 0.893 -6.767 22.118 1.00 24.01 74 TRP D O 1
ATOM 5902 N N . ILE D 1 83 ? 0.119 -7.145 20.034 1.00 25.09 75 ILE D N 1
ATOM 5903 C CA . ILE D 1 83 ? -1.021 -7.909 20.525 1.00 28.11 75 ILE D CA 1
ATOM 5904 C C . ILE D 1 83 ? -0.567 -9.194 21.204 1.00 27.19 75 ILE D C 1
ATOM 5905 O O . ILE D 1 83 ? -1.067 -9.553 22.274 1.00 26.57 75 ILE D O 1
ATOM 5910 N N . VAL D 1 84 ? 0.388 -9.895 20.592 1.00 24.52 76 VAL D N 1
ATOM 5911 C CA . VAL D 1 84 ? 0.872 -11.155 21.137 1.00 25.96 76 VAL D CA 1
ATOM 5912 C C . VAL D 1 84 ? 1.511 -10.931 22.498 1.00 28.79 76 VAL D C 1
ATOM 5913 O O . VAL D 1 84 ? 1.246 -11.681 23.451 1.00 29.29 76 VAL D O 1
ATOM 5917 N N . LEU D 1 85 ? 2.397 -9.917 22.599 1.00 24.16 77 LEU D N 1
ATOM 5918 C CA . LEU D 1 85 ? 3.029 -9.627 23.887 1.00 24.42 77 LEU D CA 1
ATOM 5919 C C . LEU D 1 85 ? 1.997 -9.255 24.940 1.00 26.01 77 LEU D C 1
ATOM 5920 O O . LEU D 1 85 ? 2.163 -9.559 26.138 1.00 28.40 77 LEU D O 1
ATOM 5925 N N . ASP D 1 86 ? 0.951 -8.548 24.524 1.00 27.47 78 ASP D N 1
ATOM 5926 C CA . ASP D 1 86 ? -0.123 -8.205 25.459 1.00 30.18 78 ASP D CA 1
ATOM 5927 C C . ASP D 1 86 ? -0.793 -9.472 26.009 1.00 30.23 78 ASP D C 1
ATOM 5928 O O . ASP D 1 86 ? -0.980 -9.619 27.224 1.00 31.05 78 ASP D O 1
ATOM 5933 N N . VAL D 1 87 ? -1.101 -10.440 25.139 1.00 28.53 79 VAL D N 1
ATOM 5934 C CA . VAL D 1 87 ? -1.732 -11.680 25.615 1.00 31.35 79 VAL D CA 1
ATOM 5935 C C . VAL D 1 87 ? -0.766 -12.440 26.522 1.00 33.45 79 VAL D C 1
ATOM 5936 O O . VAL D 1 87 ? -1.157 -13.038 27.536 1.00 32.95 79 VAL D O 1
ATOM 5940 N N . LEU D 1 88 ? 0.523 -12.403 26.189 1.00 29.05 80 LEU D N 1
ATOM 5941 C CA . LEU D 1 88 ? 1.511 -13.122 26.981 1.00 32.24 80 LEU D CA 1
ATOM 5942 C C . LEU D 1 88 ? 1.890 -12.436 28.294 1.00 33.34 80 LEU D C 1
ATOM 5943 O O . LEU D 1 88 ? 2.764 -12.961 28.988 1.00 32.16 80 LEU D O 1
ATOM 5948 N N . ASP D 1 89 ? 1.300 -11.277 28.623 1.00 32.57 81 ASP D N 1
ATOM 5949 C CA . ASP D 1 89 ? 1.774 -10.429 29.723 1.00 33.37 81 ASP D CA 1
ATOM 5950 C C . ASP D 1 89 ? 3.273 -10.178 29.655 1.00 31.49 81 ASP D C 1
ATOM 5951 O O . ASP D 1 89 ? 3.970 -10.243 30.656 1.00 33.58 81 ASP D O 1
ATOM 5956 N N . GLN D 1 90 ? 3.765 -9.856 28.453 1.00 25.64 82 GLN D N 1
ATOM 5957 C CA . GLN D 1 90 ? 5.162 -9.510 28.197 1.00 30.28 82 GLN D CA 1
ATOM 5958 C C . GLN D 1 90 ? 5.301 -8.181 27.449 1.00 25.57 82 GLN D C 1
ATOM 5959 O O . GLN D 1 90 ? 6.236 -8.005 26.641 1.00 23.62 82 GLN D O 1
ATOM 5965 N N . MET D 1 91 ? 4.412 -7.210 27.741 1.00 23.36 83 MET D N 1
ATOM 5966 C CA . MET D 1 91 ? 4.497 -5.924 27.058 1.00 26.63 83 MET D CA 1
ATOM 5967 C C . MET D 1 91 ? 5.754 -5.156 27.425 1.00 26.29 83 MET D C 1
ATOM 5968 O O . MET D 1 91 ? 6.124 -4.208 26.707 1.00 23.27 83 MET D O 1
ATOM 5973 N N . HIS D 1 92 ? 6.348 -5.464 28.577 1.00 25.81 84 HIS D N 1
ATOM 5974 C CA . HIS D 1 92 ? 7.597 -4.832 28.996 1.00 23.62 84 HIS D CA 1
ATOM 5975 C C . HIS D 1 92 ? 8.883 -5.339 28.314 1.00 24.15 84 HIS D C 1
ATOM 5976 O O . HIS D 1 92 ? 9.935 -4.717 28.530 1.00 21.82 84 HIS D O 1
ATOM 5983 N N . ILE D 1 93 ? 8.873 -6.449 27.559 1.00 25.34 85 ILE D N 1
ATOM 5984 C CA . ILE D 1 93 ? 10.153 -7.021 27.093 1.00 24.82 85 ILE D CA 1
ATOM 5985 C C . ILE D 1 93 ? 10.698 -6.196 25.926 1.00 27.63 85 ILE D C 1
ATOM 5986 O O . ILE D 1 93 ? 9.967 -5.456 25.234 1.00 22.95 85 ILE D O 1
ATOM 5991 N N . GLN D 1 94 ? 12.016 -6.311 25.706 1.00 21.75 86 GLN D N 1
ATOM 5992 C CA . GLN D 1 94 ? 12.632 -5.593 24.595 1.00 22.49 86 GLN D CA 1
ATOM 5993 C C . GLN D 1 94 ? 12.008 -6.012 23.283 1.00 23.70 86 GLN D C 1
ATOM 5994 O O . GLN D 1 94 ? 11.856 -7.217 22.995 1.00 22.47 86 GLN D O 1
ATOM 6000 N N . THR D 1 95 ? 11.602 -5.014 22.515 1.00 22.05 87 THR D N 1
ATOM 6001 C CA . THR D 1 95 ? 11.142 -5.224 21.143 1.00 24.39 87 THR D CA 1
ATOM 6002 C C . THR D 1 95 ? 12.080 -4.505 20.166 1.00 28.53 87 THR D C 1
ATOM 6003 O O . THR D 1 95 ? 12.647 -3.445 20.479 1.00 24.85 87 THR D O 1
ATOM 6007 N N . ILE D 1 96 ? 12.267 -5.104 18.990 1.00 24.03 88 ILE D N 1
ATOM 6008 C CA . ILE D 1 96 ? 13.208 -4.605 17.984 1.00 23.22 88 ILE D CA 1
ATOM 6009 C C . ILE D 1 96 ? 12.532 -4.765 16.633 1.00 25.02 88 ILE D C 1
ATOM 6010 O O . ILE D 1 96 ? 12.101 -5.875 16.289 1.00 24.72 88 ILE D O 1
ATOM 6015 N N . SER D 1 97 ? 12.399 -3.664 15.886 1.00 22.21 89 SER D N 1
ATOM 6016 C CA . SER D 1 97 ? 11.814 -3.672 14.554 1.00 23.56 89 SER D CA 1
ATOM 6017 C C . SER D 1 97 ? 12.901 -3.271 13.570 1.00 25.17 89 SER D C 1
ATOM 6018 O O . SER D 1 97 ? 13.678 -2.358 13.860 1.00 20.31 89 SER D O 1
ATOM 6021 N N . ASN D 1 98 ? 12.902 -3.878 12.379 1.00 21.05 90 ASN D N 1
ATOM 6022 C CA . ASN D 1 98 ? 13.936 -3.548 11.401 1.00 21.41 90 ASN D CA 1
ATOM 6023 C C . ASN D 1 98 ? 13.505 -3.859 9.977 1.00 20.01 90 ASN D C 1
ATOM 6024 O O . ASN D 1 98 ? 12.853 -4.882 9.709 1.00 21.61 90 ASN D O 1
ATOM 6029 N N . TRP D 1 99 ? 13.902 -2.963 9.062 1.00 20.55 91 TRP D N 1
ATOM 6030 C CA . TRP D 1 99 ? 13.490 -3.105 7.673 1.00 21.08 91 TRP D CA 1
ATOM 6031 C C . TRP D 1 99 ? 13.994 -4.394 7.040 1.00 22.36 91 TRP D C 1
ATOM 6032 O O . TRP D 1 99 ? 13.377 -4.892 6.096 1.00 20.36 91 TRP D O 1
ATOM 6043 N N . ARG D 1 100 ? 15.078 -4.963 7.549 1.00 18.88 92 ARG D N 1
ATOM 6044 C CA . ARG D 1 100 ? 15.612 -6.135 6.881 1.00 21.51 92 ARG D CA 1
ATOM 6045 C C . ARG D 1 100 ? 14.698 -7.338 6.987 1.00 25.68 92 ARG D C 1
ATOM 6046 O O . ARG D 1 100 ? 14.884 -8.301 6.233 1.00 21.46 92 ARG D O 1
ATOM 6054 N N . LEU D 1 101 ? 13.757 -7.321 7.926 1.00 20.82 93 LEU D N 1
ATOM 6055 C CA . LEU D 1 101 ? 12.740 -8.362 8.039 1.00 18.60 93 LEU D CA 1
ATOM 6056 C C . LEU D 1 101 ? 11.474 -8.071 7.214 1.00 22.25 93 LEU D C 1
ATOM 6057 O O . LEU D 1 101 ? 10.520 -8.863 7.264 1.00 20.86 93 LEU D O 1
ATOM 6062 N N . ASN D 1 102 ? 11.434 -6.957 6.478 1.00 21.89 94 ASN D N 1
ATOM 6063 C CA . ASN D 1 102 ? 10.273 -6.630 5.650 1.00 26.23 94 ASN D CA 1
ATOM 6064 C C . ASN D 1 102 ? 10.014 -7.711 4.591 1.00 28.35 94 ASN D C 1
ATOM 6065 O O . ASN D 1 102 ? 10.927 -8.375 4.098 1.00 24.33 94 ASN D O 1
ATOM 6070 N N . GLU D 1 103 ? 8.750 -7.846 4.208 1.00 27.68 95 GLU D N 1
ATOM 6071 C CA . GLU D 1 103 ? 8.351 -8.599 3.031 1.00 27.79 95 GLU D CA 1
ATOM 6072 C C . GLU D 1 103 ? 9.164 -8.106 1.839 1.00 23.91 95 GLU D C 1
ATOM 6073 O O . GLU D 1 103 ? 9.717 -7.000 1.878 1.00 25.73 95 GLU D O 1
ATOM 6079 N N . CYS D 1 104 ? 9.197 -8.900 0.769 1.00 25.40 96 CYS D N 1
ATOM 6080 C CA . CYS D 1 104 ? 9.683 -8.420 -0.523 1.00 30.90 96 CYS D CA 1
ATOM 6081 C C . CYS D 1 104 ? 9.060 -7.088 -0.916 1.00 29.92 96 CYS D C 1
ATOM 6082 O O . CYS D 1 104 ? 7.868 -6.866 -0.731 1.00 30.22 96 CYS D O 1
ATOM 6085 N N . HIS D 1 105 ? 9.867 -6.223 -1.508 1.00 28.85 97 HIS D N 1
ATOM 6086 C CA . HIS D 1 105 ? 9.368 -5.047 -2.198 1.00 30.72 97 HIS D CA 1
ATOM 6087 C C . HIS D 1 105 ? 8.946 -5.427 -3.619 1.00 29.48 97 HIS D C 1
ATOM 6088 O O . HIS D 1 105 ? 9.763 -5.865 -4.429 1.00 31.96 97 HIS D O 1
ATOM 6095 N N . PHE D 1 106 ? 7.664 -5.305 -3.921 1.00 31.64 98 PHE D N 1
ATOM 6096 C CA . PHE D 1 106 ? 7.141 -5.826 -5.183 1.00 34.61 98 PHE D CA 1
ATOM 6097 C C . PHE D 1 106 ? 7.247 -4.834 -6.345 1.00 39.51 98 PHE D C 1
ATOM 6098 O O . PHE D 1 106 ? 6.719 -5.115 -7.446 1.00 39.58 98 PHE D O 1
ATOM 6106 N N . GLY D 1 107 ? 7.883 -3.677 -6.123 1.00 33.22 99 GLY D N 1
ATOM 6107 C CA . GLY D 1 107 ? 8.065 -2.724 -7.213 1.00 34.87 99 GLY D CA 1
ATOM 6108 C C . GLY D 1 107 ? 6.788 -2.444 -8.026 1.00 38.22 99 GLY D C 1
ATOM 6109 O O . GLY D 1 107 ? 5.729 -2.092 -7.496 1.00 38.22 99 GLY D O 1
ATOM 6110 N N . LEU D 1 108 ? 6.891 -2.565 -9.348 1.00 38.75 100 LEU D N 1
ATOM 6111 C CA . LEU D 1 108 ? 5.751 -2.293 -10.225 1.00 40.91 100 LEU D CA 1
ATOM 6112 C C . LEU D 1 108 ? 4.479 -3.025 -9.785 1.00 43.86 100 LEU D C 1
ATOM 6113 O O . LEU D 1 108 ? 3.366 -2.481 -9.908 1.00 44.40 100 LEU D O 1
ATOM 6118 N N . LEU D 1 109 ? 4.620 -4.268 -9.293 1.00 42.43 101 LEU D N 1
ATOM 6119 C CA . LEU D 1 109 ? 3.463 -5.094 -8.958 1.00 44.48 101 LEU D CA 1
ATOM 6120 C C . LEU D 1 109 ? 2.795 -4.647 -7.669 1.00 48.25 101 LEU D C 1
ATOM 6121 O O . LEU D 1 109 ? 1.703 -5.141 -7.370 1.00 46.16 101 LEU D O 1
ATOM 6126 N N . THR D 1 110 ? 3.425 -3.728 -6.919 1.00 39.56 102 THR D N 1
ATOM 6127 C CA . THR D 1 110 ? 2.863 -3.215 -5.673 1.00 41.38 102 THR D CA 1
ATOM 6128 C C . THR D 1 110 ? 1.452 -2.676 -5.887 1.00 37.95 102 THR D C 1
ATOM 6129 O O . THR D 1 110 ? 1.216 -1.809 -6.728 1.00 43.21 102 THR D O 1
ATOM 6133 N N . GLY D 1 111 ? 0.508 -3.197 -5.121 1.00 40.05 103 GLY D N 1
ATOM 6134 C CA . GLY D 1 111 ? -0.874 -2.755 -5.208 1.00 39.39 103 GLY D CA 1
ATOM 6135 C C . GLY D 1 111 ? -1.716 -3.422 -6.271 1.00 46.00 103 GLY D C 1
ATOM 6136 O O . GLY D 1 111 ? -2.904 -3.100 -6.378 1.00 50.17 103 GLY D O 1
ATOM 6137 N N . MET D 1 112 ? -1.150 -4.326 -7.062 1.00 50.87 104 MET D N 1
ATOM 6138 C CA . MET D 1 112 ? -1.906 -4.995 -8.114 1.00 57.43 104 MET D CA 1
ATOM 6139 C C . MET D 1 112 ? -2.706 -6.179 -7.566 1.00 60.39 104 MET D C 1
ATOM 6140 O O . MET D 1 112 ? -2.332 -6.807 -6.571 1.00 51.33 104 MET D O 1
ATOM 6145 N N . ASN D 1 113 ? -3.790 -6.526 -8.268 1.00 62.89 105 ASN D N 1
ATOM 6146 C CA . ASN D 1 113 ? -4.501 -7.763 -7.987 1.00 63.15 105 ASN D CA 1
ATOM 6147 C C . ASN D 1 113 ? -4.004 -8.895 -8.896 1.00 69.02 105 ASN D C 1
ATOM 6148 O O . ASN D 1 113 ? -3.171 -8.693 -9.784 1.00 70.14 105 ASN D O 1
ATOM 6153 N N . LYS D 1 114 ? -4.539 -10.106 -8.684 1.00 79.22 106 LYS D N 1
ATOM 6154 C CA . LYS D 1 114 ? -4.071 -11.267 -9.442 1.00 83.47 106 LYS D CA 1
ATOM 6155 C C . LYS D 1 114 ? -4.221 -11.055 -10.951 1.00 88.64 106 LYS D C 1
ATOM 6156 O O . LYS D 1 114 ? -3.361 -11.476 -11.737 1.00 90.14 106 LYS D O 1
ATOM 6158 N N . GLU D 1 115 ? -5.307 -10.403 -11.375 1.00 81.94 107 GLU D N 1
ATOM 6159 C CA . GLU D 1 115 ? -5.528 -10.180 -12.800 1.00 80.04 107 GLU D CA 1
ATOM 6160 C C . GLU D 1 115 ? -4.458 -9.274 -13.402 1.00 82.69 107 GLU D C 1
ATOM 6161 O O . GLU D 1 115 ? -3.946 -9.544 -14.498 1.00 82.53 107 GLU D O 1
ATOM 6163 N N . GLN D 1 116 ? -4.124 -8.183 -12.711 1.00 80.74 108 GLN D N 1
ATOM 6164 C CA . GLN D 1 116 ? -3.147 -7.233 -13.235 1.00 79.85 108 GLN D CA 1
ATOM 6165 C C . GLN D 1 116 ? -1.742 -7.827 -13.292 1.00 81.22 108 GLN D C 1
ATOM 6166 O O . GLN D 1 116 ? -0.969 -7.491 -14.205 1.00 79.19 108 GLN D O 1
ATOM 6172 N N . ILE D 1 117 ? -1.388 -8.691 -12.328 1.00 75.47 109 ILE D N 1
ATOM 6173 C CA . ILE D 1 117 ? -0.132 -9.431 -12.433 1.00 78.13 109 ILE D CA 1
ATOM 6174 C C . ILE D 1 117 ? -0.111 -10.236 -13.733 1.00 80.20 109 ILE D C 1
ATOM 6175 O O . ILE D 1 117 ? 0.919 -10.316 -14.416 1.00 73.49 109 ILE D O 1
ATOM 6177 N N . CYS D 1 118 ? -1.254 -10.840 -14.096 1.00 82.75 110 CYS D N 1
ATOM 6178 C CA . CYS D 1 118 ? -1.344 -11.608 -15.339 1.00 86.86 110 CYS D CA 1
ATOM 6179 C C . CYS D 1 118 ? -1.163 -10.713 -16.566 1.00 83.43 110 CYS D C 1
ATOM 6180 O O . CYS D 1 118 ? -0.490 -11.095 -17.534 1.00 81.20 110 CYS D O 1
ATOM 6182 N N . THR D 1 119 ? -1.759 -9.516 -16.545 1.00 79.18 111 THR D N 1
ATOM 6183 C CA . THR D 1 119 ? -1.641 -8.611 -17.686 1.00 77.89 111 THR D CA 1
ATOM 6184 C C . THR D 1 119 ? -0.240 -8.005 -17.805 1.00 80.02 111 THR D C 1
ATOM 6185 O O . THR D 1 119 ? 0.191 -7.658 -18.913 1.00 75.54 111 THR D O 1
ATOM 6187 N N . THR D 1 120 ? 0.485 -7.878 -16.690 1.00 73.99 112 THR D N 1
ATOM 6188 C CA . THR D 1 120 ? 1.798 -7.239 -16.670 1.00 69.16 112 THR D CA 1
ATOM 6189 C C . THR D 1 120 ? 2.944 -8.205 -16.945 1.00 70.44 112 THR D C 1
ATOM 6190 O O . THR D 1 120 ? 3.876 -7.864 -17.683 1.00 67.38 112 THR D O 1
ATOM 6194 N N . LEU D 1 121 ? 2.905 -9.391 -16.352 1.00 70.87 113 LEU D N 1
ATOM 6195 C CA . LEU D 1 121 ? 3.906 -10.415 -16.587 1.00 72.22 113 LEU D CA 1
ATOM 6196 C C . LEU D 1 121 ? 3.418 -11.362 -17.675 1.00 74.02 113 LEU D C 1
ATOM 6197 O O . LEU D 1 121 ? 2.215 -11.640 -17.794 1.00 69.72 113 LEU D O 1
ATOM 6199 N N . THR D 1 122 ? 4.359 -11.846 -18.482 1.00 75.22 114 THR D N 1
ATOM 6200 C CA . THR D 1 122 ? 3.997 -12.809 -19.513 1.00 84.78 114 THR D CA 1
ATOM 6201 C C . THR D 1 122 ? 3.658 -14.152 -18.866 1.00 82.97 114 THR D C 1
ATOM 6202 O O . THR D 1 122 ? 3.816 -14.346 -17.661 1.00 84.34 114 THR D O 1
ATOM 6206 N N . GLU D 1 123 ? 3.176 -15.091 -19.684 1.00 83.98 115 GLU D N 1
ATOM 6207 C CA . GLU D 1 123 ? 2.944 -16.444 -19.184 1.00 82.51 115 GLU D CA 1
ATOM 6208 C C . GLU D 1 123 ? 4.237 -17.036 -18.630 1.00 88.50 115 GLU D C 1
ATOM 6209 O O . GLU D 1 123 ? 4.220 -17.748 -17.614 1.00 82.32 115 GLU D O 1
ATOM 6211 N N . GLU D 1 124 ? 5.370 -16.759 -19.299 1.00 90.78 116 GLU D N 1
ATOM 6212 C CA . GLU D 1 124 ? 6.666 -17.223 -18.810 1.00 89.02 116 GLU D CA 1
ATOM 6213 C C . GLU D 1 124 ? 7.049 -16.517 -17.514 1.00 91.46 116 GLU D C 1
ATOM 6214 O O . GLU D 1 124 ? 7.599 -17.141 -16.598 1.00 90.46 116 GLU D O 1
ATOM 6216 N N . GLU D 1 125 ? 6.789 -15.208 -17.424 1.00 95.09 117 GLU D N 1
ATOM 6217 C CA . GLU D 1 125 ? 7.119 -14.477 -16.203 1.00 89.51 117 GLU D CA 1
ATOM 6218 C C . GLU D 1 125 ? 6.325 -15.015 -15.012 1.00 93.29 117 GLU D C 1
ATOM 6219 O O . GLU D 1 125 ? 6.903 -15.386 -13.982 1.00 93.96 117 GLU D O 1
ATOM 6225 N N . LEU D 1 126 ? 4.993 -15.093 -15.141 1.00 92.15 118 LEU D N 1
ATOM 6226 C CA . LEU D 1 126 ? 4.182 -15.611 -14.043 1.00 87.10 118 LEU D CA 1
ATOM 6227 C C . LEU D 1 126 ? 4.491 -17.078 -13.755 1.00 97.32 118 LEU D C 1
ATOM 6228 O O . LEU D 1 126 ? 4.385 -17.511 -12.600 1.00 98.39 118 LEU D O 1
ATOM 6230 N N . ASN D 1 127 ? 4.882 -17.856 -14.776 1.00 91.17 119 ASN D N 1
ATOM 6231 C CA . ASN D 1 127 ? 5.277 -19.247 -14.540 1.00 90.49 119 ASN D CA 1
ATOM 6232 C C . ASN D 1 127 ? 6.482 -19.321 -13.602 1.00 93.27 119 ASN D C 1
ATOM 6233 O O . ASN D 1 127 ? 6.476 -20.054 -12.605 1.00 92.79 119 ASN D O 1
ATOM 6235 N N . ILE D 1 128 ? 7.525 -18.547 -13.897 1.00 89.87 120 ILE D N 1
ATOM 6236 C CA . ILE D 1 128 ? 8.669 -18.464 -12.995 1.00 87.76 120 ILE D CA 1
ATOM 6237 C C . ILE D 1 128 ? 8.254 -17.847 -11.657 1.00 88.67 120 ILE D C 1
ATOM 6238 O O . ILE D 1 128 ? 8.886 -18.096 -10.617 1.00 80.23 120 ILE D O 1
ATOM 6243 N N . TRP D 1 129 ? 7.198 -17.041 -11.654 1.00 112.03 121 TRP D N 1
ATOM 6244 C CA . TRP D 1 129 ? 6.751 -16.389 -10.429 1.00 98.76 121 TRP D CA 1
ATOM 6245 C C . TRP D 1 129 ? 6.259 -17.420 -9.425 1.00 87.69 121 TRP D C 1
ATOM 6246 O O . TRP D 1 129 ? 6.135 -17.110 -8.238 1.00 81.93 121 TRP D O 1
ATOM 6248 N N . ASP D 1 132 ? 8.709 -20.373 -8.214 1.00 73.96 124 ASP D N 1
ATOM 6249 C CA . ASP D 1 132 ? 10.133 -20.270 -7.902 1.00 69.68 124 ASP D CA 1
ATOM 6250 C C . ASP D 1 132 ? 10.373 -19.076 -6.983 1.00 68.28 124 ASP D C 1
ATOM 6251 O O . ASP D 1 132 ? 9.431 -18.481 -6.459 1.00 67.22 124 ASP D O 1
ATOM 6256 N N . THR D 1 133 ? 11.647 -18.722 -6.795 1.00 64.80 125 THR D N 1
ATOM 6257 C CA . THR D 1 133 ? 12.012 -17.616 -5.919 1.00 54.25 125 THR D CA 1
ATOM 6258 C C . THR D 1 133 ? 12.948 -16.600 -6.562 1.00 54.20 125 THR D C 1
ATOM 6259 O O . THR D 1 133 ? 13.372 -15.654 -5.873 1.00 42.48 125 THR D O 1
ATOM 6263 N N . CYS D 1 134 ? 13.278 -16.766 -7.853 1.00 54.76 126 CYS D N 1
ATOM 6264 C CA . CYS D 1 134 ? 14.295 -15.966 -8.517 1.00 52.56 126 CYS D CA 1
ATOM 6265 C C . CYS D 1 134 ? 13.741 -14.815 -9.348 1.00 55.55 126 CYS D C 1
ATOM 6266 O O . CYS D 1 134 ? 14.526 -13.953 -9.766 1.00 58.33 126 CYS D O 1
ATOM 6269 N N . LEU D 1 135 ? 12.431 -14.763 -9.599 1.00 49.61 127 LEU D N 1
ATOM 6270 C CA . LEU D 1 135 ? 11.879 -13.714 -10.448 1.00 52.03 127 LEU D CA 1
ATOM 6271 C C . LEU D 1 135 ? 11.860 -12.353 -9.738 1.00 48.51 127 LEU D C 1
ATOM 6272 O O . LEU D 1 135 ? 11.207 -12.191 -8.693 1.00 45.41 127 LEU D O 1
ATOM 6277 N N . GLN D 1 136 ? 12.589 -11.377 -10.313 1.00 50.75 128 GLN D N 1
ATOM 6278 C CA . GLN D 1 136 ? 12.642 -10.013 -9.793 1.00 46.85 128 GLN D CA 1
ATOM 6279 C C . GLN D 1 136 ? 11.606 -9.153 -10.514 1.00 50.42 128 GLN D C 1
ATOM 6280 O O . GLN D 1 136 ? 11.750 -8.906 -11.722 1.00 46.16 128 GLN D O 1
ATOM 6286 N N . PRO D 1 137 ? 10.583 -8.668 -9.834 1.00 42.49 129 PRO D N 1
ATOM 6287 C CA . PRO D 1 137 ? 9.626 -7.787 -10.481 1.00 44.36 129 PRO D CA 1
ATOM 6288 C C . PRO D 1 137 ? 10.291 -6.486 -10.889 1.00 41.75 129 PRO D C 1
ATOM 6289 O O . PRO D 1 137 ? 11.335 -6.119 -10.326 1.00 42.00 129 PRO D O 1
ATOM 6293 N N . PRO D 1 138 ? 9.754 -5.795 -11.894 1.00 46.94 130 PRO D N 1
ATOM 6294 C CA . PRO D 1 138 ? 10.343 -4.506 -12.321 1.00 47.41 130 PRO D CA 1
ATOM 6295 C C . PRO D 1 138 ? 10.174 -3.472 -11.230 1.00 43.68 130 PRO D C 1
ATOM 6296 O O . PRO D 1 138 ? 9.394 -3.680 -10.287 1.00 39.94 130 PRO D O 1
ATOM 6300 N N . PRO D 1 139 ? 10.916 -2.374 -11.295 1.00 42.30 131 PRO D N 1
ATOM 6301 C CA . PRO D 1 139 ? 10.784 -1.323 -10.272 1.00 44.80 131 PRO D CA 1
ATOM 6302 C C . PRO D 1 139 ? 9.473 -0.547 -10.441 1.00 43.55 131 PRO D C 1
ATOM 6303 O O . PRO D 1 139 ? 8.775 -0.641 -11.464 1.00 42.41 131 PRO D O 1
ATOM 6307 N N . CYS D 1 140 ? 9.143 0.238 -9.408 1.00 39.01 132 CYS D N 1
ATOM 6308 C CA . CYS D 1 140 ? 7.938 1.056 -9.461 1.00 43.60 132 CYS D CA 1
ATOM 6309 C C . CYS D 1 140 ? 7.970 1.949 -10.692 1.00 46.37 132 CYS D C 1
ATOM 6310 O O . CYS D 1 140 ? 9.025 2.421 -11.111 1.00 43.33 132 CYS D O 1
ATOM 6313 N N . ALA D 1 141 ? 6.820 2.128 -11.312 1.00 44.88 133 ALA D N 1
ATOM 6314 C CA . ALA D 1 141 ? 6.756 2.935 -12.520 1.00 53.99 133 ALA D CA 1
ATOM 6315 C C . ALA D 1 141 ? 6.822 4.417 -12.153 1.00 57.51 133 ALA D C 1
ATOM 6316 O O . ALA D 1 141 ? 6.538 4.802 -11.006 1.00 50.33 133 ALA D O 1
ATOM 6318 N N . PRO D 1 142 ? 7.236 5.265 -13.094 1.00 70.93 134 PRO D N 1
ATOM 6319 C CA . PRO D 1 142 ? 7.119 6.711 -12.860 1.00 70.83 134 PRO D CA 1
ATOM 6320 C C . PRO D 1 142 ? 5.672 7.075 -12.544 1.00 68.25 134 PRO D C 1
ATOM 6321 O O . PRO D 1 142 ? 4.742 6.642 -13.228 1.00 69.95 134 PRO D O 1
ATOM 6325 N N . GLY D 1 143 ? 5.484 7.871 -11.497 1.00 64.79 135 GLY D N 1
ATOM 6326 C CA . GLY D 1 143 ? 4.160 8.233 -11.052 1.00 60.77 135 GLY D CA 1
ATOM 6327 C C . GLY D 1 143 ? 3.530 7.261 -10.085 1.00 63.09 135 GLY D C 1
ATOM 6328 O O . GLY D 1 143 ? 2.537 7.612 -9.443 1.00 66.01 135 GLY D O 1
ATOM 6329 N N . GLN D 1 144 ? 4.063 6.052 -9.964 1.00 56.68 136 GLN D N 1
ATOM 6330 C CA . GLN D 1 144 ? 3.534 5.088 -9.012 1.00 51.58 136 GLN D CA 1
ATOM 6331 C C . GLN D 1 144 ? 4.002 5.453 -7.607 1.00 48.99 136 GLN D C 1
ATOM 6332 O O . GLN D 1 144 ? 5.160 5.827 -7.393 1.00 47.99 136 GLN D O 1
ATOM 6338 N N . GLU D 1 145 ? 3.101 5.364 -6.645 1.00 49.38 137 GLU D N 1
ATOM 6339 C CA . GLU D 1 145 ? 3.491 5.615 -5.263 1.00 48.87 137 GLU D CA 1
ATOM 6340 C C . GLU D 1 145 ? 4.419 4.489 -4.779 1.00 44.84 137 GLU D C 1
ATOM 6341 O O . GLU D 1 145 ? 4.061 3.305 -4.783 1.00 44.36 137 GLU D O 1
ATOM 6347 N N . ASN D 1 146 ? 5.620 4.846 -4.385 1.00 39.90 138 ASN D N 1
ATOM 6348 C CA . ASN D 1 146 ? 6.603 3.846 -3.974 1.00 39.38 138 ASN D CA 1
ATOM 6349 C C . ASN D 1 146 ? 6.614 3.785 -2.460 1.00 33.87 138 ASN D C 1
ATOM 6350 O O . ASN D 1 146 ? 6.942 4.793 -1.831 1.00 34.27 138 ASN D O 1
ATOM 6355 N N . PRO D 1 147 ? 6.289 2.647 -1.843 1.00 32.96 139 PRO D N 1
ATOM 6356 C CA . PRO D 1 147 ? 6.235 2.579 -0.367 1.00 36.56 139 PRO D CA 1
ATOM 6357 C C . PRO D 1 147 ? 7.549 2.916 0.332 1.00 34.23 139 PRO D C 1
ATOM 6358 O O . PRO D 1 147 ? 7.514 3.284 1.515 1.00 32.21 139 PRO D O 1
ATOM 6362 N N . SER D 1 148 ? 8.700 2.808 -0.346 1.00 34.92 140 SER D N 1
ATOM 6363 C CA . SER D 1 148 ? 9.970 3.133 0.300 1.00 31.08 140 SER D CA 1
ATOM 6364 C C . SER D 1 148 ? 10.201 4.628 0.479 1.00 35.82 140 SER D C 1
ATOM 6365 O O . SER D 1 148 ? 11.131 5.005 1.202 1.00 34.38 140 SER D O 1
ATOM 6368 N N . ASP D 1 149 ? 9.408 5.485 -0.161 1.00 36.43 141 ASP D N 1
ATOM 6369 C CA . ASP D 1 149 ? 9.498 6.929 0.063 1.00 40.77 141 ASP D CA 1
ATOM 6370 C C . ASP D 1 149 ? 8.897 7.380 1.418 1.00 41.37 141 ASP D C 1
ATOM 6371 O O . ASP D 1 149 ? 8.888 8.561 1.713 1.00 50.63 141 ASP D O 1
ATOM 6376 N N . ASP D 1 150 ? 8.431 6.463 2.236 1.00 41.57 142 ASP D N 1
ATOM 6377 C CA . ASP D 1 150 ? 7.878 6.727 3.557 1.00 33.78 142 ASP D CA 1
ATOM 6378 C C . ASP D 1 150 ? 8.950 7.309 4.484 1.00 34.93 142 ASP D C 1
ATOM 6379 O O . ASP D 1 150 ? 10.090 6.823 4.509 1.00 30.51 142 ASP D O 1
ATOM 6384 N N . PRO D 1 151 ? 8.604 8.320 5.286 1.00 35.25 143 PRO D N 1
ATOM 6385 C CA . PRO D 1 151 ? 9.602 8.911 6.195 1.00 32.63 143 PRO D CA 1
ATOM 6386 C C . PRO D 1 151 ? 10.205 7.923 7.172 1.00 30.29 143 PRO D C 1
ATOM 6387 O O . PRO D 1 151 ? 11.297 8.183 7.695 1.00 27.03 143 PRO D O 1
ATOM 6391 N N . LYS D 1 152 ? 9.548 6.795 7.436 1.00 32.16 144 LYS D N 1
ATOM 6392 C CA . LYS D 1 152 ? 10.158 5.814 8.341 1.00 30.82 144 LYS D CA 1
ATOM 6393 C C . LYS D 1 152 ? 11.469 5.269 7.792 1.00 28.04 144 LYS D C 1
ATOM 6394 O O . LYS D 1 152 ? 12.295 4.767 8.567 1.00 25.60 144 LYS D O 1
ATOM 6400 N N . TYR D 1 153 ? 11.698 5.347 6.472 1.00 24.25 145 TYR D N 1
ATOM 6401 C CA . TYR D 1 153 ? 12.967 4.864 5.918 1.00 26.85 145 TYR D CA 1
ATOM 6402 C C . TYR D 1 153 ? 14.015 5.971 5.702 1.00 25.25 145 TYR D C 1
ATOM 6403 O O . TYR D 1 153 ? 15.065 5.709 5.119 1.00 25.91 145 TYR D O 1
ATOM 6412 N N . LYS D 1 154 ? 13.792 7.174 6.240 1.00 29.41 146 LYS D N 1
ATOM 6413 C CA . LYS D 1 154 ? 14.614 8.322 5.855 1.00 33.44 146 LYS D CA 1
ATOM 6414 C C . LYS D 1 154 ? 16.043 8.234 6.385 1.00 32.77 146 LYS D C 1
ATOM 6415 O O . LYS D 1 154 ? 16.896 9.004 5.971 1.00 36.52 146 LYS D O 1
ATOM 6421 N N . ASP D 1 155 ? 16.323 7.373 7.330 1.00 30.75 147 ASP D N 1
ATOM 6422 C CA . ASP D 1 155 ? 17.671 7.238 7.869 1.00 33.76 147 ASP D CA 1
ATOM 6423 C C . ASP D 1 155 ? 18.486 6.120 7.226 1.00 34.18 147 ASP D C 1
ATOM 6424 O O . ASP D 1 155 ? 19.647 5.949 7.586 1.00 35.32 147 ASP D O 1
ATOM 6429 N N . LEU D 1 156 ? 17.923 5.371 6.291 1.00 28.13 148 LEU D N 1
ATOM 6430 C CA . LEU D 1 156 ? 18.642 4.263 5.699 1.00 28.91 148 LEU D CA 1
ATOM 6431 C C . LEU D 1 156 ? 19.564 4.756 4.586 1.00 28.55 148 LEU D C 1
ATOM 6432 O O . LEU D 1 156 ? 19.314 5.786 3.945 1.00 27.56 148 LEU D O 1
ATOM 6437 N N . ASP D 1 157 ? 20.651 4.023 4.367 1.00 27.77 149 ASP D N 1
ATOM 6438 C CA . ASP D 1 157 ? 21.533 4.288 3.219 1.00 31.55 149 ASP D CA 1
ATOM 6439 C C . ASP D 1 157 ? 20.680 4.194 1.962 1.00 29.41 149 ASP D C 1
ATOM 6440 O O . ASP D 1 157 ? 20.141 3.114 1.662 1.00 31.28 149 ASP D O 1
ATOM 6445 N N . PRO D 1 158 ? 20.479 5.292 1.235 1.00 33.96 150 PRO D N 1
ATOM 6446 C CA . PRO D 1 158 ? 19.594 5.211 0.057 1.00 37.54 150 PRO D CA 1
ATOM 6447 C C . PRO D 1 158 ? 20.013 4.139 -0.951 1.00 41.71 150 PRO D C 1
ATOM 6448 O O . PRO D 1 158 ? 19.144 3.577 -1.624 1.00 36.54 150 PRO D O 1
ATOM 6452 N N . ARG D 1 159 ? 21.309 3.808 -1.041 1.00 37.20 151 ARG D N 1
ATOM 6453 C CA . ARG D 1 159 ? 21.743 2.803 -2.003 1.00 44.21 151 ARG D CA 1
ATOM 6454 C C . ARG D 1 159 ? 21.118 1.437 -1.701 1.00 38.29 151 ARG D C 1
ATOM 6455 O O . ARG D 1 159 ? 20.995 0.590 -2.593 1.00 36.41 151 ARG D O 1
ATOM 6463 N N . VAL D 1 160 ? 20.799 1.160 -0.439 1.00 28.93 152 VAL D N 1
ATOM 6464 C CA . VAL D 1 160 ? 20.417 -0.209 -0.076 1.00 32.63 152 VAL D CA 1
ATOM 6465 C C . VAL D 1 160 ? 18.927 -0.475 -0.261 1.00 29.57 152 VAL D C 1
ATOM 6466 O O . VAL D 1 160 ? 18.494 -1.644 -0.234 1.00 31.62 152 VAL D O 1
ATOM 6470 N N . ILE D 1 161 ? 18.133 0.563 -0.485 1.00 31.53 153 ILE D N 1
ATOM 6471 C CA . ILE D 1 161 ? 16.682 0.431 -0.483 1.00 35.04 153 ILE D CA 1
ATOM 6472 C C . ILE D 1 161 ? 16.244 -0.310 -1.744 1.00 32.08 153 ILE D C 1
ATOM 6473 O O . ILE D 1 161 ? 16.545 0.149 -2.849 1.00 32.41 153 ILE D O 1
ATOM 6478 N N . PRO D 1 162 ? 15.545 -1.446 -1.631 1.00 32.43 154 PRO D N 1
ATOM 6479 C CA . PRO D 1 162 ? 15.154 -2.196 -2.838 1.00 31.99 154 PRO D CA 1
ATOM 6480 C C . PRO D 1 162 ? 13.987 -1.570 -3.587 1.00 31.48 154 PRO D C 1
ATOM 6481 O O . PRO D 1 162 ? 13.200 -0.815 -3.039 1.00 31.11 154 PRO D O 1
ATOM 6485 N N . ASN D 1 163 ? 13.927 -1.859 -4.883 1.00 30.15 155 ASN D N 1
ATOM 6486 C CA . ASN D 1 163 ? 12.834 -1.424 -5.761 1.00 33.57 155 ASN D CA 1
ATOM 6487 C C . ASN D 1 163 ? 12.563 -2.596 -6.711 1.00 35.56 155 ASN D C 1
ATOM 6488 O O . ASN D 1 163 ? 13.114 -2.655 -7.813 1.00 36.39 155 ASN D O 1
ATOM 6493 N N . GLY D 1 164 ? 11.727 -3.534 -6.262 1.00 32.44 156 GLY D N 1
ATOM 6494 C CA . GLY D 1 164 ? 11.482 -4.753 -6.997 1.00 37.62 156 GLY D CA 1
ATOM 6495 C C . GLY D 1 164 ? 12.451 -5.831 -6.572 1.00 36.12 156 GLY D C 1
ATOM 6496 O O . GLY D 1 164 ? 13.630 -5.794 -6.941 1.00 36.68 156 GLY D O 1
ATOM 6497 N N . GLU D 1 165 ? 11.958 -6.782 -5.795 1.00 36.31 157 GLU D N 1
ATOM 6498 C CA . GLU D 1 165 ? 12.774 -7.793 -5.148 1.00 34.03 157 GLU D CA 1
ATOM 6499 C C . GLU D 1 165 ? 12.216 -9.175 -5.423 1.00 38.02 157 GLU D C 1
ATOM 6500 O O . GLU D 1 165 ? 11.026 -9.414 -5.189 1.00 37.42 157 GLU D O 1
ATOM 6506 N N . SER D 1 166 ? 13.083 -10.102 -5.837 1.00 36.74 158 SER D N 1
ATOM 6507 C CA . SER D 1 166 ? 12.708 -11.502 -5.789 1.00 37.58 158 SER D CA 1
ATOM 6508 C C . SER D 1 166 ? 12.810 -12.010 -4.354 1.00 33.97 158 SER D C 1
ATOM 6509 O O . SER D 1 166 ? 13.407 -11.383 -3.473 1.00 30.00 158 SER D O 1
ATOM 6512 N N . ILE D 1 167 ? 12.196 -13.163 -4.103 1.00 34.79 159 ILE D N 1
ATOM 6513 C CA . ILE D 1 167 ? 12.361 -13.785 -2.783 1.00 36.67 159 ILE D CA 1
ATOM 6514 C C . ILE D 1 167 ? 13.839 -14.061 -2.485 1.00 34.57 159 ILE D C 1
ATOM 6515 O O . ILE D 1 167 ? 14.318 -13.830 -1.365 1.00 29.73 159 ILE D O 1
ATOM 6520 N N . ASP D 1 168 ? 14.597 -14.509 -3.496 1.00 34.58 160 ASP D N 1
ATOM 6521 C CA . ASP D 1 168 ? 16.044 -14.692 -3.325 1.00 34.73 160 ASP D CA 1
ATOM 6522 C C . ASP D 1 168 ? 16.731 -13.405 -2.869 1.00 29.54 160 ASP D C 1
ATOM 6523 O O . ASP D 1 168 ? 17.594 -13.436 -1.983 1.00 30.47 160 ASP D O 1
ATOM 6528 N N . MET D 1 169 ? 16.404 -12.272 -3.507 1.00 29.43 161 MET D N 1
ATOM 6529 C CA . MET D 1 169 ? 16.982 -10.988 -3.105 1.00 32.07 161 MET D CA 1
ATOM 6530 C C . MET D 1 169 ? 16.514 -10.580 -1.702 1.00 29.16 161 MET D C 1
ATOM 6531 O O . MET D 1 169 ? 17.303 -10.071 -0.886 1.00 28.24 161 MET D O 1
ATOM 6536 N N . MET D 1 170 ? 15.241 -10.803 -1.395 1.00 29.01 162 MET D N 1
ATOM 6537 C CA . MET D 1 170 ? 14.729 -10.507 -0.040 1.00 28.25 162 MET D CA 1
ATOM 6538 C C . MET D 1 170 ? 15.602 -11.276 0.955 1.00 26.03 162 MET D C 1
ATOM 6539 O O . MET D 1 170 ? 15.965 -10.670 1.928 1.00 24.11 162 MET D O 1
ATOM 6544 N N . TRP D 1 171 ? 15.889 -12.555 0.716 1.00 25.28 163 TRP D N 1
ATOM 6545 C CA . TRP D 1 171 ? 16.649 -13.320 1.697 1.00 26.49 163 TRP D CA 1
ATOM 6546 C C . TRP D 1 171 ? 18.091 -12.830 1.764 1.00 27.76 163 TRP D C 1
ATOM 6547 O O . TRP D 1 171 ? 18.701 -12.823 2.848 1.00 27.06 163 TRP D O 1
ATOM 6558 N N . GLU D 1 172 ? 18.659 -12.410 0.637 1.00 27.49 164 GLU D N 1
ATOM 6559 C CA . GLU D 1 172 ? 20.033 -11.919 0.696 1.00 33.17 164 GLU D CA 1
ATOM 6560 C C . GLU D 1 172 ? 20.174 -10.718 1.623 1.00 29.45 164 GLU D C 1
ATOM 6561 O O . GLU D 1 172 ? 21.246 -10.503 2.212 1.00 26.26 164 GLU D O 1
ATOM 6567 N N . ARG D 1 173 ? 19.129 -9.909 1.765 1.00 23.51 165 ARG D N 1
ATOM 6568 C CA . ARG D 1 173 ? 19.266 -8.776 2.686 1.00 23.17 165 ARG D CA 1
ATOM 6569 C C . ARG D 1 173 ? 18.691 -9.046 4.064 1.00 23.24 165 ARG D C 1
ATOM 6570 O O . ARG D 1 173 ? 19.042 -8.316 4.999 1.00 24.49 165 ARG D O 1
ATOM 6578 N N . ALA D 1 174 ? 17.823 -10.071 4.216 1.00 22.70 166 ALA D N 1
ATOM 6579 C CA . ALA D 1 174 ? 17.380 -10.460 5.550 1.00 21.31 166 ALA D CA 1
ATOM 6580 C C . ALA D 1 174 ? 18.394 -11.340 6.261 1.00 21.44 166 ALA D C 1
ATOM 6581 O O . ALA D 1 174 ? 18.535 -11.254 7.478 1.00 21.79 166 ALA D O 1
ATOM 6583 N N . LYS D 1 175 ? 19.097 -12.180 5.519 1.00 21.79 167 LYS D N 1
ATOM 6584 C CA . LYS D 1 175 ? 20.038 -13.121 6.125 1.00 23.95 167 LYS D CA 1
ATOM 6585 C C . LYS D 1 175 ? 21.088 -12.485 7.023 1.00 23.57 167 LYS D C 1
ATOM 6586 O O . LYS D 1 175 ? 21.291 -12.979 8.147 1.00 21.26 167 LYS D O 1
ATOM 6592 N N . PRO D 1 176 ? 21.787 -11.426 6.618 1.00 25.11 168 PRO D N 1
ATOM 6593 C CA . PRO D 1 176 ? 22.749 -10.804 7.550 1.00 24.11 168 PRO D CA 1
ATOM 6594 C C . PRO D 1 176 ? 22.119 -10.345 8.854 1.00 25.05 168 PRO D C 1
ATOM 6595 O O . PRO D 1 176 ? 22.742 -10.472 9.909 1.00 23.83 168 PRO D O 1
ATOM 6599 N N . TYR D 1 177 ? 20.858 -9.906 8.832 1.00 24.60 169 TYR D N 1
ATOM 6600 C CA . TYR D 1 177 ? 20.196 -9.502 10.064 1.00 25.12 169 TYR D CA 1
ATOM 6601 C C . TYR D 1 177 ? 19.927 -10.708 10.948 1.00 22.24 169 TYR D C 1
ATOM 6602 O O . TYR D 1 177 ? 20.129 -10.649 12.155 1.00 22.53 169 TYR D O 1
ATOM 6611 N N . PHE D 1 178 ? 19.441 -11.800 10.369 1.00 21.98 170 PHE D N 1
ATOM 6612 C CA . PHE D 1 178 ? 19.269 -13.034 11.119 1.00 22.83 170 PHE D CA 1
ATOM 6613 C C . PHE D 1 178 ? 20.589 -13.478 11.758 1.00 24.07 170 PHE D C 1
ATOM 6614 O O . PHE D 1 178 ? 20.638 -13.771 12.957 1.00 23.18 170 PHE D O 1
ATOM 6622 N N . ILE D 1 179 ? 21.691 -13.440 10.999 1.00 21.51 171 ILE D N 1
ATOM 6623 C CA . ILE D 1 179 ? 22.984 -13.914 11.500 1.00 21.24 171 ILE D CA 1
ATOM 6624 C C . ILE D 1 179 ? 23.537 -12.991 12.578 1.00 21.79 171 ILE D C 1
ATOM 6625 O O . ILE D 1 179 ? 24.193 -13.445 13.522 1.00 22.13 171 ILE D O 1
ATOM 6630 N N . ASP D 1 180 ? 23.360 -11.682 12.417 1.00 23.03 172 ASP D N 1
ATOM 6631 C CA . ASP D 1 180 ? 23.957 -10.722 13.345 1.00 24.16 172 ASP D CA 1
ATOM 6632 C C . ASP D 1 180 ? 23.095 -10.406 14.566 1.00 22.62 172 ASP D C 1
ATOM 6633 O O . ASP D 1 180 ? 23.622 -9.991 15.584 1.00 23.45 172 ASP D O 1
ATOM 6638 N N . GLN D 1 181 ? 21.801 -10.545 14.496 1.00 20.18 173 GLN D N 1
ATOM 6639 C CA . GLN D 1 181 ? 20.933 -10.190 15.613 1.00 23.44 173 GLN D CA 1
ATOM 6640 C C . GLN D 1 181 ? 20.220 -11.371 16.252 1.00 25.65 173 GLN D C 1
ATOM 6641 O O . GLN D 1 181 ? 19.971 -11.360 17.458 1.00 23.78 173 GLN D O 1
ATOM 6647 N N . ILE D 1 182 ? 19.815 -12.362 15.476 1.00 24.76 174 ILE D N 1
ATOM 6648 C CA . ILE D 1 182 ? 19.055 -13.461 16.033 1.00 25.38 174 ILE D CA 1
ATOM 6649 C C . ILE D 1 182 ? 19.980 -14.534 16.557 1.00 26.70 174 ILE D C 1
ATOM 6650 O O . ILE D 1 182 ? 19.879 -14.901 17.729 1.00 24.72 174 ILE D O 1
ATOM 6655 N N . VAL D 1 183 ? 20.907 -15.025 15.707 1.00 21.43 175 VAL D N 1
ATOM 6656 C CA . VAL D 1 183 ? 21.796 -16.123 16.123 1.00 24.74 175 VAL D CA 1
ATOM 6657 C C . VAL D 1 183 ? 22.562 -15.800 17.400 1.00 26.34 175 VAL D C 1
ATOM 6658 O O . VAL D 1 183 ? 22.701 -16.699 18.266 1.00 24.29 175 VAL D O 1
ATOM 6662 N N . PRO D 1 184 ? 23.162 -14.611 17.554 1.00 25.61 176 PRO D N 1
ATOM 6663 C CA . PRO D 1 184 ? 23.911 -14.332 18.796 1.00 27.97 176 PRO D CA 1
ATOM 6664 C C . PRO D 1 184 ? 23.055 -14.412 20.038 1.00 28.67 176 PRO D C 1
ATOM 6665 O O . PRO D 1 184 ? 23.569 -14.758 21.103 1.00 28.83 176 PRO D O 1
ATOM 6669 N N . ARG D 1 185 ? 21.762 -14.101 19.948 1.00 25.48 177 ARG D N 1
ATOM 6670 C CA . ARG D 1 185 ? 20.904 -14.227 21.125 1.00 25.59 177 ARG D CA 1
ATOM 6671 C C . ARG D 1 185 ? 20.575 -15.674 21.450 1.00 26.04 177 ARG D C 1
ATOM 6672 O O . ARG D 1 185 ? 20.549 -16.055 22.620 1.00 25.91 177 ARG D O 1
ATOM 6680 N N . LEU D 1 186 ? 20.380 -16.495 20.428 1.00 24.10 178 LEU D N 1
ATOM 6681 C CA . LEU D 1 186 ? 20.214 -17.921 20.645 1.00 25.93 178 LEU D CA 1
ATOM 6682 C C . LEU D 1 186 ? 21.488 -18.574 21.180 1.00 28.64 178 LEU D C 1
ATOM 6683 O O . LEU D 1 186 ? 21.437 -19.445 22.072 1.00 26.77 178 LEU D O 1
ATOM 6688 N N . MET D 1 187 ? 22.640 -18.139 20.683 1.00 30.11 179 MET D N 1
ATOM 6689 C CA . MET D 1 187 ? 23.907 -18.608 21.219 1.00 31.27 179 MET D CA 1
ATOM 6690 C C . MET D 1 187 ? 24.126 -18.191 22.668 1.00 33.11 179 MET D C 1
ATOM 6691 O O . MET D 1 187 ? 24.938 -18.830 23.335 1.00 30.91 179 MET D O 1
ATOM 6696 N N . GLU D 1 188 ? 23.447 -17.130 23.160 1.00 28.37 180 GLU D N 1
ATOM 6697 C CA . GLU D 1 188 ? 23.449 -16.785 24.579 1.00 32.93 180 GLU D CA 1
ATOM 6698 C C . GLU D 1 188 ? 22.422 -17.573 25.377 1.00 30.63 180 GLU D C 1
ATOM 6699 O O . GLU D 1 188 ? 22.304 -17.368 26.586 1.00 29.26 180 GLU D O 1
ATOM 6705 N N . GLY D 1 189 ? 21.643 -18.443 24.752 1.00 28.19 181 GLY D N 1
ATOM 6706 C CA . GLY D 1 189 ? 20.655 -19.159 25.504 1.00 31.26 181 GLY D CA 1
ATOM 6707 C C . GLY D 1 189 ? 19.325 -18.465 25.697 1.00 32.12 181 GLY D C 1
ATOM 6708 O O . GLY D 1 189 ? 18.577 -18.826 26.613 1.00 32.47 181 GLY D O 1
ATOM 6709 N N . LYS D 1 190 ? 18.982 -17.523 24.853 1.00 27.42 182 LYS D N 1
ATOM 6710 C CA . LYS D 1 190 ? 17.725 -16.804 24.987 1.00 29.47 182 LYS D CA 1
ATOM 6711 C C . LYS D 1 190 ? 16.584 -17.510 24.271 1.00 28.57 182 LYS D C 1
ATOM 6712 O O . LYS D 1 190 ? 16.784 -18.376 23.424 1.00 25.96 182 LYS D O 1
ATOM 6718 N N . LYS D 1 191 ? 15.374 -17.142 24.652 1.00 25.40 183 LYS D N 1
ATOM 6719 C CA . LYS D 1 191 ? 14.158 -17.459 23.918 1.00 28.18 183 LYS D CA 1
ATOM 6720 C C . LYS D 1 191 ? 13.720 -16.214 23.134 1.00 27.83 183 LYS D C 1
ATOM 6721 O O . LYS D 1 191 ? 13.502 -15.146 23.717 1.00 23.93 183 LYS D O 1
ATOM 6727 N N . VAL D 1 192 ? 13.646 -16.365 21.817 1.00 25.27 184 VAL D N 1
ATOM 6728 C CA . VAL D 1 192 ? 13.446 -15.303 20.848 1.00 25.00 184 VAL D CA 1
ATOM 6729 C C . VAL D 1 192 ? 12.134 -15.547 20.108 1.00 24.31 184 VAL D C 1
ATOM 6730 O O . VAL D 1 192 ? 11.861 -16.650 19.617 1.00 23.18 184 VAL D O 1
ATOM 6734 N N . LEU D 1 193 ? 11.338 -14.501 19.999 1.00 22.83 185 LEU D N 1
ATOM 6735 C CA . LEU D 1 193 ?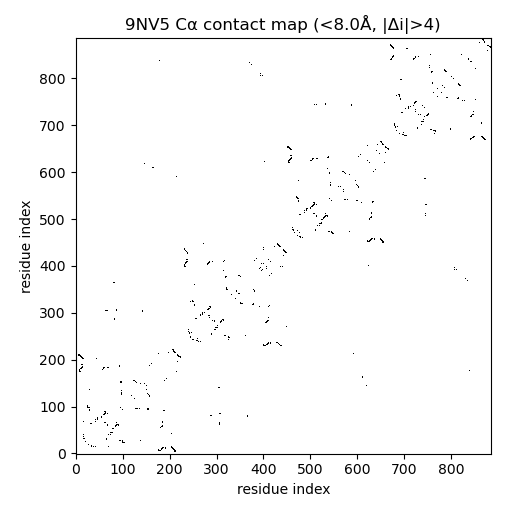 10.147 -14.485 19.161 1.00 23.16 185 LEU D CA 1
ATOM 6736 C C . LEU D 1 193 ? 10.375 -13.614 17.928 1.00 23.52 185 LEU D C 1
ATOM 6737 O O . LEU D 1 193 ? 10.916 -12.518 18.032 1.00 24.28 185 LEU D O 1
ATOM 6742 N N . ILE D 1 194 ? 9.957 -14.086 16.765 1.00 24.24 186 ILE D N 1
ATOM 6743 C CA . ILE D 1 194 ? 9.918 -13.264 15.569 1.00 25.09 186 ILE D CA 1
ATOM 6744 C C . ILE D 1 194 ? 8.501 -13.298 15.045 1.00 25.19 186 ILE D C 1
ATOM 6745 O O . ILE D 1 194 ? 7.963 -14.380 14.796 1.00 27.15 186 ILE D O 1
ATOM 6750 N N . VAL D 1 195 ? 7.930 -12.126 14.813 1.00 23.96 187 VAL D N 1
ATOM 6751 C CA . VAL D 1 195 ? 6.647 -11.966 14.135 1.00 24.20 187 VAL D CA 1
ATOM 6752 C C . VAL D 1 195 ? 7.003 -11.530 12.718 1.00 30.32 187 VAL D C 1
ATOM 6753 O O . VAL D 1 195 ? 7.452 -10.399 12.526 1.00 30.18 187 VAL D O 1
ATOM 6757 N N . ALA D 1 196 ? 6.724 -12.372 11.735 1.00 28.42 188 ALA D N 1
ATOM 6758 C CA . ALA D 1 196 ? 7.277 -12.314 10.407 1.00 34.59 188 ALA D CA 1
ATOM 6759 C C . ALA D 1 196 ? 6.220 -12.383 9.303 1.00 30.21 188 ALA D C 1
ATOM 6760 O O . ALA D 1 196 ? 5.063 -12.743 9.481 1.00 35.03 188 ALA D O 1
ATOM 6762 N N . HIS D 1 197 ? 6.666 -12.048 8.123 1.00 27.22 189 HIS D N 1
ATOM 6763 C CA . HIS D 1 197 ? 5.918 -12.252 6.902 1.00 29.13 189 HIS D CA 1
ATOM 6764 C C . HIS D 1 197 ? 6.159 -13.670 6.400 1.00 26.99 189 HIS D C 1
ATOM 6765 O O . HIS D 1 197 ? 7.210 -14.257 6.665 1.00 26.22 189 HIS D O 1
ATOM 6772 N N . GLY D 1 198 ? 5.182 -14.216 5.669 1.00 32.47 190 GLY D N 1
ATOM 6773 C CA . GLY D 1 198 ? 5.257 -15.630 5.295 1.00 32.06 190 GLY D CA 1
ATOM 6774 C C . GLY D 1 198 ? 6.531 -15.991 4.537 1.00 30.41 190 GLY D C 1
ATOM 6775 O O . GLY D 1 198 ? 7.214 -16.966 4.878 1.00 29.12 190 GLY D O 1
ATOM 6776 N N . ASN D 1 199 ? 6.907 -15.172 3.534 1.00 30.83 191 ASN D N 1
ATOM 6777 C CA . ASN D 1 199 ? 8.105 -15.469 2.735 1.00 35.11 191 ASN D CA 1
ATOM 6778 C C . ASN D 1 199 ? 9.370 -15.444 3.595 1.00 29.43 191 ASN D C 1
ATOM 6779 O O . ASN D 1 199 ? 10.324 -16.194 3.350 1.00 28.66 191 ASN D O 1
ATOM 6784 N N . VAL D 1 200 ? 9.422 -14.534 4.565 1.00 30.06 192 VAL D N 1
ATOM 6785 C CA . VAL D 1 200 ? 10.607 -14.424 5.411 1.00 25.96 192 VAL D CA 1
ATOM 6786 C C . VAL D 1 200 ? 10.691 -15.624 6.336 1.00 29.96 192 VAL D C 1
ATOM 6787 O O . VAL D 1 200 ? 11.765 -16.211 6.536 1.00 26.68 192 VAL D O 1
ATOM 6791 N N . MET D 1 201 ? 9.533 -16.011 6.873 1.00 26.01 193 MET D N 1
ATOM 6792 C CA . MET D 1 201 ? 9.413 -17.190 7.757 1.00 32.81 193 MET D CA 1
ATOM 6793 C C . MET D 1 201 ? 9.854 -18.439 6.988 1.00 30.76 193 MET D C 1
ATOM 6794 O O . MET D 1 201 ? 10.513 -19.253 7.584 1.00 29.44 193 MET D O 1
ATOM 6799 N N . ARG D 1 202 ? 9.440 -18.578 5.733 1.00 27.22 194 ARG D N 1
ATOM 6800 C CA . ARG D 1 202 ? 9.822 -19.745 4.950 1.00 30.75 194 ARG D CA 1
ATOM 6801 C C . ARG D 1 202 ? 11.316 -19.748 4.629 1.00 26.35 194 ARG D C 1
ATOM 6802 O O . ARG D 1 202 ? 11.953 -20.801 4.627 1.00 29.60 194 ARG D O 1
ATOM 6810 N N . ALA D 1 203 ? 11.882 -18.597 4.280 1.00 25.83 195 ALA D N 1
ATOM 6811 C CA . ALA D 1 203 ? 13.327 -18.538 4.041 1.00 27.28 195 ALA D CA 1
ATOM 6812 C C . ALA D 1 203 ? 14.120 -18.880 5.313 1.00 27.29 195 ALA D C 1
ATOM 6813 O O . ALA D 1 203 ? 15.104 -19.633 5.276 1.00 28.33 195 ALA D O 1
ATOM 6815 N N . MET D 1 204 ? 13.655 -18.417 6.474 1.00 26.08 196 MET D N 1
ATOM 6816 C CA . MET D 1 204 ? 14.350 -18.762 7.727 1.00 29.32 196 MET D CA 1
ATOM 6817 C C . MET D 1 204 ? 14.280 -20.256 8.024 1.00 26.08 196 MET D C 1
ATOM 6818 O O . MET D 1 204 ? 15.285 -20.880 8.415 1.00 27.59 196 MET D O 1
ATOM 6823 N N . LYS D 1 205 ? 13.110 -20.852 7.806 1.00 26.05 197 LYS D N 1
ATOM 6824 C CA . LYS D 1 205 ? 12.965 -22.296 7.997 1.00 26.77 197 LYS D CA 1
ATOM 6825 C C . LYS D 1 205 ? 13.876 -23.075 7.046 1.00 30.77 197 LYS D C 1
ATOM 6826 O O . LYS D 1 205 ? 14.513 -24.060 7.441 1.00 34.20 197 LYS D O 1
ATOM 6832 N N . LYS D 1 206 ? 13.935 -22.652 5.784 1.00 30.77 198 LYS D N 1
ATOM 6833 C CA . LYS D 1 206 ? 14.779 -23.324 4.800 1.00 30.60 198 LYS D CA 1
ATOM 6834 C C . LYS D 1 206 ? 16.262 -23.205 5.167 1.00 35.55 198 LYS D C 1
ATOM 6835 O O . LYS D 1 206 ? 17.026 -24.173 5.058 1.00 32.13 198 LYS D O 1
ATOM 6841 N N . TYR D 1 207 ? 16.687 -22.018 5.609 1.00 28.89 199 TYR D N 1
ATOM 6842 C CA . TYR D 1 207 ? 18.065 -21.828 6.066 1.00 31.64 199 TYR D CA 1
ATOM 6843 C C . TYR D 1 207 ? 18.396 -22.706 7.273 1.00 33.68 199 TYR D C 1
ATOM 6844 O O . TYR D 1 207 ? 19.403 -23.420 7.277 1.00 36.06 199 TYR D O 1
ATOM 6853 N N . LEU D 1 208 ? 17.528 -22.704 8.288 1.00 28.46 200 LEU D N 1
ATOM 6854 C CA . LEU D 1 208 ? 17.823 -23.421 9.529 1.00 31.06 200 LEU D CA 1
ATOM 6855 C C . LEU D 1 208 ? 17.820 -24.923 9.334 1.00 39.06 200 LEU D C 1
ATOM 6856 O O . LEU D 1 208 ? 18.625 -25.631 9.958 1.00 38.85 200 LEU D O 1
ATOM 6861 N N . GLN D 1 209 ? 16.920 -25.431 8.490 1.00 36.63 201 GLN D N 1
ATOM 6862 C CA . GLN D 1 209 ? 16.773 -26.877 8.307 1.00 46.50 201 GLN D CA 1
ATOM 6863 C C . GLN D 1 209 ? 17.641 -27.437 7.185 1.00 51.97 201 GLN D C 1
ATOM 6864 O O . GLN D 1 209 ? 17.689 -28.654 6.988 1.00 56.27 201 GLN D O 1
ATOM 6870 N N . LYS D 1 210 ? 18.311 -26.584 6.430 1.00 61.61 202 LYS D N 1
ATOM 6871 C CA . LYS D 1 210 ? 19.070 -27.012 5.262 1.00 66.99 202 LYS D CA 1
ATOM 6872 C C . LYS D 1 210 ? 18.160 -27.755 4.281 1.00 75.49 202 LYS D C 1
ATOM 6873 O O . LYS D 1 210 ? 18.291 -28.960 4.050 1.00 78.09 202 LYS D O 1
ATOM 6879 N N . MET D 1 211 ? 17.189 -27.010 3.749 1.00 72.84 203 MET D N 1
ATOM 6880 C CA . MET D 1 211 ? 16.300 -27.524 2.710 1.00 73.31 203 MET D CA 1
ATOM 6881 C C . MET D 1 211 ? 16.767 -27.050 1.337 1.00 67.42 203 MET D C 1
ATOM 6882 O O . MET D 1 211 ? 17.297 -25.951 1.217 1.00 64.57 203 MET D O 1
ATOM 6887 N N . ASN D 1 224 ? -3.169 -20.927 9.411 1.00 107.22 216 ASN D N 1
ATOM 6888 C CA . ASN D 1 224 ? -3.164 -19.509 9.755 1.00 108.42 216 ASN D CA 1
ATOM 6889 C C . ASN D 1 224 ? -2.530 -19.304 11.126 1.00 102.90 216 ASN D C 1
ATOM 6890 O O . ASN D 1 224 ? -1.626 -18.472 11.298 1.00 103.77 216 ASN D O 1
ATOM 6892 N N . GLY D 1 225 ? -3.001 -20.078 12.098 1.00 94.66 217 GLY D N 1
ATOM 6893 C CA . GLY D 1 225 ? -2.520 -19.992 13.458 1.00 89.91 217 GLY D CA 1
ATOM 6894 C C . GLY D 1 225 ? -1.334 -20.868 13.784 1.00 79.08 217 GLY D C 1
ATOM 6895 O O . GLY D 1 225 ? -1.034 -21.067 14.965 1.00 80.97 217 GLY D O 1
ATOM 6896 N N . SER D 1 226 ? -0.649 -21.401 12.784 1.00 68.06 218 SER D N 1
ATOM 6897 C CA . SER D 1 226 ? 0.495 -22.267 13.038 1.00 61.35 218 SER D CA 1
ATOM 6898 C C . SER D 1 226 ? 1.745 -21.454 13.367 1.00 63.21 218 SER D C 1
ATOM 6899 O O . SER D 1 226 ? 2.063 -20.474 12.676 1.00 58.49 218 SER D O 1
ATOM 6902 N N . ALA D 1 227 ? 2.466 -21.877 14.412 1.00 46.95 219 ALA D N 1
ATOM 6903 C CA . ALA D 1 227 ? 3.754 -21.292 14.740 1.00 41.78 219 ALA D CA 1
ATOM 6904 C C . ALA D 1 227 ? 4.841 -22.344 14.568 1.00 36.14 219 ALA D C 1
ATOM 6905 O O . ALA D 1 227 ? 4.596 -23.533 14.751 1.00 38.45 219 ALA D O 1
ATOM 6907 N N . LEU D 1 228 ? 6.048 -21.895 14.264 1.00 31.54 220 LEU D N 1
ATOM 6908 C CA . LEU D 1 228 ? 7.222 -22.755 14.190 1.00 33.84 220 LEU D CA 1
ATOM 6909 C C . LEU D 1 228 ? 8.082 -22.564 15.428 1.00 33.97 220 LEU D C 1
ATOM 6910 O O . LEU D 1 228 ? 8.278 -21.435 15.881 1.00 29.17 220 LEU D O 1
ATOM 6915 N N . VAL D 1 229 ? 8.519 -23.671 16.024 1.00 29.97 221 VAL D N 1
ATOM 6916 C CA . VAL D 1 229 ? 9.354 -23.658 17.220 1.00 28.47 221 VAL D CA 1
ATOM 6917 C C . VAL D 1 229 ? 10.622 -24.421 16.873 1.00 30.25 221 VAL D C 1
ATOM 6918 O O . VAL D 1 229 ? 10.577 -25.617 16.534 1.00 34.98 221 VAL D O 1
ATOM 6922 N N . PHE D 1 230 ? 11.734 -23.726 16.897 1.00 25.55 222 PHE D N 1
ATOM 6923 C CA . PHE D 1 230 ? 13.047 -24.310 16.670 1.00 30.72 222 PHE D CA 1
ATOM 6924 C C . PHE D 1 230 ? 13.775 -24.395 18.003 1.00 28.83 222 PHE D C 1
ATOM 6925 O O . PHE D 1 230 ? 13.858 -23.395 18.715 1.00 28.94 222 PHE D O 1
ATOM 6933 N N . LYS D 1 231 ? 14.330 -25.567 18.319 1.00 31.84 223 LYS D N 1
ATOM 6934 C CA . LYS D 1 231 ? 15.073 -25.810 19.558 1.00 31.24 223 LYS D CA 1
ATOM 6935 C C . LYS D 1 231 ? 16.530 -26.160 19.283 1.00 29.24 223 LYS D C 1
ATOM 6936 O O . LYS D 1 231 ? 16.803 -27.021 18.453 1.00 30.83 223 LYS D O 1
ATOM 6942 N N . PHE D 1 232 ? 17.456 -25.474 19.957 1.00 30.19 224 PHE D N 1
ATOM 6943 C CA . PHE D 1 232 ? 18.884 -25.610 19.714 1.00 31.25 224 PHE D CA 1
ATOM 6944 C C . PHE D 1 232 ? 19.610 -25.979 21.000 1.00 33.46 224 PHE D C 1
ATOM 6945 O O . PHE D 1 232 ? 19.139 -25.685 22.103 1.00 34.79 224 PHE D O 1
ATOM 6953 N N . ASP D 1 233 ? 20.763 -26.648 20.843 1.00 37.31 225 ASP D N 1
ATOM 6954 C CA . ASP D 1 233 ? 21.702 -26.848 21.937 1.00 39.61 225 ASP D CA 1
ATOM 6955 C C . ASP D 1 233 ? 22.736 -25.712 21.935 1.00 39.12 225 ASP D C 1
ATOM 6956 O O . ASP D 1 233 ? 22.712 -24.816 21.084 1.00 38.76 225 ASP D O 1
ATOM 6961 N N . ASN D 1 234 ? 23.705 -25.780 22.853 1.00 41.33 226 ASN D N 1
ATOM 6962 C CA . ASN D 1 234 ? 24.650 -24.683 23.023 1.00 41.41 226 ASN D CA 1
ATOM 6963 C C . ASN D 1 234 ? 25.694 -24.609 21.911 1.00 43.31 226 ASN D C 1
ATOM 6964 O O . ASN D 1 234 ? 26.515 -23.673 21.905 1.00 42.67 226 ASN D O 1
ATOM 6969 N N . LYS D 1 235 ? 25.695 -25.564 20.990 1.00 44.57 227 LYS D N 1
ATOM 6970 C CA . LYS D 1 235 ? 26.525 -25.504 19.801 1.00 43.14 227 LYS D CA 1
ATOM 6971 C C . LYS D 1 235 ? 25.780 -24.963 18.583 1.00 48.86 227 LYS D C 1
ATOM 6972 O O . LYS D 1 235 ? 26.375 -24.878 17.500 1.00 46.61 227 LYS D O 1
ATOM 6978 N N . PHE D 1 236 ? 24.520 -24.534 18.757 1.00 41.78 228 PHE D N 1
ATOM 6979 C CA . PHE D 1 236 ? 23.632 -24.142 17.665 1.00 37.62 228 PHE D CA 1
ATOM 6980 C C . PHE D 1 236 ? 23.311 -25.297 16.702 1.00 38.75 228 PHE D C 1
ATOM 6981 O O . PHE D 1 236 ? 22.944 -25.059 15.555 1.00 37.36 228 PHE D O 1
ATOM 6989 N N . ASN D 1 237 ? 23.396 -26.547 17.152 1.00 42.49 229 ASN D N 1
ATOM 6990 C CA . ASN D 1 237 ? 22.734 -27.648 16.454 1.00 42.72 229 ASN D CA 1
ATOM 6991 C C . ASN D 1 237 ? 21.213 -27.523 16.614 1.00 41.89 229 ASN D C 1
ATOM 6992 O O . ASN D 1 237 ? 20.710 -27.244 17.710 1.00 37.33 229 ASN D O 1
ATOM 6997 N N . LEU D 1 238 ? 20.477 -27.696 15.510 1.00 36.77 230 LEU D N 1
ATOM 6998 C CA . LEU D 1 238 ? 19.010 -27.725 15.553 1.00 36.15 230 LEU D CA 1
ATOM 6999 C C . LEU D 1 238 ? 18.550 -29.093 16.035 1.00 37.34 230 LEU D C 1
ATOM 7000 O O . LEU D 1 238 ? 18.715 -30.103 15.340 1.00 40.91 230 LEU D O 1
ATOM 7005 N N . LEU D 1 239 ? 18.002 -29.135 17.236 1.00 40.47 231 LEU D N 1
ATOM 7006 C CA . LEU D 1 239 ? 17.574 -30.400 17.819 1.00 39.68 231 LEU D CA 1
ATOM 7007 C C . LEU D 1 239 ? 16.236 -30.874 17.288 1.00 43.21 231 LEU D C 1
ATOM 7008 O O . LEU D 1 239 ? 15.994 -32.083 17.193 1.00 42.37 231 LEU D O 1
ATOM 7013 N N . GLU D 1 240 ? 15.351 -29.945 16.974 1.00 40.77 232 GLU D N 1
ATOM 7014 C CA . GLU D 1 240 ? 13.981 -30.303 16.661 1.00 45.25 232 GLU D CA 1
ATOM 7015 C C . GLU D 1 240 ? 13.274 -29.083 16.131 1.00 39.10 232 GLU D C 1
ATOM 7016 O O . GLU D 1 240 ? 13.504 -27.987 16.626 1.00 35.86 232 GLU D O 1
ATOM 7022 N N . THR D 1 241 ? 12.372 -29.284 15.178 1.00 39.97 233 THR D N 1
ATOM 7023 C CA . THR D 1 241 ? 11.433 -28.248 14.770 1.00 41.29 233 THR D CA 1
ATOM 7024 C C . THR D 1 241 ? 10.034 -28.767 15.028 1.00 41.82 233 THR D C 1
ATOM 7025 O O . THR D 1 241 ? 9.695 -29.852 14.562 1.00 41.41 233 THR D O 1
ATOM 7029 N N . GLU D 1 242 ? 9.217 -28.031 15.761 1.00 41.24 234 GLU D N 1
ATOM 7030 C CA . GLU D 1 242 ? 7.843 -28.466 15.916 1.00 48.32 234 GLU D CA 1
ATOM 7031 C C . GLU D 1 242 ? 6.907 -27.369 15.457 1.00 46.47 234 GLU D C 1
ATOM 7032 O O . GLU D 1 242 ? 7.224 -26.184 15.561 1.00 40.15 234 GLU D O 1
ATOM 7038 N N . ILE D 1 243 ? 5.799 -27.782 14.865 1.00 43.97 235 ILE D N 1
ATOM 7039 C CA . ILE D 1 243 ? 4.742 -26.886 14.419 1.00 50.09 235 ILE D CA 1
ATOM 7040 C C . ILE D 1 243 ? 3.629 -27.008 15.441 1.00 49.82 235 ILE D C 1
ATOM 7041 O O . ILE D 1 243 ? 3.120 -28.111 15.672 1.00 47.40 235 ILE D O 1
ATOM 7046 N N . ILE D 1 244 ? 3.251 -25.893 16.055 1.00 40.79 236 ILE D N 1
ATOM 7047 C CA . ILE D 1 244 ? 2.193 -25.873 17.053 1.00 45.90 236 ILE D CA 1
ATOM 7048 C C . ILE D 1 244 ? 0.984 -25.158 16.473 1.00 49.17 236 ILE D C 1
ATOM 7049 O O . ILE D 1 244 ? 1.122 -24.225 15.671 1.00 48.41 236 ILE D O 1
ATOM 7054 N N . SER D 1 245 ? -0.200 -25.601 16.894 1.00 49.72 237 SER D N 1
ATOM 7055 C CA . SER D 1 245 ? -1.482 -25.039 16.480 1.00 58.34 237 SER D CA 1
ATOM 7056 C C . SER D 1 245 ? -2.525 -25.331 17.555 1.00 60.37 237 SER D C 1
ATOM 7057 O O . SER D 1 245 ? -2.301 -26.148 18.451 1.00 60.92 237 SER D O 1
ATOM 7060 N N . GLU D 1 246 ? -3.645 -24.597 17.502 1.00 73.10 238 GLU D N 1
ATOM 7061 C CA . GLU D 1 246 ? -4.759 -24.903 18.388 1.00 74.84 238 GLU D CA 1
ATOM 7062 C C . GLU D 1 246 ? -5.306 -26.289 18.103 1.00 85.14 238 GLU D C 1
ATOM 7063 O O . GLU D 1 246 ? -5.901 -26.907 18.993 1.00 87.71 238 GLU D O 1
ATOM 7065 N N . GLU D 1 247 ? -5.105 -26.788 16.881 1.00 85.90 239 GLU D N 1
ATOM 7066 C CA . GLU D 1 247 ? -5.492 -28.138 16.506 1.00 90.86 239 GLU D CA 1
ATOM 7067 C C . GLU D 1 247 ? -4.336 -29.098 16.786 1.00 92.58 239 GLU D C 1
ATOM 7068 O O . GLU D 1 247 ? -4.460 -30.000 17.617 1.00 100.31 239 GLU D O 1
#

Solvent-accessible surface area: 39624 Å² total; per-residue (Å²): 288,106,149,168,128,30,85,2,8,0,0,0,2,128,30,16,38,5,95,9,100,99,91,203,41,90,16,0,2,102,34,9,42,16,18,153,122,0,60,92,40,1,74,48,10,0,124,27,0,101,88,88,47,31,110,9,56,5,0,0,0,0,43,0,46,5,0,1,40,1,2,18,19,0,0,29,25,8,72,9,7,18,19,74,15,27,25,39,8,6,1,0,18,1,0,16,0,49,4,17,42,31,41,58,111,86,6,68,116,55,18,81,157,68,68,39,90,71,46,144,87,75,46,71,43,96,6,62,76,17,38,140,91,52,141,22,16,15,120,48,93,28,6,116,75,39,2,82,104,29,45,17,60,1,3,2,47,60,76,0,29,104,21,0,60,9,13,0,10,42,45,0,0,54,56,0,18,64,28,41,72,0,0,0,0,0,0,4,28,0,20,122,12,0,47,106,36,3,54,154,141,124,107,56,19,1,14,0,0,27,0,29,83,128,5,74,56,94,74,43,58,120,7,98,286,189,146,164,116,29,86,1,3,0,0,0,3,108,29,12,36,6,99,10,95,117,105,199,31,83,14,1,3,104,32,7,36,12,14,138,118,0,44,102,41,1,75,50,14,0,132,14,0,113,88,90,47,22,112,8,62,4,0,0,0,0,42,0,45,7,0,0,43,1,1,16,19,0,0,28,25,11,77,9,8,22,20,92,14,23,22,37,10,6,3,0,21,1,0,22,0,49,3,15,42,30,58,71,70,86,5,73,120,59,19,83,161,106,68,34,68,55,46,134,171,75,50,70,48,98,7,63,76,17,38,140,92,51,144,21,15,15,120,47,94,21,6,131,68,36,1,81,102,18,44,16,62,1,6,4,48,62,75,0,33,108,22,0,60,12,11,0,10,44,48,0,0,55,48,1,21,58,29,43,46,0,0,0,1,2,0,3,25,0,6,113,15,0,54,123,33,2,62,160,95,108,75,92,52,5,0,0,0,0,24,0,40,81,93,7,85,56,97,64,41,61,87,6,67,141,111,88,2,7,0,0,0,2,122,27,10,34,6,93,7,100,118,99,179,29,91,11,1,2,101,35,9,34,12,12,140,120,0,49,94,43,1,79,44,14,0,124,14,0,111,92,88,46,29,128,9,71,3,0,0,0,0,41,0,43,9,0,1,45,0,2,18,19,0,0,28,26,9,85,10,8,26,21,106,24,40,24,39,7,7,2,0,18,1,0,18,0,39,0,16,38,29,51,52,73,83,8,70,119,54,14,79,95,78,79,35,100,37,54,91,92,38,63,84,26,96,1,54,78,20,38,140,90,53,137,24,15,14,119,49,102,24,7,134,68,34,1,76,69,32,43,18,61,1,5,3,49,65,74,0,33,108,22,0,65,12,14,0,10,44,46,0,1,51,47,1,28,70,26,41,90,0,0,0,0,0,0,4,26,0,24,127,12,0,52,93,22,17,57,145,91,134,102,2,10,0,0,45,2,38,88,125,27,82,56,107,84,42,51,124,6,75,133,106,88,2,9,0,0,0,2,114,33,14,37,4,91,9,102,105,91,72,41,116,15,1,2,119,35,7,40,17,20,156,112,0,60,86,34,1,80,46,7,0,122,16,0,125,92,95,45,32,116,6,52,3,0,0,0,0,41,0,46,7,0,0,40,1,1,18,18,0,0,29,25,12,89,14,7,26,20,102,27,35,24,37,6,6,1,0,19,0,0,40,0,44,33,16,45,30,48,74,74,84,25,70,94,59,22,85,94,63,72,50,77,75,80,116,61,77,41,101,8,63,78,18,38,143,85,52,160,27,21,14,119,48,102,25,6,127,78,37,1,79,72,32,46,18,61,1,5,4,50,62,69,0,35,116,21,0,58,13,15,0,7,46,45,0,1,51,49,1,29,70,25,30,84,0,0,0,1,1,0,3,27,0,19,119,12,0,50,114,21,11,54,144,137,132,39,50,0,11,0,0,44,2,38,92,152,23,78,59,100,81,39,60,112,7,47,109,133

Organism: Trichomonas vaginalis (strain ATCC PRA-98 / G3) (NCBI:txid412133)

InterPro domains:
  IPR001345 Phosphoglycerate/bisphosphoglycerate mutase, active site [PS00175] (14-23)
  IPR005952 Phosphoglycerate mutase 1 [MF_01039] (9-236)
  IPR005952 Phosphoglycerate mutase 1 [PTHR11931] (10-242)
  IPR005952 Phosphoglycerate mutase 1 [TIGR01258] (11-245)
  IPR013078 Histidine phosphatase superfamily, clade-1 [PF00300] (12-228)
  IPR013078 Histidine phosphatase superfamily, clade-1 [SM00855] (11-196)
  IPR013078 Histidine phosphatase superfamily, clade-1 [cd07067] (11-236)
  IPR029033 Histidine phosphatase superfamily [G3DSA:3.40.50.1240] (9-249)
  IPR029033 Histidine phosphatase superfamily [SSF53254] (11-229)

Foldseek 3Di:
DDDDAFLEKEKEAEQFDFPCVVVQADAFLNQTAHDPVSLVLLLLLLVQCVVVPDDFQEEEEEPHRSLVSSVCNSCVSNVNNPHHYYYYNLQTGHQAACRHGDHPVVVPVVDDPVLVVCLPPHQQRWHDFHDVVGDRSCVDVVNVPDDVVVDDGTHTLVRSCVSNVVCCVVPVVVQRLVSGYYYYHHHPSSVVVVVCVLVVPDRSKMWMWGAHNVRNTDDIDITD/DDDDAFLEKEKEWEQFDFPCVVVQADAQLNQTAHDPVRLVLLLVLLVLVVVVPDDFQEEEEEPHRSQVVSVCNSCVSNVNNPHHYYYYNLQTGHQAACRHGDHPVVVPVVDDPVLVVCLVPHQPRWHHFHDVVGDRSCVDVVNVPPDVVVDDGTATLVRSCVSNVVVCVVPVVVCRLVSGYYYYHHHPSSVVSVVCVLVVHADNSKMWMWGAHNVRNTDDIDITDD/DLEKEKEAEQFDFPCVVVAADAQLNQTAHDPRRLVVLLQVLVQVVVVPDDFQEEEEEPHRSLVVSVCNSCVSNVNNPHHYYYYNLQTGHQAACRHGPHPVVVPVVDDPVLVVCLVVHQPRWHDFHDVVGDGSCVDCVNVPPDVVVDDGTHGLVRSCVSNVVVCVPPVVVCRLVRGYYYYHHHDSSVVSVVCVLVVDVCMWMWDADNVRNTPDIDRTDD/DLEKEKEAEQAAFPCVVVQAAAQLNQTAHDVVRLVLLLQLLVQVVVVPDDFQEEEEEPRRSLVSSVCNSCVSNVNNPHHYYYYNLQTGHQAACRHGPHPVVVPVVADPVLVVVCVQPRWHDFHDVVGDGSCVDVVNVPPDVVVDDGTHTLVRSCVSNVVVCVVPVVVCRLVRTYYYYHHHPSSVVSVVCVLVVGSSKMWMWDADNVRNTPDIDITDPD

Sequence (886 aa):
RKKIEPFSTLVILLRHGESLSNLNRTYSGWYDTDLTEKGIEDAYAAGRLLKSHGFHFDVCFSSYLKRSIRTMWIVLDVLDQMHIQTISNWRLNECHFGLLTGMNKEQICCTTLTEEELNIWKKDTCLQPPPCAPGQENPSDDPKYKDLDPRVIPNGESIDMMWERAKPYFIDQIVPRLMEGKKVLIVAHGNVMRAMKKYLQKMSNGSALVFKFDNKFNLLETEIISRKKIEPFSTLVILRHGESLSNLNRTYSGWYDTDLTEKGIEDAYAAGRLLKSHGFHFDVCFSSYLKRSIRTMWIVLDVLDQMHIQTISNWRLNECHFGLLTGMNKEQICCTTLTEEELNIWKKDTCLQPPPCAPGQENPSDDPKYKDLDPRVIPNGESIDMMWERAKPYFIDQIVPRLMEGKKVLIVAHGNVMRAMKKYLQKMLSNGSALVFKFDNKFNLLETEIISEPFSTLVILRHGESLSNLNRTYSGWYDTDLTEKGIEDAYAAGRLLKSHGFHFDVCFSSYLKRSIRTMWIVLDVLDQMHIQTISNWRLNECHFGLLTGMNKEQICTTLTEEELNIWKKDTCLQPPPCAPGQENPSDDPKYKDLDPRVIPNGESIDMMWERAKPYFIDQIVPRLMEGKKVLIVAHGNVMRAMKKYLQKMTSALVFKFDNKFNLLETEIISEPFSTLVILRHGESLSNLNRTYSGWYDTDLTEKGIEDAYAAGRLLKSHGFHFDVCFSSYLKRSIRTMWIVLDVLDQMHIQTISNWRLNECHFGLLTGMNKEQICTTLTEEELNIWDTCLQPPPCAPGQENPSDDPKYKDLDPRVIPNGESIDMMWERAKPYFIDQIVPRLMEGKKVLIVAHGNVMRAMKKYLQKMNGSALVFKFDNKFNLLETEIISEE

Radius of gyration: 29.15 Å; Cα contacts (8 Å, |Δi|>4): 1779; chains: 4; bounding box: 70×64×84 Å

Nearest PDB structures (foldseek):
  8it4-assembly1_A  TM=9.423E-01  e=1.417E-26  Homo sapiens
  6isn-assembly1_B  TM=9.372E-01  e=9.204E-26  Homo sapiens
  3gp5-assembly1_A  TM=9.260E-01  e=7.708E-24  Burkholderia pseudomallei
  7n3r-assembly1_B  TM=9.294E-01  e=1.270E-23  Homo sapiens
  7thi-assembly1_A  TM=8.976E-01  e=4.982E-24  Homo sapiens

B-factor: mean 35.23, std 15.64, range [14.28, 112.53]

Secondary structure (DSSP, 8-state):
--PPPPSEEEEEEE---BHHHHTTB--TTS-PPB-HHHHHHHHHHHHHHHHTT---SEEEE-SSHHHHHHHHHHHHHTT-TTSEEEE-GGGS----GGGTT-BHHHHHHHS-HHHHHHHHH-S-PPPPPPPTTSPPGGGSGGGTTS-GGG--SS--HHHHHHHHHHHIIIIIHHHHHTT-EEEEEE-HHHHHHHHHHHHT--TT-EEEEEE-TT--EEEEEEE-/---PPPSEEEEEEE---BHHHHHT---TTS-PPB-HHHHHHHHHHHHHHHHTT---SEEEE-SSHHHHHHHHHHHHHTT-TTSEEEE-GGGSPP--GGGTT--HHHHHHHS-HHHHHHHHH-S-PPPPPPPTTSPPGGGSGGGTTS-GGG--SS--HHHHHHHHHHHIIIIIHHHHHTT-EEEEEE-HHHHHHHHHHHHT---TT-EEEEEE-TT--EEEEEEE--/--EEEEEEE---BHHHHTTB--TTS-PPB-HHHHHHHHHHHHHHHHTT---SEEEE-SSHHHHHHHHHHHHHTT-TTSEEEE-GGGSPP--GGGTT-BHHHHHHHS-HHHHHHHHH-S-PPPPPPPTTSPPGGGSGGGTTS-GGG--SS--HHHHHHHHHHHIIIIIHHHHHTT-EEEEEE-HHHHHHHHHHHHT---EEEEEE-TT--EEEEEEE--/--EEEEEEE---BHHHHTTB--TTS-PPB-HHHHHHHHHHHHHHHHTT---SEEEE-SSHHHHHHHHHHHHHTT-TTSEEEE-GGGSPP--GGGTT-BHHHHHHHS-HHHHHH------PPPPPTTSPPGGGSGGGTTS-GGG--SS--HHHHHHHHHHHIIIIIHHHHHTT-EEEEEE-HHHHHHHHHHHHT----EEEEEE-TT--EEEEEEE---